Protein AF-A0A1M5JQB1-F1 (afdb_monomer_lite)

Structure (mmCIF, N/CA/C/O backbone):
data_AF-A0A1M5JQB1-F1
#
_entry.id   AF-A0A1M5JQB1-F1
#
loop_
_atom_site.group_PDB
_atom_site.id
_atom_site.type_symbol
_atom_site.label_atom_id
_atom_site.label_alt_id
_atom_site.label_comp_id
_atom_site.label_asym_id
_atom_site.label_entity_id
_atom_site.label_seq_id
_atom_site.pdbx_PDB_ins_code
_atom_site.Cartn_x
_atom_site.Cartn_y
_atom_site.Cartn_z
_atom_site.occupancy
_atom_site.B_iso_or_equiv
_atom_site.auth_seq_id
_atom_site.auth_comp_id
_atom_site.auth_asym_id
_atom_site.auth_atom_id
_atom_site.pdbx_PDB_model_num
ATOM 1 N N . MET A 1 1 ? 22.264 -26.682 65.271 1.00 30.42 1 MET A N 1
ATOM 2 C CA . MET A 1 1 ? 21.636 -25.393 64.880 1.00 30.42 1 MET A CA 1
ATOM 3 C C . MET A 1 1 ? 20.773 -25.622 63.628 1.00 30.42 1 MET A C 1
ATOM 5 O O . MET A 1 1 ? 20.873 -26.708 63.079 1.00 30.42 1 MET A O 1
ATOM 9 N N . ARG A 1 2 ? 19.899 -24.662 63.265 1.00 31.22 2 ARG A N 1
ATOM 10 C CA . ARG A 1 2 ? 19.064 -24.506 62.029 1.00 31.22 2 ARG A CA 1
ATOM 11 C C . ARG A 1 2 ? 19.389 -25.454 60.845 1.00 31.22 2 ARG A C 1
ATOM 13 O O . ARG A 1 2 ? 20.553 -25.508 60.474 1.00 31.22 2 ARG A O 1
ATOM 20 N N . LYS A 1 3 ? 18.481 -26.198 60.181 1.00 28.50 3 LYS A N 1
ATOM 21 C CA . LYS A 1 3 ? 17.008 -26.448 60.258 1.00 28.50 3 LYS A CA 1
ATOM 22 C C . LYS A 1 3 ? 16.012 -25.412 59.657 1.00 28.50 3 LYS A C 1
ATOM 24 O O . LYS A 1 3 ? 15.950 -24.299 60.175 1.00 28.50 3 LYS A O 1
ATOM 29 N N . THR A 1 4 ? 15.097 -25.898 58.781 1.00 29.89 4 THR A N 1
ATOM 30 C CA . THR A 1 4 ? 13.775 -25.325 58.321 1.00 29.89 4 THR A CA 1
ATOM 31 C C . THR A 1 4 ? 13.835 -24.090 57.378 1.00 29.89 4 THR A C 1
ATOM 33 O O . THR A 1 4 ? 14.847 -23.406 57.425 1.00 29.89 4 THR A O 1
ATOM 36 N N . VAL A 1 5 ? 12.879 -23.728 56.483 1.00 26.28 5 VAL A N 1
ATOM 37 C CA . VAL A 1 5 ? 11.442 -24.055 56.147 1.00 26.28 5 VAL A CA 1
ATOM 38 C C . VAL A 1 5 ? 11.257 -23.962 54.581 1.00 26.28 5 VAL A C 1
ATOM 40 O O . VAL A 1 5 ? 12.116 -23.307 54.004 1.00 26.28 5 VAL A O 1
ATOM 43 N N . PHE A 1 6 ? 10.303 -24.463 53.747 1.00 25.41 6 PHE A N 1
ATOM 44 C CA . PHE A 1 6 ? 9.099 -25.365 53.693 1.00 25.41 6 PHE A CA 1
ATOM 45 C C . PHE A 1 6 ? 7.786 -24.682 53.146 1.00 25.41 6 PHE A C 1
ATOM 47 O O . PHE A 1 6 ? 7.420 -23.628 53.651 1.00 25.41 6 PHE A O 1
ATOM 54 N N . PHE A 1 7 ? 7.042 -25.339 52.219 1.00 23.39 7 PHE A N 1
ATOM 55 C CA . PHE A 1 7 ? 5.690 -25.025 51.637 1.00 23.39 7 PHE A CA 1
ATOM 56 C C . PHE A 1 7 ? 5.557 -23.828 50.644 1.00 23.39 7 PHE A C 1
ATOM 58 O O . PHE A 1 7 ? 6.420 -22.961 50.651 1.00 23.39 7 PHE A O 1
ATOM 65 N N . CYS A 1 8 ? 4.473 -23.647 49.846 1.00 22.16 8 CYS A N 1
ATOM 66 C CA . CYS A 1 8 ? 3.660 -24.540 48.961 1.00 22.16 8 CYS A CA 1
ATOM 67 C C . CYS A 1 8 ? 2.533 -23.738 48.223 1.00 22.16 8 CYS A C 1
ATOM 69 O O . CYS A 1 8 ? 2.241 -22.630 48.650 1.00 22.16 8 CYS A O 1
ATOM 71 N N . PHE A 1 9 ? 1.853 -24.349 47.230 1.00 22.64 9 PHE A N 1
ATOM 72 C CA . PHE A 1 9 ? 0.527 -24.011 46.629 1.00 22.64 9 PHE A CA 1
ATOM 73 C C . PHE A 1 9 ? 0.206 -22.580 46.123 1.00 22.64 9 PHE A C 1
ATOM 75 O O . PHE A 1 9 ? 0.186 -21.635 46.900 1.00 22.64 9 PHE A O 1
ATOM 82 N N . PHE A 1 10 ? -0.300 -22.478 44.880 1.00 22.69 10 PHE A N 1
ATOM 83 C CA . PHE A 1 10 ? -1.718 -22.134 44.602 1.00 22.69 10 PHE A CA 1
ATOM 84 C C . PHE A 1 10 ? -2.073 -22.310 43.106 1.00 22.69 10 PHE A C 1
ATOM 86 O O . PHE A 1 10 ? -1.568 -21.576 42.262 1.00 22.69 10 PHE A O 1
ATOM 93 N N . TRP A 1 11 ? -2.967 -23.252 42.772 1.00 21.44 11 TRP A N 1
ATOM 94 C CA . TRP A 1 11 ? -3.577 -23.364 41.432 1.00 21.44 11 TRP A CA 1
ATOM 95 C C . TRP A 1 11 ? -4.914 -24.122 41.513 1.00 21.44 11 TRP A C 1
ATOM 97 O O . TRP A 1 11 ? -4.910 -25.349 41.504 1.00 21.44 11 TRP A O 1
ATOM 107 N N . LEU A 1 12 ? -6.032 -23.396 41.693 1.00 21.94 12 LEU A N 1
ATOM 108 C CA . LEU A 1 12 ? -7.425 -23.808 41.401 1.00 21.94 12 LEU A CA 1
ATOM 109 C C . LEU A 1 12 ? -8.450 -22.820 41.996 1.00 21.94 12 LEU A C 1
ATOM 111 O O . LEU A 1 12 ? -8.454 -22.624 43.209 1.00 21.94 12 LEU A O 1
ATOM 115 N N . LEU A 1 13 ? -9.348 -22.289 41.147 1.00 22.62 13 LEU A N 1
ATOM 116 C CA . LEU A 1 13 ? -10.825 -22.227 41.296 1.00 22.62 13 LEU A CA 1
ATOM 117 C C . LEU A 1 13 ? -11.449 -20.970 40.662 1.00 22.62 13 LEU A C 1
ATOM 119 O O . LEU A 1 13 ? -11.337 -19.880 41.215 1.00 22.62 13 LEU A O 1
ATOM 123 N N . ALA A 1 14 ? -12.225 -21.161 39.586 1.00 23.66 14 ALA A N 1
ATOM 124 C CA . ALA A 1 14 ? -13.277 -20.227 39.153 1.00 23.66 14 ALA A CA 1
ATOM 125 C C . ALA A 1 14 ? -14.339 -20.875 38.226 1.00 23.66 14 ALA A C 1
ATOM 127 O O . ALA A 1 14 ? -14.854 -20.218 37.326 1.00 23.66 14 ALA A O 1
ATOM 128 N N . PHE A 1 15 ? -14.699 -22.151 38.426 1.00 23.77 15 PHE A N 1
ATOM 129 C CA . PHE A 1 15 ? -15.808 -22.786 37.695 1.00 23.77 15 PHE A CA 1
ATOM 130 C C . PHE A 1 15 ? -16.668 -23.656 38.620 1.00 23.77 15 PHE A C 1
ATOM 132 O O . PHE A 1 15 ? -16.137 -24.381 39.455 1.00 23.77 15 PHE A O 1
ATOM 139 N N . GLY A 1 16 ? -17.991 -23.600 38.428 1.00 24.33 16 GLY A N 1
ATOM 140 C CA . GLY A 1 16 ? -18.955 -24.570 38.961 1.00 24.33 16 GLY A CA 1
ATOM 141 C C . GLY A 1 16 ? -19.280 -24.493 40.461 1.00 24.33 16 GLY A C 1
ATOM 142 O O . GLY A 1 16 ? -18.630 -25.127 41.284 1.00 24.33 16 GLY A O 1
ATOM 143 N N . LEU A 1 17 ? -20.405 -23.854 40.804 1.00 23.33 17 LEU A N 1
ATOM 144 C CA . LEU A 1 17 ? -21.163 -24.191 42.016 1.00 23.33 17 LEU A CA 1
ATOM 145 C C . LEU A 1 17 ? -22.669 -24.227 41.722 1.00 23.33 17 LEU A C 1
ATOM 147 O O . LEU A 1 17 ? -23.353 -23.209 41.773 1.00 23.33 17 LEU A O 1
ATOM 151 N N . TRP A 1 18 ? -23.180 -25.429 41.459 1.00 22.17 18 TRP A N 1
ATOM 152 C CA . TRP A 1 18 ? -24.581 -25.807 41.661 1.00 22.17 18 TRP A CA 1
ATOM 153 C C . TRP A 1 18 ? -24.589 -27.248 42.183 1.00 22.17 18 TRP A C 1
ATOM 155 O O . TRP A 1 18 ? -23.826 -28.085 41.704 1.00 22.17 18 TRP A O 1
ATOM 165 N N . THR A 1 19 ? -25.390 -27.533 43.206 1.00 24.86 19 THR A N 1
ATOM 166 C CA . THR A 1 19 ? -25.367 -28.807 43.941 1.00 24.86 19 THR A CA 1
ATOM 167 C C . THR A 1 19 ? -26.695 -29.549 43.820 1.00 24.86 19 THR A C 1
ATOM 169 O O . THR A 1 19 ? -27.750 -28.923 43.864 1.00 24.86 19 THR A O 1
ATOM 172 N N . SER A 1 20 ? -26.662 -30.889 43.748 1.00 22.59 20 SER A N 1
ATOM 173 C CA . SER A 1 20 ? -27.125 -31.773 44.844 1.00 22.59 20 SER A CA 1
ATOM 174 C C . SER A 1 20 ? -27.151 -33.274 44.453 1.00 22.59 20 SER A C 1
ATOM 176 O O . SER A 1 20 ? -27.041 -33.625 43.284 1.00 22.59 20 SER A O 1
ATOM 178 N N . CYS A 1 21 ? -27.383 -34.136 45.456 1.00 22.06 21 CYS A N 1
ATOM 179 C CA . CYS A 1 21 ? -27.899 -35.519 45.381 1.00 22.06 21 CYS A CA 1
ATOM 180 C C . CYS A 1 21 ? -26.979 -36.702 44.963 1.00 22.06 21 CYS A C 1
ATOM 182 O O . CYS A 1 21 ? -27.192 -37.353 43.948 1.00 22.06 21 CYS A O 1
ATOM 184 N N . SER A 1 22 ? -26.090 -37.086 45.890 1.00 25.31 22 SER A N 1
ATOM 185 C CA . SER A 1 22 ? -26.039 -38.429 46.533 1.00 25.31 22 SER A CA 1
ATOM 186 C C . SER A 1 22 ? -25.969 -39.745 45.712 1.00 25.31 22 SER A C 1
ATOM 188 O O . SER A 1 22 ? -26.996 -40.197 45.213 1.00 25.31 22 SER A O 1
ATOM 190 N N . ASN A 1 23 ? -24.850 -40.503 45.816 1.00 24.08 23 ASN A N 1
ATOM 191 C CA . ASN A 1 23 ? -24.767 -41.771 46.607 1.00 24.08 23 ASN A CA 1
ATOM 192 C C . ASN A 1 23 ? -23.437 -42.594 46.485 1.00 24.08 23 ASN A C 1
ATOM 194 O O . ASN A 1 23 ? -23.240 -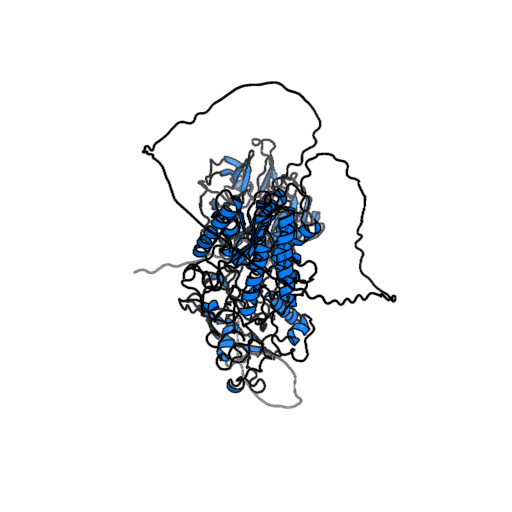43.303 45.512 1.00 24.08 23 ASN A O 1
ATOM 198 N N . VAL A 1 24 ? -22.614 -42.593 47.554 1.00 25.11 24 VAL A N 1
ATOM 199 C CA . VAL A 1 24 ? -22.099 -43.768 48.336 1.00 25.11 24 VAL A CA 1
ATOM 200 C C . VAL A 1 24 ? -21.345 -44.975 47.667 1.00 25.11 24 VAL A C 1
ATOM 202 O O . VAL A 1 24 ? -21.945 -45.703 46.887 1.00 25.11 24 VAL A O 1
ATOM 205 N N . LYS A 1 25 ? -20.142 -45.315 48.222 1.00 25.33 25 LYS A N 1
ATOM 206 C CA . LYS A 1 25 ? -19.237 -46.525 48.070 1.00 25.33 25 LYS A CA 1
ATOM 207 C C . LYS A 1 25 ? -18.328 -46.574 46.806 1.00 25.33 25 LYS A C 1
ATOM 209 O O . LYS A 1 25 ? -18.826 -46.251 45.742 1.00 25.33 25 LYS A O 1
ATOM 214 N N . SER A 1 26 ? -16.993 -46.818 46.801 1.00 25.25 26 SER A N 1
ATOM 215 C CA . SER A 1 26 ? -15.995 -47.697 47.514 1.00 25.25 26 SER A CA 1
ATOM 216 C C . SER A 1 26 ? -15.807 -49.100 46.876 1.00 25.25 26 SER A C 1
ATOM 218 O O . SER A 1 26 ? -16.833 -49.713 46.599 1.00 25.25 26 SER A O 1
ATOM 220 N N . SER A 1 27 ? -14.619 -49.725 46.695 1.00 26.83 27 SER A N 1
ATOM 221 C CA . SER A 1 27 ? -13.179 -49.399 46.953 1.00 26.83 27 SER A CA 1
ATOM 222 C C . SER A 1 27 ? -12.235 -50.555 46.476 1.00 26.83 27 SER A C 1
ATOM 224 O O . SER A 1 27 ? -12.691 -51.688 46.561 1.00 26.83 27 SER A O 1
ATOM 226 N N . GLU A 1 28 ? -10.952 -50.281 46.118 1.00 31.27 28 GLU A N 1
ATOM 227 C CA . GLU A 1 28 ? -9.738 -51.191 46.173 1.00 31.27 28 GLU A CA 1
ATOM 228 C C . GLU A 1 28 ? -9.734 -52.522 45.324 1.00 31.27 28 GLU A C 1
ATOM 230 O O . GLU A 1 28 ? -10.802 -52.970 44.925 1.00 31.27 28 GLU A O 1
ATOM 235 N N . SER A 1 29 ? -8.642 -53.249 44.957 1.00 27.45 29 SER A N 1
ATOM 236 C CA . SER A 1 29 ? -7.153 -53.065 44.888 1.00 27.45 29 SER A CA 1
ATOM 237 C C . SER A 1 29 ? -6.414 -54.253 44.159 1.00 27.45 29 SER A C 1
ATOM 239 O O . SER A 1 29 ? -6.860 -55.386 44.299 1.00 27.45 29 SER A O 1
ATOM 241 N N . ASP A 1 30 ? -5.275 -53.984 43.485 1.00 29.02 30 ASP A N 1
ATOM 242 C CA . ASP A 1 30 ? -3.975 -54.728 43.309 1.00 29.02 30 ASP A CA 1
ATOM 243 C C . ASP A 1 30 ? -3.774 -56.186 42.709 1.00 29.02 30 ASP A C 1
ATOM 245 O O . ASP A 1 30 ? -4.236 -57.173 43.273 1.00 29.02 30 ASP A O 1
ATOM 249 N N . ASN A 1 31 ? -2.924 -56.277 41.646 1.00 28.58 31 ASN A N 1
ATOM 250 C CA . ASN A 1 31 ? -1.671 -57.091 41.391 1.00 28.58 31 ASN A CA 1
ATOM 251 C C . ASN A 1 31 ? -1.504 -58.653 41.134 1.00 28.58 31 ASN A C 1
ATOM 253 O O . ASN A 1 31 ? -1.964 -59.469 41.922 1.00 28.58 31 ASN A O 1
ATOM 257 N N . ASP A 1 32 ? -0.645 -58.995 40.120 1.00 31.11 32 ASP A N 1
ATOM 258 C CA . ASP A 1 32 ? 0.480 -60.018 40.009 1.00 31.11 32 ASP A CA 1
ATOM 259 C C . ASP A 1 32 ? 0.258 -61.592 39.987 1.00 31.11 32 ASP A C 1
ATOM 261 O O . ASP A 1 32 ? -0.680 -62.050 40.630 1.00 31.11 32 ASP A O 1
ATOM 265 N N . ILE A 1 33 ? 1.064 -62.540 39.389 1.00 33.34 33 ILE A N 1
ATOM 266 C CA . ILE A 1 33 ? 2.071 -62.667 38.252 1.00 33.34 33 ILE A CA 1
ATOM 267 C C . ILE A 1 33 ? 2.513 -64.184 37.969 1.00 33.34 33 ILE A C 1
ATOM 269 O O . ILE A 1 33 ? 2.007 -65.053 38.677 1.00 33.34 33 ILE A O 1
ATOM 273 N N . ASP A 1 34 ? 3.433 -64.491 36.999 1.00 31.59 34 ASP A N 1
ATOM 274 C CA . ASP A 1 34 ? 4.296 -65.729 36.728 1.00 31.59 34 ASP A CA 1
ATOM 275 C C . ASP A 1 34 ? 3.954 -66.840 35.641 1.00 31.59 34 ASP A C 1
ATOM 277 O O . ASP A 1 34 ? 2.800 -67.004 35.251 1.00 31.59 34 ASP A O 1
ATOM 281 N N . ASP A 1 35 ? 4.989 -67.595 35.154 1.00 34.00 35 ASP A N 1
ATOM 282 C CA . ASP A 1 35 ? 5.126 -68.432 33.895 1.00 34.00 35 ASP A CA 1
ATOM 283 C C . ASP A 1 35 ? 5.641 -69.921 34.053 1.00 34.00 35 ASP A C 1
ATOM 285 O O . ASP A 1 35 ? 6.295 -70.203 35.054 1.00 34.00 35 ASP A O 1
ATOM 289 N N . GLU A 1 36 ? 5.446 -70.840 33.053 1.00 33.19 36 GLU A N 1
ATOM 290 C CA . GLU A 1 36 ? 6.426 -71.855 32.476 1.00 33.19 36 GLU A CA 1
ATOM 291 C C . GLU A 1 36 ? 5.853 -72.892 31.414 1.00 33.19 36 GLU A C 1
ATOM 293 O O . GLU A 1 36 ? 4.723 -72.740 30.957 1.00 33.19 36 GLU A O 1
ATOM 298 N N . GLN A 1 37 ? 6.643 -73.893 30.929 1.00 28.14 37 GLN A N 1
ATOM 299 C CA . GLN A 1 37 ? 6.576 -74.576 29.587 1.00 28.14 37 GLN A CA 1
ATOM 300 C C . GLN A 1 37 ? 6.205 -76.101 29.513 1.00 28.14 37 GLN A C 1
ATOM 302 O O . GLN A 1 37 ? 6.533 -76.832 30.440 1.00 28.14 37 GLN A O 1
ATOM 307 N N . GLU A 1 38 ? 5.706 -76.616 28.353 1.00 32.72 38 GLU A N 1
ATOM 308 C CA . GLU A 1 38 ? 6.144 -77.886 27.659 1.00 32.72 38 GLU A CA 1
ATOM 309 C C . GLU A 1 38 ? 5.533 -78.086 26.218 1.00 32.72 38 GLU A C 1
ATOM 311 O O . GLU A 1 38 ? 4.952 -77.143 25.686 1.00 32.72 38 GLU A O 1
ATOM 316 N N . PHE A 1 39 ? 5.735 -79.231 25.510 1.00 24.23 39 PHE A N 1
ATOM 317 C CA . PHE A 1 39 ? 5.837 -79.287 24.014 1.00 24.23 39 PHE A CA 1
ATOM 318 C C . PHE A 1 39 ? 5.097 -80.432 23.221 1.00 24.23 39 PHE A C 1
ATOM 320 O O . PHE A 1 39 ? 5.069 -81.582 23.650 1.00 24.23 39 PHE A O 1
ATOM 327 N N . SER A 1 40 ? 4.688 -80.138 21.962 1.00 24.03 40 SER A N 1
ATOM 328 C CA . SER A 1 40 ? 4.440 -81.007 20.752 1.00 24.03 40 SER A CA 1
ATOM 329 C C . SER A 1 40 ? 3.127 -81.810 20.449 1.00 24.03 40 SER A C 1
ATOM 331 O O . SER A 1 40 ? 2.945 -82.910 20.953 1.00 24.03 40 SER A O 1
ATOM 333 N N . SER A 1 41 ? 2.347 -81.288 19.465 1.00 22.89 41 SER A N 1
ATOM 334 C CA . SER A 1 41 ? 1.693 -81.904 18.251 1.00 22.89 41 SER A CA 1
ATOM 335 C C . SER A 1 41 ? 0.728 -83.132 18.328 1.00 22.89 41 SER A C 1
ATOM 337 O O . SER A 1 41 ? 0.858 -83.936 19.249 1.00 22.89 41 SER A O 1
ATOM 339 N N . PRO A 1 42 ? -0.211 -83.364 17.351 1.00 33.25 42 PRO A N 1
ATOM 340 C CA . PRO A 1 42 ? -0.346 -82.754 16.000 1.00 33.25 42 PRO A CA 1
ATOM 341 C C . PRO A 1 42 ? -1.769 -82.360 15.479 1.00 33.25 42 PRO A C 1
ATOM 343 O O . PRO A 1 42 ? -2.782 -82.864 15.959 1.00 33.25 42 PRO A O 1
ATOM 346 N N . SER A 1 43 ? -1.782 -81.636 14.342 1.00 25.81 43 SER A N 1
ATOM 347 C CA . SER A 1 43 ? -2.827 -81.513 13.289 1.00 25.81 43 SER A CA 1
ATOM 348 C C . SER A 1 43 ? -4.158 -80.812 13.637 1.00 25.81 43 SER A C 1
ATOM 350 O O . SER A 1 43 ? -4.818 -81.182 14.603 1.00 25.81 43 SER A O 1
ATOM 352 N N . GLU A 1 44 ? -4.685 -79.885 12.827 1.00 26.22 44 GLU A N 1
ATOM 353 C CA . GLU A 1 44 ? -4.205 -79.342 11.536 1.00 26.22 44 GLU A CA 1
ATOM 354 C C . GLU A 1 44 ? -4.658 -77.871 11.391 1.00 26.22 44 GLU A C 1
ATOM 356 O O . GLU A 1 44 ? -5.841 -77.568 11.525 1.00 26.22 44 GLU A O 1
ATOM 361 N N . ASP A 1 45 ? -3.769 -76.939 11.041 1.00 31.73 45 ASP A N 1
ATOM 362 C CA . ASP A 1 45 ? -3.126 -76.062 12.039 1.00 31.73 45 ASP A CA 1
ATOM 363 C C . ASP A 1 45 ? -3.267 -74.590 11.553 1.00 31.73 45 ASP A C 1
ATOM 365 O O . ASP A 1 45 ? -2.901 -74.332 10.409 1.00 31.73 45 ASP A O 1
ATOM 369 N N . ILE A 1 46 ? -3.705 -73.533 12.256 1.00 34.25 46 ILE A N 1
ATOM 370 C CA . ILE A 1 46 ? -4.352 -73.235 13.553 1.00 34.25 46 ILE A CA 1
ATOM 371 C C . ILE A 1 46 ? -4.679 -71.706 13.506 1.00 34.25 46 ILE A C 1
ATOM 373 O O . ILE A 1 46 ? -3.941 -70.960 12.860 1.00 34.25 46 ILE A O 1
ATOM 377 N N . ASP A 1 47 ? -5.746 -71.236 14.166 1.00 29.56 47 ASP A N 1
ATOM 378 C CA . ASP A 1 47 ? -6.142 -69.807 14.280 1.00 29.56 47 ASP A CA 1
ATOM 379 C C . ASP A 1 47 ? -5.747 -69.177 15.654 1.00 29.56 47 ASP A C 1
ATOM 381 O O . ASP A 1 47 ? -5.221 -69.864 16.525 1.00 29.56 47 ASP A O 1
ATOM 385 N N . GLU A 1 48 ? -6.096 -67.892 15.853 1.00 32.44 48 GLU A N 1
ATOM 386 C CA . GLU A 1 48 ? -6.279 -67.153 17.137 1.00 32.44 48 GLU A CA 1
ATOM 387 C C . GLU A 1 48 ? -5.100 -66.388 17.816 1.00 32.44 48 GLU A C 1
ATOM 389 O O . GLU A 1 48 ? -4.263 -66.922 18.534 1.00 32.44 48 GLU A O 1
ATOM 394 N N . ASP A 1 49 ? -5.116 -65.061 17.619 1.00 32.66 49 ASP A N 1
ATOM 395 C CA . ASP A 1 49 ? -5.285 -63.971 18.617 1.00 32.66 49 ASP A CA 1
ATOM 396 C C . ASP A 1 49 ? -4.583 -63.910 20.022 1.00 32.66 49 ASP A C 1
ATOM 398 O O . ASP A 1 49 ? -4.849 -64.681 20.938 1.00 32.66 49 ASP A O 1
ATOM 402 N N . GLN A 1 50 ? -3.910 -62.759 20.238 1.00 34.97 50 GLN A N 1
ATOM 403 C CA . GLN A 1 50 ? -3.690 -61.957 21.480 1.00 34.97 50 GLN A CA 1
ATOM 404 C C . GLN A 1 50 ? -2.577 -62.204 22.548 1.00 34.97 50 GLN A C 1
ATOM 406 O O . GLN A 1 50 ? -2.614 -63.137 23.340 1.00 34.97 50 GLN A O 1
ATOM 411 N N . LYS A 1 51 ? -1.820 -61.095 22.750 1.00 30.64 51 LYS A N 1
ATOM 412 C CA . LYS A 1 51 ? -1.421 -60.383 24.009 1.00 30.64 51 LYS A CA 1
ATOM 413 C C . LYS A 1 51 ? -0.021 -60.527 24.655 1.00 30.64 51 LYS A C 1
ATOM 415 O O . LYS A 1 51 ? 0.519 -61.606 24.818 1.00 30.64 51 LYS A O 1
ATOM 420 N N . SER A 1 52 ? 0.476 -59.347 25.081 1.00 24.75 52 SER A N 1
ATOM 421 C CA . SER A 1 52 ? 1.527 -59.009 26.078 1.00 24.75 52 SER A CA 1
ATOM 422 C C . SER A 1 52 ? 2.771 -59.915 26.176 1.00 24.75 52 SER A C 1
ATOM 424 O O . SER A 1 52 ? 2.681 -61.000 26.726 1.00 24.75 52 SER A O 1
ATOM 426 N N . SER A 1 53 ? 3.963 -59.549 25.675 1.00 29.62 53 SER A N 1
ATOM 427 C CA . SER A 1 53 ? 4.865 -58.445 26.112 1.00 29.62 53 SER A CA 1
ATOM 428 C C . SER A 1 53 ? 5.369 -58.599 27.560 1.00 29.62 53 SER A C 1
ATOM 430 O O . SER A 1 53 ? 4.544 -58.752 28.451 1.00 29.62 53 SER A O 1
ATOM 432 N N . SER A 1 54 ? 6.655 -58.438 27.898 1.00 24.28 54 SER A N 1
ATOM 433 C CA . SER A 1 54 ? 7.741 -57.647 27.266 1.00 24.28 54 SER A CA 1
ATOM 434 C C . SER A 1 54 ? 9.137 -58.241 27.634 1.00 24.28 54 SER A C 1
ATOM 436 O O . SER A 1 54 ? 9.169 -59.297 28.250 1.00 24.28 54 SER A O 1
ATOM 438 N N . SER A 1 55 ? 10.330 -57.711 27.306 1.00 25.00 55 SER A N 1
ATOM 439 C CA . SER A 1 55 ? 10.754 -56.373 26.840 1.00 25.00 55 SER A CA 1
ATOM 440 C C . SER A 1 55 ? 12.104 -56.412 26.069 1.00 25.00 55 SER A C 1
ATOM 442 O O . SER A 1 55 ? 12.560 -57.480 25.680 1.00 25.00 55 SER A O 1
ATOM 444 N N . SER A 1 56 ? 12.727 -55.240 25.864 1.00 25.47 56 SER A N 1
ATOM 445 C CA . SER A 1 56 ? 14.102 -55.003 25.376 1.00 25.47 56 SER A CA 1
ATOM 446 C C . SER A 1 56 ? 14.545 -55.680 24.068 1.00 25.47 56 SER A C 1
ATOM 448 O O . SER A 1 56 ? 15.452 -56.505 24.080 1.00 25.47 56 SER A O 1
ATOM 450 N N . GLU A 1 57 ? 14.032 -55.202 22.932 1.00 24.73 57 GLU A N 1
ATOM 451 C CA . GLU A 1 57 ? 14.869 -54.966 21.741 1.00 24.73 57 GLU A CA 1
ATOM 452 C C . GLU A 1 57 ? 14.248 -53.876 20.842 1.00 24.73 57 GLU A C 1
ATOM 454 O O . GLU A 1 57 ? 13.209 -53.305 21.180 1.00 24.73 57 GLU A O 1
ATOM 459 N N . SER A 1 58 ? 14.942 -53.472 19.774 1.00 33.28 58 SER A N 1
ATOM 460 C CA . SER A 1 58 ? 14.683 -52.214 19.056 1.00 33.28 58 SER A CA 1
ATOM 461 C C . SER A 1 58 ? 13.348 -52.186 18.301 1.00 33.28 58 SER A C 1
ATOM 463 O O . SER A 1 58 ? 13.171 -52.922 17.331 1.00 33.28 58 SER A O 1
ATOM 465 N N . SER A 1 59 ? 12.457 -51.258 18.659 1.00 23.80 59 SER A N 1
ATOM 466 C CA . SER A 1 59 ? 11.277 -50.926 17.854 1.00 23.80 59 SER A CA 1
ATOM 467 C C . SER A 1 59 ? 11.683 -50.143 16.601 1.00 23.80 59 SER A C 1
ATOM 469 O O . SER A 1 59 ? 12.053 -48.970 16.693 1.00 23.80 59 SER A O 1
ATOM 471 N N . SER A 1 60 ? 11.610 -50.779 15.433 1.00 27.84 60 SER A N 1
ATOM 472 C CA . SER A 1 60 ? 11.807 -50.117 14.143 1.00 27.84 60 SER A CA 1
ATOM 473 C C . SER A 1 60 ? 10.720 -49.068 13.890 1.00 27.84 60 SER A C 1
ATOM 475 O O . SER A 1 60 ? 9.528 -49.319 14.068 1.00 27.84 60 SER A O 1
ATOM 477 N N . SER A 1 61 ? 11.129 -47.878 13.450 1.00 29.20 61 SER A N 1
ATOM 478 C CA . SER A 1 61 ? 10.208 -46.859 12.950 1.00 29.20 61 SER A CA 1
ATOM 479 C C . SER A 1 61 ? 9.583 -47.325 11.638 1.00 29.20 61 SER A C 1
ATOM 481 O O . SER A 1 61 ? 10.306 -47.659 10.699 1.00 29.20 61 SER A O 1
ATOM 483 N N . SER A 1 62 ? 8.254 -47.310 11.548 1.00 28.38 62 SER A N 1
ATOM 484 C CA . SER A 1 62 ? 7.541 -47.536 10.294 1.00 28.38 62 SER A CA 1
ATOM 485 C C . SER A 1 62 ? 7.799 -46.381 9.325 1.00 28.38 62 SER A C 1
ATOM 487 O O . SER A 1 62 ? 7.298 -45.269 9.503 1.00 28.38 62 SER A O 1
ATOM 489 N N . GLU A 1 63 ? 8.590 -46.636 8.286 1.00 30.02 63 GLU A N 1
ATOM 490 C CA . GLU A 1 63 ? 8.838 -45.653 7.233 1.00 30.02 63 GLU A CA 1
ATOM 491 C C . GLU A 1 63 ? 7.534 -45.346 6.478 1.00 30.02 63 GLU A C 1
ATOM 493 O O . GLU A 1 63 ? 6.817 -46.247 6.033 1.00 30.02 63 GLU A O 1
ATOM 498 N N . LYS A 1 64 ? 7.211 -44.055 6.328 1.00 31.41 64 LYS A N 1
ATOM 499 C CA . LYS A 1 64 ? 6.184 -43.616 5.373 1.00 31.41 64 LYS A CA 1
ATOM 500 C C . LYS A 1 64 ? 6.702 -43.899 3.952 1.00 31.41 64 LYS A C 1
ATOM 502 O O . LYS A 1 64 ? 7.892 -43.687 3.721 1.00 31.41 64 LYS A O 1
ATOM 507 N N . PRO A 1 65 ? 5.851 -44.314 2.995 1.00 32.69 65 PRO A N 1
ATOM 508 C CA . PRO A 1 65 ? 6.291 -44.555 1.621 1.00 32.69 65 PRO A CA 1
ATOM 509 C C . PRO A 1 65 ? 6.922 -43.288 1.022 1.00 32.69 65 PRO A C 1
ATOM 511 O O . PRO A 1 65 ? 6.318 -42.213 1.047 1.00 32.69 65 PRO A O 1
ATOM 514 N N . GLU A 1 66 ? 8.146 -43.414 0.507 1.00 44.88 66 GLU A N 1
ATOM 515 C CA . GLU A 1 66 ? 8.903 -42.299 -0.065 1.00 44.88 66 GLU A CA 1
ATOM 516 C C . GLU A 1 66 ? 8.412 -42.039 -1.502 1.00 44.88 66 GLU A C 1
ATOM 518 O O . GLU A 1 66 ? 8.764 -42.747 -2.443 1.00 44.88 66 GLU A O 1
ATOM 523 N N . TYR A 1 67 ? 7.523 -41.053 -1.658 1.00 52.50 67 TYR A N 1
ATOM 524 C CA . TYR A 1 67 ? 6.960 -40.661 -2.952 1.00 52.50 67 TYR A CA 1
ATOM 525 C C . TYR A 1 67 ? 8.012 -39.951 -3.818 1.00 52.50 67 TYR A C 1
ATOM 527 O O . TYR A 1 67 ? 8.484 -38.871 -3.462 1.00 52.50 67 TYR A O 1
ATOM 535 N N . SER A 1 68 ? 8.322 -40.499 -4.996 1.00 66.12 68 SER A N 1
ATOM 536 C CA . SER A 1 68 ? 9.072 -39.772 -6.026 1.00 66.12 68 SER A CA 1
ATOM 537 C C . SER A 1 68 ? 8.155 -38.773 -6.735 1.00 66.12 68 SER A C 1
ATOM 539 O O . SER A 1 68 ? 7.266 -39.170 -7.491 1.00 66.12 68 SER A O 1
ATOM 541 N N . ILE A 1 69 ? 8.374 -37.481 -6.495 1.00 83.88 69 ILE A N 1
ATOM 542 C CA . ILE A 1 69 ? 7.666 -36.389 -7.172 1.00 83.88 69 ILE A CA 1
ATOM 543 C C . ILE A 1 69 ? 8.414 -36.073 -8.469 1.00 83.88 69 ILE A C 1
ATOM 545 O O . ILE A 1 69 ? 9.587 -35.704 -8.453 1.00 83.88 69 ILE A O 1
ATOM 549 N N . GLU A 1 70 ? 7.736 -36.250 -9.600 1.00 85.06 70 GLU A N 1
ATOM 550 C CA . GLU A 1 70 ? 8.305 -36.037 -10.931 1.00 85.06 70 GLU A CA 1
ATOM 551 C C . GLU A 1 70 ? 8.858 -34.610 -11.082 1.00 85.06 70 GLU A C 1
ATOM 553 O O . GLU A 1 70 ? 8.161 -33.632 -10.821 1.00 85.06 70 GLU A O 1
ATOM 558 N N . GLY A 1 71 ? 10.130 -34.498 -11.478 1.00 88.25 71 GLY A N 1
ATOM 559 C CA . GLY A 1 71 ? 10.831 -33.219 -11.629 1.00 88.25 71 GLY A CA 1
ATOM 560 C C . GLY A 1 71 ? 11.394 -32.602 -10.339 1.00 88.25 71 GLY A C 1
ATOM 561 O O . GLY A 1 71 ? 12.047 -31.565 -10.433 1.00 88.25 71 GLY A O 1
ATOM 562 N N . PHE A 1 72 ? 11.205 -33.213 -9.161 1.00 93.56 72 PHE A N 1
ATOM 563 C CA . PHE A 1 72 ? 11.638 -32.656 -7.869 1.00 93.56 72 PHE A CA 1
ATOM 564 C C . PHE A 1 72 ? 12.585 -33.593 -7.090 1.00 93.56 72 PHE A C 1
ATOM 566 O O . PHE A 1 72 ? 12.449 -34.813 -7.129 1.00 93.56 72 PHE A O 1
ATOM 573 N N . VAL A 1 73 ? 13.522 -33.014 -6.330 1.00 93.06 73 VAL A N 1
ATOM 574 C CA . VAL A 1 73 ? 14.511 -33.722 -5.489 1.00 93.06 73 VAL A CA 1
ATOM 575 C C . VAL A 1 73 ? 14.257 -33.454 -4.012 1.00 93.06 73 VAL A C 1
ATOM 577 O O . VAL A 1 73 ? 14.074 -32.304 -3.610 1.00 93.06 73 VAL A O 1
ATOM 580 N N . LYS A 1 74 ? 14.315 -34.501 -3.183 1.00 94.25 74 LYS A N 1
ATOM 581 C CA . LYS A 1 74 ? 14.108 -34.411 -1.734 1.00 94.25 74 LYS A CA 1
ATOM 582 C C . LYS A 1 74 ? 15.362 -33.937 -0.989 1.00 94.25 74 LYS A C 1
ATOM 584 O O . LYS A 1 74 ? 16.414 -34.562 -1.055 1.00 94.25 74 LYS A O 1
ATOM 589 N N . GLN A 1 75 ? 15.229 -32.887 -0.186 1.00 93.62 75 GLN A N 1
ATOM 590 C CA . GLN A 1 75 ? 16.277 -32.339 0.675 1.00 93.62 75 GLN A CA 1
ATOM 591 C C . GLN A 1 75 ? 15.960 -32.645 2.146 1.00 93.62 75 GLN A C 1
ATOM 593 O O . GLN A 1 75 ? 15.192 -31.925 2.790 1.00 93.62 75 GLN A O 1
ATOM 598 N N . LYS A 1 76 ? 16.551 -33.718 2.689 1.00 91.75 76 LYS A N 1
ATOM 599 C CA . LYS A 1 76 ? 16.270 -34.191 4.060 1.00 91.75 76 LYS A CA 1
ATOM 600 C C . LYS A 1 76 ? 16.735 -33.193 5.141 1.00 91.75 76 LYS A C 1
ATOM 602 O O . LYS A 1 76 ? 17.651 -32.402 4.895 1.00 91.75 76 LYS A O 1
ATOM 607 N N . GLY A 1 77 ? 16.065 -33.163 6.292 1.00 86.00 77 GLY A N 1
ATOM 608 C CA . GLY A 1 77 ? 16.422 -32.361 7.475 1.00 86.00 77 GLY A CA 1
ATOM 609 C C . GLY A 1 77 ? 16.888 -33.203 8.678 1.00 86.00 77 GLY A C 1
ATOM 610 O O . GLY A 1 77 ? 16.840 -34.433 8.615 1.00 86.00 77 GLY A O 1
ATOM 611 N N . PRO A 1 78 ? 17.349 -32.569 9.775 1.00 88.19 78 PRO A N 1
ATOM 612 C CA . PRO A 1 78 ? 17.648 -31.141 9.909 1.00 88.19 78 PRO A CA 1
ATOM 613 C C . PRO A 1 78 ? 18.961 -30.760 9.201 1.00 88.19 78 PRO A C 1
ATOM 615 O O . PRO A 1 78 ? 19.855 -31.591 9.036 1.00 88.19 78 PRO A O 1
ATOM 618 N N . LYS A 1 79 ? 19.098 -29.498 8.782 1.00 93.38 79 LYS A N 1
ATOM 619 C CA . LYS A 1 79 ? 20.308 -28.970 8.121 1.00 93.38 79 LYS A CA 1
ATOM 620 C C . LYS A 1 79 ? 20.572 -27.509 8.512 1.00 93.38 79 LYS A C 1
ATOM 622 O O . LYS A 1 79 ? 19.650 -26.829 8.947 1.00 93.38 79 LYS A O 1
ATOM 627 N N . THR A 1 80 ? 21.796 -27.017 8.318 1.00 95.25 80 THR A N 1
ATOM 628 C CA . THR A 1 80 ? 22.166 -25.614 8.597 1.00 95.25 80 THR A CA 1
ATOM 629 C C . THR A 1 80 ? 22.733 -24.946 7.346 1.00 95.25 80 THR A C 1
ATOM 631 O O . THR A 1 80 ? 23.434 -25.595 6.564 1.00 95.25 80 THR A O 1
ATOM 634 N N . VAL A 1 81 ? 22.435 -23.662 7.148 1.00 96.31 81 VAL A N 1
ATOM 635 C CA . VAL A 1 81 ? 22.927 -22.848 6.034 1.00 96.31 81 VAL A CA 1
ATOM 636 C C . VAL A 1 81 ? 23.227 -21.409 6.468 1.00 96.31 81 VAL A C 1
ATOM 638 O O . VAL A 1 81 ? 22.344 -20.675 6.902 1.00 96.31 81 VAL A O 1
ATOM 641 N N . SER A 1 82 ? 24.474 -20.986 6.267 1.00 96.25 82 SER A N 1
ATOM 642 C CA . SER A 1 82 ? 24.902 -19.591 6.417 1.00 96.25 82 SER A CA 1
ATOM 643 C C . SER A 1 82 ? 24.351 -18.721 5.282 1.00 96.25 82 SER A C 1
ATOM 645 O O . SER A 1 82 ? 24.535 -19.069 4.110 1.00 96.25 82 SER A O 1
ATOM 647 N N . LEU A 1 83 ? 23.744 -17.585 5.607 1.00 95.69 83 LEU A N 1
ATOM 648 C CA . LEU A 1 83 ? 23.330 -16.540 4.672 1.00 95.69 83 LEU A CA 1
ATOM 649 C C . LEU A 1 83 ? 24.175 -15.280 4.888 1.00 95.69 83 LEU A C 1
ATOM 651 O O . LEU A 1 83 ? 24.438 -14.898 6.025 1.00 95.69 83 LEU A O 1
ATOM 655 N N . THR A 1 84 ? 24.569 -14.629 3.799 1.00 93.00 84 THR A N 1
ATOM 656 C CA . THR A 1 84 ? 25.378 -13.400 3.771 1.00 93.00 84 THR A CA 1
ATOM 657 C C . THR A 1 84 ? 24.854 -12.538 2.619 1.00 93.00 84 THR A C 1
ATOM 659 O O . THR A 1 84 ? 24.389 -13.087 1.618 1.00 93.00 84 THR A O 1
ATOM 662 N N . ASP A 1 85 ? 24.920 -11.211 2.730 1.00 88.06 85 ASP A N 1
ATOM 663 C CA . ASP A 1 85 ? 24.538 -10.289 1.652 1.00 88.06 85 ASP A CA 1
ATOM 664 C C . ASP A 1 85 ? 25.797 -9.749 0.952 1.00 88.06 85 ASP A C 1
ATOM 666 O O . ASP A 1 85 ? 26.673 -9.179 1.597 1.00 88.06 85 ASP A O 1
ATOM 670 N N . ALA A 1 86 ? 25.912 -9.930 -0.366 1.00 83.25 86 ALA A N 1
ATOM 671 C CA . ALA A 1 86 ? 27.047 -9.434 -1.151 1.00 83.25 86 ALA A CA 1
ATOM 672 C C . ALA A 1 86 ? 27.086 -7.897 -1.278 1.00 83.25 86 ALA A C 1
ATOM 674 O O . ALA A 1 86 ? 28.109 -7.353 -1.690 1.00 83.25 86 ALA A O 1
ATOM 675 N N . SER A 1 87 ? 25.991 -7.204 -0.940 1.00 78.38 87 SER A N 1
ATOM 676 C CA . SER A 1 87 ? 25.909 -5.737 -0.919 1.00 78.38 87 SER A CA 1
ATOM 677 C C . SER A 1 87 ? 26.227 -5.110 0.448 1.00 78.38 87 SER A C 1
ATOM 679 O O . SER A 1 87 ? 26.335 -3.889 0.545 1.00 78.38 87 SER A O 1
ATOM 681 N N . ASP A 1 88 ? 26.419 -5.921 1.495 1.00 76.75 88 ASP A N 1
ATOM 682 C CA . ASP A 1 88 ? 26.762 -5.462 2.845 1.00 76.75 88 ASP A CA 1
ATOM 683 C C . ASP A 1 88 ? 28.287 -5.381 3.050 1.00 76.75 88 ASP A C 1
ATOM 685 O O . ASP A 1 88 ? 28.968 -6.396 3.221 1.00 76.75 88 ASP A O 1
ATOM 689 N N . GLU A 1 89 ? 28.834 -4.160 3.113 1.00 74.75 89 GLU A N 1
ATOM 690 C CA . GLU A 1 89 ? 30.257 -3.929 3.414 1.00 74.75 89 GLU A CA 1
ATOM 691 C C . GLU A 1 89 ? 30.694 -4.528 4.766 1.00 74.75 89 GLU A C 1
ATOM 693 O O . GLU A 1 89 ? 31.864 -4.881 4.932 1.00 74.75 89 GLU A O 1
ATOM 698 N N . SER A 1 90 ? 29.778 -4.696 5.729 1.00 74.62 90 SER A N 1
ATOM 699 C CA . SER A 1 90 ? 30.090 -5.303 7.028 1.00 74.62 90 SER A CA 1
ATOM 700 C C . SER A 1 90 ? 30.204 -6.834 6.989 1.00 74.62 90 SER A C 1
ATOM 702 O O . SER A 1 90 ? 30.729 -7.421 7.937 1.00 74.62 90 SER A O 1
ATOM 704 N N . ASN A 1 91 ? 29.833 -7.466 5.864 1.00 78.50 91 ASN A N 1
ATOM 705 C CA . ASN A 1 91 ? 29.949 -8.905 5.599 1.00 78.50 91 ASN A CA 1
ATOM 706 C C . ASN A 1 91 ? 29.276 -9.783 6.678 1.00 78.50 91 ASN A C 1
ATOM 708 O O . ASN A 1 91 ? 29.751 -10.880 7.000 1.00 78.50 91 ASN A O 1
ATOM 712 N N . VAL A 1 92 ? 28.166 -9.310 7.253 1.00 90.38 92 VAL A N 1
ATOM 713 C CA . VAL A 1 92 ? 27.451 -10.035 8.306 1.00 90.38 92 VAL A CA 1
ATOM 714 C C . VAL A 1 92 ? 26.889 -11.346 7.765 1.00 90.38 92 VAL A C 1
ATOM 716 O O . VAL A 1 92 ? 26.263 -11.405 6.707 1.00 90.38 92 VAL A O 1
ATOM 719 N N . THR A 1 93 ? 27.112 -12.417 8.526 1.00 92.31 93 THR A N 1
ATOM 720 C CA . THR A 1 93 ? 26.642 -13.764 8.202 1.00 92.31 93 THR A CA 1
ATOM 721 C C . THR A 1 93 ? 25.680 -14.248 9.280 1.00 92.31 93 THR A C 1
ATOM 723 O O . THR A 1 93 ? 25.963 -14.128 10.468 1.00 92.31 93 THR A O 1
ATOM 726 N N . MET A 1 94 ? 24.543 -14.790 8.853 1.00 95.56 94 MET A N 1
ATOM 727 C CA . MET A 1 94 ? 23.468 -15.299 9.699 1.00 95.56 94 MET A CA 1
ATOM 728 C C . MET A 1 94 ? 23.302 -16.799 9.460 1.00 95.56 94 MET A C 1
ATOM 730 O O . MET A 1 94 ? 23.192 -17.232 8.315 1.00 95.56 94 MET A O 1
ATOM 734 N N . GLU A 1 95 ? 23.255 -17.608 10.514 1.00 97.44 95 GLU A N 1
ATOM 735 C CA . GLU A 1 95 ? 23.047 -19.054 10.381 1.00 97.44 95 GLU A CA 1
ATOM 736 C C . GLU A 1 95 ? 21.557 -19.401 10.432 1.00 97.44 95 GLU A C 1
ATOM 738 O O . GLU A 1 95 ? 20.845 -18.988 11.348 1.00 97.44 95 GLU A O 1
ATOM 743 N N . VAL A 1 96 ? 21.076 -20.198 9.476 1.00 97.38 96 VAL A N 1
ATOM 744 C CA . VAL A 1 96 ? 19.691 -20.689 9.450 1.00 97.38 96 VAL A CA 1
ATOM 745 C C . VAL A 1 96 ? 19.672 -22.206 9.579 1.00 97.38 96 VAL A C 1
ATOM 747 O O . VAL A 1 96 ? 20.226 -22.920 8.746 1.00 97.38 96 VAL A O 1
ATOM 750 N N . GLN A 1 97 ? 18.996 -22.710 10.607 1.00 97.44 97 GLN A N 1
ATOM 751 C CA . GLN A 1 97 ? 18.656 -24.123 10.750 1.00 97.44 97 GLN A CA 1
ATOM 752 C C . GLN A 1 97 ? 17.313 -24.385 10.063 1.00 97.44 97 GLN A C 1
ATOM 754 O O . GLN A 1 97 ? 16.339 -23.693 10.341 1.00 97.44 97 GLN A O 1
ATOM 759 N N . LEU A 1 98 ? 17.252 -25.376 9.177 1.00 96.81 98 LEU A N 1
ATOM 760 C CA . LEU A 1 98 ? 16.017 -25.866 8.561 1.00 96.81 98 LEU A CA 1
ATOM 761 C C . LEU A 1 98 ? 15.776 -27.281 9.093 1.00 96.81 98 LEU A C 1
ATOM 763 O O . LEU A 1 98 ? 16.486 -28.215 8.703 1.00 96.81 98 LEU A O 1
ATOM 767 N N . ASP A 1 99 ? 14.827 -27.439 10.015 1.00 95.81 99 ASP A N 1
ATOM 768 C CA . ASP A 1 99 ? 14.597 -28.709 10.723 1.00 95.81 99 ASP A CA 1
ATOM 769 C C . ASP A 1 99 ? 13.708 -29.714 9.959 1.00 95.81 99 ASP A C 1
ATOM 771 O O . ASP A 1 99 ? 13.636 -30.886 10.331 1.00 95.81 99 ASP A O 1
ATOM 775 N N . TYR A 1 100 ? 13.128 -29.284 8.836 1.00 95.81 100 TYR A N 1
ATOM 776 C CA . TYR A 1 100 ? 12.143 -30.007 8.029 1.00 95.81 100 TYR A CA 1
ATOM 777 C C . TYR A 1 100 ? 12.706 -30.628 6.731 1.00 95.81 100 TYR A C 1
ATOM 779 O O . TYR A 1 100 ? 13.769 -30.254 6.224 1.00 95.81 100 TYR A O 1
ATOM 787 N N . ASP A 1 101 ? 11.956 -31.575 6.157 1.00 95.81 101 ASP A N 1
ATOM 788 C CA . ASP A 1 101 ? 12.149 -32.108 4.799 1.00 95.81 101 ASP A CA 1
ATOM 789 C C . ASP A 1 101 ? 11.404 -31.225 3.779 1.00 95.81 101 ASP A C 1
ATOM 791 O O . ASP A 1 101 ? 10.233 -30.913 3.980 1.00 95.81 101 ASP A O 1
ATOM 795 N N . PHE A 1 102 ? 12.030 -30.900 2.644 1.00 96.06 102 PHE A N 1
ATOM 796 C CA . PHE A 1 102 ? 11.359 -30.253 1.502 1.00 96.06 102 PHE A CA 1
ATOM 797 C C . PHE A 1 102 ? 11.773 -30.902 0.176 1.00 96.06 102 PHE A C 1
ATOM 799 O O . PHE A 1 102 ? 12.796 -31.586 0.110 1.00 96.06 102 PHE A O 1
ATOM 806 N N . TYR A 1 103 ? 10.996 -30.692 -0.886 1.00 97.25 103 TYR A N 1
ATOM 807 C CA . TYR A 1 103 ? 11.346 -31.094 -2.252 1.00 97.25 103 TYR A CA 1
ATOM 808 C C . TYR A 1 103 ? 11.578 -29.848 -3.112 1.00 97.25 103 TYR A C 1
ATOM 810 O O . TYR A 1 103 ? 10.798 -28.912 -3.001 1.00 97.25 103 TYR A O 1
ATOM 818 N N . ILE A 1 104 ? 12.593 -29.824 -3.981 1.00 96.94 104 ILE A N 1
ATOM 819 C CA . ILE A 1 104 ? 12.897 -28.690 -4.880 1.00 96.94 104 ILE A CA 1
ATOM 820 C C . ILE A 1 104 ? 12.906 -29.113 -6.351 1.00 96.94 104 ILE A C 1
ATOM 822 O O . ILE A 1 104 ? 13.366 -30.210 -6.666 1.00 96.94 104 ILE A O 1
ATOM 826 N N . GLY A 1 105 ? 12.417 -28.254 -7.247 1.00 95.81 105 GLY A N 1
ATOM 827 C CA . GLY A 1 105 ? 12.452 -28.489 -8.691 1.00 95.81 105 GLY A CA 1
ATOM 828 C C . GLY A 1 105 ? 13.885 -28.616 -9.222 1.00 95.81 105 GLY A C 1
ATOM 829 O O . GLY A 1 105 ? 14.746 -27.784 -8.919 1.00 95.81 105 GLY A O 1
ATOM 830 N N . ARG A 1 106 ? 14.143 -29.654 -10.032 1.00 92.44 106 ARG A N 1
ATOM 831 C CA . ARG A 1 106 ? 15.457 -29.914 -10.662 1.00 92.44 106 ARG A CA 1
ATOM 832 C C . ARG A 1 106 ? 15.894 -28.788 -11.599 1.00 92.44 106 ARG A C 1
ATOM 834 O O . ARG A 1 106 ? 17.089 -28.602 -11.796 1.00 92.44 106 ARG A O 1
ATOM 841 N N . THR A 1 107 ? 14.943 -28.037 -12.136 1.00 93.94 107 THR A N 1
ATOM 842 C CA . THR A 1 107 ? 15.130 -26.932 -13.082 1.00 93.94 107 THR A CA 1
ATOM 843 C C . THR A 1 107 ? 14.360 -25.702 -12.613 1.00 93.94 107 THR A C 1
ATOM 845 O O . THR A 1 107 ? 13.494 -25.791 -11.738 1.00 93.94 107 THR A O 1
ATOM 848 N N . GLU A 1 108 ? 14.625 -24.571 -13.251 1.00 97.31 108 GLU A N 1
ATOM 849 C CA . GLU A 1 108 ? 13.651 -23.495 -13.413 1.00 97.31 108 GLU A CA 1
ATOM 850 C C . GLU A 1 108 ? 12.355 -24.048 -14.037 1.00 97.31 108 GLU A C 1
ATOM 852 O O . GLU A 1 108 ? 12.367 -25.070 -14.735 1.00 97.31 108 GLU A O 1
ATOM 857 N N . VAL A 1 109 ? 11.224 -23.381 -13.803 1.00 98.12 109 VAL A N 1
ATOM 858 C CA . VAL A 1 109 ? 9.966 -23.721 -14.479 1.00 98.12 109 VAL A CA 1
ATOM 859 C C . VAL A 1 109 ? 10.122 -23.430 -15.968 1.00 98.12 109 VAL A C 1
ATOM 861 O O . VAL A 1 109 ? 10.427 -22.301 -16.358 1.00 98.12 109 VAL A O 1
ATOM 864 N N . THR A 1 110 ? 9.929 -24.447 -16.807 1.00 97.62 110 THR A N 1
ATOM 865 C CA . THR A 1 110 ? 10.040 -24.287 -18.262 1.00 97.62 110 THR A CA 1
ATOM 866 C C . THR A 1 110 ? 8.796 -23.628 -18.844 1.00 97.62 110 THR A C 1
ATOM 868 O O . THR A 1 110 ? 7.720 -23.635 -18.238 1.00 97.62 110 THR A O 1
ATOM 871 N N . ARG A 1 111 ? 8.911 -23.084 -20.057 1.00 96.94 111 ARG A N 1
ATOM 872 C CA . ARG A 1 111 ? 7.759 -22.500 -20.757 1.00 96.94 111 ARG A CA 1
ATOM 873 C C . ARG A 1 111 ? 6.641 -23.523 -20.960 1.00 96.94 111 ARG A C 1
ATOM 875 O O . ARG A 1 111 ? 5.490 -23.208 -20.677 1.00 96.94 111 ARG A O 1
ATOM 882 N N . GLU A 1 112 ? 6.958 -24.753 -21.385 1.00 96.75 112 GLU A N 1
ATOM 883 C CA . GLU A 1 112 ? 5.934 -25.799 -21.578 1.00 96.75 112 GLU A CA 1
ATOM 884 C C . GLU A 1 112 ? 5.197 -26.127 -20.270 1.00 96.75 112 GLU A C 1
ATOM 886 O O . GLU A 1 112 ? 3.970 -26.227 -20.268 1.00 96.75 112 GLU A O 1
ATOM 891 N N . GLN A 1 113 ? 5.917 -26.208 -19.145 1.00 96.81 113 GLN A N 1
ATOM 892 C CA . GLN A 1 113 ? 5.311 -26.386 -17.823 1.00 96.81 113 GLN A CA 1
ATOM 893 C C . GLN A 1 113 ? 4.391 -25.212 -17.455 1.00 96.81 113 GLN A C 1
ATOM 895 O O . GLN A 1 113 ? 3.275 -25.437 -16.987 1.00 96.81 113 GLN A O 1
ATOM 900 N N . TYR A 1 114 ? 4.830 -23.973 -17.705 1.00 96.94 114 TYR A N 1
ATOM 901 C CA . TYR A 1 114 ? 4.053 -22.768 -17.412 1.00 96.94 114 TYR A CA 1
ATOM 902 C C . TYR A 1 114 ? 2.748 -22.710 -18.219 1.00 96.94 114 TYR A C 1
ATOM 904 O O . TYR A 1 114 ? 1.664 -22.621 -17.637 1.00 96.94 114 TYR A O 1
ATOM 912 N N . ALA A 1 115 ? 2.816 -22.841 -19.548 1.00 95.50 115 ALA A N 1
ATOM 913 C CA . ALA A 1 115 ? 1.632 -22.775 -20.406 1.00 95.50 115 ALA A CA 1
ATOM 914 C C . ALA A 1 115 ? 0.672 -23.962 -20.222 1.00 95.50 115 ALA A C 1
ATOM 916 O O . ALA A 1 115 ? -0.533 -23.797 -20.414 1.00 95.50 115 ALA A O 1
ATOM 917 N N . ALA A 1 116 ? 1.154 -25.129 -19.778 1.00 95.44 116 ALA A N 1
ATOM 918 C CA . ALA A 1 116 ? 0.294 -26.265 -19.439 1.00 95.44 116 ALA A CA 1
ATOM 919 C C . ALA A 1 116 ? -0.684 -25.983 -18.276 1.00 95.44 116 ALA A C 1
ATOM 921 O O . ALA A 1 116 ? -1.667 -26.711 -18.126 1.00 95.44 116 ALA A O 1
ATOM 922 N N . LEU A 1 117 ? -0.439 -24.939 -17.469 1.00 95.06 117 LEU A N 1
ATOM 923 C CA . LEU A 1 117 ? -1.330 -24.497 -16.386 1.00 95.06 117 LEU A CA 1
ATOM 924 C C . LEU A 1 117 ? -1.892 -23.079 -16.584 1.00 95.06 117 LEU A C 1
ATOM 926 O O . LEU A 1 117 ? -3.029 -22.829 -16.190 1.00 95.06 117 LEU A O 1
ATOM 930 N N . MET A 1 118 ? -1.125 -22.170 -17.193 1.00 93.12 118 MET A N 1
ATOM 931 C CA . MET A 1 118 ? -1.471 -20.745 -17.334 1.00 93.12 118 MET A CA 1
ATOM 932 C C . MET A 1 118 ? -1.935 -20.360 -18.750 1.00 93.12 118 MET A C 1
ATOM 934 O O . MET A 1 118 ? -2.455 -19.264 -18.949 1.00 93.12 118 MET A O 1
ATOM 938 N N . GLY A 1 119 ? -1.774 -21.254 -19.731 1.00 89.00 119 GLY A N 1
ATOM 939 C CA . GLY A 1 119 ? -2.013 -20.984 -21.150 1.00 89.00 119 GLY A CA 1
ATOM 940 C C . GLY A 1 119 ? -0.871 -20.229 -21.845 1.00 89.00 119 GLY A C 1
ATOM 941 O O . GLY A 1 119 ? 0.093 -19.792 -21.217 1.00 89.00 119 GLY A O 1
ATOM 942 N N . GLY A 1 120 ? -0.997 -20.088 -23.167 1.00 85.19 120 GLY A N 1
ATOM 943 C CA . GLY A 1 120 ? -0.026 -19.422 -24.044 1.00 85.19 120 GLY A CA 1
ATOM 944 C C . GLY A 1 120 ? 0.514 -20.342 -25.144 1.00 85.19 120 GLY A C 1
ATOM 945 O O . GLY A 1 120 ? 0.752 -21.526 -24.912 1.00 85.19 120 GLY A O 1
ATOM 946 N N . ASP A 1 121 ? 0.710 -19.795 -26.344 1.00 84.75 121 ASP A N 1
ATOM 947 C CA . ASP A 1 121 ? 1.341 -20.505 -27.462 1.00 84.75 121 ASP A CA 1
ATOM 948 C C . ASP A 1 121 ? 2.872 -20.436 -27.345 1.00 84.75 121 ASP A C 1
ATOM 950 O O . ASP A 1 121 ? 3.437 -19.363 -27.123 1.00 84.75 121 ASP A O 1
ATOM 954 N N . ILE A 1 122 ? 3.558 -21.570 -27.527 1.00 89.81 122 ILE A N 1
ATOM 955 C CA . ILE A 1 122 ? 5.024 -21.672 -27.434 1.00 89.81 122 ILE A CA 1
ATOM 956 C C . ILE A 1 122 ? 5.568 -22.363 -28.694 1.00 89.81 122 ILE A C 1
ATOM 958 O O . ILE A 1 122 ? 5.057 -23.424 -29.063 1.00 89.81 122 ILE A O 1
ATOM 962 N N . PRO A 1 123 ? 6.615 -21.826 -29.349 1.00 89.12 123 PRO A N 1
ATOM 963 C CA . PRO A 1 123 ? 7.324 -22.535 -30.412 1.00 89.12 123 PRO A CA 1
ATOM 964 C C . PRO A 1 123 ? 7.910 -23.864 -29.912 1.00 89.12 123 PRO A C 1
ATOM 966 O O . PRO A 1 123 ? 8.494 -23.922 -28.833 1.00 89.12 123 PRO A O 1
ATOM 969 N N . GLU A 1 124 ? 7.821 -24.934 -30.707 1.00 86.44 124 GLU A N 1
ATOM 970 C CA . GLU A 1 124 ? 8.292 -26.276 -30.305 1.00 86.44 124 GLU A CA 1
ATOM 971 C C . GLU A 1 124 ? 9.771 -26.276 -29.859 1.00 86.44 124 GLU A C 1
ATOM 973 O O . GLU A 1 124 ? 10.147 -26.998 -28.942 1.00 86.44 124 GLU A O 1
ATOM 978 N N . ASN A 1 125 ? 10.594 -25.404 -30.454 1.00 89.06 125 ASN A N 1
ATOM 979 C CA . ASN A 1 125 ? 12.011 -25.199 -30.132 1.00 89.06 125 ASN A CA 1
ATOM 980 C C . ASN A 1 125 ? 12.280 -24.271 -28.924 1.00 89.06 125 ASN A C 1
ATOM 982 O O . ASN A 1 125 ? 13.420 -23.863 -28.724 1.00 89.06 125 ASN A O 1
ATOM 986 N N . GLU A 1 126 ? 11.254 -23.869 -28.169 1.00 91.81 126 GLU A N 1
ATOM 987 C CA . GLU A 1 126 ? 11.370 -22.970 -27.004 1.00 91.81 126 GLU A CA 1
ATOM 988 C C . GLU A 1 126 ? 10.759 -23.561 -25.723 1.00 91.81 126 GLU A C 1
ATOM 990 O O . GLU A 1 126 ? 10.862 -22.965 -24.652 1.00 91.81 126 GLU A O 1
ATOM 995 N N . LYS A 1 127 ? 10.161 -24.755 -25.807 1.00 95.00 127 LYS A N 1
ATOM 996 C CA . LYS A 1 127 ? 9.481 -25.459 -24.706 1.00 95.00 127 LYS A CA 1
ATOM 997 C C . LYS A 1 127 ? 10.327 -25.642 -23.447 1.00 95.00 127 LYS A C 1
ATOM 999 O O . LYS A 1 127 ? 9.829 -25.420 -22.344 1.00 95.00 127 LYS A O 1
ATOM 1004 N N . ASN A 1 128 ? 11.590 -26.027 -23.635 1.00 94.31 128 ASN A N 1
ATOM 1005 C CA . ASN A 1 128 ? 12.557 -26.320 -22.575 1.00 94.31 128 ASN A CA 1
ATOM 1006 C C . ASN A 1 128 ? 13.310 -25.077 -22.075 1.00 94.31 128 ASN A C 1
ATOM 1008 O O . ASN A 1 128 ? 14.119 -25.188 -21.154 1.00 94.31 128 ASN A O 1
ATOM 1012 N N . LEU A 1 129 ? 13.094 -23.899 -22.673 1.00 96.00 129 LEU A N 1
ATOM 1013 C CA . LEU A 1 129 ? 13.634 -22.657 -22.121 1.00 96.00 129 LEU A CA 1
ATOM 1014 C C . LEU A 1 129 ? 12.962 -22.367 -20.768 1.00 96.00 129 LEU A C 1
ATOM 1016 O O . LEU A 1 129 ? 11.790 -22.722 -20.583 1.00 96.00 129 LEU A O 1
ATOM 1020 N N . PRO A 1 130 ? 13.647 -21.688 -19.833 1.00 97.56 130 PRO A N 1
ATOM 1021 C CA . PRO A 1 130 ? 13.002 -21.168 -18.637 1.00 97.56 130 PRO A CA 1
ATOM 1022 C C . PRO A 1 130 ? 11.880 -20.188 -19.007 1.00 97.56 130 PRO A C 1
ATOM 1024 O O . PRO A 1 130 ? 11.962 -19.436 -19.990 1.00 97.56 130 PRO A O 1
ATOM 1027 N N . GLN A 1 131 ? 10.828 -20.177 -18.193 1.00 97.44 131 GLN A N 1
ATOM 1028 C CA . GLN A 1 131 ? 9.826 -19.126 -18.230 1.00 97.44 131 GLN A CA 1
ATOM 1029 C C . GLN A 1 131 ? 10.427 -17.838 -17.655 1.00 97.44 131 GLN A C 1
ATOM 1031 O O . GLN A 1 131 ? 10.873 -17.799 -16.511 1.00 97.44 131 GLN A O 1
ATOM 1036 N N . VAL A 1 132 ? 10.411 -16.782 -18.467 1.00 94.94 132 VAL A N 1
ATOM 1037 C CA . VAL A 1 132 ? 10.904 -15.435 -18.134 1.00 94.94 132 VAL A CA 1
ATOM 1038 C C . VAL A 1 132 ? 9.827 -14.384 -18.410 1.00 94.94 132 VAL A C 1
ATOM 1040 O O . VAL A 1 132 ? 8.743 -14.727 -18.885 1.00 94.94 132 VAL A O 1
ATOM 1043 N N . ASN A 1 133 ? 10.101 -13.109 -18.114 1.00 90.25 133 ASN A N 1
ATOM 1044 C CA . ASN A 1 133 ? 9.122 -12.009 -18.116 1.00 90.25 133 ASN A CA 1
ATOM 1045 C C . ASN A 1 133 ? 7.945 -12.216 -17.142 1.00 90.25 133 ASN A C 1
ATOM 1047 O O . ASN A 1 133 ? 6.929 -11.532 -17.246 1.00 90.25 133 ASN A O 1
ATOM 1051 N N . VAL A 1 134 ? 8.122 -13.105 -16.162 1.00 93.12 134 VAL A N 1
ATOM 1052 C CA . VAL A 1 134 ? 7.191 -13.361 -15.058 1.00 93.12 134 VAL A CA 1
ATOM 1053 C C . VAL A 1 134 ? 7.620 -12.598 -13.810 1.00 93.12 134 VAL A C 1
ATOM 1055 O O . VAL A 1 134 ? 8.809 -12.527 -13.484 1.00 93.12 134 VAL A O 1
ATOM 1058 N N . ASN A 1 135 ? 6.652 -12.019 -13.110 1.00 92.06 135 ASN A N 1
ATOM 1059 C CA . ASN A 1 135 ? 6.877 -11.398 -11.812 1.00 92.06 135 ASN A CA 1
ATOM 1060 C C . ASN A 1 135 ? 6.567 -12.366 -10.653 1.00 92.06 135 ASN A C 1
ATOM 1062 O O . ASN A 1 135 ? 6.227 -13.534 -10.865 1.00 92.06 135 ASN A O 1
ATOM 1066 N N . PHE A 1 136 ? 6.700 -11.895 -9.412 1.00 94.75 136 PHE A N 1
ATOM 1067 C CA . PHE A 1 136 ? 6.447 -12.710 -8.223 1.00 94.75 136 PHE A CA 1
ATOM 1068 C C . PHE A 1 136 ? 4.983 -13.174 -8.154 1.00 94.75 136 PHE A C 1
ATOM 1070 O O . PHE A 1 136 ? 4.717 -14.315 -7.780 1.00 94.75 136 PHE A O 1
ATOM 1077 N N . TYR A 1 137 ? 4.026 -12.324 -8.543 1.00 94.88 137 TYR A N 1
ATOM 1078 C CA . TYR A 1 137 ? 2.606 -12.685 -8.567 1.00 94.88 137 TYR A CA 1
ATOM 1079 C C . TYR A 1 137 ? 2.295 -13.758 -9.619 1.00 94.88 137 TYR A C 1
ATOM 1081 O O . TYR A 1 137 ? 1.559 -14.697 -9.320 1.00 94.88 137 TYR A O 1
ATOM 1089 N N . ASP A 1 138 ? 2.888 -13.671 -10.813 1.00 96.31 138 ASP A N 1
ATOM 1090 C CA . ASP A 1 138 ? 2.769 -14.696 -11.859 1.00 96.31 138 ASP A CA 1
ATOM 1091 C C . ASP A 1 138 ? 3.286 -16.062 -11.357 1.00 96.31 138 ASP A C 1
ATOM 1093 O O . ASP A 1 138 ? 2.620 -17.092 -11.505 1.00 96.31 138 ASP A O 1
ATOM 1097 N N . ALA A 1 139 ? 4.445 -16.069 -10.685 1.00 98.06 139 ALA A N 1
ATOM 1098 C CA . ALA A 1 139 ? 5.040 -17.270 -10.097 1.00 98.06 139 ALA A CA 1
ATOM 1099 C C . ALA A 1 139 ? 4.200 -17.855 -8.940 1.00 98.06 139 ALA A C 1
ATOM 1101 O O . ALA A 1 139 ? 4.015 -19.072 -8.860 1.00 98.06 139 ALA A O 1
ATOM 1102 N N . VAL A 1 140 ? 3.634 -16.999 -8.080 1.00 97.75 140 VAL A N 1
ATOM 1103 C CA . VAL A 1 140 ? 2.682 -17.365 -7.012 1.00 97.75 140 VAL A CA 1
ATOM 1104 C C . VAL A 1 140 ? 1.408 -17.996 -7.579 1.00 97.75 140 VAL A C 1
ATOM 1106 O O . VAL A 1 140 ? 0.961 -19.040 -7.095 1.00 97.75 140 VAL A O 1
ATOM 1109 N N . LEU A 1 141 ? 0.826 -17.398 -8.623 1.00 97.94 141 LEU A N 1
ATOM 1110 C CA . LEU A 1 141 ? -0.369 -17.926 -9.283 1.00 97.94 141 LEU A CA 1
ATOM 1111 C C . LEU A 1 141 ? -0.094 -19.295 -9.912 1.00 97.94 141 LEU A C 1
ATOM 1113 O O . LEU A 1 141 ? -0.897 -20.213 -9.732 1.00 97.94 141 LEU A O 1
ATOM 1117 N N . TYR A 1 142 ? 1.060 -19.468 -10.560 1.00 98.31 142 TYR A N 1
ATOM 1118 C CA . TYR A 1 142 ? 1.489 -20.761 -11.090 1.00 98.31 142 TYR A CA 1
ATOM 1119 C C . TYR A 1 142 ? 1.713 -21.811 -9.986 1.00 98.31 142 TYR A C 1
ATOM 1121 O O . TYR A 1 142 ? 1.248 -22.943 -10.119 1.00 98.31 142 TYR A O 1
ATOM 1129 N N . ALA A 1 143 ? 2.351 -21.458 -8.863 1.00 98.44 143 ALA A N 1
ATOM 1130 C CA . ALA A 1 143 ? 2.534 -22.365 -7.722 1.00 98.44 143 ALA A CA 1
ATOM 1131 C C . ALA A 1 143 ? 1.188 -22.846 -7.140 1.00 98.44 143 ALA A C 1
ATOM 1133 O O . ALA A 1 143 ? 0.993 -24.034 -6.850 1.00 98.44 143 ALA A O 1
ATOM 1134 N N . ASN A 1 144 ? 0.215 -21.937 -7.052 1.00 98.06 144 ASN A N 1
ATOM 1135 C CA . ASN A 1 144 ? -1.152 -22.247 -6.650 1.00 98.06 144 ASN A CA 1
ATOM 1136 C C . ASN A 1 144 ? -1.899 -23.117 -7.675 1.00 98.06 144 ASN A C 1
ATOM 1138 O O . ASN A 1 144 ? -2.610 -24.049 -7.288 1.00 98.06 144 ASN A O 1
ATOM 1142 N N . ALA A 1 145 ? -1.743 -22.838 -8.972 1.00 97.94 145 ALA A N 1
ATOM 1143 C CA . ALA A 1 145 ? -2.321 -23.640 -10.048 1.00 97.94 145 ALA A CA 1
ATOM 1144 C C . ALA A 1 145 ? -1.744 -25.065 -10.054 1.00 97.94 145 ALA A C 1
ATOM 1146 O O . ALA A 1 145 ? -2.498 -26.035 -10.146 1.00 97.94 145 ALA A O 1
ATOM 1147 N N . LEU A 1 146 ? -0.428 -25.207 -9.858 1.00 97.62 146 LEU A N 1
ATOM 1148 C CA . LEU A 1 146 ? 0.242 -26.500 -9.754 1.00 97.62 146 LEU A CA 1
ATOM 1149 C C . LEU A 1 146 ? -0.258 -27.280 -8.533 1.00 97.62 146 LEU A C 1
ATOM 1151 O O . LEU A 1 146 ? -0.626 -28.444 -8.682 1.00 97.62 146 LEU A O 1
ATOM 1155 N N . SER A 1 147 ? -0.372 -26.640 -7.366 1.00 97.69 147 SER A N 1
ATOM 1156 C CA . SER A 1 147 ? -0.934 -27.257 -6.152 1.00 97.69 147 SER A CA 1
ATOM 1157 C C . SER A 1 147 ? -2.337 -27.815 -6.394 1.00 97.69 147 SER A C 1
ATOM 1159 O O . SER A 1 147 ? -2.562 -29.017 -6.224 1.00 97.69 147 SER A O 1
ATOM 1161 N N . LYS A 1 148 ? -3.240 -26.988 -6.936 1.00 97.38 148 LYS A N 1
ATOM 1162 C CA . LYS A 1 148 ? -4.602 -27.396 -7.315 1.00 97.38 148 LYS A CA 1
ATOM 1163 C C . LYS A 1 148 ? -4.605 -28.529 -8.351 1.00 97.38 148 LYS A C 1
ATOM 1165 O O . LYS A 1 148 ? -5.374 -29.476 -8.204 1.00 97.38 148 LYS A O 1
ATOM 1170 N N . SER A 1 149 ? -3.703 -28.507 -9.339 1.00 96.62 149 SER A N 1
ATOM 1171 C CA . SER A 1 149 ? -3.580 -29.570 -10.357 1.00 96.62 149 SER A CA 1
ATOM 1172 C C . SER A 1 149 ? -3.170 -30.936 -9.785 1.00 96.62 149 SER A C 1
ATOM 1174 O O . SER A 1 149 ? -3.455 -31.969 -10.389 1.00 96.62 149 SER A O 1
ATOM 1176 N N . LYS A 1 150 ? -2.504 -30.955 -8.621 1.00 95.44 150 LYS A N 1
ATOM 1177 C CA . LYS A 1 150 ? -2.079 -32.173 -7.912 1.00 95.44 150 LYS A CA 1
ATOM 1178 C C . LYS A 1 150 ? -3.004 -32.547 -6.743 1.00 95.44 150 LYS A C 1
ATOM 1180 O O . LYS A 1 150 ? -2.701 -33.497 -6.027 1.00 95.44 150 LYS A O 1
ATOM 1185 N N . GLY A 1 151 ? -4.121 -31.837 -6.553 1.00 96.19 151 GLY A N 1
ATOM 1186 C CA . GLY A 1 151 ? -5.054 -32.071 -5.444 1.00 96.19 151 GLY A CA 1
ATOM 1187 C C . GLY A 1 151 ? -4.521 -31.640 -4.072 1.00 96.19 151 GLY A C 1
ATOM 1188 O O . GLY A 1 151 ? -4.973 -32.169 -3.059 1.00 96.19 151 GLY A O 1
ATOM 1189 N N . LEU A 1 152 ? -3.555 -30.718 -4.044 1.00 96.50 152 LEU A N 1
ATOM 1190 C CA . LEU A 1 152 ? -3.023 -30.099 -2.830 1.00 96.50 152 LEU A CA 1
ATOM 1191 C C . LEU A 1 152 ? -3.705 -28.754 -2.560 1.00 96.50 152 LEU A C 1
ATOM 1193 O O . LEU A 1 152 ? -4.246 -28.121 -3.471 1.00 96.50 152 LEU A O 1
ATOM 1197 N N . ASP A 1 153 ? -3.631 -28.313 -1.307 1.00 95.19 153 ASP A N 1
ATOM 1198 C CA . ASP A 1 153 ? -4.066 -26.979 -0.900 1.00 95.19 153 ASP A CA 1
ATOM 1199 C C . ASP A 1 153 ? -3.036 -25.903 -1.307 1.00 95.19 153 ASP A C 1
ATOM 1201 O O . ASP A 1 153 ? -1.891 -26.206 -1.660 1.00 95.19 153 ASP A O 1
ATOM 1205 N N . THR A 1 154 ? -3.451 -24.639 -1.310 1.00 96.94 154 THR A N 1
ATOM 1206 C CA . THR A 1 154 ? -2.647 -23.503 -1.781 1.00 96.94 154 THR A CA 1
ATOM 1207 C C . THR A 1 154 ? -1.916 -22.795 -0.651 1.00 96.94 154 THR A C 1
ATOM 1209 O O . THR A 1 154 ? -2.550 -22.272 0.259 1.00 96.94 154 THR A O 1
ATOM 1212 N N . VAL A 1 155 ? -0.587 -22.693 -0.765 1.00 97.38 155 VAL A N 1
ATOM 1213 C CA . VAL A 1 155 ? 0.261 -21.935 0.174 1.00 97.38 155 VAL A CA 1
ATOM 1214 C C . VAL A 1 155 ? -0.059 -20.437 0.150 1.00 97.38 155 VAL A C 1
ATOM 1216 O O . VAL A 1 155 ? 0.061 -19.772 1.175 1.00 97.38 155 VAL A O 1
ATOM 1219 N N . TYR A 1 156 ? -0.474 -19.891 -0.997 1.00 96.44 156 TYR A N 1
ATOM 1220 C CA . TYR A 1 156 ? -0.791 -18.469 -1.120 1.00 96.44 156 TYR A CA 1
ATOM 1221 C C . TYR A 1 156 ? -2.301 -18.231 -1.206 1.00 96.44 156 TYR A C 1
ATOM 1223 O O . TYR A 1 156 ? -2.971 -18.802 -2.067 1.00 96.44 156 TYR A O 1
ATOM 1231 N N . THR A 1 157 ? -2.833 -17.316 -0.399 1.00 93.75 157 THR A N 1
ATOM 1232 C CA . THR A 1 157 ? -4.210 -16.805 -0.531 1.00 93.75 157 THR A CA 1
ATOM 1233 C C . THR A 1 157 ? -4.206 -15.318 -0.851 1.00 93.75 157 THR A C 1
ATOM 1235 O O . THR A 1 157 ? -3.304 -14.602 -0.436 1.00 93.75 157 THR A O 1
ATOM 1238 N N . TYR A 1 158 ? -5.222 -14.849 -1.569 1.00 91.06 158 TYR A N 1
ATOM 1239 C CA . TYR A 1 158 ? -5.428 -13.444 -1.924 1.00 91.06 158 TYR A CA 1
ATOM 1240 C C . TYR A 1 158 ? -6.935 -13.185 -2.076 1.00 91.06 158 TYR A C 1
ATOM 1242 O O . TYR A 1 158 ? -7.697 -14.108 -2.372 1.00 91.06 158 TYR A O 1
ATOM 1250 N N . THR A 1 159 ? -7.376 -11.947 -1.863 1.00 78.50 159 THR A N 1
ATOM 1251 C CA . THR A 1 159 ? -8.791 -11.544 -1.937 1.00 78.50 159 THR A CA 1
ATOM 1252 C C . THR A 1 159 ? -9.221 -11.153 -3.352 1.00 78.50 159 THR A C 1
ATOM 1254 O O . THR A 1 159 ? -10.384 -11.337 -3.711 1.00 78.50 159 THR A O 1
ATOM 1257 N N . ASN A 1 160 ? -8.293 -10.643 -4.166 1.00 76.62 160 ASN A N 1
ATOM 1258 C CA . ASN A 1 160 ? -8.535 -10.158 -5.527 1.00 76.62 160 ASN A CA 1
ATOM 1259 C C . ASN A 1 160 ? -7.236 -10.201 -6.361 1.00 76.62 160 ASN A C 1
ATOM 1261 O O . ASN A 1 160 ? -6.139 -10.269 -5.807 1.00 76.62 160 ASN A O 1
ATOM 1265 N N . SER A 1 161 ? -7.341 -10.161 -7.689 1.00 82.69 161 SER A N 1
ATOM 1266 C CA . SER A 1 161 ? -6.200 -10.289 -8.608 1.00 82.69 161 SER A CA 1
ATOM 1267 C C . SER A 1 161 ? -6.383 -9.421 -9.851 1.00 82.69 161 SER A C 1
ATOM 1269 O O . SER A 1 161 ? -7.353 -9.601 -10.586 1.00 82.69 161 SER A O 1
ATOM 1271 N N . ASN A 1 162 ? -5.436 -8.518 -10.105 1.00 74.31 162 ASN A N 1
ATOM 1272 C CA . ASN A 1 162 ? -5.468 -7.578 -11.226 1.00 74.31 162 ASN A CA 1
ATOM 1273 C C . ASN A 1 162 ? -4.412 -7.945 -12.276 1.00 74.31 162 ASN A C 1
ATOM 1275 O O . ASN A 1 162 ? -3.283 -8.281 -11.921 1.00 74.31 162 ASN A O 1
ATOM 1279 N N . PHE A 1 163 ? -4.748 -7.819 -13.562 1.00 75.06 163 PHE A N 1
ATOM 1280 C CA . PHE A 1 163 ? -3.897 -8.228 -14.686 1.00 75.06 163 PHE A CA 1
ATOM 1281 C C . PHE A 1 163 ? -3.742 -7.116 -15.731 1.00 75.06 163 PHE A C 1
ATOM 1283 O O . PHE A 1 163 ? -4.627 -6.275 -15.895 1.00 75.06 163 PHE A O 1
ATOM 1290 N N . THR A 1 164 ? -2.637 -7.129 -16.479 1.00 68.38 164 THR A N 1
ATOM 1291 C CA . THR A 1 164 ? -2.494 -6.334 -17.706 1.00 68.38 164 THR A CA 1
ATOM 1292 C C . THR A 1 164 ? -3.393 -6.882 -18.828 1.00 68.38 164 THR A C 1
ATOM 1294 O O . THR A 1 164 ? -3.745 -8.064 -18.815 1.00 68.38 164 THR A O 1
ATOM 1297 N N . PRO A 1 165 ? -3.665 -6.098 -19.893 1.00 56.56 165 PRO A N 1
ATOM 1298 C CA . PRO A 1 165 ? -4.251 -6.619 -21.135 1.00 56.56 165 PRO A CA 1
ATOM 1299 C C . PRO A 1 165 ? -3.440 -7.747 -21.805 1.00 56.56 165 PRO A C 1
ATOM 1301 O O . PRO A 1 165 ? -3.961 -8.434 -22.678 1.00 56.56 165 PRO A O 1
ATOM 1304 N N . THR A 1 166 ? -2.174 -7.942 -21.410 1.00 63.78 166 THR A N 1
ATOM 1305 C CA . THR A 1 166 ? -1.290 -9.021 -21.884 1.00 63.78 166 THR A CA 1
ATOM 1306 C C . THR A 1 166 ? -1.281 -10.256 -20.973 1.00 63.78 166 THR A C 1
ATOM 1308 O O . THR A 1 166 ? -0.545 -11.195 -21.257 1.00 63.78 166 THR A O 1
ATOM 1311 N N . GLY A 1 167 ? -2.068 -10.269 -19.890 1.00 72.25 167 GLY A N 1
ATOM 1312 C CA . GLY A 1 167 ? -2.231 -11.422 -18.996 1.00 72.25 167 GLY A CA 1
ATOM 1313 C C . GLY A 1 167 ? -1.235 -11.537 -17.834 1.00 72.25 167 GLY A C 1
ATOM 1314 O O . GLY A 1 167 ? -1.321 -12.503 -17.084 1.00 72.25 167 GLY A O 1
ATOM 1315 N N . SER A 1 168 ? -0.326 -10.575 -17.640 1.00 79.25 168 SER A N 1
ATOM 1316 C CA . SER A 1 168 ? 0.597 -10.556 -16.488 1.00 79.25 168 SER A CA 1
ATOM 1317 C C . SER A 1 168 ? -0.098 -9.988 -15.250 1.00 79.25 168 SER A C 1
ATOM 1319 O O . SER A 1 168 ? -0.769 -8.957 -15.341 1.00 79.25 168 SER A O 1
ATOM 1321 N N . CYS A 1 169 ? 0.059 -10.615 -14.086 1.00 82.94 169 CYS A N 1
ATOM 1322 C CA . CYS A 1 169 ? -0.579 -10.176 -12.847 1.00 82.94 169 CYS A CA 1
ATOM 1323 C C . CYS A 1 169 ? 0.123 -8.935 -12.275 1.00 82.94 169 CYS A C 1
ATOM 1325 O O . CYS A 1 169 ? 1.268 -9.009 -11.841 1.00 82.94 169 CYS A O 1
ATOM 1327 N N . VAL A 1 170 ? -0.548 -7.782 -12.228 1.00 74.94 170 VAL A N 1
ATOM 1328 C CA . VAL A 1 170 ? 0.042 -6.541 -11.686 1.00 74.94 170 VAL A CA 1
ATOM 1329 C C . VAL A 1 170 ? -0.048 -6.448 -10.164 1.00 74.94 170 VAL A C 1
ATOM 1331 O O . VAL A 1 170 ? 0.784 -5.773 -9.561 1.00 74.94 170 VAL A O 1
ATOM 1334 N N . PHE A 1 171 ? -1.044 -7.096 -9.546 1.00 76.00 171 PHE A N 1
ATOM 1335 C CA . PHE A 1 171 ? -1.255 -7.068 -8.097 1.00 76.00 171 PHE A CA 1
ATOM 1336 C C . PHE A 1 171 ? -2.172 -8.203 -7.611 1.00 76.00 171 PHE A C 1
ATOM 1338 O O . PHE A 1 171 ? -3.236 -8.425 -8.194 1.00 76.00 171 PHE A O 1
ATOM 1345 N N . LEU A 1 172 ? -1.792 -8.850 -6.502 1.00 81.75 172 LEU A N 1
ATOM 1346 C CA . LEU A 1 172 ? -2.657 -9.722 -5.699 1.00 81.75 172 LEU A CA 1
ATOM 1347 C C . LEU A 1 172 ? -3.033 -9.017 -4.389 1.00 81.75 172 LEU A C 1
ATOM 1349 O O . LEU A 1 172 ? -2.178 -8.763 -3.540 1.00 81.75 172 LEU A O 1
ATOM 1353 N N . GLU A 1 173 ? -4.318 -8.712 -4.234 1.00 75.50 173 GLU A N 1
ATOM 1354 C CA . GLU A 1 173 ? -4.867 -8.030 -3.062 1.00 75.50 173 GLU A CA 1
ATOM 1355 C C . GLU A 1 173 ? -4.900 -8.967 -1.851 1.00 75.50 173 GLU A C 1
ATOM 1357 O O . GLU A 1 173 ? -5.251 -10.138 -1.986 1.00 75.50 173 GLU A O 1
ATOM 1362 N N . GLY A 1 174 ? -4.516 -8.478 -0.667 1.00 76.69 174 GLY A N 1
ATOM 1363 C CA . GLY A 1 174 ? -4.508 -9.287 0.556 1.00 76.69 174 GLY A CA 1
ATOM 1364 C C . GLY A 1 174 ? -3.655 -10.560 0.460 1.00 76.69 174 GLY A C 1
ATOM 1365 O O . GLY A 1 174 ? -4.053 -11.592 0.994 1.00 76.69 174 GLY A O 1
ATOM 1366 N N . LEU A 1 175 ? -2.529 -10.520 -0.266 1.00 87.50 175 LEU A N 1
ATOM 1367 C CA . LEU A 1 175 ? -1.665 -11.685 -0.472 1.00 87.50 175 LEU A CA 1
ATOM 1368 C C . LEU A 1 175 ? -1.018 -12.165 0.840 1.00 87.50 175 LEU A C 1
ATOM 1370 O O . LEU A 1 175 ? -0.188 -11.477 1.438 1.00 87.50 175 LEU A O 1
ATOM 1374 N N . VAL A 1 176 ? -1.344 -13.395 1.233 1.00 88.62 176 VAL A N 1
ATOM 1375 C CA . VAL A 1 176 ? -0.819 -14.085 2.416 1.00 88.62 176 VAL A CA 1
ATOM 1376 C C . VAL A 1 176 ? -0.155 -15.401 2.017 1.00 88.62 176 VAL A C 1
ATOM 1378 O O . VAL A 1 176 ? -0.724 -16.183 1.260 1.00 88.62 176 VAL A O 1
ATOM 1381 N N . THR A 1 177 ? 1.039 -15.642 2.562 1.00 92.00 177 THR A N 1
ATOM 1382 C CA . THR A 1 177 ? 1.774 -16.917 2.506 1.00 92.00 177 THR A CA 1
ATOM 1383 C C . THR A 1 177 ? 1.556 -17.694 3.806 1.00 92.00 177 THR A C 1
ATOM 1385 O O . THR A 1 177 ? 1.978 -17.214 4.865 1.00 92.00 177 THR A O 1
ATOM 1388 N N . HIS A 1 178 ? 0.944 -18.874 3.702 1.00 92.31 178 HIS A N 1
ATOM 1389 C CA . HIS A 1 178 ? 0.663 -19.843 4.770 1.00 92.31 178 HIS A CA 1
ATOM 1390 C C . HIS A 1 178 ? 1.688 -20.978 4.698 1.00 92.31 178 HIS A C 1
ATOM 1392 O O . HIS A 1 178 ? 1.483 -22.001 4.042 1.00 92.31 178 HIS A O 1
ATOM 1398 N N . TYR A 1 179 ? 2.867 -20.757 5.279 1.00 93.44 179 TYR A N 1
ATOM 1399 C CA . TYR A 1 179 ? 4.021 -21.647 5.107 1.00 93.44 179 TYR A CA 1
ATOM 1400 C C . TYR A 1 179 ? 3.819 -23.053 5.696 1.00 93.44 179 TYR A C 1
ATOM 1402 O O . TYR A 1 179 ? 4.471 -23.995 5.255 1.00 93.44 179 TYR A O 1
ATOM 1410 N N . GLU A 1 180 ? 2.913 -23.209 6.655 1.00 92.00 180 GLU A N 1
ATOM 1411 C CA . GLU A 1 180 ? 2.500 -24.474 7.264 1.00 92.00 180 GLU A CA 1
ATOM 1412 C C . GLU A 1 180 ? 1.627 -25.353 6.341 1.00 92.00 180 GLU A C 1
ATOM 1414 O O . GLU A 1 180 ? 1.426 -26.539 6.615 1.00 92.00 180 GLU A O 1
ATOM 1419 N N . VAL A 1 181 ? 1.140 -24.814 5.216 1.00 94.88 181 VAL A N 1
ATOM 1420 C CA . VAL A 1 181 ? 0.377 -25.572 4.213 1.00 94.88 181 VAL A CA 1
ATOM 1421 C C . VAL A 1 181 ? 1.312 -26.443 3.368 1.00 94.88 181 VAL A C 1
ATOM 1423 O O . VAL A 1 181 ? 2.288 -25.979 2.778 1.00 94.88 181 VAL A O 1
ATOM 1426 N N . PHE A 1 182 ? 0.986 -27.733 3.239 1.00 96.31 182 PHE A N 1
ATOM 1427 C CA . PHE A 1 182 ? 1.716 -28.653 2.361 1.00 96.31 182 PHE A CA 1
ATOM 1428 C C . PHE A 1 182 ? 1.278 -28.484 0.893 1.00 96.31 182 PHE A C 1
ATOM 1430 O O . PHE A 1 182 ? 0.494 -29.272 0.362 1.00 96.31 182 PHE A O 1
ATOM 1437 N N . GLY A 1 183 ? 1.797 -27.445 0.238 1.00 97.19 183 GLY A N 1
ATOM 1438 C CA . GLY A 1 183 ? 1.584 -27.155 -1.184 1.00 97.19 183 GLY A CA 1
ATOM 1439 C C . GLY A 1 183 ? 2.873 -26.755 -1.908 1.00 97.19 183 GLY A C 1
ATOM 1440 O O . GLY A 1 183 ? 3.957 -26.727 -1.316 1.00 97.19 183 GLY A O 1
ATOM 1441 N N . TYR A 1 184 ? 2.762 -26.467 -3.207 1.00 98.38 184 TYR A N 1
ATOM 1442 C CA . TYR A 1 184 ? 3.867 -25.898 -3.980 1.00 98.38 184 TYR A CA 1
ATOM 1443 C C . TYR A 1 184 ? 3.969 -24.393 -3.726 1.00 98.38 184 TYR A C 1
ATOM 1445 O O . TYR A 1 184 ? 2.959 -23.689 -3.691 1.00 98.38 184 TYR A O 1
ATOM 1453 N N . ARG A 1 185 ? 5.202 -23.905 -3.592 1.00 98.31 185 ARG A N 1
ATOM 1454 C CA . ARG A 1 185 ? 5.536 -22.503 -3.315 1.00 98.31 185 ARG A CA 1
ATOM 1455 C C . ARG A 1 185 ? 6.904 -22.140 -3.885 1.00 98.31 185 ARG A C 1
ATOM 1457 O O . ARG A 1 185 ? 7.650 -23.024 -4.312 1.00 98.31 185 ARG A O 1
ATOM 1464 N N . LEU A 1 186 ? 7.251 -20.859 -3.879 1.00 98.50 186 LEU A N 1
ATOM 1465 C CA . LEU A 1 186 ? 8.630 -20.435 -4.103 1.00 98.50 186 LEU A CA 1
ATOM 1466 C C . LEU A 1 186 ? 9.533 -20.956 -2.959 1.00 98.50 186 LEU A C 1
ATOM 1468 O O . LEU A 1 186 ? 9.080 -21.073 -1.812 1.00 98.50 186 LEU A O 1
ATOM 1472 N N . PRO A 1 187 ? 10.802 -21.307 -3.239 1.00 98.25 187 PRO A N 1
ATOM 1473 C CA . PRO A 1 187 ? 11.774 -21.599 -2.189 1.00 98.25 187 PRO A CA 1
ATOM 1474 C C . PRO A 1 187 ? 12.002 -20.353 -1.336 1.00 98.25 187 PRO A C 1
ATOM 1476 O O . PRO A 1 187 ? 12.068 -19.251 -1.868 1.00 98.25 187 PRO A O 1
ATOM 1479 N N . THR A 1 188 ? 12.204 -20.513 -0.033 1.00 97.88 188 THR A N 1
ATOM 1480 C CA . THR A 1 188 ? 12.808 -19.452 0.789 1.00 97.88 188 THR A CA 1
ATOM 1481 C C . THR A 1 188 ? 14.268 -19.236 0.379 1.00 97.88 188 THR A C 1
ATOM 1483 O O . THR A 1 188 ? 14.918 -20.150 -0.139 1.00 97.88 188 THR A O 1
ATOM 1486 N N . GLU A 1 189 ? 14.841 -18.063 0.673 1.00 97.44 189 GLU A N 1
ATOM 1487 C CA . GLU A 1 189 ? 16.278 -17.826 0.450 1.00 97.44 189 GLU A CA 1
ATOM 1488 C C . GLU A 1 189 ? 17.162 -18.896 1.132 1.00 97.44 189 GLU A C 1
ATOM 1490 O O . GLU A 1 189 ? 18.165 -19.327 0.560 1.00 97.44 189 GLU A O 1
ATOM 1495 N N . ALA A 1 190 ? 16.776 -19.378 2.318 1.00 97.31 190 ALA A N 1
ATOM 1496 C CA . ALA A 1 190 ? 17.517 -20.409 3.043 1.00 97.31 190 ALA A CA 1
ATOM 1497 C C . ALA A 1 190 ? 17.482 -21.778 2.337 1.00 97.31 190 ALA A C 1
ATOM 1499 O O . ALA A 1 190 ? 18.530 -22.402 2.158 1.00 97.31 190 ALA A O 1
ATOM 1500 N N . GLU A 1 191 ? 16.307 -22.237 1.892 1.00 98.12 191 GLU A N 1
ATOM 1501 C CA . GLU A 1 191 ? 16.177 -23.471 1.101 1.00 98.12 191 GLU A CA 1
ATOM 1502 C C . GLU A 1 191 ? 16.959 -23.372 -0.214 1.00 98.12 191 GLU A C 1
ATOM 1504 O O . GLU A 1 191 ? 17.683 -24.304 -0.577 1.00 98.12 191 GLU A O 1
ATOM 1509 N N . TRP A 1 192 ? 16.856 -22.224 -0.892 1.00 98.19 192 TRP A N 1
ATOM 1510 C CA . TRP A 1 192 ? 17.527 -21.964 -2.161 1.00 98.19 192 TRP A CA 1
ATOM 1511 C C . TRP A 1 192 ? 19.052 -22.015 -2.012 1.00 98.19 192 TRP A C 1
ATOM 1513 O O . TRP A 1 192 ? 19.716 -22.793 -2.699 1.00 98.19 192 TRP A O 1
ATOM 1523 N N . VAL A 1 193 ? 19.624 -21.261 -1.062 1.00 97.56 193 VAL A N 1
ATOM 1524 C CA . VAL A 1 193 ? 21.081 -21.213 -0.836 1.00 97.56 193 VAL A CA 1
ATOM 1525 C C . VAL A 1 193 ? 21.618 -22.560 -0.338 1.00 97.56 193 VAL A C 1
ATOM 1527 O O . VAL A 1 193 ? 22.728 -22.947 -0.710 1.00 97.56 193 VAL A O 1
ATOM 1530 N N . TYR A 1 194 ? 20.844 -23.316 0.450 1.00 96.31 194 TYR A N 1
ATOM 1531 C CA . TYR A 1 194 ? 21.232 -24.662 0.887 1.00 96.31 194 TYR A CA 1
ATOM 1532 C C . TYR A 1 194 ? 21.397 -25.641 -0.288 1.00 96.31 194 TYR A C 1
ATOM 1534 O O . TYR A 1 194 ? 22.308 -26.474 -0.276 1.00 96.31 194 TYR A O 1
ATOM 1542 N N . VAL A 1 195 ? 20.538 -25.544 -1.308 1.00 95.19 195 VAL A N 1
ATOM 1543 C CA . VAL A 1 195 ? 20.640 -26.364 -2.525 1.00 95.19 195 VAL A CA 1
ATOM 1544 C C . VAL A 1 195 ? 21.733 -25.829 -3.446 1.00 95.19 195 VAL A C 1
ATOM 1546 O O . VAL A 1 195 ? 22.581 -26.604 -3.886 1.00 95.19 195 VAL A O 1
ATOM 1549 N N . ALA A 1 196 ? 21.776 -24.514 -3.672 1.00 94.62 196 ALA A N 1
ATOM 1550 C CA . ALA A 1 196 ? 22.753 -23.873 -4.546 1.00 94.62 196 ALA A CA 1
ATOM 1551 C C . ALA A 1 196 ? 24.197 -24.199 -4.138 1.00 94.62 196 ALA A C 1
ATOM 1553 O O . ALA A 1 196 ? 24.987 -24.590 -4.989 1.00 94.62 196 ALA A O 1
ATOM 1554 N N . LYS A 1 197 ? 24.527 -24.179 -2.835 1.00 93.44 197 LYS A N 1
ATOM 1555 C CA . LYS A 1 197 ? 25.866 -24.535 -2.313 1.00 93.44 197 LYS A CA 1
ATOM 1556 C C . LYS A 1 197 ? 26.372 -25.935 -2.712 1.00 93.44 197 LYS A C 1
ATOM 1558 O O . LYS A 1 197 ? 27.564 -26.190 -2.569 1.00 93.44 197 LYS A O 1
ATOM 1563 N N . LYS A 1 198 ? 25.508 -26.838 -3.194 1.00 89.62 198 LYS A N 1
ATOM 1564 C CA . LYS A 1 198 ? 25.879 -28.184 -3.678 1.00 89.62 198 LYS A CA 1
ATOM 1565 C C . LYS A 1 198 ? 26.230 -28.226 -5.170 1.00 89.62 198 LYS A C 1
ATOM 1567 O O . LYS A 1 198 ? 26.899 -29.161 -5.596 1.00 89.62 198 LYS A O 1
ATOM 1572 N N . PHE A 1 199 ? 25.768 -27.239 -5.939 1.00 87.25 199 PHE A N 1
ATOM 1573 C CA . PHE A 1 199 ? 25.824 -27.197 -7.406 1.00 87.25 199 PHE A CA 1
ATOM 1574 C C . PHE A 1 199 ? 26.365 -25.855 -7.940 1.00 87.25 199 PHE A C 1
ATOM 1576 O O . PHE A 1 199 ? 26.185 -25.543 -9.113 1.00 87.25 199 PHE A O 1
ATOM 1583 N N . TRP A 1 200 ? 26.989 -25.046 -7.077 1.00 90.88 200 TRP A N 1
ATOM 1584 C CA . TRP A 1 200 ? 27.465 -23.706 -7.414 1.00 90.88 200 TRP A CA 1
ATOM 1585 C C . TRP A 1 200 ? 28.796 -23.756 -8.169 1.00 90.88 200 TRP A C 1
ATOM 1587 O O . TRP A 1 200 ? 29.852 -23.976 -7.572 1.00 90.88 200 TRP A O 1
ATOM 1597 N N . ASP A 1 201 ? 28.740 -23.508 -9.473 1.00 87.00 201 ASP A N 1
ATOM 1598 C CA . ASP A 1 201 ? 29.898 -23.389 -10.356 1.00 87.00 201 ASP A CA 1
ATOM 1599 C C . ASP A 1 201 ? 29.667 -22.223 -11.317 1.00 87.00 201 ASP A C 1
ATOM 1601 O O . ASP A 1 201 ? 28.724 -22.228 -12.107 1.00 87.00 201 ASP A O 1
ATOM 1605 N N . VAL A 1 202 ? 30.515 -21.200 -11.212 1.00 88.12 202 VAL A N 1
ATOM 1606 C CA . VAL A 1 202 ? 30.423 -19.985 -12.029 1.00 88.12 202 VAL A CA 1
ATOM 1607 C C . VAL A 1 202 ? 31.227 -20.120 -13.325 1.00 88.12 202 VAL A C 1
ATOM 1609 O O . VAL A 1 202 ? 30.818 -19.567 -14.343 1.00 88.12 202 VAL A O 1
ATOM 1612 N N . GLU A 1 203 ? 32.323 -20.885 -13.324 1.00 83.94 203 GLU A N 1
ATOM 1613 C CA . GLU A 1 203 ? 33.197 -21.071 -14.493 1.00 83.94 203 GLU A CA 1
ATOM 1614 C C . GLU A 1 203 ? 32.480 -21.877 -15.590 1.00 83.94 203 GLU A C 1
ATOM 1616 O O . GLU A 1 203 ? 32.588 -21.550 -16.770 1.00 83.94 203 GLU A O 1
ATOM 1621 N N . ASN A 1 204 ? 31.664 -22.860 -15.191 1.00 80.81 204 ASN A N 1
ATOM 1622 C CA . ASN A 1 204 ? 30.832 -23.683 -16.078 1.00 80.81 204 ASN A CA 1
ATOM 1623 C C . ASN A 1 204 ? 29.345 -23.244 -16.120 1.00 80.81 204 ASN A C 1
ATOM 1625 O O . ASN A 1 204 ? 28.476 -24.018 -16.522 1.00 80.81 204 ASN A O 1
ATOM 1629 N N . SER A 1 205 ? 29.030 -22.014 -15.692 1.00 87.31 205 SER A N 1
ATOM 1630 C CA . SER A 1 205 ? 27.664 -21.456 -15.738 1.00 87.31 205 SER A CA 1
ATOM 1631 C C . SER A 1 205 ? 27.285 -20.906 -17.121 1.00 87.31 205 SER A C 1
ATOM 1633 O O . SER A 1 205 ? 28.148 -20.638 -17.955 1.00 87.31 205 SER A O 1
ATOM 1635 N N . TRP A 1 206 ? 25.990 -20.665 -17.362 1.00 90.88 206 TRP A N 1
ATOM 1636 C CA . TRP A 1 206 ? 25.527 -19.907 -18.533 1.00 90.88 206 TRP A CA 1
ATOM 1637 C C . TRP A 1 206 ? 25.470 -18.407 -18.202 1.00 90.88 206 TRP A C 1
ATOM 1639 O O . TRP A 1 206 ? 24.605 -17.965 -17.445 1.00 90.88 206 TRP A O 1
ATOM 1649 N N . ASN A 1 207 ? 26.414 -17.630 -18.729 1.00 88.69 207 ASN A N 1
ATOM 1650 C CA . ASN A 1 207 ? 26.729 -16.257 -18.307 1.00 88.69 207 ASN A CA 1
ATOM 1651 C C . ASN A 1 207 ? 27.113 -15.372 -19.514 1.00 88.69 207 ASN A C 1
ATOM 1653 O O . ASN A 1 207 ? 27.020 -15.813 -20.663 1.00 88.69 207 ASN A O 1
ATOM 1657 N N . ALA A 1 208 ? 27.518 -14.117 -19.294 1.00 89.44 208 ALA A N 1
ATOM 1658 C CA . ALA A 1 208 ? 27.783 -13.171 -20.384 1.00 89.44 208 ALA A CA 1
ATOM 1659 C C . ALA A 1 208 ? 28.885 -13.630 -21.362 1.00 89.44 208 ALA A C 1
ATOM 1661 O O . ALA A 1 208 ? 28.808 -13.316 -22.552 1.00 89.44 208 ALA A O 1
ATOM 1662 N N . ASP A 1 209 ? 29.867 -14.409 -20.897 1.00 87.25 209 ASP A N 1
ATOM 1663 C CA . ASP A 1 209 ? 31.029 -14.819 -21.693 1.00 87.25 209 ASP A CA 1
ATOM 1664 C C . ASP A 1 209 ? 30.691 -15.927 -22.711 1.00 87.25 209 ASP A C 1
ATOM 1666 O O . ASP A 1 209 ? 31.425 -16.113 -23.685 1.00 87.25 209 ASP A O 1
ATOM 1670 N N . ASN A 1 210 ? 29.585 -16.662 -22.515 1.00 86.25 210 ASN A N 1
ATOM 1671 C CA . ASN A 1 210 ? 29.187 -17.788 -23.372 1.00 86.25 210 ASN A CA 1
ATOM 1672 C C . ASN A 1 210 ? 27.752 -17.721 -23.935 1.00 86.25 210 ASN A C 1
ATOM 1674 O O . ASN A 1 210 ? 27.490 -18.333 -24.971 1.00 86.25 210 ASN A O 1
ATOM 1678 N N . SER A 1 211 ? 26.843 -16.954 -23.327 1.00 85.75 211 SER A N 1
ATOM 1679 C CA . SER A 1 211 ? 25.412 -16.973 -23.673 1.00 85.75 211 SER A CA 1
ATOM 1680 C C . SER A 1 211 ? 24.972 -16.024 -24.788 1.00 85.75 211 SER A C 1
ATOM 1682 O O . SER A 1 211 ? 23.871 -16.163 -25.320 1.00 85.75 211 SER A O 1
ATOM 1684 N N . SER A 1 212 ? 25.782 -15.008 -25.108 1.00 86.00 212 SER A N 1
ATOM 1685 C CA . SER A 1 212 ? 25.343 -13.839 -25.895 1.00 86.00 212 SER A CA 1
ATOM 1686 C C . SER A 1 212 ? 24.104 -13.117 -25.316 1.00 86.00 212 SER A C 1
ATOM 1688 O O . SER A 1 212 ? 23.330 -12.527 -26.068 1.00 86.00 212 SER A O 1
ATOM 1690 N N . SER A 1 213 ? 23.918 -13.141 -23.987 1.00 83.38 213 SER A N 1
ATOM 1691 C CA . SER A 1 213 ? 22.810 -12.508 -23.241 1.00 83.38 213 SER A CA 1
ATOM 1692 C C . SER A 1 213 ? 21.411 -13.112 -23.470 1.00 83.38 213 SER A C 1
ATOM 1694 O O . SER A 1 213 ? 20.400 -12.435 -23.237 1.00 83.38 213 SER A O 1
ATOM 1696 N N . ILE A 1 214 ? 21.346 -14.381 -23.900 1.00 86.81 214 ILE A N 1
ATOM 1697 C CA . ILE A 1 214 ? 20.116 -15.134 -24.209 1.00 86.81 214 ILE A CA 1
ATOM 1698 C C . ILE A 1 214 ? 20.017 -16.378 -23.294 1.00 86.81 214 ILE A C 1
ATOM 1700 O O . ILE A 1 214 ? 21.004 -17.104 -23.179 1.00 86.81 214 ILE A O 1
ATOM 1704 N N . PRO A 1 215 ? 18.870 -16.670 -22.641 1.00 91.50 215 PRO A N 1
ATOM 1705 C CA . PRO A 1 215 ? 18.664 -17.916 -21.884 1.00 91.50 215 PRO A CA 1
ATOM 1706 C C . PRO A 1 215 ? 18.743 -19.188 -22.749 1.00 91.50 215 PRO A C 1
ATOM 1708 O O . PRO A 1 215 ? 18.418 -19.150 -23.934 1.00 91.50 215 PRO A O 1
ATOM 1711 N N . HIS A 1 216 ? 19.119 -20.325 -22.158 1.00 91.44 216 HIS A N 1
ATOM 1712 C CA . HIS A 1 216 ? 19.208 -21.626 -22.849 1.00 91.44 216 HIS A CA 1
ATOM 1713 C C . HIS A 1 216 ? 18.238 -22.673 -22.268 1.00 91.44 216 HIS A C 1
ATOM 1715 O O . HIS A 1 216 ? 17.576 -22.423 -21.260 1.00 91.44 216 HIS A O 1
ATOM 1721 N N . GLU A 1 217 ? 18.124 -23.841 -22.914 1.00 92.88 217 GLU A N 1
ATOM 1722 C CA . GLU A 1 217 ? 17.261 -24.935 -22.440 1.00 92.88 217 GLU A CA 1
ATOM 1723 C C . GLU A 1 217 ? 17.754 -25.478 -21.090 1.00 92.88 217 GLU A C 1
ATOM 1725 O O . GLU A 1 217 ? 18.945 -25.760 -20.926 1.00 92.88 217 GLU A O 1
ATOM 1730 N N . VAL A 1 218 ? 16.856 -25.659 -20.123 1.00 90.44 218 VAL A N 1
ATOM 1731 C CA . VAL A 1 218 ? 17.227 -26.098 -18.768 1.00 90.44 218 VAL A CA 1
ATOM 1732 C C . VAL A 1 218 ? 18.040 -27.406 -18.789 1.00 90.44 218 VAL A C 1
ATOM 1734 O O . VAL A 1 218 ? 17.769 -28.313 -19.573 1.00 90.44 218 VAL A O 1
ATOM 1737 N N . CYS A 1 219 ? 19.074 -27.505 -17.947 1.00 85.00 219 CYS A N 1
ATOM 1738 C CA . CYS A 1 219 ? 20.036 -28.619 -17.927 1.00 85.00 219 CYS A CA 1
ATOM 1739 C C . CYS A 1 219 ? 20.862 -28.851 -19.219 1.00 85.00 219 CYS A C 1
ATOM 1741 O O . CYS A 1 219 ? 21.409 -29.940 -19.386 1.00 85.00 219 CYS A O 1
ATOM 1743 N N . THR A 1 220 ? 21.015 -27.869 -20.119 1.00 82.19 220 THR A N 1
ATOM 1744 C CA . THR A 1 220 ? 21.855 -28.023 -21.338 1.00 82.19 220 THR A CA 1
ATOM 1745 C C . THR A 1 220 ? 23.157 -27.201 -21.353 1.00 82.19 220 THR A C 1
ATOM 1747 O O . THR A 1 220 ? 23.816 -27.121 -22.390 1.00 82.19 220 THR A O 1
ATOM 1750 N N . ALA A 1 221 ? 23.554 -26.577 -20.235 1.00 70.00 221 ALA A N 1
ATOM 1751 C CA . ALA A 1 221 ? 24.688 -25.644 -20.226 1.00 70.00 221 ALA A CA 1
ATOM 1752 C C . ALA A 1 221 ? 26.036 -26.355 -20.498 1.00 70.00 221 ALA A C 1
ATOM 1754 O O . ALA A 1 221 ? 26.268 -27.451 -19.967 1.00 70.00 221 ALA A O 1
ATOM 1755 N N . PRO A 1 222 ? 26.959 -25.746 -21.271 1.00 60.25 222 PRO A N 1
ATOM 1756 C CA . PRO A 1 222 ? 28.291 -26.303 -21.490 1.00 60.25 222 PRO A CA 1
ATOM 1757 C C . PRO A 1 222 ? 29.054 -26.452 -20.168 1.00 60.25 222 PRO A C 1
ATOM 1759 O O . PRO A 1 222 ? 29.365 -25.462 -19.517 1.00 60.25 222 PRO A O 1
ATOM 1762 N N . GLY A 1 223 ? 29.374 -27.694 -19.793 1.00 56.16 223 GLY A N 1
ATOM 1763 C CA . GLY A 1 223 ? 30.106 -28.012 -18.561 1.00 56.16 223 GLY A CA 1
ATOM 1764 C C . GLY A 1 223 ? 29.305 -28.768 -17.492 1.00 56.16 223 GLY A C 1
ATOM 1765 O O . GLY A 1 223 ? 29.901 -29.196 -16.507 1.00 56.16 223 GLY A O 1
ATOM 1766 N N . LEU A 1 224 ? 28.007 -29.043 -17.690 1.00 59.28 224 LEU A N 1
ATOM 1767 C CA . LEU A 1 224 ? 27.221 -29.884 -16.763 1.00 59.28 224 LEU A CA 1
ATOM 1768 C C . LEU A 1 224 ? 27.819 -31.291 -16.536 1.00 59.28 224 LEU A C 1
ATOM 1770 O O . LEU A 1 224 ? 27.748 -31.828 -15.427 1.00 59.28 224 LEU A O 1
ATOM 1774 N N . ASP A 1 225 ? 28.456 -31.870 -17.561 1.00 53.84 225 ASP A N 1
ATOM 1775 C CA . ASP A 1 225 ? 29.185 -33.144 -17.461 1.00 53.84 225 ASP A CA 1
ATOM 1776 C C . ASP A 1 225 ? 30.317 -33.097 -16.412 1.00 53.84 225 ASP A C 1
ATOM 1778 O O . ASP A 1 225 ? 30.580 -34.096 -15.740 1.00 53.84 225 ASP A O 1
ATOM 1782 N N . SER A 1 226 ? 30.960 -31.936 -16.226 1.00 53.31 226 SER A N 1
ATOM 1783 C CA . SER A 1 226 ? 32.047 -31.713 -15.257 1.00 53.31 226 SER A CA 1
ATOM 1784 C C . SER A 1 226 ? 31.571 -31.808 -13.803 1.00 53.31 226 SER A C 1
ATOM 1786 O O . SER A 1 226 ? 32.330 -32.205 -12.919 1.00 53.31 226 SER A O 1
ATOM 1788 N N . LEU A 1 227 ? 30.306 -31.458 -13.555 1.00 51.41 227 LEU A N 1
ATOM 1789 C CA . LEU A 1 227 ? 29.678 -31.393 -12.230 1.00 51.41 227 LEU A CA 1
ATOM 1790 C C . LEU A 1 227 ? 29.154 -32.750 -11.725 1.00 51.41 227 LEU A C 1
ATOM 1792 O O . LEU A 1 227 ? 28.599 -32.819 -10.631 1.00 51.41 227 LEU A O 1
ATOM 1796 N N . HIS A 1 228 ? 29.310 -33.834 -12.497 1.00 49.78 228 HIS A N 1
ATOM 1797 C CA . HIS A 1 228 ? 28.567 -35.093 -12.315 1.00 49.78 228 HIS A CA 1
ATOM 1798 C C . HIS A 1 228 ? 27.033 -34.904 -12.404 1.00 49.78 228 HIS A C 1
ATOM 1800 O O . HIS A 1 228 ? 26.266 -35.655 -11.794 1.00 49.78 228 HIS A O 1
ATOM 1806 N N . VAL A 1 229 ? 26.567 -33.908 -13.173 1.00 53.75 229 VAL A N 1
ATOM 1807 C CA . VAL A 1 229 ? 25.138 -33.589 -13.376 1.00 53.75 229 VAL A CA 1
ATOM 1808 C C . VAL A 1 229 ? 24.647 -34.144 -14.720 1.00 53.75 229 VAL A C 1
ATOM 1810 O O . VAL A 1 229 ? 23.969 -33.494 -15.510 1.00 53.75 229 VAL A O 1
ATOM 1813 N N . LYS A 1 230 ? 24.927 -35.427 -14.956 1.00 56.25 230 LYS A N 1
ATOM 1814 C CA . LYS A 1 230 ? 24.106 -36.219 -15.875 1.00 56.25 230 LYS A CA 1
ATOM 1815 C C . LYS A 1 230 ? 22.809 -36.578 -15.164 1.00 56.25 230 LYS A C 1
ATOM 1817 O O . LYS A 1 230 ? 22.820 -37.365 -14.217 1.00 56.25 230 LYS A O 1
ATOM 1822 N N . LEU A 1 231 ? 21.690 -36.046 -15.647 1.00 58.16 231 LEU A N 1
ATOM 1823 C CA . LEU A 1 231 ? 20.358 -36.262 -15.066 1.00 58.16 231 LEU A CA 1
ATOM 1824 C C . LEU A 1 231 ? 19.955 -37.740 -14.925 1.00 58.16 231 LEU A C 1
ATOM 1826 O O . LEU A 1 231 ? 19.140 -38.051 -14.053 1.00 58.16 231 LEU A O 1
ATOM 1830 N N . GLU A 1 232 ? 20.511 -38.608 -15.777 1.00 57.88 232 GLU A N 1
ATOM 1831 C CA . GLU A 1 232 ? 20.300 -40.063 -15.807 1.00 57.88 232 GLU A CA 1
ATOM 1832 C C . GLU A 1 232 ? 21.157 -40.831 -14.781 1.00 57.88 232 GLU A C 1
ATOM 1834 O O . GLU A 1 232 ? 20.744 -41.886 -14.307 1.00 57.88 232 GLU A O 1
ATOM 1839 N N . GLU A 1 233 ? 22.343 -40.316 -14.432 1.00 63.50 233 GLU A N 1
ATOM 1840 C CA . GLU A 1 233 ? 23.288 -40.967 -13.503 1.00 63.50 233 GLU A CA 1
ATOM 1841 C C . GLU A 1 233 ? 23.176 -40.404 -12.071 1.00 63.50 233 GLU A C 1
ATOM 1843 O O . GLU A 1 233 ? 23.560 -41.077 -11.115 1.00 63.50 233 GLU A O 1
ATOM 1848 N N . ASN A 1 234 ? 22.624 -39.195 -11.908 1.00 69.88 234 ASN A N 1
ATOM 1849 C CA . ASN A 1 234 ? 22.469 -38.512 -10.623 1.00 69.88 234 ASN A CA 1
ATOM 1850 C C . ASN A 1 234 ? 21.011 -38.033 -10.409 1.00 69.88 234 ASN A C 1
ATOM 1852 O O . ASN A 1 234 ? 20.639 -36.953 -10.888 1.00 69.88 234 ASN A O 1
ATOM 1856 N N . PRO A 1 235 ? 20.164 -38.803 -9.692 1.00 68.56 235 PRO A N 1
ATOM 1857 C CA . PRO A 1 235 ? 18.761 -38.445 -9.476 1.00 68.56 235 PRO A CA 1
ATOM 1858 C C . PRO A 1 235 ? 18.595 -37.200 -8.593 1.00 68.56 235 PRO A C 1
ATOM 1860 O O . PRO A 1 235 ? 17.650 -36.445 -8.804 1.00 68.56 235 PRO A O 1
ATOM 1863 N N . ASP A 1 236 ? 19.535 -36.943 -7.677 1.00 75.38 236 ASP A N 1
ATOM 1864 C CA . ASP A 1 236 ? 19.502 -35.807 -6.745 1.00 75.38 236 ASP A CA 1
ATOM 1865 C C . ASP A 1 236 ? 20.030 -34.493 -7.357 1.00 75.38 236 ASP A C 1
ATOM 1867 O O . ASP A 1 236 ? 20.049 -33.454 -6.691 1.00 75.38 236 ASP A O 1
ATOM 1871 N N . ALA A 1 237 ? 20.474 -34.516 -8.617 1.00 82.56 237 ALA A N 1
ATOM 1872 C CA . ALA A 1 237 ? 21.014 -33.342 -9.290 1.00 82.56 237 ALA A CA 1
ATOM 1873 C C . ALA A 1 237 ? 19.954 -32.262 -9.565 1.00 82.56 237 ALA A C 1
ATOM 1875 O O . ALA A 1 237 ? 18.858 -32.556 -10.056 1.00 82.56 237 ALA A O 1
ATOM 1876 N N . VAL A 1 238 ? 20.347 -31.009 -9.317 1.00 89.81 238 VAL A N 1
ATOM 1877 C CA . VAL A 1 238 ? 19.583 -29.789 -9.600 1.00 89.81 238 VAL A CA 1
ATOM 1878 C C . VAL A 1 238 ? 20.427 -28.897 -10.516 1.00 89.81 238 VAL A C 1
ATOM 1880 O O . VAL A 1 238 ? 21.566 -28.568 -10.194 1.00 89.81 238 VAL A O 1
ATOM 1883 N N . CYS A 1 239 ? 19.884 -28.539 -11.676 1.00 88.06 239 CYS A N 1
ATOM 1884 C CA . CYS A 1 239 ? 20.553 -27.749 -12.706 1.00 88.06 239 CYS A CA 1
ATOM 1885 C C . CYS A 1 239 ? 20.383 -26.249 -12.480 1.00 88.06 239 CYS A C 1
ATOM 1887 O O . CYS A 1 239 ? 19.434 -25.814 -11.823 1.00 88.06 239 CYS A O 1
ATOM 1889 N N . ASN A 1 240 ? 21.254 -25.469 -13.128 1.00 90.94 240 ASN A N 1
ATOM 1890 C CA . ASN A 1 240 ? 21.062 -24.035 -13.357 1.00 90.94 240 ASN A CA 1
ATOM 1891 C C . ASN A 1 240 ? 20.885 -23.183 -12.082 1.00 90.94 240 ASN A C 1
ATOM 1893 O O . ASN A 1 240 ? 20.408 -22.062 -12.150 1.00 90.94 240 ASN A O 1
ATOM 1897 N N . MET A 1 241 ? 21.372 -23.659 -10.928 1.00 93.19 241 MET A N 1
ATOM 1898 C CA . MET A 1 241 ? 21.466 -22.859 -9.693 1.00 93.19 241 MET A CA 1
ATOM 1899 C C . MET A 1 241 ? 22.453 -21.674 -9.808 1.00 93.19 241 MET A C 1
ATOM 1901 O O . MET A 1 241 ? 22.600 -20.905 -8.860 1.00 93.19 241 MET A O 1
ATOM 1905 N N . THR A 1 242 ? 23.162 -21.545 -10.934 1.00 92.06 242 THR A N 1
ATOM 1906 C CA . THR A 1 242 ? 24.151 -20.500 -11.224 1.00 92.06 242 THR A CA 1
ATOM 1907 C C . THR A 1 242 ? 24.029 -20.084 -12.692 1.00 92.06 242 THR A C 1
ATOM 1909 O O . THR A 1 242 ? 24.191 -20.915 -13.591 1.00 92.06 242 THR A O 1
ATOM 1912 N N . GLY A 1 243 ? 23.769 -18.800 -12.945 1.00 90.94 243 GLY A N 1
ATOM 1913 C CA . GLY A 1 243 ? 23.554 -18.274 -14.297 1.00 90.94 243 GLY A CA 1
ATOM 1914 C C . GLY A 1 243 ? 22.207 -18.684 -14.915 1.00 90.94 243 GLY A C 1
ATOM 1915 O O . GLY A 1 243 ? 21.246 -18.964 -14.215 1.00 90.94 243 GLY A O 1
ATOM 1916 N N . ASN A 1 244 ? 22.138 -18.692 -16.248 1.00 94.38 244 ASN A N 1
ATOM 1917 C CA . ASN A 1 244 ? 20.919 -18.792 -17.064 1.00 94.38 244 ASN A CA 1
ATOM 1918 C C . ASN A 1 244 ? 19.904 -17.672 -16.803 1.00 94.38 244 ASN A C 1
ATOM 1920 O O . ASN A 1 244 ? 19.937 -16.660 -17.505 1.00 94.38 244 ASN A O 1
ATOM 1924 N N . VAL A 1 245 ? 19.045 -17.815 -15.798 1.00 96.75 245 VAL A N 1
ATOM 1925 C CA . VAL A 1 245 ? 18.064 -16.801 -15.394 1.00 96.75 245 VAL A CA 1
ATOM 1926 C C . VAL A 1 245 ? 18.092 -16.635 -13.883 1.00 96.75 245 VAL A C 1
ATOM 1928 O O . VAL A 1 245 ? 18.265 -17.603 -13.148 1.00 96.75 245 VAL A O 1
ATOM 1931 N N . ALA A 1 246 ? 17.900 -15.405 -13.417 1.00 96.44 246 ALA A N 1
ATOM 1932 C CA . ALA A 1 246 ? 17.800 -15.155 -11.991 1.00 96.44 246 ALA A CA 1
ATOM 1933 C C . ALA A 1 246 ? 16.439 -15.637 -11.485 1.00 96.44 246 ALA A C 1
ATOM 1935 O O . ALA A 1 246 ? 15.433 -15.529 -12.186 1.00 96.44 246 ALA A O 1
ATOM 1936 N N . GLU A 1 247 ? 16.405 -16.167 -10.270 1.00 98.19 247 GLU A N 1
ATOM 1937 C CA . GLU A 1 247 ? 15.228 -16.851 -9.739 1.00 98.19 247 GLU A CA 1
ATOM 1938 C C . GLU A 1 247 ? 14.571 -16.070 -8.609 1.00 98.19 247 GLU A C 1
ATOM 1940 O O . GLU A 1 247 ? 15.244 -15.685 -7.650 1.00 98.19 247 GLU A O 1
ATOM 1945 N N . TRP A 1 248 ? 13.249 -15.911 -8.687 1.00 97.88 248 TRP A N 1
ATOM 1946 C CA . TRP A 1 248 ? 12.428 -15.503 -7.550 1.00 97.88 248 TRP A CA 1
ATOM 1947 C C . TRP A 1 248 ? 12.550 -16.482 -6.378 1.00 97.88 248 TRP A C 1
ATOM 1949 O O . TRP A 1 248 ? 12.454 -17.699 -6.558 1.00 97.88 248 TRP A O 1
ATOM 1959 N N . VAL A 1 249 ? 12.677 -15.937 -5.167 1.00 96.81 249 VAL A N 1
ATOM 1960 C CA . VAL A 1 249 ? 12.558 -16.679 -3.902 1.00 96.81 249 VAL A CA 1
ATOM 1961 C C . VAL A 1 249 ? 11.569 -15.965 -2.974 1.00 96.81 249 VAL A C 1
ATOM 1963 O O . VAL A 1 249 ? 11.352 -14.761 -3.100 1.00 96.81 249 VAL A O 1
ATOM 1966 N N . ASP A 1 250 ? 10.934 -16.710 -2.071 1.00 94.50 250 ASP A N 1
ATOM 1967 C CA . ASP A 1 250 ? 9.899 -16.198 -1.168 1.00 94.50 250 ASP A CA 1
ATOM 1968 C C . ASP A 1 250 ? 10.476 -15.328 -0.036 1.00 94.50 250 ASP A C 1
ATOM 1970 O O . ASP A 1 250 ? 11.628 -15.488 0.386 1.00 94.50 250 ASP A O 1
ATOM 1974 N N . GLY A 1 251 ? 9.630 -14.439 0.483 1.00 89.31 251 GLY A N 1
ATOM 1975 C CA . GLY A 1 251 ? 9.946 -13.482 1.538 1.00 89.31 251 GLY A CA 1
ATOM 1976 C C . GLY A 1 251 ? 10.323 -12.078 1.045 1.00 89.31 251 GLY A C 1
ATOM 1977 O O . GLY A 1 251 ? 10.726 -11.850 -0.098 1.00 89.31 251 GLY A O 1
ATOM 1978 N N . TRP A 1 252 ? 10.187 -11.106 1.950 1.00 90.31 252 TRP A N 1
ATOM 1979 C CA . TRP A 1 252 ? 10.704 -9.750 1.757 1.00 90.31 252 TRP A CA 1
ATOM 1980 C C . TRP A 1 252 ? 12.193 -9.677 2.104 1.00 90.31 252 TRP A C 1
ATOM 1982 O O . TRP A 1 252 ? 12.679 -10.408 2.973 1.00 90.31 252 TRP A O 1
ATOM 1992 N N . LEU A 1 253 ? 12.908 -8.759 1.454 1.00 89.50 253 LEU A N 1
ATOM 1993 C CA . LEU A 1 253 ? 14.323 -8.514 1.703 1.00 89.50 253 LEU A CA 1
ATOM 1994 C C . LEU A 1 253 ? 14.543 -7.889 3.094 1.00 89.50 253 LEU A C 1
ATOM 1996 O O . LEU A 1 253 ? 13.883 -6.918 3.468 1.00 89.50 253 LEU A O 1
ATOM 2000 N N . ALA A 1 254 ? 15.488 -8.456 3.846 1.00 90.31 254 ALA A N 1
ATOM 2001 C CA . ALA A 1 254 ? 15.817 -8.080 5.222 1.00 90.31 254 ALA A CA 1
ATOM 2002 C C . ALA A 1 254 ? 17.330 -7.905 5.398 1.00 90.31 254 ALA A C 1
ATOM 2004 O O . ALA A 1 254 ? 18.106 -8.677 4.816 1.00 90.31 254 ALA A O 1
ATOM 2005 N N . ASP A 1 255 ? 17.736 -6.960 6.247 1.00 89.75 255 ASP A N 1
ATOM 2006 C CA . ASP A 1 255 ? 19.119 -6.850 6.714 1.00 89.75 255 ASP A CA 1
ATOM 2007 C C . ASP A 1 255 ? 19.472 -8.048 7.610 1.00 89.75 255 ASP A C 1
ATOM 2009 O O . ASP A 1 255 ? 18.745 -8.369 8.551 1.00 89.75 255 ASP A O 1
ATOM 2013 N N . PHE A 1 256 ? 20.625 -8.681 7.396 1.00 92.19 256 PHE A N 1
ATOM 2014 C CA . PHE A 1 256 ? 21.087 -9.750 8.286 1.00 92.19 256 PHE A CA 1
ATOM 2015 C C . PHE A 1 256 ? 21.706 -9.214 9.587 1.00 92.19 256 PHE A C 1
ATOM 2017 O O . PHE A 1 256 ? 22.031 -8.030 9.720 1.00 92.19 256 PHE A O 1
ATOM 2024 N N . LYS A 1 257 ? 21.833 -10.101 10.579 1.00 89.94 257 LYS A N 1
ATOM 2025 C CA . LYS A 1 257 ? 22.513 -9.888 11.866 1.00 89.94 257 LYS A CA 1
ATOM 2026 C C . LYS A 1 257 ? 23.305 -11.154 12.205 1.00 89.94 257 LYS A C 1
ATOM 2028 O O . LYS A 1 257 ? 22.913 -12.241 11.788 1.00 89.94 257 LYS A O 1
ATOM 2033 N N . ASP A 1 258 ? 24.394 -11.018 12.962 1.00 90.94 258 ASP A N 1
ATOM 2034 C CA . ASP A 1 258 ? 25.153 -12.162 13.488 1.00 90.94 258 ASP A CA 1
ATOM 2035 C C . ASP A 1 258 ? 24.302 -12.872 14.555 1.00 90.94 258 ASP A C 1
ATOM 2037 O O . ASP A 1 258 ? 24.175 -12.416 15.694 1.00 90.94 258 ASP A O 1
ATOM 2041 N N . THR A 1 259 ? 23.593 -13.915 14.126 1.00 91.56 259 THR A N 1
ATOM 2042 C CA . THR A 1 259 ? 22.643 -14.684 14.932 1.00 91.56 259 THR A CA 1
ATOM 2043 C C . THR A 1 259 ? 22.389 -16.057 14.302 1.00 91.56 259 THR A C 1
ATOM 2045 O O . THR A 1 259 ? 22.799 -16.337 13.173 1.00 91.56 259 THR A O 1
ATOM 2048 N N . THR A 1 260 ? 21.693 -16.930 15.030 1.00 93.81 260 THR A N 1
ATOM 2049 C CA . THR A 1 260 ? 21.201 -18.215 14.522 1.00 93.81 260 THR A CA 1
ATOM 2050 C C . THR A 1 260 ? 19.683 -18.266 14.626 1.00 93.81 260 THR A C 1
ATOM 2052 O O . THR A 1 260 ? 19.132 -18.111 15.714 1.00 93.81 260 THR A O 1
ATOM 2055 N N . LEU A 1 261 ? 19.017 -18.510 13.500 1.00 94.50 261 LEU A N 1
ATOM 2056 C CA . LEU A 1 261 ? 17.565 -18.641 13.393 1.00 94.50 261 LEU A CA 1
ATOM 2057 C C . LEU A 1 261 ? 17.185 -20.079 13.029 1.00 94.50 261 LEU A C 1
ATOM 2059 O O . LEU A 1 261 ? 17.967 -20.796 12.404 1.00 94.50 261 LEU A O 1
ATOM 2063 N N . THR A 1 262 ? 15.962 -20.481 13.360 1.00 94.31 262 THR A N 1
ATOM 2064 C CA . THR A 1 262 ? 15.346 -21.713 12.847 1.00 94.31 262 THR A CA 1
ATOM 2065 C C . THR A 1 262 ? 14.233 -21.326 11.883 1.00 94.31 262 THR A C 1
ATOM 2067 O O . THR A 1 262 ? 13.486 -20.396 12.170 1.00 94.31 262 THR A O 1
ATOM 2070 N N . ASN A 1 263 ? 14.134 -22.021 10.750 1.00 94.94 263 ASN A N 1
ATOM 2071 C CA . ASN A 1 263 ? 13.052 -21.908 9.769 1.00 94.94 263 ASN A CA 1
ATOM 2072 C C . ASN A 1 263 ? 12.785 -20.458 9.308 1.00 94.94 263 ASN A C 1
ATOM 2074 O O . ASN A 1 263 ? 11.645 -20.004 9.263 1.00 94.94 263 ASN A O 1
ATOM 2078 N N . TYR A 1 264 ? 13.853 -19.724 8.968 1.00 95.31 264 TYR A N 1
ATOM 2079 C CA . TYR A 1 264 ? 13.773 -18.341 8.481 1.00 95.31 264 TYR A CA 1
ATOM 2080 C C . TYR A 1 264 ? 13.128 -18.246 7.087 1.00 95.31 264 TYR A C 1
ATOM 2082 O O . TYR A 1 264 ? 13.543 -18.946 6.163 1.00 95.31 264 TYR A O 1
ATOM 2090 N N . VAL A 1 265 ? 12.155 -17.338 6.937 1.00 94.56 265 VAL A N 1
ATOM 2091 C CA . VAL A 1 265 ? 11.310 -17.192 5.731 1.00 94.56 265 VAL A CA 1
ATOM 2092 C C . VAL A 1 265 ? 11.257 -15.759 5.153 1.00 94.56 265 VAL A C 1
ATOM 2094 O O . VAL A 1 265 ? 10.286 -15.378 4.496 1.00 94.56 265 VAL A O 1
ATOM 2097 N N . GLY A 1 266 ? 12.282 -14.938 5.409 1.00 93.19 266 GLY A N 1
ATOM 2098 C CA . GLY A 1 266 ? 12.349 -13.537 4.959 1.00 93.19 266 GLY A CA 1
ATOM 2099 C C . GLY A 1 266 ? 11.866 -12.514 5.997 1.00 93.19 266 GLY A C 1
ATOM 2100 O O . GLY A 1 266 ? 11.564 -12.850 7.146 1.00 93.19 266 GLY A O 1
ATOM 2101 N N . ALA A 1 267 ? 11.777 -11.240 5.603 1.00 89.62 267 ALA A N 1
ATOM 2102 C CA . ALA A 1 267 ? 11.118 -10.227 6.426 1.00 89.62 267 ALA A CA 1
ATOM 2103 C C . ALA A 1 267 ? 9.586 -10.387 6.426 1.00 89.62 267 ALA A C 1
ATOM 2105 O O . ALA A 1 267 ? 8.957 -10.781 5.443 1.00 89.62 267 ALA A O 1
ATOM 2106 N N . SER A 1 268 ? 8.983 -10.033 7.559 1.00 82.94 268 SER A N 1
ATOM 2107 C CA . SER A 1 268 ? 7.534 -10.019 7.815 1.00 82.94 268 SER A CA 1
ATOM 2108 C C . SER A 1 268 ? 6.791 -8.886 7.095 1.00 82.94 268 SER A C 1
ATOM 2110 O O . SER A 1 268 ? 5.567 -8.909 7.013 1.00 82.94 268 SER A O 1
ATOM 2112 N N . SER A 1 269 ? 7.517 -7.895 6.574 1.00 77.56 269 SER A N 1
ATOM 2113 C CA . SER A 1 269 ? 6.988 -6.745 5.832 1.00 77.56 269 SER A CA 1
ATOM 2114 C C . SER A 1 269 ? 8.046 -6.202 4.859 1.00 77.56 269 SER A C 1
ATOM 2116 O O . SER A 1 269 ? 9.236 -6.436 5.085 1.00 77.56 269 SER A O 1
ATOM 2118 N N . PRO A 1 270 ? 7.650 -5.485 3.792 1.00 76.69 270 PRO A N 1
ATOM 2119 C CA . PRO A 1 270 ? 8.580 -4.819 2.885 1.00 76.69 270 PRO A CA 1
ATOM 2120 C C . PRO A 1 270 ? 9.476 -3.793 3.592 1.00 76.69 270 PRO A C 1
ATOM 2122 O O . PRO A 1 270 ? 9.062 -3.109 4.534 1.00 76.69 270 PRO A O 1
ATOM 2125 N N . ASN A 1 271 ? 10.690 -3.626 3.066 1.00 74.50 271 ASN A N 1
ATOM 2126 C CA . ASN A 1 271 ? 11.541 -2.476 3.366 1.00 74.50 271 ASN A CA 1
ATOM 2127 C C . ASN A 1 271 ? 11.016 -1.192 2.675 1.00 74.50 271 ASN A C 1
ATOM 2129 O O . ASN A 1 271 ? 10.007 -1.211 1.966 1.00 74.50 271 ASN A O 1
ATOM 2133 N N . SER A 1 272 ? 11.701 -0.057 2.855 1.00 67.56 272 SER A N 1
ATOM 2134 C CA . SER A 1 272 ? 11.302 1.239 2.270 1.00 67.56 272 SER A CA 1
ATOM 2135 C C . SER A 1 272 ? 11.264 1.266 0.735 1.00 67.56 272 SER A C 1
ATOM 2137 O O . SER A 1 272 ? 10.597 2.125 0.162 1.00 67.56 272 SER A O 1
ATOM 2139 N N . LEU A 1 273 ? 11.945 0.329 0.070 1.00 67.69 273 LEU A N 1
ATOM 2140 C CA . LEU A 1 273 ? 11.987 0.186 -1.386 1.00 67.69 273 LEU A CA 1
ATOM 2141 C C . LEU A 1 273 ? 11.036 -0.908 -1.913 1.00 67.69 273 LEU A C 1
ATOM 2143 O O . LEU A 1 273 ? 10.940 -1.088 -3.124 1.00 67.69 273 LEU A O 1
ATOM 2147 N N . LYS A 1 274 ? 10.308 -1.601 -1.020 1.00 74.06 274 LYS A N 1
ATOM 2148 C CA . LYS A 1 274 ? 9.441 -2.758 -1.316 1.00 74.06 274 LYS A CA 1
ATOM 2149 C C . LYS A 1 274 ? 10.175 -3.884 -2.062 1.00 74.06 274 LYS A C 1
ATOM 2151 O O . LYS A 1 274 ? 9.633 -4.455 -3.002 1.00 74.06 274 LYS A O 1
ATOM 2156 N N . GLU A 1 275 ? 11.405 -4.188 -1.650 1.00 79.88 275 GLU A N 1
ATOM 2157 C CA . GLU A 1 275 ? 12.251 -5.176 -2.331 1.00 79.88 275 GLU A CA 1
ATOM 2158 C C . GLU A 1 275 ? 11.945 -6.630 -1.941 1.00 79.88 275 GLU A C 1
ATOM 2160 O O . GLU A 1 275 ? 11.964 -7.008 -0.765 1.00 79.88 275 GLU A O 1
ATOM 2165 N N . ASN A 1 276 ? 11.748 -7.461 -2.960 1.00 89.00 276 ASN A N 1
ATOM 2166 C CA . ASN A 1 276 ? 11.817 -8.916 -2.897 1.00 89.00 276 ASN A CA 1
ATOM 2167 C C . ASN A 1 276 ? 13.226 -9.408 -3.262 1.00 89.00 276 ASN A C 1
ATOM 2169 O O . ASN A 1 276 ? 14.088 -8.634 -3.679 1.00 89.00 276 ASN A O 1
ATOM 2173 N N . ILE A 1 277 ? 13.457 -10.708 -3.091 1.00 93.81 277 ILE A N 1
ATOM 2174 C CA . ILE A 1 277 ? 14.766 -11.338 -3.270 1.00 93.81 277 ILE A CA 1
ATOM 2175 C C . ILE A 1 277 ? 14.801 -12.090 -4.610 1.00 93.81 277 ILE A C 1
ATOM 2177 O O . ILE A 1 277 ? 13.877 -12.843 -4.929 1.00 93.81 277 ILE A O 1
ATOM 2181 N N . ILE A 1 278 ? 15.901 -11.941 -5.355 1.00 95.12 278 ILE A N 1
ATOM 2182 C CA . ILE A 1 278 ? 16.270 -12.849 -6.456 1.00 95.12 278 ILE A CA 1
ATOM 2183 C C . ILE A 1 278 ? 17.629 -13.499 -6.194 1.00 95.12 278 ILE A C 1
ATOM 2185 O O . ILE A 1 278 ? 18.487 -12.908 -5.534 1.00 95.12 278 ILE A O 1
ATOM 2189 N N . LYS A 1 279 ? 17.839 -14.706 -6.727 1.00 96.81 279 LYS A N 1
ATOM 2190 C CA . LYS A 1 279 ? 19.075 -15.497 -6.578 1.00 96.81 279 LYS A CA 1
ATOM 2191 C C . LYS A 1 279 ? 19.589 -16.012 -7.939 1.00 96.81 279 LYS A C 1
ATOM 2193 O O . LYS A 1 279 ? 19.008 -15.715 -8.978 1.00 96.81 279 LYS A O 1
ATOM 2198 N N . GLY A 1 280 ? 20.702 -16.753 -7.949 1.00 94.19 280 GLY A N 1
ATOM 2199 C CA . GLY A 1 280 ? 21.257 -17.441 -9.134 1.00 94.19 280 GLY A CA 1
ATOM 2200 C C . GLY A 1 280 ? 22.203 -16.621 -10.020 1.00 94.19 280 GLY A C 1
ATOM 2201 O O . GLY A 1 280 ? 23.202 -17.152 -10.508 1.00 94.19 280 GLY A O 1
ATOM 2202 N N . GLY A 1 281 ? 21.932 -15.325 -10.196 1.00 91.44 281 GLY A N 1
ATOM 2203 C CA . GLY A 1 281 ? 22.517 -14.557 -11.304 1.00 91.44 281 GLY A CA 1
ATOM 2204 C C . GLY A 1 281 ? 21.850 -14.931 -12.634 1.00 91.44 281 GLY A C 1
ATOM 2205 O O . GLY A 1 281 ? 20.879 -15.673 -12.643 1.00 91.44 281 GLY A O 1
ATOM 2206 N N . ASN A 1 282 ? 22.314 -14.401 -13.767 1.00 92.81 282 ASN A N 1
ATOM 2207 C CA . ASN A 1 282 ? 21.675 -14.658 -15.064 1.00 92.81 282 ASN A CA 1
ATOM 2208 C C . ASN A 1 282 ? 22.663 -14.558 -16.237 1.00 92.81 282 ASN A C 1
ATOM 2210 O O . ASN A 1 282 ? 23.798 -14.115 -16.069 1.00 92.81 282 ASN A O 1
ATOM 2214 N N . CYS A 1 283 ? 22.205 -14.930 -17.434 1.00 90.31 283 CYS A N 1
ATOM 2215 C CA . CYS A 1 283 ? 22.986 -14.967 -18.670 1.00 90.31 283 CYS A CA 1
ATOM 2216 C C . CYS A 1 283 ? 23.644 -13.631 -19.076 1.00 90.31 283 CYS A C 1
ATOM 2218 O O . CYS A 1 283 ? 24.564 -13.643 -19.885 1.00 90.31 283 CYS A O 1
ATOM 2220 N N . ARG A 1 284 ? 23.220 -12.485 -18.530 1.00 89.94 284 ARG A N 1
ATOM 2221 C CA . ARG A 1 284 ? 23.754 -11.150 -18.866 1.00 89.94 284 ARG A CA 1
ATOM 2222 C C . ARG A 1 284 ? 24.857 -10.661 -17.930 1.00 89.94 284 ARG A C 1
ATOM 2224 O O . ARG A 1 284 ? 25.481 -9.645 -18.221 1.00 89.94 284 ARG A O 1
ATOM 2231 N N . LEU A 1 285 ? 25.082 -11.350 -16.813 1.00 85.69 285 LEU A N 1
ATOM 2232 C CA . LEU A 1 285 ? 26.114 -11.006 -15.835 1.00 85.69 285 LEU A CA 1
ATOM 2233 C C . LEU A 1 285 ? 27.455 -11.639 -16.217 1.00 85.69 285 LEU A C 1
ATOM 2235 O O . LEU A 1 285 ? 27.484 -12.769 -16.715 1.00 85.69 285 LEU A O 1
ATOM 2239 N N . SER A 1 286 ? 28.569 -10.942 -15.968 1.00 89.38 286 SER A N 1
ATOM 2240 C CA . SER A 1 286 ? 29.887 -11.566 -16.120 1.00 89.38 286 SER A CA 1
ATOM 2241 C C . SER A 1 286 ? 30.119 -12.583 -14.995 1.00 89.38 286 SER A C 1
ATOM 2243 O O . SER A 1 286 ? 29.525 -12.450 -13.919 1.00 89.38 286 SER A O 1
ATOM 2245 N N . PRO A 1 287 ? 31.025 -13.561 -15.170 1.00 86.81 287 PRO A N 1
ATOM 2246 C CA . PRO A 1 287 ? 31.418 -14.476 -14.098 1.00 86.81 287 PRO A CA 1
ATOM 2247 C C . PRO A 1 287 ? 31.827 -13.789 -12.781 1.00 86.81 287 PRO A C 1
ATOM 2249 O O . PRO A 1 287 ? 31.679 -14.377 -11.716 1.00 86.81 287 PRO A O 1
ATOM 2252 N N . ASN A 1 288 ? 32.312 -12.542 -12.815 1.00 86.81 288 ASN A N 1
ATOM 2253 C CA . ASN A 1 288 ? 32.711 -11.818 -11.600 1.00 86.81 288 ASN A CA 1
ATOM 2254 C C . ASN A 1 288 ? 31.519 -11.241 -10.814 1.00 86.81 288 ASN A C 1
ATOM 2256 O O . ASN A 1 288 ? 31.655 -10.974 -9.621 1.00 86.81 288 ASN A O 1
ATOM 2260 N N . ASP A 1 289 ? 30.366 -11.061 -11.465 1.00 85.62 289 ASP A N 1
ATOM 2261 C CA . ASP A 1 289 ? 29.160 -10.458 -10.879 1.00 85.62 289 ASP A CA 1
ATOM 2262 C C . ASP A 1 289 ? 28.174 -11.525 -10.351 1.00 85.62 289 ASP A C 1
ATOM 2264 O O . ASP A 1 289 ? 27.241 -11.221 -9.603 1.00 85.62 289 ASP A O 1
ATOM 2268 N N . ILE A 1 290 ? 28.376 -12.796 -10.721 1.00 89.44 290 ILE A N 1
ATOM 2269 C CA . ILE A 1 290 ? 27.544 -13.932 -10.303 1.00 89.44 290 ILE A CA 1
ATOM 2270 C C . ILE A 1 290 ? 28.037 -14.461 -8.947 1.00 89.44 290 ILE A C 1
ATOM 2272 O O . ILE A 1 290 ? 29.011 -15.208 -8.854 1.00 89.44 290 ILE A O 1
ATOM 2276 N N . ASN A 1 291 ? 27.333 -14.094 -7.873 1.00 92.06 291 ASN A N 1
ATOM 2277 C CA . ASN A 1 291 ? 27.660 -14.476 -6.498 1.00 92.06 291 ASN A CA 1
ATOM 2278 C C . ASN A 1 291 ? 26.433 -15.073 -5.779 1.00 92.06 291 ASN A C 1
ATOM 2280 O O . ASN A 1 291 ? 25.333 -14.529 -5.841 1.00 92.06 291 ASN A O 1
ATOM 2284 N N . ILE A 1 292 ? 26.624 -16.180 -5.054 1.00 94.88 292 ILE A N 1
ATOM 2285 C CA . ILE A 1 292 ? 25.572 -16.882 -4.293 1.00 94.88 292 ILE A CA 1
ATOM 2286 C C . ILE A 1 292 ? 24.968 -16.017 -3.168 1.00 94.88 292 ILE A C 1
ATOM 2288 O O . ILE A 1 292 ? 23.816 -16.204 -2.763 1.00 94.88 292 ILE A O 1
ATOM 2292 N N . ASN A 1 293 ? 25.738 -15.031 -2.702 1.00 93.25 293 ASN A N 1
ATOM 2293 C CA . ASN A 1 293 ? 25.347 -14.044 -1.700 1.00 93.25 293 ASN A CA 1
ATOM 2294 C C . ASN A 1 293 ? 24.670 -12.801 -2.314 1.00 93.25 293 ASN A C 1
ATOM 2296 O O . ASN A 1 293 ? 24.257 -11.916 -1.572 1.00 93.25 293 ASN A O 1
ATOM 2300 N N . THR A 1 294 ? 24.519 -12.709 -3.642 1.00 91.44 294 THR A N 1
ATOM 2301 C CA . THR A 1 294 ? 23.687 -11.671 -4.278 1.00 91.44 294 THR A CA 1
ATOM 2302 C C . THR A 1 294 ? 22.206 -11.943 -3.996 1.00 91.44 294 THR A C 1
ATOM 2304 O O . THR A 1 294 ? 21.779 -13.099 -3.918 1.00 91.44 294 THR A O 1
ATOM 2307 N N . ARG A 1 295 ? 21.433 -10.874 -3.765 1.00 91.38 295 ARG A N 1
ATOM 2308 C CA . ARG A 1 295 ? 20.026 -10.910 -3.299 1.00 91.38 295 ARG A CA 1
ATOM 2309 C C . ARG A 1 295 ? 19.109 -9.931 -4.045 1.00 91.38 295 ARG A C 1
ATOM 2311 O O . ARG A 1 295 ? 17.915 -9.871 -3.772 1.00 91.38 295 ARG A O 1
ATOM 2318 N N . ARG A 1 296 ? 19.698 -9.132 -4.938 1.00 84.94 296 ARG A N 1
ATOM 2319 C CA . ARG A 1 296 ? 19.158 -7.924 -5.578 1.00 84.94 296 ARG A CA 1
ATOM 2320 C C . ARG A 1 296 ? 19.584 -7.901 -7.050 1.00 84.94 296 ARG A C 1
ATOM 2322 O O . ARG A 1 296 ? 20.492 -8.637 -7.433 1.00 84.94 296 ARG A O 1
ATOM 2329 N N . ASP A 1 297 ? 18.987 -7.007 -7.827 1.00 79.19 297 ASP A N 1
ATOM 2330 C CA . ASP A 1 297 ? 19.474 -6.578 -9.144 1.00 79.19 297 ASP A CA 1
ATOM 2331 C C . ASP A 1 297 ? 20.040 -5.141 -9.053 1.00 79.19 297 ASP A C 1
ATOM 2333 O O . ASP A 1 297 ? 20.043 -4.529 -7.983 1.00 79.19 297 ASP A O 1
ATOM 2337 N N . VAL A 1 298 ? 20.509 -4.584 -10.174 1.00 69.31 298 VAL A N 1
ATOM 2338 C CA . VAL A 1 298 ? 20.967 -3.188 -10.325 1.00 69.31 298 VAL A CA 1
ATOM 2339 C C . VAL A 1 298 ? 19.901 -2.166 -9.893 1.00 69.31 298 VAL A C 1
ATOM 2341 O O . VAL A 1 298 ? 20.241 -1.062 -9.459 1.00 69.31 298 VAL A O 1
ATOM 2344 N N . TYR A 1 299 ? 18.616 -2.527 -9.976 1.00 63.34 299 TYR A N 1
ATOM 2345 C CA . TYR A 1 299 ? 17.493 -1.723 -9.494 1.00 63.34 299 TYR A CA 1
ATOM 2346 C C . TYR A 1 299 ? 16.647 -2.489 -8.457 1.00 63.34 299 TYR A C 1
ATOM 2348 O O . TYR A 1 299 ? 16.551 -3.714 -8.538 1.00 63.34 299 TYR A O 1
ATOM 2356 N N . PRO A 1 300 ? 15.983 -1.789 -7.511 1.00 67.94 300 PRO A N 1
ATOM 2357 C CA . PRO A 1 300 ? 15.059 -2.407 -6.559 1.00 67.94 300 PRO A CA 1
ATOM 2358 C C . PRO A 1 300 ? 13.947 -3.200 -7.255 1.00 67.94 300 PRO A C 1
ATOM 2360 O O . PRO A 1 300 ? 13.278 -2.687 -8.159 1.00 67.94 300 PRO A O 1
ATOM 2363 N N . ILE A 1 301 ? 13.729 -4.439 -6.813 1.00 74.25 301 ILE A N 1
ATOM 2364 C CA . ILE A 1 301 ? 12.789 -5.370 -7.445 1.00 74.25 301 ILE A CA 1
ATOM 2365 C C . ILE A 1 301 ? 11.540 -5.525 -6.573 1.00 74.25 301 ILE A C 1
ATOM 2367 O O . ILE A 1 301 ? 11.587 -6.161 -5.523 1.00 74.25 301 ILE A O 1
ATOM 2371 N N . ALA A 1 302 ? 10.418 -4.963 -7.020 1.00 78.75 302 ALA A N 1
ATOM 2372 C CA . ALA A 1 302 ? 9.112 -5.166 -6.398 1.00 78.75 302 ALA A CA 1
ATOM 2373 C C . ALA A 1 302 ? 8.402 -6.407 -6.971 1.00 78.75 302 ALA A C 1
ATOM 2375 O O . ALA A 1 302 ? 8.704 -6.840 -8.083 1.00 78.75 302 ALA A O 1
ATOM 2376 N N . MET A 1 303 ? 7.404 -6.929 -6.248 1.00 84.06 303 MET A N 1
ATOM 2377 C CA . MET A 1 303 ? 6.630 -8.135 -6.605 1.00 84.06 303 MET A CA 1
ATOM 2378 C C . MET A 1 303 ? 6.064 -8.164 -8.036 1.00 84.06 303 MET A C 1
ATOM 2380 O O . MET A 1 303 ? 5.830 -9.245 -8.567 1.00 84.06 303 MET A O 1
ATOM 2384 N N . ASN A 1 304 ? 5.820 -7.009 -8.663 1.00 79.62 304 ASN A N 1
ATOM 2385 C CA . ASN A 1 304 ? 5.276 -6.909 -10.020 1.00 79.62 304 ASN A CA 1
ATOM 2386 C C . ASN A 1 304 ? 6.323 -6.608 -11.111 1.00 79.62 304 ASN A C 1
ATOM 2388 O O . ASN A 1 304 ? 5.969 -6.603 -12.293 1.00 79.62 304 ASN A O 1
ATOM 2392 N N . SER A 1 305 ? 7.582 -6.335 -10.751 1.00 80.75 305 SER A N 1
ATOM 2393 C CA . SER A 1 305 ? 8.672 -6.212 -11.724 1.00 80.75 305 SER A CA 1
ATOM 2394 C C . SER A 1 305 ? 8.846 -7.534 -12.464 1.00 80.75 305 SER A C 1
ATOM 2396 O O . SER A 1 305 ? 8.801 -8.587 -11.846 1.00 80.75 305 SER A O 1
ATOM 2398 N N . SER A 1 306 ? 9.102 -7.506 -13.768 1.00 84.94 306 SER A N 1
ATOM 2399 C CA . SER A 1 306 ? 9.547 -8.690 -14.505 1.00 84.94 306 SER A CA 1
ATOM 2400 C C . SER A 1 306 ? 10.619 -8.321 -15.521 1.00 84.94 306 SER A C 1
ATOM 2402 O O . SER A 1 306 ? 10.759 -7.154 -15.900 1.00 84.94 306 SER A O 1
ATOM 2404 N N . ALA A 1 307 ? 11.404 -9.316 -15.931 1.00 84.56 307 ALA A N 1
ATOM 2405 C CA . ALA A 1 307 ? 12.447 -9.159 -16.933 1.00 84.56 307 ALA A CA 1
ATOM 2406 C C . ALA A 1 307 ? 12.657 -10.454 -17.725 1.00 84.56 307 ALA A C 1
ATOM 2408 O O . ALA A 1 307 ? 12.369 -11.554 -17.253 1.00 84.56 307 ALA A O 1
ATOM 2409 N N . ASP A 1 308 ? 13.232 -10.330 -18.915 1.00 88.12 308 ASP A N 1
ATOM 2410 C CA . ASP A 1 308 ? 13.506 -11.420 -19.858 1.00 88.12 308 ASP A CA 1
ATOM 2411 C C . ASP A 1 308 ? 14.700 -12.313 -19.459 1.00 88.12 308 ASP A C 1
ATOM 2413 O O . ASP A 1 308 ? 15.044 -13.257 -20.169 1.00 88.12 308 ASP A O 1
ATOM 2417 N N . TYR A 1 309 ? 15.289 -12.046 -18.292 1.00 90.56 309 TYR A N 1
ATOM 2418 C CA . TYR A 1 309 ? 16.326 -12.837 -17.624 1.00 90.56 309 TYR A CA 1
ATOM 2419 C C . TYR A 1 309 ? 15.951 -13.221 -16.178 1.00 90.56 309 TYR A C 1
ATOM 2421 O O . TYR A 1 309 ? 16.805 -13.726 -15.450 1.00 90.56 309 TYR A O 1
ATOM 2429 N N . VAL A 1 310 ? 14.702 -12.980 -15.752 1.00 94.88 310 VAL A N 1
ATOM 2430 C CA . VAL A 1 310 ? 14.176 -13.378 -14.435 1.00 94.88 310 VAL A CA 1
ATOM 2431 C C . VAL A 1 310 ? 13.070 -14.414 -14.626 1.00 94.88 310 VAL A C 1
ATOM 2433 O O . VAL A 1 310 ? 12.091 -14.165 -15.330 1.00 94.88 310 VAL A O 1
ATOM 2436 N N . GLY A 1 311 ? 13.251 -15.568 -13.991 1.00 97.81 311 GLY A N 1
ATOM 2437 C CA . GLY A 1 311 ? 12.309 -16.679 -13.912 1.00 97.81 311 GLY A CA 1
ATOM 2438 C C . GLY A 1 311 ? 12.175 -17.167 -12.469 1.00 97.81 311 GLY A C 1
ATOM 2439 O O . GLY A 1 311 ? 12.337 -16.398 -11.522 1.00 97.81 311 GLY A O 1
ATOM 2440 N N . PHE A 1 312 ? 11.860 -18.447 -12.274 1.00 98.38 312 PHE A N 1
ATOM 2441 C CA . PHE A 1 312 ? 11.726 -19.042 -10.941 1.00 98.38 312 PHE A CA 1
ATOM 2442 C C . PHE A 1 312 ? 11.806 -20.572 -10.978 1.00 98.38 312 PHE A C 1
ATOM 2444 O O . PHE A 1 312 ? 11.582 -21.191 -12.020 1.00 98.38 312 PHE A O 1
ATOM 2451 N N . ARG A 1 313 ? 12.038 -21.187 -9.814 1.00 98.12 313 ARG A N 1
ATOM 2452 C CA . ARG A 1 313 ? 11.725 -22.601 -9.549 1.00 98.12 313 ARG A CA 1
ATOM 2453 C C . ARG A 1 313 ? 10.813 -22.723 -8.332 1.00 98.12 313 ARG A C 1
ATOM 2455 O O . ARG A 1 313 ? 10.608 -21.755 -7.605 1.00 98.12 313 ARG A O 1
ATOM 2462 N N . LEU A 1 314 ? 10.265 -23.913 -8.107 1.00 98.38 314 LEU A N 1
ATOM 2463 C CA . LEU A 1 314 ? 9.375 -24.189 -6.977 1.00 98.38 314 LEU A CA 1
ATOM 2464 C C . LEU A 1 314 ? 9.979 -25.190 -5.992 1.00 98.38 314 LEU A C 1
ATOM 2466 O O . LEU A 1 314 ? 10.828 -26.014 -6.344 1.00 98.38 314 LEU A O 1
ATOM 2470 N N . VAL A 1 315 ? 9.455 -25.160 -4.771 1.00 98.19 315 VAL A N 1
ATOM 2471 C CA . VAL A 1 315 ? 9.538 -26.244 -3.790 1.00 98.19 315 VAL A CA 1
ATOM 2472 C C . VAL A 1 315 ? 8.144 -26.780 -3.466 1.00 98.19 315 VAL A C 1
ATOM 2474 O O . VAL A 1 315 ? 7.136 -26.123 -3.719 1.00 98.19 315 VAL A O 1
ATOM 2477 N N . LEU A 1 316 ? 8.096 -27.977 -2.890 1.00 97.94 316 LEU A N 1
ATOM 2478 C CA . LEU A 1 316 ? 6.917 -28.570 -2.265 1.00 97.94 316 LEU A CA 1
ATOM 2479 C C . LEU A 1 316 ? 7.282 -28.967 -0.832 1.00 97.94 316 LEU A C 1
ATOM 2481 O O . LEU A 1 316 ? 8.205 -29.759 -0.618 1.00 97.94 316 LEU A O 1
ATOM 2485 N N . GLY A 1 317 ? 6.553 -28.425 0.142 1.00 95.38 317 GLY A N 1
ATOM 2486 C CA . GLY A 1 317 ? 6.724 -28.754 1.555 1.00 95.38 317 GLY A CA 1
ATOM 2487 C C . GLY A 1 317 ? 6.290 -27.632 2.493 1.00 95.38 317 GLY A C 1
ATOM 2488 O O . GLY A 1 317 ? 6.572 -26.459 2.241 1.00 95.38 317 GLY A O 1
ATOM 2489 N N . ALA A 1 318 ? 5.646 -28.022 3.590 1.00 96.31 318 ALA A N 1
ATOM 2490 C CA . ALA A 1 318 ? 5.325 -27.133 4.700 1.00 96.31 318 ALA A CA 1
ATOM 2491 C C . ALA A 1 318 ? 6.583 -26.779 5.515 1.00 96.31 318 ALA A C 1
ATOM 2493 O O . ALA A 1 318 ? 7.528 -27.567 5.588 1.00 96.31 318 ALA A O 1
ATOM 2494 N N . ILE A 1 319 ? 6.558 -25.615 6.159 1.00 95.44 319 ILE A N 1
ATOM 2495 C CA . ILE A 1 319 ? 7.523 -25.166 7.161 1.00 95.44 319 ILE A CA 1
ATOM 2496 C C . ILE A 1 319 ? 6.764 -25.043 8.483 1.00 95.44 319 ILE A C 1
ATOM 2498 O O . ILE A 1 319 ? 5.931 -24.153 8.637 1.00 95.44 319 ILE A O 1
ATOM 2502 N N . ASP A 1 320 ? 7.053 -25.914 9.448 1.00 89.94 320 ASP A N 1
ATOM 2503 C CA . ASP A 1 320 ? 6.520 -25.765 10.804 1.00 89.94 320 ASP A CA 1
ATOM 2504 C C . ASP A 1 320 ? 7.227 -24.599 11.514 1.00 89.94 320 ASP A C 1
ATOM 2506 O O . ASP A 1 320 ? 8.455 -24.508 11.496 1.00 89.94 320 ASP A O 1
ATOM 2510 N N . LYS A 1 321 ? 6.463 -23.735 12.196 1.00 88.56 321 LYS A N 1
ATOM 2511 C CA . LYS A 1 321 ? 6.983 -22.590 12.982 1.00 88.56 321 LYS A CA 1
ATOM 2512 C C . LYS A 1 321 ? 7.975 -21.715 12.183 1.00 88.56 321 LYS A C 1
ATOM 2514 O O . LYS A 1 321 ? 9.124 -21.559 12.607 1.00 88.56 321 LYS A O 1
ATOM 2519 N N . PRO A 1 322 ? 7.556 -21.159 11.032 1.00 91.69 322 PRO A N 1
ATOM 2520 C CA . PRO A 1 322 ? 8.360 -20.193 10.293 1.00 91.69 322 PRO A CA 1
ATOM 2521 C C . PRO A 1 322 ? 8.725 -18.993 11.179 1.00 91.69 322 PRO A C 1
ATOM 2523 O O . PRO A 1 322 ? 7.955 -18.587 12.051 1.00 91.69 322 PRO A O 1
ATOM 2526 N N . LEU A 1 323 ? 9.901 -18.415 10.942 1.00 91.94 323 LEU A N 1
ATOM 2527 C CA . LEU A 1 323 ? 10.409 -17.259 11.674 1.00 91.94 323 LEU A CA 1
ATOM 2528 C C . LEU A 1 323 ? 10.734 -16.126 10.702 1.00 91.94 323 LEU A C 1
ATOM 2530 O O . LEU A 1 323 ? 11.414 -16.324 9.691 1.00 91.94 323 LEU A O 1
ATOM 2534 N N . TRP A 1 324 ? 10.285 -14.920 11.033 1.00 90.81 324 TRP A N 1
ATOM 2535 C CA . TRP A 1 324 ? 10.531 -13.730 10.231 1.00 90.81 324 TRP A CA 1
ATOM 2536 C C . TRP A 1 324 ? 11.569 -12.819 10.878 1.00 90.81 324 TRP A C 1
ATOM 2538 O O . TRP A 1 324 ? 11.804 -12.840 12.088 1.00 90.81 324 TRP A O 1
ATOM 2548 N N . LEU A 1 325 ? 12.146 -11.952 10.057 1.00 90.56 325 LEU A N 1
ATOM 2549 C CA . LEU A 1 325 ? 12.762 -10.721 10.539 1.00 90.56 325 LEU A CA 1
ATOM 2550 C C . LEU A 1 325 ? 11.785 -9.546 10.365 1.00 90.56 325 LEU A C 1
ATOM 2552 O O . LEU A 1 325 ? 10.758 -9.651 9.685 1.00 90.56 325 LEU A O 1
ATOM 2556 N N . ASP A 1 326 ? 12.080 -8.407 10.972 1.00 82.94 326 ASP A N 1
ATOM 2557 C CA . ASP A 1 326 ? 11.659 -7.115 10.434 1.00 82.94 326 ASP A CA 1
ATOM 2558 C C . ASP A 1 326 ? 12.660 -6.655 9.344 1.00 82.94 326 ASP A C 1
ATOM 2560 O O . ASP A 1 326 ? 13.710 -7.282 9.170 1.00 82.94 326 ASP A O 1
ATOM 2564 N N . PRO A 1 327 ? 12.384 -5.579 8.583 1.00 81.38 327 PRO A N 1
ATOM 2565 C CA . PRO A 1 327 ? 13.317 -5.102 7.558 1.00 81.38 327 PRO A CA 1
ATOM 2566 C C . PRO A 1 327 ? 14.722 -4.752 8.080 1.00 81.38 327 PRO A C 1
ATOM 2568 O O . PRO A 1 327 ? 15.679 -4.837 7.318 1.00 81.38 327 PRO A O 1
ATOM 2571 N N . SER A 1 328 ? 14.855 -4.389 9.364 1.00 80.69 328 SER A N 1
ATOM 2572 C CA . SER A 1 328 ? 16.131 -4.025 9.999 1.00 80.69 328 SER A CA 1
ATOM 2573 C C . SER A 1 328 ? 16.932 -5.225 10.515 1.00 80.69 328 SER A C 1
ATOM 2575 O O . SER A 1 328 ? 18.068 -5.060 10.969 1.00 80.69 328 SER A O 1
ATOM 2577 N N . GLY A 1 329 ? 16.371 -6.436 10.453 1.00 84.75 329 GLY A N 1
ATOM 2578 C CA . GLY A 1 329 ? 16.995 -7.662 10.941 1.00 84.75 329 GLY A CA 1
ATOM 2579 C C . GLY A 1 329 ? 16.712 -7.995 12.407 1.00 84.75 329 GLY A C 1
ATOM 2580 O O . GLY A 1 329 ? 17.406 -8.837 12.978 1.00 84.75 329 GLY A O 1
ATOM 2581 N N . ALA A 1 330 ? 15.722 -7.360 13.040 1.00 84.94 330 ALA A N 1
ATOM 2582 C CA . ALA A 1 330 ? 15.230 -7.790 14.347 1.00 84.94 330 ALA A CA 1
ATOM 2583 C C . ALA A 1 330 ? 14.341 -9.037 14.197 1.00 84.94 330 ALA A C 1
ATOM 2585 O O . ALA A 1 330 ? 13.571 -9.142 13.245 1.00 84.94 330 ALA A O 1
ATOM 2586 N N . VAL A 1 331 ? 14.425 -9.989 15.131 1.00 85.00 331 VAL A N 1
ATOM 2587 C CA . VAL A 1 331 ? 13.602 -11.213 15.093 1.00 85.00 331 VAL A CA 1
ATOM 2588 C C . VAL A 1 331 ? 12.136 -10.878 15.351 1.00 85.00 331 VAL A C 1
ATOM 2590 O O . VAL A 1 331 ? 11.805 -10.356 16.414 1.00 85.00 331 VAL A O 1
ATOM 2593 N N . ASN A 1 332 ? 11.263 -11.241 14.410 1.00 77.69 332 ASN A N 1
ATOM 2594 C CA . ASN A 1 332 ? 9.817 -11.159 14.566 1.00 77.69 332 ASN A CA 1
ATOM 2595 C C . ASN A 1 332 ? 9.194 -12.567 14.569 1.00 77.69 332 ASN A C 1
ATOM 2597 O O . ASN A 1 332 ? 9.198 -13.279 13.564 1.00 77.69 332 ASN A O 1
ATOM 2601 N N . THR A 1 333 ? 8.627 -12.957 15.710 1.00 68.56 333 THR A N 1
ATOM 2602 C CA . THR A 1 333 ? 7.966 -14.256 15.901 1.00 68.56 333 THR A CA 1
ATOM 2603 C C . THR A 1 333 ? 6.472 -14.249 15.565 1.00 68.56 333 THR A C 1
ATOM 2605 O O . THR A 1 333 ? 5.847 -15.295 15.681 1.00 68.56 333 THR A O 1
ATOM 2608 N N . VAL A 1 334 ? 5.884 -13.104 15.186 1.00 74.19 334 VAL A N 1
ATOM 2609 C CA . VAL A 1 334 ? 4.450 -12.975 14.868 1.00 74.19 334 VAL A CA 1
ATOM 2610 C C . VAL A 1 334 ? 4.269 -12.188 13.568 1.00 74.19 334 VAL A C 1
ATOM 2612 O O . VAL A 1 334 ? 4.478 -10.972 13.512 1.00 74.19 334 VAL A O 1
ATOM 2615 N N . LYS A 1 335 ? 3.851 -12.870 12.499 1.00 82.31 335 LYS A N 1
ATOM 2616 C CA . LYS A 1 335 ? 3.514 -12.216 11.231 1.00 82.31 335 LYS A CA 1
ATOM 2617 C C . LYS A 1 335 ? 2.075 -11.707 11.272 1.00 82.31 335 LYS A C 1
ATOM 2619 O O . LYS A 1 335 ? 1.134 -12.490 11.307 1.00 82.31 335 LYS A O 1
ATOM 2624 N N . ILE A 1 336 ? 1.918 -10.390 11.204 1.00 87.69 336 ILE A N 1
ATOM 2625 C CA . ILE A 1 336 ? 0.614 -9.743 11.060 1.00 87.69 336 ILE A CA 1
ATOM 2626 C C . ILE A 1 336 ? 0.323 -9.598 9.562 1.00 87.69 336 ILE A C 1
ATOM 2628 O O . ILE A 1 336 ? 0.931 -8.773 8.879 1.00 87.69 336 ILE A O 1
ATOM 2632 N N . ASN A 1 337 ? -0.588 -10.423 9.053 1.00 88.31 337 ASN A N 1
ATOM 2633 C CA . ASN A 1 337 ? -1.062 -10.393 7.675 1.00 88.31 337 ASN A CA 1
ATOM 2634 C C . ASN A 1 337 ? -2.085 -9.267 7.500 1.00 88.31 337 ASN A C 1
ATOM 2636 O O . ASN A 1 337 ? -3.053 -9.180 8.253 1.00 88.31 337 ASN A O 1
ATOM 2640 N N . ILE A 1 338 ? -1.899 -8.421 6.489 1.00 89.56 338 ILE A N 1
ATOM 2641 C CA . ILE A 1 338 ? -2.808 -7.311 6.183 1.00 89.56 338 ILE A CA 1
ATOM 2642 C C . ILE A 1 338 ? -3.594 -7.690 4.930 1.00 89.56 338 ILE A C 1
ATOM 2644 O O . ILE A 1 338 ? -3.011 -7.932 3.875 1.00 89.56 338 ILE A O 1
ATOM 2648 N N . VAL A 1 339 ? -4.912 -7.810 5.087 1.00 89.62 339 VAL A N 1
ATOM 2649 C CA . VAL A 1 339 ? -5.812 -8.466 4.125 1.00 89.62 339 VAL A CA 1
ATOM 2650 C C . VAL A 1 339 ? -6.623 -7.440 3.327 1.00 89.62 339 VAL A C 1
ATOM 2652 O O . VAL A 1 339 ? -6.858 -7.632 2.134 1.00 89.62 339 VAL A O 1
ATOM 2655 N N . ALA A 1 340 ? -7.003 -6.327 3.959 1.00 87.94 340 ALA A N 1
ATOM 2656 C CA . ALA A 1 340 ? -7.738 -5.239 3.318 1.00 87.94 340 ALA A CA 1
ATOM 2657 C C . ALA A 1 340 ? -6.826 -4.183 2.672 1.00 87.94 340 ALA A C 1
ATOM 2659 O O . ALA A 1 340 ? -5.746 -3.862 3.168 1.00 87.94 340 ALA A O 1
ATOM 2660 N N . THR A 1 341 ? -7.330 -3.559 1.611 1.00 81.94 341 THR A N 1
ATOM 2661 C CA . THR A 1 341 ? -6.825 -2.296 1.049 1.00 81.94 341 THR A CA 1
ATOM 2662 C C . THR A 1 341 ? -7.608 -1.090 1.571 1.00 81.94 341 THR A C 1
ATOM 2664 O O . THR A 1 341 ? -8.720 -1.239 2.091 1.00 81.94 341 THR A O 1
ATOM 2667 N N . ILE A 1 342 ? -7.070 0.123 1.391 1.00 83.00 342 ILE A N 1
ATOM 2668 C CA . ILE A 1 342 ? -7.812 1.358 1.684 1.00 83.00 342 ILE A CA 1
ATOM 2669 C C . ILE A 1 342 ? -9.083 1.436 0.824 1.00 83.00 342 ILE A C 1
ATOM 2671 O O . ILE A 1 342 ? -10.158 1.715 1.347 1.00 83.00 342 ILE A O 1
ATOM 2675 N N . GLU A 1 343 ? -8.998 1.073 -0.454 1.00 76.38 343 GLU A N 1
ATOM 2676 C CA . GLU A 1 343 ? -10.112 1.019 -1.399 1.00 76.38 343 GLU A CA 1
ATOM 2677 C C . GLU A 1 343 ? -11.227 0.076 -0.903 1.00 76.38 343 GLU A C 1
ATOM 2679 O O . GLU A 1 343 ? -12.401 0.462 -0.872 1.00 76.38 343 GLU A O 1
ATOM 2684 N N . SER A 1 344 ? -10.876 -1.123 -0.418 1.00 82.44 344 SER A N 1
ATOM 2685 C CA . SER A 1 344 ? -11.846 -2.088 0.126 1.00 82.44 344 SER A CA 1
ATOM 2686 C C . SER A 1 344 ? -12.575 -1.577 1.381 1.00 82.44 344 SER A C 1
ATOM 2688 O O . SER A 1 344 ? -13.782 -1.807 1.532 1.00 82.44 344 SER A O 1
ATOM 2690 N N . ILE A 1 345 ? -11.879 -0.840 2.256 1.00 89.12 345 ILE A N 1
ATOM 2691 C CA . ILE A 1 345 ? -12.429 -0.243 3.482 1.00 89.12 345 ILE A CA 1
ATOM 2692 C C . ILE A 1 345 ? -13.340 0.934 3.129 1.00 89.12 345 ILE A C 1
ATOM 2694 O O . ILE A 1 345 ? -14.498 0.973 3.548 1.00 89.12 345 ILE A O 1
ATOM 2698 N N . LEU A 1 346 ? -12.846 1.879 2.326 1.00 86.75 346 LEU A N 1
ATOM 2699 C CA . LEU A 1 346 ? -13.573 3.097 1.971 1.00 86.75 346 LEU A CA 1
ATOM 2700 C C . LEU A 1 346 ? -14.814 2.805 1.125 1.00 86.75 346 LEU A C 1
ATOM 2702 O O . LEU A 1 346 ? -15.863 3.402 1.373 1.00 86.75 346 LEU A O 1
ATOM 2706 N N . GLY A 1 347 ? -14.736 1.850 0.192 1.00 80.94 347 GLY A N 1
ATOM 2707 C CA . GLY A 1 347 ? -15.891 1.382 -0.576 1.00 80.94 347 GLY A CA 1
ATOM 2708 C C . GLY A 1 347 ? -16.955 0.719 0.306 1.00 80.94 347 GLY A C 1
ATOM 2709 O O . GLY A 1 347 ? -18.145 0.952 0.117 1.00 80.94 347 GLY A O 1
ATOM 2710 N N . THR A 1 348 ? -16.541 -0.039 1.327 1.00 87.00 348 THR A N 1
ATOM 2711 C CA . THR A 1 348 ? -17.458 -0.679 2.295 1.00 87.00 348 THR A CA 1
ATOM 2712 C C . THR A 1 348 ? -18.079 0.323 3.279 1.00 87.00 348 THR A C 1
ATOM 2714 O O . THR A 1 348 ? -19.174 0.095 3.778 1.00 87.00 348 THR A O 1
ATOM 2717 N N . LEU A 1 349 ? -17.423 1.461 3.532 1.00 87.50 349 LEU A N 1
ATOM 2718 C CA . LEU A 1 349 ? -17.900 2.533 4.421 1.00 87.50 349 LEU A CA 1
ATOM 2719 C C . LEU A 1 349 ? -18.558 3.720 3.693 1.00 87.50 349 LEU A C 1
ATOM 2721 O O . LEU A 1 349 ? -18.845 4.745 4.334 1.00 87.50 349 LEU A O 1
ATOM 2725 N N . ASN A 1 350 ? -18.725 3.619 2.367 1.00 81.56 350 ASN A N 1
ATOM 2726 C CA . ASN A 1 350 ? -19.119 4.706 1.462 1.00 81.56 350 ASN A CA 1
ATOM 2727 C C . ASN A 1 350 ? -18.394 6.030 1.812 1.00 81.56 350 ASN A C 1
ATOM 2729 O O . ASN A 1 350 ? -19.005 7.060 2.103 1.00 81.56 350 ASN A O 1
ATOM 2733 N N . ALA A 1 351 ? -17.065 5.957 1.930 1.00 75.50 351 ALA A N 1
ATOM 2734 C CA . ALA A 1 351 ? -16.208 6.965 2.556 1.00 75.50 351 ALA A CA 1
ATOM 2735 C C . ALA A 1 351 ? -15.126 7.462 1.583 1.00 75.50 351 ALA A C 1
ATOM 2737 O O . ALA A 1 351 ? -13.945 7.182 1.750 1.00 75.50 351 ALA A O 1
ATOM 2738 N N . ARG A 1 352 ? -15.524 8.183 0.534 1.00 67.81 352 ARG A N 1
ATOM 2739 C CA . ARG A 1 352 ? -14.603 8.597 -0.539 1.00 67.81 352 ARG A CA 1
ATOM 2740 C C . ARG A 1 352 ? -13.499 9.532 -0.023 1.00 67.81 352 ARG A C 1
ATOM 2742 O O . ARG A 1 352 ? -13.793 10.464 0.721 1.00 67.81 352 ARG A O 1
ATOM 2749 N N . ARG A 1 353 ? -12.247 9.277 -0.435 1.00 66.56 353 ARG A N 1
ATOM 2750 C CA . ARG A 1 353 ? -11.022 10.047 -0.102 1.00 66.56 353 ARG A CA 1
ATOM 2751 C C . ARG A 1 353 ? -10.746 10.276 1.400 1.00 66.56 353 ARG A C 1
ATOM 2753 O O . ARG A 1 353 ? -9.953 11.143 1.752 1.00 66.56 353 ARG A O 1
ATOM 2760 N N . ALA A 1 354 ? -11.363 9.503 2.294 1.00 78.38 354 ALA A N 1
ATOM 2761 C CA . ALA A 1 354 ? -11.116 9.597 3.732 1.00 78.38 354 ALA A CA 1
ATOM 2762 C C . ALA A 1 354 ? -9.855 8.816 4.143 1.00 78.38 354 ALA A C 1
ATOM 2764 O O . ALA A 1 354 ? -9.608 7.715 3.655 1.00 78.38 354 ALA A O 1
ATOM 2765 N N . LYS A 1 355 ? -9.077 9.338 5.097 1.00 86.94 355 LYS A N 1
ATOM 2766 C CA . LYS A 1 355 ? -7.986 8.573 5.733 1.00 86.94 355 LYS A CA 1
ATOM 2767 C C . LYS A 1 355 ? -8.564 7.454 6.605 1.00 86.94 355 LYS A C 1
ATOM 2769 O O . LYS A 1 355 ? -9.630 7.633 7.194 1.00 86.94 355 LYS A O 1
ATOM 2774 N N . ALA A 1 356 ? -7.856 6.333 6.747 1.00 91.50 356 ALA A N 1
ATOM 2775 C CA . ALA A 1 356 ? -8.275 5.235 7.622 1.00 91.50 356 ALA A CA 1
ATOM 2776 C C . ALA A 1 356 ? -7.090 4.607 8.366 1.00 91.50 356 ALA A C 1
ATOM 2778 O O . ALA A 1 356 ? -6.027 4.370 7.787 1.00 91.50 356 ALA A O 1
ATOM 2779 N N . LYS A 1 357 ? -7.293 4.311 9.653 1.00 95.00 357 LYS A N 1
ATOM 2780 C CA . LYS A 1 357 ? -6.310 3.671 10.533 1.00 95.00 357 LYS A CA 1
ATOM 2781 C C . LYS A 1 357 ? -6.992 2.611 11.389 1.00 95.00 357 LYS A C 1
ATOM 2783 O O . LYS A 1 357 ? -8.000 2.899 12.028 1.00 95.00 357 LYS A O 1
ATOM 2788 N N . LEU A 1 358 ? -6.424 1.412 11.438 1.00 97.19 358 LEU A N 1
ATOM 2789 C CA . LEU A 1 358 ? -6.825 0.385 12.401 1.00 97.19 358 LEU A CA 1
ATOM 2790 C C . LEU A 1 358 ? -5.801 0.347 13.530 1.00 97.19 358 LEU A C 1
ATOM 2792 O O . LEU A 1 358 ? -4.599 0.322 13.275 1.00 97.19 358 LEU A O 1
ATOM 2796 N N . VAL A 1 359 ? -6.292 0.311 14.760 1.00 97.62 359 VAL A N 1
ATOM 2797 C CA . VAL A 1 359 ? -5.515 0.102 15.982 1.00 97.62 359 VAL A CA 1
ATOM 2798 C C . VAL A 1 359 ? -6.058 -1.145 16.666 1.00 97.62 359 VAL A C 1
ATOM 2800 O O . VAL A 1 359 ? -7.264 -1.358 16.672 1.00 97.62 359 VAL A O 1
ATOM 2803 N N . PHE A 1 360 ? -5.194 -1.982 17.221 1.00 97.62 360 PHE A N 1
ATOM 2804 C CA . PHE A 1 360 ? -5.572 -3.179 17.974 1.00 97.62 360 PHE A CA 1
ATOM 2805 C C . PHE A 1 360 ? -4.459 -3.546 18.956 1.00 97.62 360 PHE A C 1
ATOM 2807 O O . PHE A 1 360 ? -3.430 -2.878 19.018 1.00 97.62 360 PHE A O 1
ATOM 2814 N N . ARG A 1 361 ? -4.657 -4.612 19.725 1.00 96.00 361 ARG A N 1
ATOM 2815 C CA . ARG A 1 361 ? -3.660 -5.207 20.613 1.00 96.00 361 ARG A CA 1
ATOM 2816 C C . ARG A 1 361 ? -3.212 -6.560 20.067 1.00 96.00 361 ARG A C 1
ATOM 2818 O O . ARG A 1 361 ? -4.048 -7.436 19.859 1.00 96.00 361 ARG A O 1
ATOM 2825 N N . ASN A 1 362 ? -1.909 -6.743 19.886 1.00 93.25 362 ASN A N 1
ATOM 2826 C CA . ASN A 1 362 ? -1.306 -8.060 19.698 1.00 93.25 362 ASN A CA 1
ATOM 2827 C C . ASN A 1 362 ? -1.160 -8.696 21.090 1.00 93.25 362 ASN A C 1
ATOM 2829 O O . ASN A 1 362 ? -0.327 -8.247 21.875 1.00 93.25 362 ASN A O 1
ATOM 2833 N N . ASP A 1 363 ? -1.977 -9.691 21.457 1.00 92.88 363 ASP A N 1
ATOM 2834 C CA . ASP A 1 363 ? -1.887 -10.263 22.817 1.00 92.88 363 ASP A CA 1
ATOM 2835 C C . ASP A 1 363 ? -0.610 -11.098 23.018 1.00 92.88 363 ASP A C 1
ATOM 2837 O O . ASP A 1 363 ? -0.110 -11.185 24.138 1.00 92.88 363 ASP A O 1
ATOM 2841 N N . VAL A 1 364 ? -0.014 -11.619 21.937 1.00 89.06 364 VAL A N 1
ATOM 2842 C CA . VAL A 1 364 ? 1.223 -12.420 21.996 1.00 89.06 364 VAL A CA 1
ATOM 2843 C C . VAL A 1 364 ? 2.416 -11.589 22.486 1.00 89.06 364 VAL A C 1
ATOM 2845 O O . VAL A 1 364 ? 3.212 -12.068 23.294 1.00 89.06 364 VAL A O 1
ATOM 2848 N N . SER A 1 365 ? 2.536 -10.333 22.037 1.00 87.38 365 SER A N 1
ATOM 2849 C CA . SER A 1 365 ? 3.516 -9.363 22.562 1.00 87.38 365 SER A CA 1
ATOM 2850 C C . SER A 1 365 ? 2.970 -8.543 23.740 1.00 87.38 365 SER A C 1
ATOM 2852 O O . SER A 1 365 ? 3.729 -7.961 24.517 1.00 87.38 365 SER A O 1
ATOM 2854 N N . GLY A 1 366 ? 1.645 -8.494 23.877 1.00 90.44 366 GLY A N 1
ATOM 2855 C CA . GLY A 1 366 ? 0.899 -7.724 24.863 1.00 90.44 366 GLY A CA 1
ATOM 2856 C C . GLY A 1 366 ? 0.775 -6.225 24.560 1.00 90.44 366 GLY A C 1
ATOM 2857 O O . GLY A 1 366 ? 0.224 -5.510 25.402 1.00 90.44 366 GLY A O 1
ATOM 2858 N N . LYS A 1 367 ? 1.282 -5.766 23.410 1.00 92.56 367 LYS A N 1
ATOM 2859 C CA . LYS A 1 367 ? 1.382 -4.363 22.967 1.00 92.56 367 LYS A CA 1
ATOM 2860 C C . LYS A 1 367 ? 0.222 -3.939 22.068 1.00 92.56 367 LYS A C 1
ATOM 2862 O O . LYS A 1 367 ? -0.498 -4.791 21.542 1.00 92.56 367 LYS A O 1
ATOM 2867 N N . LEU A 1 368 ? 0.072 -2.637 21.825 1.00 95.75 368 LEU A N 1
ATOM 2868 C CA . LEU A 1 368 ? -0.775 -2.149 20.739 1.00 95.75 368 LEU A CA 1
ATOM 2869 C C . LEU A 1 368 ? -0.010 -2.143 19.414 1.00 95.75 368 LEU A C 1
ATOM 2871 O O . LEU A 1 368 ? 1.219 -2.056 19.334 1.00 95.75 368 LEU A O 1
ATOM 2875 N N . THR A 1 369 ? -0.780 -2.248 18.345 1.00 94.69 369 THR A N 1
ATOM 2876 C CA . THR A 1 369 ? -0.320 -2.260 16.965 1.00 94.69 369 THR A CA 1
ATOM 2877 C C . THR A 1 369 ? -1.246 -1.377 16.143 1.00 94.69 369 THR A C 1
ATOM 2879 O O . THR A 1 369 ? -2.461 -1.387 16.355 1.00 94.69 369 THR A O 1
ATOM 2882 N N . PHE A 1 370 ? -0.698 -0.627 15.188 1.00 94.75 370 PHE A N 1
ATOM 2883 C CA . PHE A 1 370 ? -1.502 0.152 14.251 1.00 94.75 370 PHE A CA 1
ATOM 2884 C C . PHE A 1 370 ? -1.111 -0.067 12.789 1.00 94.75 370 PHE A C 1
ATOM 2886 O O . PHE A 1 370 ? 0.030 -0.393 12.459 1.00 94.75 370 PHE A O 1
ATOM 2893 N N . ILE A 1 371 ? -2.090 0.127 11.909 1.00 93.25 371 ILE A N 1
ATOM 2894 C CA . ILE A 1 371 ? -1.964 0.078 10.451 1.00 93.25 371 ILE A CA 1
ATOM 2895 C C . ILE A 1 371 ? -2.577 1.363 9.896 1.00 93.25 371 ILE A C 1
ATOM 2897 O O . ILE A 1 371 ? -3.745 1.659 10.150 1.00 93.25 371 ILE A O 1
ATOM 2901 N N . ASP A 1 372 ? -1.792 2.123 9.134 1.00 89.94 372 ASP A N 1
ATOM 2902 C CA . ASP A 1 372 ? -2.239 3.333 8.437 1.00 89.94 372 ASP A CA 1
ATOM 2903 C C . ASP A 1 372 ? -2.573 2.970 6.981 1.00 89.94 372 ASP A C 1
ATOM 2905 O O . ASP A 1 372 ? -1.691 2.913 6.119 1.00 89.94 372 ASP A O 1
ATOM 2909 N N . TYR A 1 373 ? -3.847 2.669 6.705 1.00 85.38 373 TYR A N 1
ATOM 2910 C CA . TYR A 1 373 ? -4.293 2.257 5.367 1.00 85.38 373 TYR A CA 1
ATOM 2911 C C . TYR A 1 373 ? -4.106 3.377 4.339 1.00 85.38 373 TYR A C 1
ATOM 2913 O O . TYR A 1 373 ? -3.772 3.104 3.191 1.00 85.38 373 TYR A O 1
ATOM 2921 N N . THR A 1 374 ? -4.160 4.635 4.788 1.00 79.00 374 THR A N 1
ATOM 2922 C CA . THR A 1 374 ? -3.769 5.837 4.030 1.00 79.00 374 THR A CA 1
ATOM 2923 C C . THR A 1 374 ? -2.350 5.780 3.440 1.00 79.00 374 THR A C 1
ATOM 2925 O O . THR A 1 374 ? -2.007 6.583 2.580 1.00 79.00 374 THR A O 1
ATOM 2928 N N . LYS A 1 375 ? -1.481 4.887 3.934 1.00 63.75 375 LYS A N 1
ATOM 2929 C CA . LYS A 1 375 ? -0.072 4.759 3.527 1.00 63.75 375 LYS A CA 1
ATOM 2930 C C . LYS A 1 375 ? 0.229 3.365 2.975 1.00 63.75 375 LYS A C 1
ATOM 2932 O O . LYS A 1 375 ? 1.204 2.732 3.373 1.00 63.75 375 LYS A O 1
ATOM 2937 N N . ASN A 1 376 ? -0.617 2.871 2.068 1.00 54.78 376 ASN A N 1
ATOM 2938 C CA . ASN A 1 376 ? -0.530 1.528 1.472 1.00 54.78 376 ASN A CA 1
ATOM 2939 C C . ASN A 1 376 ? -0.716 0.345 2.439 1.00 54.78 376 ASN A C 1
ATOM 2941 O O . ASN A 1 376 ? -0.497 -0.791 2.026 1.00 54.78 376 ASN A O 1
ATOM 2945 N N . ALA A 1 377 ? -1.026 0.586 3.719 1.00 64.56 377 ALA A N 1
ATOM 2946 C CA . ALA A 1 377 ? -1.118 -0.454 4.747 1.00 64.56 377 ALA A CA 1
ATOM 2947 C C . ALA A 1 377 ? 0.082 -1.433 4.778 1.00 64.56 377 ALA A C 1
ATOM 2949 O O . ALA A 1 377 ? -0.063 -2.573 5.198 1.00 64.56 377 ALA A O 1
ATOM 2950 N N . SER A 1 378 ? 1.277 -1.043 4.312 1.00 64.56 378 SER A N 1
ATOM 2951 C CA . SER A 1 378 ? 2.310 -2.026 3.936 1.00 64.56 378 SER A CA 1
ATOM 2952 C C . SER A 1 378 ? 3.066 -2.653 5.109 1.00 64.56 378 SER A C 1
ATOM 2954 O O . SER A 1 378 ? 3.970 -3.456 4.891 1.00 64.56 378 SER A O 1
ATOM 2956 N N . ARG A 1 379 ? 2.747 -2.266 6.348 1.00 76.81 379 ARG A N 1
ATOM 2957 C CA . ARG A 1 379 ? 3.305 -2.829 7.580 1.00 76.81 379 ARG A CA 1
ATOM 2958 C C . ARG A 1 379 ? 2.382 -2.528 8.760 1.00 76.81 379 ARG A C 1
ATOM 2960 O O . ARG A 1 379 ? 1.885 -1.409 8.880 1.00 76.81 379 ARG A O 1
ATOM 2967 N N . ALA A 1 380 ? 2.225 -3.498 9.657 1.00 87.44 380 ALA A N 1
ATOM 2968 C CA . ALA A 1 380 ? 1.666 -3.280 10.986 1.00 87.44 380 ALA A CA 1
ATOM 2969 C C . ALA A 1 380 ? 2.782 -2.816 11.932 1.00 87.44 380 ALA A C 1
ATOM 2971 O O . ALA A 1 380 ? 3.852 -3.423 11.976 1.00 87.44 380 ALA A O 1
ATOM 2972 N N . ILE A 1 381 ? 2.561 -1.718 12.649 1.00 87.50 381 ILE A N 1
ATOM 2973 C CA . ILE A 1 381 ? 3.564 -1.082 13.506 1.00 87.50 381 ILE A CA 1
ATOM 2974 C C . ILE A 1 381 ? 3.180 -1.334 14.960 1.00 87.50 381 ILE A C 1
ATOM 2976 O O . ILE A 1 381 ? 2.189 -0.781 15.437 1.00 87.50 381 ILE A O 1
ATOM 2980 N N . GLU A 1 382 ? 3.950 -2.169 15.660 1.00 89.75 382 GLU A N 1
ATOM 2981 C CA . GLU A 1 382 ? 3.874 -2.239 17.120 1.00 89.75 382 GLU A CA 1
ATOM 2982 C C . GLU A 1 382 ? 4.409 -0.953 17.752 1.00 89.75 382 GLU A C 1
ATOM 2984 O O . GLU A 1 382 ? 5.360 -0.345 17.256 1.00 89.75 382 GLU A O 1
ATOM 2989 N N . ILE A 1 383 ? 3.815 -0.575 18.878 1.00 90.44 383 ILE A N 1
ATOM 2990 C CA . ILE A 1 383 ? 4.306 0.505 19.728 1.00 90.44 383 ILE A CA 1
ATOM 2991 C C . ILE A 1 383 ? 5.382 -0.052 20.683 1.00 90.44 383 ILE A C 1
ATOM 2993 O O . ILE A 1 383 ? 5.380 -1.231 21.047 1.00 90.44 383 ILE A O 1
ATOM 2997 N N . GLU A 1 384 ? 6.382 0.757 21.039 1.00 83.25 384 GLU A N 1
ATOM 2998 C CA . GLU A 1 384 ? 7.507 0.296 21.868 1.00 83.25 384 GLU A CA 1
ATOM 2999 C C . GLU A 1 384 ? 7.200 0.282 23.376 1.00 83.25 384 GLU A C 1
ATOM 3001 O O . GLU A 1 384 ? 7.456 -0.727 24.037 1.00 83.25 384 GLU A O 1
ATOM 3006 N N . ASP A 1 385 ? 6.632 1.366 23.917 1.00 79.12 385 ASP A N 1
ATOM 3007 C CA . ASP A 1 385 ? 6.451 1.605 25.362 1.00 79.12 385 ASP A CA 1
ATOM 3008 C C . ASP A 1 385 ? 4.998 1.385 25.842 1.00 79.12 385 ASP A C 1
ATOM 3010 O O . ASP A 1 385 ? 4.436 2.209 26.561 1.00 79.12 385 ASP A O 1
ATOM 3014 N N . ASP A 1 386 ? 4.323 0.308 25.434 1.00 82.44 386 ASP A N 1
ATOM 3015 C CA . ASP A 1 386 ? 2.911 0.079 25.806 1.00 82.44 386 ASP A CA 1
ATOM 3016 C C . ASP A 1 386 ? 2.540 -1.368 26.182 1.00 82.44 386 ASP A C 1
ATOM 3018 O O . ASP A 1 386 ? 1.361 -1.684 26.339 1.00 82.44 386 ASP A O 1
ATOM 3022 N N . ALA A 1 387 ? 3.527 -2.243 26.390 1.00 78.00 387 ALA A N 1
ATOM 3023 C CA . ALA A 1 387 ? 3.291 -3.635 26.772 1.00 78.00 387 ALA A CA 1
ATOM 3024 C C . ALA A 1 387 ? 2.386 -3.744 28.021 1.00 78.00 387 ALA A C 1
ATOM 3026 O O . ALA A 1 387 ? 2.737 -3.286 29.113 1.00 78.00 387 ALA A O 1
ATOM 3027 N N . GLY A 1 388 ? 1.213 -4.366 27.860 1.00 85.69 388 GLY A N 1
ATOM 3028 C CA . GLY A 1 388 ? 0.160 -4.426 28.882 1.00 85.69 388 GLY A CA 1
ATOM 3029 C C . GLY A 1 388 ? -0.929 -3.349 28.760 1.00 85.69 388 GLY A C 1
ATOM 3030 O O . GLY A 1 388 ? -1.708 -3.173 29.699 1.00 85.69 388 GLY A O 1
ATOM 3031 N N . ALA A 1 389 ? -1.003 -2.632 27.638 1.00 94.75 389 ALA A N 1
ATOM 3032 C CA . ALA A 1 389 ? -2.115 -1.753 27.294 1.00 94.75 389 ALA A CA 1
ATOM 3033 C C . ALA A 1 389 ? -3.368 -2.539 26.861 1.00 94.75 389 ALA A C 1
ATOM 3035 O O . ALA A 1 389 ? -3.279 -3.586 26.229 1.00 94.75 389 ALA A O 1
ATOM 3036 N N . PHE A 1 390 ? -4.546 -2.010 27.189 1.00 96.56 390 PHE A N 1
ATOM 3037 C CA . PHE A 1 390 ? -5.880 -2.556 26.932 1.00 96.56 390 PHE A CA 1
ATOM 3038 C C . PHE A 1 390 ? -6.848 -1.426 26.573 1.00 96.56 390 PHE A C 1
ATOM 3040 O O . PHE A 1 390 ? -6.738 -0.320 27.116 1.00 96.56 390 PHE A O 1
ATOM 3047 N N . HIS A 1 391 ? -7.847 -1.744 25.743 1.00 96.06 391 HIS A N 1
ATOM 3048 C CA . HIS A 1 391 ? -8.880 -0.807 25.277 1.00 96.06 391 HIS A CA 1
ATOM 3049 C C . HIS A 1 391 ? -8.277 0.475 24.684 1.00 96.06 391 HIS A C 1
ATOM 3051 O O . HIS A 1 391 ? -8.333 1.528 25.328 1.00 96.06 391 HIS A O 1
ATOM 3057 N N . PRO A 1 392 ? -7.642 0.384 23.501 1.00 97.25 392 PRO A N 1
ATOM 3058 C CA . PRO A 1 392 ? -7.273 1.570 22.752 1.00 97.25 392 PRO A CA 1
ATOM 3059 C C . PRO A 1 392 ? -8.527 2.337 22.308 1.00 97.25 392 PRO A C 1
ATOM 3061 O O . PRO A 1 392 ? -9.577 1.740 22.088 1.00 97.25 392 PRO A O 1
ATOM 3064 N N . ASP A 1 393 ? -8.392 3.643 22.107 1.00 96.69 393 ASP A N 1
ATOM 3065 C CA . ASP A 1 393 ? -9.285 4.447 21.270 1.00 96.69 393 ASP A CA 1
ATOM 3066 C C . ASP A 1 393 ? -8.478 5.555 20.572 1.00 96.69 393 ASP A C 1
ATOM 3068 O O . ASP A 1 393 ? -7.407 5.948 21.042 1.00 96.69 393 ASP A O 1
ATOM 3072 N N . VAL A 1 394 ? -8.969 6.050 19.437 1.00 95.19 394 VAL A N 1
ATOM 3073 C CA . VAL A 1 394 ? -8.250 6.965 18.538 1.00 95.19 394 VAL A CA 1
ATOM 3074 C C . VAL A 1 394 ? -8.918 8.336 18.533 1.00 95.19 394 VAL A C 1
ATOM 3076 O O . VAL A 1 394 ? -10.143 8.451 18.471 1.00 95.19 394 VAL A O 1
ATOM 3079 N N . SER A 1 395 ? -8.116 9.400 18.589 1.00 92.38 395 SER A N 1
ATOM 3080 C CA . SER A 1 395 ? -8.631 10.770 18.630 1.00 92.38 395 SER A CA 1
ATOM 3081 C C . SER A 1 395 ? -9.415 11.144 17.364 1.00 92.38 395 SER A C 1
ATOM 3083 O O . SER A 1 395 ? -9.182 10.573 16.297 1.00 92.38 395 SER A O 1
ATOM 3085 N N . PRO A 1 396 ? -10.331 12.134 17.422 1.00 87.62 396 PRO A N 1
ATOM 3086 C CA . PRO A 1 396 ? -11.171 12.488 16.274 1.00 87.62 396 PRO A CA 1
ATOM 3087 C C . PRO A 1 396 ? -10.385 12.894 15.016 1.00 87.62 396 PRO A C 1
ATOM 3089 O O . PRO A 1 396 ? -10.864 12.671 13.908 1.00 87.62 396 PRO A O 1
ATOM 3092 N N . ASP A 1 397 ? -9.177 13.435 15.188 1.00 85.56 397 ASP A N 1
ATOM 3093 C CA . ASP A 1 397 ? -8.232 13.832 14.136 1.00 85.56 397 ASP A CA 1
ATOM 3094 C C . ASP A 1 397 ? -7.246 12.720 13.713 1.00 85.56 397 ASP A C 1
ATOM 3096 O O . ASP A 1 397 ? -6.402 12.944 12.848 1.00 85.56 397 ASP A O 1
ATOM 3100 N N . GLY A 1 398 ? -7.319 11.532 14.322 1.00 90.25 398 GLY A N 1
ATOM 3101 C CA . GLY A 1 398 ? -6.485 10.377 13.982 1.00 90.25 398 GLY A CA 1
ATOM 3102 C C . GLY A 1 398 ? -5.015 10.483 14.403 1.00 90.25 398 GLY A C 1
ATOM 3103 O O . GLY A 1 398 ? -4.203 9.675 13.942 1.00 90.25 398 GLY A O 1
ATOM 3104 N N . ASN A 1 399 ? -4.640 11.470 15.228 1.00 91.25 399 ASN A N 1
ATOM 3105 C CA . ASN A 1 399 ? -3.241 11.767 15.571 1.00 91.25 399 ASN A CA 1
ATOM 3106 C C . ASN A 1 399 ? -2.802 11.306 16.968 1.00 91.25 399 ASN A C 1
ATOM 3108 O O . ASN A 1 399 ? -1.599 11.267 17.232 1.00 91.25 399 ASN A O 1
ATOM 3112 N N . TYR A 1 400 ? -3.740 10.968 17.850 1.00 93.56 400 TYR A N 1
ATOM 3113 C CA . TYR A 1 400 ? -3.477 10.473 19.198 1.00 93.56 400 TYR A CA 1
ATOM 3114 C C . TYR A 1 400 ? -4.198 9.149 19.445 1.00 93.56 400 TYR A C 1
ATOM 3116 O O . TYR A 1 400 ? -5.240 8.856 18.857 1.00 93.56 400 TYR A O 1
ATOM 3124 N N . ILE A 1 401 ? -3.645 8.379 20.372 1.00 96.31 401 ILE A N 1
ATOM 3125 C CA . ILE A 1 401 ? -4.207 7.143 20.901 1.00 96.31 401 ILE A CA 1
ATOM 3126 C C . ILE A 1 401 ? -4.349 7.269 22.419 1.00 96.31 401 ILE A C 1
ATOM 3128 O O . ILE A 1 401 ? -3.447 7.766 23.095 1.00 96.31 401 ILE A O 1
ATOM 3132 N N . ALA A 1 402 ? -5.486 6.830 22.951 1.00 97.25 402 ALA A N 1
ATOM 3133 C CA . ALA A 1 402 ? -5.735 6.659 24.377 1.00 97.25 402 ALA A CA 1
ATOM 3134 C C . ALA A 1 402 ? -5.772 5.166 24.704 1.00 97.25 402 ALA A C 1
ATOM 3136 O O . ALA A 1 402 ? -6.301 4.398 23.911 1.00 97.25 402 ALA A O 1
ATOM 3137 N N . PHE A 1 403 ? -5.263 4.744 25.861 1.00 97.81 403 PHE A N 1
ATOM 3138 C CA . PHE A 1 403 ? -5.374 3.352 26.321 1.00 97.81 403 PHE A CA 1
ATOM 3139 C C . PHE A 1 403 ? -5.329 3.238 27.849 1.00 97.81 403 PHE A C 1
ATOM 3141 O O . PHE A 1 403 ? -5.020 4.204 28.553 1.00 97.81 403 PHE A O 1
ATOM 3148 N N . SER A 1 404 ? -5.642 2.050 28.378 1.00 97.31 404 SER A N 1
ATOM 3149 C CA . SER A 1 404 ? -5.636 1.750 29.818 1.00 97.31 404 SER A CA 1
ATOM 3150 C C . SER A 1 404 ? -4.822 0.509 30.188 1.00 97.31 404 SER A C 1
ATOM 3152 O O . SER A 1 404 ? -4.569 -0.343 29.351 1.00 97.31 404 SER A O 1
ATOM 3154 N N . THR A 1 405 ? -4.423 0.364 31.453 1.00 95.69 405 THR A N 1
ATOM 3155 C CA . THR A 1 405 ? -3.611 -0.777 31.938 1.00 95.69 405 THR A CA 1
ATOM 3156 C C . THR A 1 405 ? -4.431 -1.968 32.469 1.00 95.69 405 THR A C 1
ATOM 3158 O O . THR A 1 405 ? -3.923 -2.794 33.230 1.00 95.69 405 THR A O 1
ATOM 3161 N N . LYS A 1 406 ? -5.722 -2.061 32.113 1.00 93.31 406 LYS A N 1
ATOM 3162 C CA . LYS A 1 406 ? -6.687 -3.035 32.659 1.00 93.31 406 LYS A CA 1
ATOM 3163 C C . LYS A 1 406 ? -7.744 -3.448 31.636 1.00 93.31 406 LYS A C 1
ATOM 3165 O O . LYS A 1 406 ? -8.370 -2.598 31.014 1.00 93.31 406 LYS A O 1
ATOM 3170 N N . ILE A 1 407 ? -8.021 -4.750 31.565 1.00 91.38 407 ILE A N 1
ATOM 3171 C CA . ILE A 1 407 ? -9.130 -5.323 30.788 1.00 91.38 407 ILE A CA 1
ATOM 3172 C C . ILE A 1 407 ? -10.499 -5.176 31.492 1.00 91.38 407 ILE A C 1
ATOM 3174 O O . ILE A 1 407 ? -10.568 -4.962 32.705 1.00 91.38 407 ILE A O 1
ATOM 3178 N N . GLU A 1 408 ? -11.594 -5.308 30.731 1.00 91.00 408 GLU A N 1
ATOM 3179 C CA . GLU A 1 408 ? -12.971 -5.293 31.252 1.00 91.00 408 GLU A CA 1
ATOM 3180 C C . GLU A 1 408 ? -13.236 -6.502 32.176 1.00 91.00 408 GLU A C 1
ATOM 3182 O O . GLU A 1 408 ? -12.620 -7.561 32.065 1.00 91.00 408 GLU A O 1
ATOM 3187 N N . GLY A 1 409 ? -14.158 -6.347 33.125 1.00 88.00 409 GLY A N 1
ATOM 3188 C CA . GLY A 1 409 ? -14.601 -7.374 34.063 1.00 88.00 409 GLY A CA 1
ATOM 3189 C C . GLY A 1 409 ? -13.751 -7.488 35.332 1.00 88.00 409 GLY A C 1
ATOM 3190 O O . GLY A 1 409 ? -14.280 -7.895 36.372 1.00 88.00 409 GLY A O 1
ATOM 3191 N N . ILE A 1 410 ? -12.472 -7.094 35.300 1.00 88.12 410 ILE A N 1
ATOM 3192 C CA . ILE A 1 410 ? -11.529 -7.296 36.412 1.00 88.12 410 ILE A CA 1
ATOM 3193 C C . ILE A 1 410 ? -11.359 -6.014 37.240 1.00 88.12 410 ILE A C 1
ATOM 3195 O O . ILE A 1 410 ? -10.596 -5.119 36.878 1.00 88.12 410 ILE A O 1
ATOM 3199 N N . SER A 1 411 ? -11.993 -5.962 38.414 1.00 90.50 411 SER A N 1
ATOM 3200 C CA . SER A 1 411 ? -11.940 -4.798 39.316 1.00 90.50 411 SER A CA 1
ATOM 3201 C C . SER A 1 411 ? -10.546 -4.526 39.908 1.00 90.50 411 SER A C 1
ATOM 3203 O O . SER A 1 411 ? -9.686 -5.414 39.959 1.00 90.50 411 SER A O 1
ATOM 3205 N N . GLY A 1 412 ? -10.302 -3.291 40.344 1.00 90.94 412 GLY A N 1
ATOM 3206 C CA . GLY A 1 412 ? -9.040 -2.798 40.894 1.00 90.94 412 GLY A CA 1
ATOM 3207 C C . GLY A 1 412 ? -8.401 -1.710 40.028 1.00 90.94 412 GLY A C 1
ATOM 3208 O O . GLY A 1 412 ? -8.748 -1.548 38.859 1.00 90.94 412 GLY A O 1
ATOM 3209 N N . LYS A 1 413 ? -7.431 -0.996 40.618 1.00 95.25 413 LYS A N 1
ATOM 3210 C CA . LYS A 1 413 ? -6.783 0.190 40.036 1.00 95.25 413 LYS A CA 1
ATOM 3211 C C . LYS A 1 413 ? -6.354 -0.022 38.577 1.00 95.25 413 LYS A C 1
ATOM 3213 O O . LYS A 1 413 ? -5.706 -1.017 38.257 1.00 95.25 413 LYS A O 1
ATOM 3218 N N . SER A 1 414 ? -6.666 0.966 37.747 1.00 97.12 414 SER A N 1
ATOM 3219 C CA . SER A 1 414 ? -6.242 1.100 36.355 1.00 97.12 414 SER A CA 1
ATOM 3220 C C . SER A 1 414 ? -5.618 2.476 36.135 1.00 97.12 414 SER A C 1
ATOM 3222 O O . SER A 1 414 ? -5.908 3.418 36.872 1.00 97.12 414 SER A O 1
ATOM 3224 N N . GLU A 1 415 ? -4.780 2.614 35.115 1.00 97.69 415 GLU A N 1
ATOM 3225 C CA . GLU A 1 415 ? -4.170 3.884 34.723 1.00 97.69 415 GLU A CA 1
ATOM 3226 C C . GLU A 1 415 ? -4.427 4.140 33.231 1.00 97.69 415 GLU A C 1
ATOM 3228 O O . GLU A 1 415 ? -4.368 3.201 32.441 1.00 97.69 415 GLU A O 1
ATOM 3233 N N . VAL A 1 416 ? -4.730 5.390 32.856 1.00 97.88 416 VAL A N 1
ATOM 3234 C CA . VAL A 1 416 ? -4.972 5.814 31.463 1.00 97.88 416 VAL A CA 1
ATOM 3235 C C . VAL A 1 416 ? -3.839 6.705 30.971 1.00 97.88 416 VAL A C 1
ATOM 3237 O O . VAL A 1 416 ? -3.380 7.601 31.689 1.00 97.88 416 VAL A O 1
ATOM 3240 N N . TYR A 1 417 ? -3.437 6.468 29.727 1.00 97.44 417 TYR A N 1
ATOM 3241 C CA . TYR A 1 417 ? -2.430 7.223 28.993 1.00 97.44 417 TYR A CA 1
ATOM 3242 C C . TYR A 1 417 ? -3.020 7.748 27.684 1.00 97.44 417 TYR A C 1
ATOM 3244 O O . TYR A 1 417 ? -3.914 7.121 27.114 1.00 97.44 417 TYR A O 1
ATOM 3252 N N . VAL A 1 418 ? -2.496 8.879 27.212 1.00 97.00 418 VAL A N 1
ATOM 3253 C CA . VAL A 1 418 ? -2.666 9.375 25.842 1.00 97.00 418 VAL A CA 1
ATOM 3254 C C . VAL A 1 418 ? -1.287 9.703 25.273 1.00 97.00 418 VAL A C 1
ATOM 3256 O O . VAL A 1 418 ? -0.439 10.233 25.990 1.00 97.00 418 VAL A O 1
ATOM 3259 N N . CYS A 1 419 ? -1.054 9.378 24.005 1.00 95.31 419 CYS A N 1
ATOM 3260 C CA . CYS A 1 419 ? 0.165 9.721 23.270 1.00 95.31 419 CYS A CA 1
ATOM 3261 C C . CYS A 1 419 ? -0.127 9.904 21.777 1.00 95.31 419 CYS A C 1
ATOM 3263 O O . CYS A 1 419 ? -1.245 9.646 21.323 1.00 95.31 419 CYS A O 1
ATOM 3265 N N . ARG A 1 420 ? 0.863 10.359 21.005 1.00 94.31 420 ARG A N 1
ATOM 3266 C CA . ARG A 1 420 ? 0.797 10.386 19.541 1.00 94.31 420 ARG A CA 1
ATOM 3267 C C . ARG A 1 420 ? 0.667 8.971 18.979 1.00 94.31 420 ARG A C 1
ATOM 3269 O O . ARG A 1 420 ? 1.265 8.030 19.496 1.00 94.31 420 ARG A O 1
ATOM 3276 N N . LEU A 1 421 ? -0.085 8.831 17.888 1.00 93.38 421 LEU A N 1
ATOM 3277 C CA . LEU A 1 421 ? -0.213 7.570 17.152 1.00 93.38 421 LEU A CA 1
ATOM 3278 C C . LEU A 1 421 ? 1.001 7.364 16.222 1.00 93.38 421 LEU A C 1
ATOM 3280 O O . LEU A 1 421 ? 0.912 7.517 15.002 1.00 93.38 421 LEU A O 1
ATOM 3284 N N . ASP A 1 422 ? 2.142 7.053 16.840 1.00 89.94 422 ASP A N 1
ATOM 3285 C CA . ASP A 1 422 ? 3.419 6.685 16.220 1.00 89.94 422 ASP A CA 1
ATOM 3286 C C . ASP A 1 422 ? 4.066 5.488 16.953 1.00 89.94 422 ASP A C 1
ATOM 3288 O O . ASP A 1 422 ? 3.578 5.053 17.995 1.00 89.94 422 ASP A O 1
ATOM 3292 N N . SER A 1 423 ? 5.153 4.923 16.412 1.00 88.44 423 SER A N 1
ATOM 3293 C CA . SER A 1 423 ? 5.813 3.731 16.983 1.00 88.44 423 SER A CA 1
ATOM 3294 C C . SER A 1 423 ? 6.436 3.960 18.365 1.00 88.44 423 SER A C 1
ATOM 3296 O O . SER A 1 423 ? 6.589 3.015 19.137 1.00 88.44 423 SER A O 1
ATOM 3298 N N . ALA A 1 424 ? 6.790 5.203 18.694 1.00 90.06 424 ALA A N 1
ATOM 3299 C CA . ALA A 1 424 ? 7.392 5.559 19.973 1.00 90.06 424 ALA A CA 1
ATOM 3300 C C . ALA A 1 424 ? 6.341 5.893 21.046 1.00 90.06 424 ALA A C 1
ATOM 3302 O O . ALA A 1 424 ? 6.709 6.041 22.211 1.00 90.06 424 ALA A O 1
ATOM 3303 N N . CYS A 1 425 ? 5.059 6.035 20.672 1.00 92.00 425 CYS A N 1
ATOM 3304 C CA . CYS A 1 425 ? 4.023 6.632 21.517 1.00 92.00 425 CYS A CA 1
ATOM 3305 C C . CYS A 1 425 ? 4.511 7.993 22.045 1.00 92.00 425 CYS A C 1
ATOM 3307 O O . CYS A 1 425 ? 4.555 8.244 23.249 1.00 92.00 425 CYS A O 1
ATOM 3309 N N . SER A 1 426 ? 4.967 8.870 21.141 1.00 92.75 426 SER A N 1
ATOM 3310 C CA . SER A 1 426 ? 5.572 10.149 21.534 1.00 92.75 426 SER A CA 1
ATOM 3311 C C . SER A 1 426 ? 4.580 11.080 22.257 1.00 92.75 426 SER A C 1
ATOM 3313 O O . SER A 1 426 ? 3.366 10.886 22.218 1.00 92.75 426 SER A O 1
ATOM 3315 N N . GLU A 1 427 ? 5.090 12.069 23.002 1.00 92.56 427 GLU A N 1
ATOM 3316 C CA . GLU A 1 427 ? 4.276 12.974 23.844 1.00 92.56 427 GLU A CA 1
ATOM 3317 C C . GLU A 1 427 ? 3.397 12.242 24.899 1.00 92.56 427 GLU A C 1
ATOM 3319 O O . GLU A 1 427 ? 2.376 12.764 25.339 1.00 92.56 427 GLU A O 1
ATOM 3324 N N . LYS A 1 428 ? 3.788 11.030 25.335 1.00 94.50 428 LYS A N 1
ATOM 3325 C CA . LYS A 1 428 ? 3.030 10.191 26.283 1.00 94.50 428 LYS A CA 1
ATOM 3326 C C . LYS A 1 428 ? 2.758 10.865 27.629 1.00 94.50 428 LYS A C 1
ATOM 3328 O O . LYS A 1 428 ? 3.657 11.054 28.451 1.00 94.50 428 LYS A O 1
ATOM 3333 N N . ILE A 1 429 ? 1.481 11.126 27.898 1.00 94.88 429 ILE A N 1
ATOM 3334 C CA . ILE A 1 429 ? 0.984 11.776 29.111 1.00 94.88 429 ILE A CA 1
ATOM 3335 C C . ILE A 1 429 ? -0.015 10.858 29.824 1.00 94.88 429 ILE A C 1
ATOM 3337 O O . ILE A 1 429 ? -0.900 10.247 29.227 1.00 94.88 429 ILE A O 1
ATOM 3341 N N . LYS A 1 430 ? 0.135 10.761 31.146 1.00 96.81 430 LYS A N 1
ATOM 3342 C CA . LYS A 1 430 ? -0.730 9.981 32.037 1.00 96.81 430 LYS A CA 1
ATOM 3343 C C . LYS A 1 430 ? -1.823 10.864 32.630 1.00 96.81 430 LYS A C 1
ATOM 3345 O O . LYS A 1 430 ? -1.527 11.945 33.135 1.00 96.81 430 LYS A O 1
ATOM 3350 N N . LEU A 1 431 ? -3.060 10.373 32.657 1.00 97.69 431 LEU A N 1
ATOM 3351 C CA . LEU A 1 431 ? -4.175 11.060 33.308 1.00 97.69 431 LEU A CA 1
ATOM 3352 C C . LEU A 1 431 ? -3.942 11.132 34.839 1.00 97.69 431 LEU A C 1
ATOM 3354 O O . LEU A 1 431 ? -3.832 10.080 35.477 1.00 97.69 431 LEU A O 1
ATOM 3358 N N . PRO A 1 432 ? -3.865 12.327 35.465 1.00 96.44 432 PRO A N 1
ATOM 3359 C CA . PRO A 1 432 ? -3.439 12.475 36.861 1.00 96.44 432 PRO A CA 1
ATOM 3360 C C . PRO A 1 432 ? -4.587 12.245 37.864 1.00 96.44 432 PRO A C 1
ATOM 3362 O O . PRO A 1 432 ? -4.961 13.133 38.628 1.00 96.44 432 PRO A O 1
ATOM 3365 N N . VAL A 1 433 ? -5.151 11.034 37.869 1.00 97.19 433 VAL A N 1
ATOM 3366 C CA . VAL A 1 433 ? -6.238 10.604 38.771 1.00 97.19 433 VAL A CA 1
ATOM 3367 C C . VAL A 1 433 ? -5.888 9.305 39.504 1.00 97.19 433 VAL A C 1
ATOM 3369 O O . VAL A 1 433 ? -4.929 8.620 39.153 1.00 97.19 433 VAL A O 1
ATOM 3372 N N . GLU A 1 434 ? -6.649 8.957 40.548 1.00 95.81 434 GLU A N 1
ATOM 3373 C CA . GLU A 1 434 ? -6.380 7.758 41.359 1.00 95.81 434 GLU A CA 1
ATOM 3374 C C . GLU A 1 434 ? -6.558 6.453 40.569 1.00 95.81 434 GLU A C 1
ATOM 3376 O O . GLU A 1 434 ? -5.735 5.550 40.701 1.00 95.81 434 GLU A O 1
ATOM 3381 N N . SER A 1 435 ? -7.603 6.350 39.745 1.00 97.62 435 SER A N 1
ATOM 3382 C CA . SER A 1 435 ? -7.843 5.203 38.867 1.00 97.62 435 SER A CA 1
ATOM 3383 C C . SER A 1 435 ? -8.675 5.620 37.653 1.00 97.62 435 SER A C 1
ATOM 3385 O O . SER A 1 435 ? -9.628 6.391 37.789 1.00 97.62 435 SER A O 1
ATOM 3387 N N . ALA A 1 436 ? -8.310 5.112 36.476 1.00 98.00 436 ALA A N 1
ATOM 3388 C CA . ALA A 1 436 ? -9.019 5.323 35.216 1.00 98.00 436 ALA A CA 1
ATOM 3389 C C . ALA A 1 436 ? -8.826 4.122 34.282 1.00 98.00 436 ALA A C 1
ATOM 3391 O O . ALA A 1 436 ? -7.700 3.655 34.119 1.00 98.00 436 ALA A O 1
ATOM 3392 N N . ALA A 1 437 ? -9.900 3.639 33.661 1.00 97.56 437 ALA A N 1
ATOM 3393 C CA . ALA A 1 437 ? -9.908 2.523 32.714 1.00 97.56 437 ALA A CA 1
ATOM 3394 C C . ALA A 1 437 ? -10.811 2.812 31.507 1.00 97.56 437 ALA A C 1
ATOM 3396 O O . ALA A 1 437 ? -11.700 3.664 31.601 1.00 97.56 437 ALA A O 1
ATOM 3397 N N . ILE A 1 438 ? -10.607 2.046 30.428 1.00 96.81 438 ILE A N 1
ATOM 3398 C CA . ILE A 1 438 ? -11.442 2.005 29.213 1.00 96.81 438 ILE A CA 1
ATOM 3399 C C . ILE A 1 438 ? -11.750 3.423 28.686 1.00 96.81 438 ILE A C 1
ATOM 3401 O O . ILE A 1 438 ? -12.890 3.893 28.787 1.00 96.81 438 ILE A O 1
ATOM 3405 N N . PRO A 1 439 ? -10.718 4.154 28.223 1.00 97.19 439 PRO A N 1
ATOM 3406 C CA . PRO A 1 439 ? -10.879 5.511 27.731 1.00 97.19 439 PRO A CA 1
ATOM 3407 C C . PRO A 1 439 ? -11.636 5.522 26.399 1.00 97.19 439 PRO A C 1
ATOM 3409 O O . PRO A 1 439 ? -11.481 4.613 25.590 1.00 97.19 439 PRO A O 1
ATOM 3412 N N . ARG A 1 440 ? -12.423 6.573 26.157 1.00 94.69 440 ARG A N 1
ATOM 3413 C CA . ARG A 1 440 ? -13.044 6.850 24.855 1.00 94.69 440 ARG A CA 1
ATOM 3414 C C . ARG A 1 440 ? -12.977 8.331 24.517 1.00 94.69 440 ARG A C 1
ATOM 3416 O O . ARG A 1 440 ? -13.315 9.168 25.358 1.00 94.69 440 ARG A O 1
ATOM 3423 N N . PHE A 1 441 ? -12.582 8.673 23.301 1.00 92.19 441 PHE A N 1
ATOM 3424 C CA . PHE A 1 441 ? -12.601 10.043 22.807 1.00 92.19 441 PHE A CA 1
ATOM 3425 C C . PHE A 1 441 ? -14.026 10.506 22.491 1.00 92.19 441 PHE A C 1
ATOM 3427 O O . PHE A 1 441 ? -14.888 9.754 22.037 1.00 92.19 441 PHE A O 1
ATOM 3434 N N . ARG A 1 442 ? -14.280 11.794 22.717 1.00 86.44 442 ARG A N 1
ATOM 3435 C CA . ARG A 1 442 ? -15.534 12.467 22.381 1.00 86.44 442 ARG A CA 1
ATOM 3436 C C . ARG A 1 442 ? -15.255 13.885 21.899 1.00 86.44 442 ARG A C 1
ATOM 3438 O O . ARG A 1 442 ? -14.444 14.595 22.485 1.00 86.44 442 ARG A O 1
ATOM 3445 N N . VAL A 1 443 ? -15.991 14.307 20.873 1.00 80.88 443 VAL A N 1
ATOM 3446 C CA . VAL A 1 443 ? -16.145 15.725 20.524 1.00 80.88 443 VAL A CA 1
ATOM 3447 C C . VAL A 1 443 ? -17.319 16.287 21.329 1.00 80.88 443 VAL A C 1
ATOM 3449 O O . VAL A 1 443 ? -18.383 15.668 21.400 1.00 80.88 443 VAL A O 1
ATOM 3452 N N . LEU A 1 444 ? -17.111 17.435 21.962 1.00 71.56 444 LEU A N 1
ATOM 3453 C CA . LEU A 1 444 ? -18.122 18.243 22.639 1.00 71.56 444 LEU A CA 1
ATOM 3454 C C . LEU A 1 444 ? -18.489 19.425 21.740 1.00 71.56 444 LEU A C 1
ATOM 3456 O O . LEU A 1 444 ? -17.630 19.926 21.022 1.00 71.56 444 LEU A O 1
ATOM 3460 N N . GLU A 1 445 ? -19.720 19.928 21.801 1.00 58.47 445 GLU A N 1
ATOM 3461 C CA . GLU A 1 445 ? -20.018 21.232 21.195 1.00 58.47 445 GLU A CA 1
ATOM 3462 C C . GLU A 1 445 ? -19.280 22.342 21.975 1.00 58.47 445 GLU A C 1
ATOM 3464 O O . GLU A 1 445 ? -19.287 22.306 23.210 1.00 58.47 445 GLU A O 1
ATOM 3469 N N . PRO A 1 446 ? -18.623 23.314 21.306 1.00 56.16 446 PRO A N 1
ATOM 3470 C CA . PRO A 1 446 ? -18.710 23.656 19.878 1.00 56.16 446 PRO A CA 1
ATOM 3471 C C . PRO A 1 446 ? -17.643 23.003 18.967 1.00 56.16 446 PRO A C 1
ATOM 3473 O O . PRO A 1 446 ? -17.529 23.379 17.804 1.00 56.16 446 PRO A O 1
ATOM 3476 N N . GLY A 1 447 ? -16.845 22.064 19.478 1.00 64.31 447 GLY A N 1
ATOM 3477 C CA . GLY A 1 447 ? -15.783 21.364 18.739 1.00 64.31 447 GLY A CA 1
ATOM 3478 C C . GLY A 1 447 ? -14.667 20.776 19.617 1.00 64.31 447 GLY A C 1
ATOM 3479 O O . GLY A 1 447 ? -13.795 20.077 19.103 1.00 64.31 447 GLY A O 1
ATOM 3480 N N . ASP A 1 448 ? -14.673 21.047 20.926 1.00 72.69 448 ASP A N 1
ATOM 3481 C CA . ASP A 1 448 ? -13.609 20.646 21.851 1.00 72.69 448 ASP A CA 1
ATOM 3482 C C . ASP A 1 448 ? -13.488 19.119 21.984 1.00 72.69 448 ASP A C 1
ATOM 3484 O O . ASP A 1 448 ? -14.482 18.402 22.115 1.00 72.69 448 ASP A O 1
ATOM 3488 N N . THR A 1 449 ? -12.255 18.608 22.015 1.00 86.12 449 THR A N 1
ATOM 3489 C CA . THR A 1 449 ? -11.993 17.185 22.277 1.00 86.12 449 THR A CA 1
ATOM 3490 C C . THR A 1 449 ? -11.929 16.906 23.780 1.00 86.12 449 THR A C 1
ATOM 3492 O O . THR A 1 449 ? -11.432 17.702 24.580 1.00 86.12 449 THR A O 1
ATOM 3495 N N . ALA A 1 450 ? -12.452 15.752 24.180 1.00 90.06 450 ALA A N 1
ATOM 3496 C CA . ALA A 1 450 ? -12.452 15.268 25.550 1.00 90.06 450 ALA A CA 1
ATOM 3497 C C . ALA A 1 450 ? -12.313 13.740 25.594 1.00 90.06 450 ALA A C 1
ATOM 3499 O O . ALA A 1 450 ? -12.603 13.048 24.619 1.00 90.06 450 ALA A O 1
ATOM 3500 N N . LEU A 1 451 ? -11.904 13.216 26.748 1.00 94.88 451 LEU A N 1
ATOM 3501 C CA . LEU A 1 451 ? -11.775 11.788 27.016 1.00 94.88 451 LEU A CA 1
ATOM 3502 C C . LEU A 1 451 ? -12.758 11.376 28.120 1.00 94.88 451 LEU A C 1
ATOM 3504 O O . LEU A 1 451 ? -12.717 11.910 29.230 1.00 94.88 451 LEU A O 1
ATOM 3508 N N . VAL A 1 452 ? -13.651 10.438 27.817 1.00 96.44 452 VAL A N 1
ATOM 3509 C CA . VAL A 1 452 ? -14.517 9.747 28.782 1.00 96.44 452 VAL A CA 1
ATOM 3510 C C . VAL A 1 452 ? -13.752 8.550 29.344 1.00 96.44 452 VAL A C 1
ATOM 3512 O O . VAL A 1 452 ? -13.041 7.881 28.603 1.00 96.44 452 VAL A O 1
ATOM 3515 N N . TYR A 1 453 ? -13.879 8.267 30.639 1.00 98.12 453 TYR A N 1
ATOM 3516 C CA . TYR A 1 453 ? -13.257 7.097 31.273 1.00 98.12 453 TYR A CA 1
ATOM 3517 C C . TYR A 1 453 ? -14.066 6.620 32.486 1.00 98.12 453 TYR A C 1
ATOM 3519 O O . TYR A 1 453 ? -14.874 7.367 33.047 1.00 98.12 453 TYR A O 1
ATOM 3527 N N . VAL A 1 454 ? -13.832 5.381 32.928 1.00 98.06 454 VAL A N 1
ATOM 3528 C CA . VAL A 1 454 ? -14.449 4.824 34.145 1.00 98.06 454 VAL A CA 1
ATOM 3529 C C . VAL A 1 454 ? -13.430 4.658 35.271 1.00 98.06 454 VAL A C 1
ATOM 3531 O O . VAL A 1 454 ? -12.254 4.414 35.023 1.00 98.06 454 VAL A O 1
ATOM 3534 N N . SER A 1 455 ? -13.863 4.787 36.527 1.00 97.44 455 SER A N 1
ATOM 3535 C CA . SER A 1 455 ? -12.967 4.686 37.692 1.00 97.44 455 SER A CA 1
ATOM 3536 C C . SER A 1 455 ? -12.455 3.264 37.962 1.00 97.44 455 SER A C 1
ATOM 3538 O O . SER A 1 455 ? -11.418 3.092 38.600 1.00 97.44 455 SER A O 1
ATOM 3540 N N . ASP A 1 456 ? -13.192 2.247 37.517 1.00 96.25 456 ASP A N 1
ATOM 3541 C CA . ASP A 1 456 ? -12.900 0.826 37.721 1.00 96.25 456 ASP A CA 1
ATOM 3542 C C . ASP A 1 456 ? -13.522 0.008 36.575 1.00 96.25 456 ASP A C 1
ATOM 3544 O O . ASP A 1 456 ? -14.615 0.335 36.105 1.00 96.25 456 ASP A O 1
ATOM 3548 N N . ALA A 1 457 ? -12.827 -1.040 36.124 1.00 92.31 457 ALA A N 1
ATOM 3549 C CA . ALA A 1 457 ? -13.245 -1.898 35.009 1.00 92.31 457 ALA A CA 1
ATOM 3550 C C . ALA A 1 457 ? -14.024 -3.158 35.454 1.00 92.31 457 ALA A C 1
ATOM 3552 O O . ALA A 1 457 ? -14.272 -4.049 34.646 1.00 92.31 457 ALA A O 1
ATOM 3553 N N . GLY A 1 458 ? -14.369 -3.275 36.739 1.00 92.00 458 GLY A N 1
ATOM 3554 C CA . GLY A 1 458 ? -14.967 -4.463 37.342 1.00 92.00 458 GLY A CA 1
ATOM 3555 C C . GLY A 1 458 ? -16.348 -4.853 36.814 1.00 92.00 458 GLY A C 1
ATOM 3556 O O . GLY A 1 458 ? -17.118 -4.030 36.321 1.00 92.00 458 GLY A O 1
ATOM 3557 N N . SER A 1 459 ? -16.677 -6.142 36.958 1.00 90.56 459 SER A N 1
ATOM 3558 C CA . SER A 1 459 ? -17.929 -6.707 36.450 1.00 90.56 459 SER A CA 1
ATOM 3559 C C . SER A 1 459 ? -19.175 -5.984 36.967 1.00 90.56 459 SER A C 1
ATOM 3561 O O . SER A 1 459 ? -19.432 -5.910 38.169 1.00 90.56 459 SER A O 1
ATOM 3563 N N . ASN A 1 460 ? -20.019 -5.546 36.033 1.00 93.38 460 ASN A N 1
ATOM 3564 C CA . ASN A 1 460 ? -21.241 -4.798 36.318 1.00 93.38 460 ASN A CA 1
ATOM 3565 C C . ASN A 1 460 ? -22.401 -5.649 36.895 1.00 93.38 460 ASN A C 1
ATOM 3567 O O . ASN A 1 460 ? -23.524 -5.158 37.020 1.00 93.38 460 ASN A O 1
ATOM 3571 N N . LYS A 1 461 ? -22.166 -6.917 37.268 1.00 92.44 461 LYS A N 1
ATOM 3572 C CA . LYS A 1 461 ? -23.218 -7.847 37.717 1.00 92.44 461 LYS A CA 1
ATOM 3573 C C . LYS A 1 461 ? -23.878 -7.440 39.039 1.00 92.44 461 LYS A C 1
ATOM 3575 O O . LYS A 1 461 ? -25.104 -7.443 39.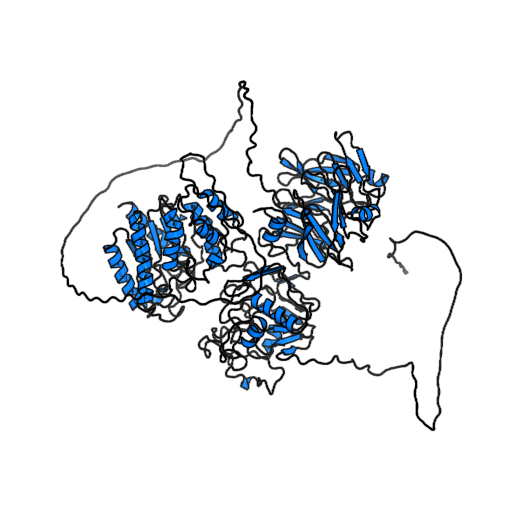116 1.00 92.44 461 LYS A O 1
ATOM 3580 N N . ASP A 1 462 ? -23.101 -7.087 40.065 1.00 92.56 462 ASP A N 1
ATOM 3581 C CA . ASP A 1 462 ? -23.663 -6.645 41.349 1.00 92.56 462 ASP A CA 1
ATOM 3582 C C . ASP A 1 462 ? -23.991 -5.148 41.334 1.00 92.56 462 ASP A C 1
ATOM 3584 O O . ASP A 1 462 ? -23.135 -4.308 41.059 1.00 92.56 462 ASP A O 1
ATOM 3588 N N . SER A 1 463 ? -25.242 -4.807 41.650 1.00 89.50 463 SER A N 1
ATOM 3589 C CA . SER A 1 463 ? -25.730 -3.427 41.571 1.00 89.50 463 SER A CA 1
ATOM 3590 C C . SER A 1 463 ? -25.198 -2.512 42.678 1.00 89.50 463 SER A C 1
ATOM 3592 O O . SER A 1 463 ? -25.204 -1.302 42.477 1.00 89.50 463 SER A O 1
ATOM 3594 N N . LEU A 1 464 ? -24.752 -3.037 43.828 1.00 89.50 464 LEU A N 1
ATOM 3595 C CA . LEU A 1 464 ? -24.207 -2.214 44.916 1.00 89.50 464 LEU A CA 1
ATOM 3596 C C . LEU A 1 464 ? -22.729 -1.900 44.675 1.00 89.50 464 LEU A C 1
ATOM 3598 O O . LEU A 1 464 ? -22.331 -0.741 44.772 1.00 89.50 464 LEU A O 1
ATOM 3602 N N . THR A 1 465 ? -21.935 -2.909 44.308 1.00 90.56 465 THR A N 1
ATOM 3603 C CA . THR A 1 465 ? -20.531 -2.749 43.917 1.00 90.56 465 THR A CA 1
ATOM 3604 C C . THR A 1 465 ? -20.409 -1.842 42.696 1.00 90.56 465 THR A C 1
ATOM 3606 O O . THR A 1 465 ? -19.684 -0.851 42.755 1.00 90.56 465 THR A O 1
ATOM 3609 N N . TRP A 1 466 ? -21.175 -2.102 41.628 1.00 92.81 466 TRP A N 1
ATOM 3610 C CA . TRP A 1 466 ? -21.116 -1.284 40.414 1.00 92.81 466 TRP A CA 1
ATOM 3611 C C . TRP A 1 466 ? -21.568 0.164 40.654 1.00 92.81 466 TRP A C 1
ATOM 3613 O O . TRP A 1 466 ? -20.933 1.083 40.148 1.00 92.81 466 TRP A O 1
ATOM 3623 N N . ALA A 1 467 ? -22.582 0.413 41.494 1.00 89.62 467 ALA A N 1
ATOM 3624 C CA . ALA A 1 467 ? -22.993 1.778 41.852 1.00 89.62 467 ALA A CA 1
ATOM 3625 C C . ALA A 1 467 ? -21.968 2.543 42.723 1.00 89.62 467 ALA A C 1
ATOM 3627 O O . ALA A 1 467 ? -22.119 3.753 42.917 1.00 89.62 467 ALA A O 1
ATOM 3628 N N . GLY A 1 468 ? -20.942 1.858 43.244 1.00 92.62 468 GLY A N 1
ATOM 3629 C CA . GLY A 1 468 ? -19.762 2.468 43.862 1.00 92.62 468 GLY A CA 1
ATOM 3630 C C . GLY A 1 468 ? -18.707 2.940 42.853 1.00 92.62 468 GLY A C 1
ATOM 3631 O O . GLY A 1 468 ? -17.863 3.762 43.206 1.00 92.62 468 GLY A O 1
ATOM 3632 N N . TYR A 1 469 ? -18.759 2.462 41.606 1.00 95.56 469 TYR A N 1
ATOM 3633 C CA . TYR A 1 469 ? -17.934 2.961 40.506 1.00 95.56 469 TYR A CA 1
ATOM 3634 C C . TYR A 1 469 ? -18.517 4.254 39.916 1.00 95.56 469 TYR A C 1
ATOM 3636 O O . TYR A 1 469 ? -19.594 4.723 40.296 1.00 95.56 469 TYR A O 1
ATOM 3644 N N . SER A 1 470 ? -17.798 4.858 38.973 1.00 96.94 470 SER A N 1
ATOM 3645 C CA . SER A 1 470 ? -18.170 6.142 38.377 1.00 96.94 470 SER A CA 1
ATOM 3646 C C . SER A 1 470 ? -17.617 6.315 36.966 1.00 96.94 470 SER A C 1
ATOM 3648 O O . SER A 1 470 ? -16.596 5.724 36.611 1.00 96.94 470 SER A O 1
ATOM 3650 N N . THR A 1 471 ? -18.288 7.156 36.183 1.00 97.75 471 THR A N 1
ATOM 3651 C CA . THR A 1 471 ? -17.888 7.561 34.831 1.00 97.75 471 THR A CA 1
ATOM 3652 C C . THR A 1 471 ? -17.606 9.051 34.823 1.00 97.75 471 THR A C 1
ATOM 3654 O O . THR A 1 471 ? -18.382 9.842 35.364 1.00 97.75 471 THR A O 1
ATOM 3657 N N . TRP A 1 472 ? -16.497 9.430 34.205 1.00 97.81 472 TRP A N 1
ATOM 3658 C CA . TRP A 1 472 ? -15.937 10.774 34.209 1.00 97.81 472 TRP A CA 1
ATOM 3659 C C . TRP A 1 472 ? -15.646 11.225 32.782 1.00 97.81 472 TRP A C 1
ATOM 3661 O O . TRP A 1 472 ? -15.558 10.409 31.867 1.00 97.81 472 TRP A O 1
ATOM 3671 N N . ILE A 1 473 ? -15.470 12.530 32.604 1.00 95.19 473 ILE A N 1
ATOM 3672 C CA . ILE A 1 473 ? -14.940 13.112 31.372 1.00 95.19 473 ILE A CA 1
ATOM 3673 C C . ILE A 1 473 ? -13.933 14.207 31.703 1.00 95.19 473 ILE A C 1
ATOM 3675 O O . ILE A 1 473 ? -14.113 14.963 32.659 1.00 95.19 473 ILE A O 1
ATOM 3679 N N . VAL A 1 474 ? -12.878 14.299 30.905 1.00 94.69 474 VAL A N 1
ATOM 3680 C CA . VAL A 1 474 ? -11.815 15.297 31.028 1.00 94.69 474 VAL A CA 1
ATOM 3681 C C . VAL A 1 474 ? -11.580 15.957 29.663 1.00 94.69 474 VAL A C 1
ATOM 3683 O O . VAL A 1 474 ? -11.493 15.237 28.670 1.00 94.69 474 VAL A O 1
ATOM 3686 N N . PRO A 1 475 ? -11.511 17.297 29.554 1.00 91.56 475 PRO A N 1
ATOM 3687 C CA . PRO A 1 475 ? -11.101 17.951 28.310 1.00 91.56 475 PRO A CA 1
ATOM 3688 C C . PRO A 1 475 ? -9.679 17.532 27.917 1.00 91.56 475 PRO A C 1
ATOM 3690 O O . PRO A 1 475 ? -8.834 17.363 28.797 1.00 91.56 475 PRO A O 1
ATOM 3693 N N . PHE A 1 476 ? -9.406 17.395 26.622 1.00 87.38 476 PHE A N 1
ATOM 3694 C CA . PHE A 1 476 ? -8.073 17.095 26.102 1.00 87.38 476 PHE A CA 1
ATOM 3695 C C . PHE A 1 476 ? -7.773 17.995 24.900 1.00 87.38 476 PHE A C 1
ATOM 3697 O O . PHE A 1 476 ? -8.411 17.876 23.854 1.00 87.38 476 PHE A O 1
ATOM 3704 N N . ALA A 1 477 ? -6.829 18.922 25.064 1.00 83.38 477 ALA A N 1
ATOM 3705 C CA . ALA A 1 477 ? -6.503 19.933 24.062 1.00 83.38 477 ALA A CA 1
ATOM 3706 C C . ALA A 1 477 ? -5.030 20.346 24.170 1.00 83.38 477 ALA A C 1
ATOM 3708 O O . ALA A 1 477 ? -4.481 20.429 25.265 1.00 83.38 477 ALA A O 1
ATOM 3709 N N . GLY A 1 478 ? -4.375 20.600 23.031 1.00 79.62 478 GLY A N 1
ATOM 3710 C CA . GLY A 1 478 ? -2.955 20.983 23.000 1.00 79.62 478 GLY A CA 1
ATOM 3711 C C . GLY A 1 478 ? -1.991 19.927 23.562 1.00 79.62 478 GLY A C 1
ATOM 3712 O O . GLY A 1 478 ? -0.883 20.280 23.945 1.00 79.62 478 GLY A O 1
ATOM 3713 N N . GLY A 1 479 ? -2.421 18.662 23.646 1.00 82.25 479 GLY A N 1
ATOM 3714 C CA . GLY A 1 479 ? -1.688 17.568 24.295 1.00 82.25 479 GLY A CA 1
ATOM 3715 C C . GLY A 1 479 ? -1.948 17.427 25.803 1.00 82.25 479 GLY A C 1
ATOM 3716 O O . GLY A 1 479 ? -1.559 16.421 26.388 1.00 82.25 479 GLY A O 1
ATOM 3717 N N . GLU A 1 480 ? -2.631 18.378 26.450 1.00 89.12 480 GLU A N 1
ATOM 3718 C CA . GLU A 1 480 ? -2.818 18.391 27.907 1.00 89.12 480 GLU A CA 1
ATOM 3719 C C . GLU A 1 480 ? -4.234 17.982 28.352 1.00 89.12 480 GLU A C 1
ATOM 3721 O O . GLU A 1 480 ? -5.238 18.233 27.678 1.00 89.12 480 GLU A O 1
ATOM 3726 N N . PHE A 1 481 ? -4.317 17.376 29.543 1.00 93.62 481 PHE A N 1
ATOM 3727 C CA . PHE A 1 481 ? -5.578 17.087 30.231 1.00 93.62 481 PHE A CA 1
ATOM 3728 C C . PHE A 1 481 ? -6.065 18.296 31.040 1.00 93.62 481 PHE A C 1
ATOM 3730 O O . PHE A 1 481 ? -5.349 18.814 31.897 1.00 93.62 481 PHE A O 1
ATOM 3737 N N . GLY A 1 482 ? -7.323 18.687 30.832 1.00 92.19 482 GLY A N 1
ATOM 3738 C CA . GLY A 1 482 ? -8.022 19.656 31.675 1.00 92.19 482 GLY A CA 1
ATOM 3739 C C . GLY A 1 482 ? -8.491 19.072 33.016 1.00 92.19 482 GLY A C 1
ATOM 3740 O O . GLY A 1 482 ? -8.091 17.989 33.441 1.00 92.19 482 GLY A O 1
ATOM 3741 N N . THR A 1 483 ? -9.399 19.777 33.694 1.00 95.06 483 THR A N 1
ATOM 3742 C CA . THR A 1 483 ? -10.007 19.304 34.950 1.00 95.06 483 THR A CA 1
ATOM 3743 C C . THR A 1 483 ? -11.047 18.204 34.684 1.00 95.06 483 THR A C 1
ATOM 3745 O O . THR A 1 483 ? -12.023 18.474 33.977 1.00 95.06 483 THR A O 1
ATOM 3748 N N . PRO A 1 484 ? -10.926 16.995 35.269 1.00 96.38 484 PRO A N 1
ATOM 3749 C CA . PRO A 1 484 ? -11.957 15.967 35.152 1.00 96.38 484 PRO A CA 1
ATOM 3750 C C . PRO A 1 484 ? -13.253 16.355 35.876 1.00 96.38 484 PRO A C 1
ATOM 3752 O O . PRO A 1 484 ? -13.225 16.864 36.999 1.00 96.38 484 PRO A O 1
ATOM 3755 N N . ARG A 1 485 ? -14.402 16.048 35.266 1.00 94.12 485 ARG A N 1
ATOM 3756 C CA . ARG A 1 485 ? -15.737 16.176 35.870 1.00 94.12 485 ARG A CA 1
ATOM 3757 C C . ARG A 1 485 ? -16.454 14.828 35.899 1.00 94.12 485 ARG A C 1
ATOM 3759 O O . ARG A 1 485 ? -16.353 14.040 34.959 1.00 94.12 485 ARG A O 1
ATOM 3766 N N . LEU A 1 486 ? -17.198 14.578 36.974 1.00 94.75 486 LEU A N 1
ATOM 3767 C CA . LEU A 1 486 ? -18.074 13.414 37.083 1.00 94.75 486 LEU A CA 1
ATOM 3768 C C . LEU A 1 486 ? -19.208 13.540 36.052 1.00 94.75 486 LEU A C 1
ATOM 3770 O O . LEU A 1 486 ? -19.791 14.615 35.910 1.00 94.75 486 LEU A O 1
ATOM 3774 N N . LEU A 1 487 ? -19.520 12.447 35.355 1.00 91.94 487 LEU A N 1
ATOM 3775 C CA . LEU A 1 487 ? -20.711 12.323 34.512 1.00 91.94 487 LEU A CA 1
ATOM 3776 C C . LEU A 1 487 ? -21.792 11.502 35.215 1.00 91.94 487 LEU A C 1
ATOM 3778 O O . LEU A 1 487 ? -22.903 11.981 35.410 1.00 91.94 487 LEU A O 1
ATOM 3782 N N . LEU A 1 488 ? -21.468 10.262 35.591 1.00 95.06 488 LEU A N 1
ATOM 3783 C CA . LEU A 1 488 ? -22.442 9.264 36.044 1.00 95.06 488 LEU A CA 1
ATOM 3784 C C . LEU A 1 488 ? -21.889 8.440 37.211 1.00 95.06 488 LEU A C 1
ATOM 3786 O O . LEU A 1 488 ? -20.676 8.267 37.354 1.00 95.06 488 LEU A O 1
ATOM 3790 N N . LYS A 1 489 ? -22.790 7.876 38.021 1.00 94.25 489 LYS A N 1
ATOM 3791 C CA . LYS A 1 489 ? -22.457 6.760 38.920 1.00 94.25 489 LYS A CA 1
ATOM 3792 C C . LYS A 1 489 ? -22.582 5.447 38.157 1.00 94.25 489 LYS A C 1
ATOM 3794 O O . LYS A 1 489 ? -23.423 5.340 37.273 1.00 94.25 489 LYS A O 1
ATOM 3799 N N . GLY A 1 490 ? -21.771 4.459 38.515 1.00 94.69 490 GLY A N 1
ATOM 3800 C CA . GLY A 1 490 ? -21.546 3.285 37.677 1.00 94.69 490 GLY A CA 1
ATOM 3801 C C . GLY A 1 490 ? -20.482 3.526 36.607 1.00 94.69 490 GLY A C 1
ATOM 3802 O O . GLY A 1 490 ? -20.223 4.664 36.206 1.00 94.69 490 GLY A O 1
ATOM 3803 N N . SER A 1 491 ? -19.843 2.445 36.164 1.00 94.94 491 SER A N 1
ATOM 3804 C CA . SER A 1 491 ? -18.923 2.431 35.026 1.00 94.94 491 SER A CA 1
ATOM 3805 C C . SER A 1 491 ? -19.707 2.250 33.719 1.00 94.94 491 SER A C 1
ATOM 3807 O O . SER A 1 491 ? -20.286 1.193 33.487 1.00 94.94 491 SER A O 1
ATOM 3809 N N . PHE A 1 492 ? -19.734 3.289 32.880 1.00 96.31 492 PHE A N 1
ATOM 3810 C CA . PHE A 1 492 ? -20.381 3.348 31.563 1.00 96.31 492 PHE A CA 1
ATOM 3811 C C . PHE A 1 492 ? -19.343 3.318 30.437 1.00 96.31 492 PHE A C 1
ATOM 3813 O O . PHE A 1 492 ? -19.170 4.256 29.662 1.00 96.31 492 PHE A O 1
ATOM 3820 N N . ASN A 1 493 ? -18.606 2.211 30.389 1.00 93.94 493 ASN A N 1
ATOM 3821 C CA . ASN A 1 493 ? -17.486 1.993 29.477 1.00 93.94 493 ASN A CA 1
ATOM 3822 C C . ASN A 1 493 ? -17.900 1.614 28.041 1.00 93.94 493 ASN A C 1
ATOM 3824 O O . ASN A 1 493 ? -17.037 1.545 27.169 1.00 93.94 493 ASN A O 1
ATOM 3828 N N . GLY A 1 494 ? -19.189 1.374 27.779 1.00 93.69 494 GLY A N 1
ATOM 3829 C CA . GLY A 1 494 ? -19.710 1.097 26.434 1.00 93.69 494 GLY A CA 1
ATOM 3830 C C . GLY A 1 494 ? -20.038 2.353 25.619 1.00 93.69 494 GLY A C 1
ATOM 3831 O O . GLY A 1 494 ? -20.421 2.252 24.460 1.00 93.69 494 GLY A O 1
ATOM 3832 N N . GLY A 1 495 ? -19.891 3.544 26.210 1.00 93.50 495 GLY A N 1
ATOM 3833 C CA . GLY A 1 495 ? -20.068 4.831 25.536 1.00 93.50 495 GLY A CA 1
ATOM 3834 C C . GLY A 1 495 ? -21.125 5.728 26.183 1.00 93.50 495 GLY A C 1
ATOM 3835 O O . GLY A 1 495 ? -21.996 5.273 26.928 1.00 93.50 495 GLY A O 1
ATOM 3836 N N . VAL A 1 496 ? -21.013 7.032 25.901 1.00 93.06 496 VAL A N 1
ATOM 3837 C CA . VAL A 1 496 ? -21.828 8.106 26.493 1.00 93.06 496 VAL A CA 1
ATOM 3838 C C . VAL A 1 496 ? -22.097 9.202 25.454 1.00 93.06 496 VAL A C 1
ATOM 3840 O O . VAL A 1 496 ? -21.159 9.869 25.009 1.00 93.06 496 VAL A O 1
ATOM 3843 N N . THR A 1 497 ? -23.365 9.443 25.118 1.00 88.62 497 THR A N 1
ATOM 3844 C CA . THR A 1 497 ? -23.823 10.530 24.227 1.00 88.62 497 THR A CA 1
ATOM 3845 C C . THR A 1 497 ? -24.439 11.688 25.036 1.00 88.62 497 THR A C 1
ATOM 3847 O O . THR A 1 497 ? -24.004 11.973 26.153 1.00 88.62 497 THR A O 1
ATOM 3850 N N . GLU A 1 498 ? -25.377 12.441 24.463 1.00 81.56 498 GLU A N 1
ATOM 3851 C CA . GLU A 1 498 ? -26.014 13.622 25.070 1.00 81.56 498 GLU A CA 1
ATOM 3852 C C . GLU A 1 498 ? -27.005 13.260 26.189 1.00 81.56 498 GLU A C 1
ATOM 3854 O O . GLU A 1 498 ? -27.083 13.981 27.181 1.00 81.56 498 GLU A O 1
ATOM 3859 N N . GLY A 1 499 ? -27.723 12.138 26.034 1.00 88.94 499 GLY A N 1
ATOM 3860 C CA . GLY A 1 499 ? -28.823 11.703 26.912 1.00 88.94 499 GLY A CA 1
ATOM 3861 C C . GLY A 1 499 ? -28.889 10.192 27.177 1.00 88.94 499 GLY A C 1
ATOM 3862 O O . GLY A 1 499 ? -29.859 9.722 27.771 1.00 88.94 499 GLY A O 1
ATOM 3863 N N . LEU A 1 500 ? -27.890 9.423 26.722 1.00 94.62 500 LEU A N 1
ATOM 3864 C CA . LEU A 1 500 ? -27.790 7.968 26.882 1.00 94.62 500 LEU A CA 1
ATOM 3865 C C . LEU A 1 500 ? -26.345 7.554 27.213 1.00 94.62 500 LEU A C 1
ATOM 3867 O O . LEU A 1 500 ? -25.382 8.100 26.673 1.00 94.62 500 LEU A O 1
ATOM 3871 N N . ALA A 1 501 ? -26.196 6.555 28.079 1.00 96.69 501 ALA A N 1
ATOM 3872 C CA . ALA A 1 501 ? -24.941 5.859 28.344 1.00 96.69 501 ALA A CA 1
ATOM 3873 C C . ALA A 1 501 ? -25.179 4.360 28.553 1.00 96.69 501 ALA A C 1
ATOM 3875 O O . ALA A 1 501 ? -26.214 3.976 29.104 1.00 96.69 501 ALA A O 1
ATOM 3876 N N . VAL A 1 502 ? -24.217 3.521 28.152 1.00 97.31 502 VAL A N 1
ATOM 3877 C CA . VAL A 1 502 ? -24.337 2.047 28.181 1.00 97.31 502 VAL A CA 1
ATOM 3878 C C . VAL A 1 502 ? -23.066 1.343 28.692 1.00 97.31 502 VAL A C 1
ATOM 3880 O O . VAL A 1 502 ? -21.970 1.906 28.684 1.00 97.31 502 VAL A O 1
ATOM 3883 N N . THR A 1 503 ? -23.200 0.108 29.184 1.00 96.12 503 THR A N 1
ATOM 3884 C CA . THR A 1 503 ? -22.076 -0.747 29.625 1.00 96.12 503 THR A CA 1
ATOM 3885 C C . THR A 1 503 ? -22.412 -2.228 29.470 1.00 96.12 503 THR A C 1
ATOM 3887 O O . THR A 1 503 ? -23.559 -2.639 29.671 1.00 96.12 503 THR A O 1
ATOM 3890 N N . GLY A 1 504 ? -21.387 -3.016 29.141 1.00 89.25 504 GLY A N 1
ATOM 3891 C CA . GLY A 1 504 ? -21.388 -4.473 29.151 1.00 89.25 504 GLY A CA 1
ATOM 3892 C C . GLY A 1 504 ? -20.511 -5.038 30.264 1.00 89.25 504 GLY A C 1
ATOM 3893 O O . GLY A 1 504 ? -19.882 -4.305 31.020 1.00 89.25 504 GLY A O 1
ATOM 3894 N N . SER A 1 505 ? -20.564 -6.363 30.406 1.00 84.50 505 SER A N 1
ATOM 3895 C CA . SER A 1 505 ? -19.606 -7.239 31.109 1.00 84.50 505 SER A CA 1
ATOM 3896 C C . SER A 1 505 ? -20.368 -8.485 31.544 1.00 84.50 505 SER A C 1
ATOM 3898 O O . SER A 1 505 ? -19.924 -9.613 31.316 1.00 84.50 505 SER A O 1
ATOM 3900 N N . LYS A 1 506 ? -21.550 -8.279 32.147 1.00 89.69 506 LYS A N 1
ATOM 3901 C CA . LYS A 1 506 ? -22.553 -9.322 32.404 1.00 89.69 506 LYS A CA 1
ATOM 3902 C C . LYS A 1 506 ? -24.000 -8.860 32.213 1.00 89.69 506 LYS A C 1
ATOM 3904 O O . LYS A 1 506 ? -24.829 -9.703 31.899 1.00 89.69 506 LYS A O 1
ATOM 3909 N N . LEU A 1 507 ? -24.319 -7.580 32.398 1.00 95.44 507 LEU A N 1
ATOM 3910 C CA . LEU A 1 507 ? -25.654 -7.012 32.171 1.00 95.44 507 LEU A CA 1
ATOM 3911 C C . LEU A 1 507 ? -25.553 -5.801 31.241 1.00 95.44 507 LEU A C 1
ATOM 3913 O O . LEU A 1 507 ? -24.641 -4.994 31.411 1.00 95.44 507 LEU A O 1
ATOM 3917 N N . LEU A 1 508 ? -26.514 -5.629 30.329 1.00 97.12 508 LEU A N 1
ATOM 3918 C CA . LEU A 1 508 ? -26.655 -4.398 29.546 1.00 97.12 508 LEU A CA 1
ATOM 3919 C C . LEU A 1 508 ? -27.310 -3.315 30.416 1.00 97.12 508 LEU A C 1
ATOM 3921 O O . LEU A 1 508 ? -28.535 -3.168 30.429 1.00 97.12 508 LEU A O 1
ATOM 3925 N N . ARG A 1 509 ? -26.506 -2.590 31.203 1.00 96.94 509 ARG A N 1
ATOM 3926 C CA . ARG A 1 509 ? -27.009 -1.465 32.011 1.00 96.94 509 ARG A CA 1
ATOM 3927 C C . ARG A 1 509 ? -27.018 -0.192 31.185 1.00 96.94 509 ARG A C 1
ATOM 3929 O O . ARG A 1 509 ? -26.085 0.058 30.422 1.00 96.94 509 ARG A O 1
ATOM 3936 N N . VAL A 1 510 ? -28.031 0.638 31.413 1.00 97.06 510 VAL A N 1
ATOM 3937 C CA . VAL A 1 510 ? -28.164 1.944 30.765 1.00 97.06 510 VAL A CA 1
ATOM 3938 C C . VAL A 1 510 ? -28.407 3.060 31.775 1.00 97.06 510 VAL A C 1
ATOM 3940 O O . VAL A 1 510 ? -28.974 2.843 32.849 1.00 97.06 510 VAL A O 1
ATOM 3943 N N . ALA A 1 511 ? -27.997 4.267 31.405 1.00 96.56 511 ALA A N 1
ATOM 3944 C CA . ALA A 1 511 ? -28.427 5.512 32.023 1.00 96.56 511 ALA A CA 1
ATOM 3945 C C . ALA A 1 511 ? -29.031 6.417 30.945 1.00 96.56 511 ALA A C 1
ATOM 3947 O O . ALA A 1 511 ? -28.474 6.529 29.856 1.00 96.56 511 ALA A O 1
ATOM 3948 N N . THR A 1 512 ? -30.157 7.058 31.250 1.00 95.19 512 THR A N 1
ATOM 3949 C CA . THR A 1 512 ? -30.888 7.957 30.342 1.00 95.19 512 THR A CA 1
ATOM 3950 C C . THR A 1 512 ? -31.288 9.238 31.061 1.00 95.19 512 THR A C 1
ATOM 3952 O O . THR A 1 512 ? -31.720 9.166 32.217 1.00 95.19 512 THR A O 1
ATOM 3955 N N . TRP A 1 513 ? -31.181 10.390 30.398 1.00 93.25 513 TRP A N 1
ATOM 3956 C CA . TRP A 1 513 ? -31.544 11.689 30.971 1.00 93.25 513 TRP A CA 1
ATOM 3957 C C . TRP A 1 513 ? -31.912 12.728 29.898 1.00 93.25 513 TRP A C 1
ATOM 3959 O O . TRP A 1 513 ? -31.210 12.870 28.902 1.00 93.25 513 TRP A O 1
ATOM 3969 N N . ASP A 1 514 ? -32.967 13.508 30.154 1.00 87.31 514 ASP A N 1
ATOM 3970 C CA . ASP A 1 514 ? -33.241 14.785 29.459 1.00 87.31 514 ASP A CA 1
ATOM 3971 C C . ASP A 1 514 ? -32.577 15.978 30.184 1.00 87.31 514 ASP A C 1
ATOM 3973 O O . ASP A 1 514 ? -32.473 17.085 29.663 1.00 87.31 514 ASP A O 1
ATOM 3977 N N . ASP A 1 515 ? -32.165 15.751 31.433 1.00 83.56 515 ASP A N 1
ATOM 3978 C CA . ASP A 1 515 ? -31.629 16.722 32.382 1.00 83.56 515 ASP A CA 1
ATOM 3979 C C . ASP A 1 515 ? -30.514 16.017 33.178 1.00 83.56 515 ASP A C 1
ATOM 3981 O O . ASP A 1 515 ? -30.817 15.037 33.871 1.00 83.56 515 ASP A O 1
ATOM 3985 N N . PRO A 1 516 ? -29.244 16.461 33.096 1.00 75.44 516 PRO A N 1
ATOM 3986 C CA . PRO A 1 516 ? -28.117 15.803 33.762 1.00 75.44 516 PRO A CA 1
ATOM 3987 C C . PRO A 1 516 ? -28.267 15.623 35.282 1.00 75.44 516 PRO A C 1
ATOM 3989 O O . PRO A 1 516 ? -27.696 14.684 35.835 1.00 75.44 516 PRO A O 1
ATOM 3992 N N . ASP A 1 517 ? -29.072 16.448 35.964 1.00 82.50 517 ASP A N 1
ATOM 3993 C CA . ASP A 1 517 ? -29.350 16.293 37.401 1.00 82.50 517 ASP A CA 1
ATOM 3994 C C . ASP A 1 517 ? -30.398 15.191 37.699 1.00 82.50 517 ASP A C 1
ATOM 3996 O O . ASP A 1 517 ? -30.672 14.882 38.863 1.00 82.50 517 ASP A O 1
ATOM 4000 N N . LYS A 1 518 ? -31.016 14.587 36.669 1.00 90.38 518 LYS A N 1
ATOM 4001 C CA . LYS A 1 518 ? -32.145 13.638 36.772 1.00 90.38 518 LYS A CA 1
ATOM 4002 C C . LYS A 1 518 ? -31.925 12.336 35.991 1.00 90.38 518 LYS A C 1
ATOM 4004 O O . LYS A 1 518 ? -32.811 11.859 35.283 1.00 90.38 518 LYS A O 1
ATOM 4009 N N . VAL A 1 519 ? -30.759 11.720 36.162 1.00 94.06 519 VAL A N 1
ATOM 4010 C CA . VAL A 1 519 ? -30.428 10.429 35.533 1.00 94.06 519 VAL A CA 1
ATOM 4011 C C . VAL A 1 519 ? -31.343 9.291 36.005 1.00 94.06 519 VAL A C 1
ATOM 4013 O O . VAL A 1 519 ? -31.383 8.955 37.192 1.00 94.06 519 VAL A O 1
ATOM 4016 N N . LYS A 1 520 ? -32.012 8.631 35.053 1.00 94.81 520 LYS A N 1
ATOM 4017 C CA . LYS A 1 520 ? -32.684 7.338 35.241 1.00 94.81 520 LYS A CA 1
ATOM 4018 C C . LYS A 1 520 ? -31.716 6.207 34.880 1.00 94.81 520 LYS A C 1
ATOM 4020 O O . LYS A 1 520 ? -31.178 6.196 33.779 1.00 94.81 520 LYS A O 1
ATOM 4025 N N . TYR A 1 521 ? -31.551 5.235 35.774 1.00 94.44 521 TYR A N 1
ATOM 4026 C CA . TYR A 1 521 ? -30.782 4.008 35.533 1.00 94.44 521 TYR A CA 1
ATOM 4027 C C . TYR A 1 521 ? -31.727 2.834 35.245 1.00 94.44 521 TYR A C 1
ATOM 4029 O O . TYR A 1 521 ? -32.788 2.742 35.866 1.00 94.44 521 TYR A O 1
ATOM 4037 N N . ASP A 1 522 ? -31.351 1.942 34.327 1.00 95.06 522 ASP A N 1
ATOM 4038 C CA . ASP A 1 522 ? -32.156 0.777 33.930 1.00 95.06 522 ASP A CA 1
ATOM 4039 C C . ASP A 1 522 ? -31.277 -0.408 33.470 1.00 95.06 522 ASP A C 1
ATOM 4041 O O . ASP A 1 522 ? -30.051 -0.283 33.363 1.00 95.06 522 ASP A O 1
ATOM 4045 N N . VAL A 1 523 ? -31.892 -1.563 33.195 1.00 96.31 523 VAL A N 1
ATOM 4046 C CA . VAL A 1 523 ? -31.227 -2.742 32.606 1.00 96.31 523 VAL A CA 1
ATOM 4047 C C . VAL A 1 523 ? -32.045 -3.251 31.419 1.00 96.31 523 VAL A C 1
ATOM 4049 O O . VAL A 1 523 ? -33.214 -3.606 31.558 1.00 96.31 523 VAL A O 1
ATOM 4052 N N . TRP A 1 524 ? -31.428 -3.280 30.240 1.00 96.88 524 TRP A N 1
ATOM 4053 C CA . TRP A 1 524 ? -32.049 -3.747 28.998 1.00 96.88 524 TRP A CA 1
ATOM 4054 C C . TRP A 1 524 ? -31.831 -5.258 28.784 1.00 96.88 524 TRP A C 1
ATOM 4056 O O . TRP A 1 524 ? -31.371 -5.980 29.671 1.00 96.88 524 TRP A O 1
ATOM 4066 N N . TYR A 1 525 ? -32.231 -5.759 27.611 1.00 97.25 525 TYR A N 1
ATOM 4067 C CA . TYR A 1 525 ? -32.063 -7.156 27.182 1.00 97.25 525 TYR A CA 1
ATOM 4068 C C . TYR A 1 525 ? -32.589 -8.201 28.187 1.00 97.25 525 TYR A C 1
ATOM 4070 O O . TYR A 1 525 ? -31.984 -9.243 28.416 1.00 97.25 525 TYR A O 1
ATOM 4078 N N . ASN A 1 526 ? -33.727 -7.908 28.827 1.00 95.69 526 ASN A N 1
ATOM 4079 C CA . ASN A 1 526 ? -34.401 -8.781 29.799 1.00 95.69 526 ASN A CA 1
ATOM 4080 C C . ASN A 1 526 ? -33.541 -9.229 31.006 1.00 95.69 526 ASN A C 1
ATOM 4082 O O . ASN A 1 526 ? -33.966 -10.107 31.756 1.00 95.69 526 ASN A O 1
ATOM 4086 N N . ASN A 1 527 ? -32.393 -8.584 31.265 1.00 94.62 527 ASN A N 1
ATOM 4087 C CA . ASN A 1 527 ? -31.347 -9.030 32.203 1.00 94.62 527 ASN A CA 1
ATOM 4088 C C . ASN A 1 527 ? -30.638 -10.346 31.796 1.00 94.62 527 ASN A C 1
ATOM 4090 O O . ASN A 1 527 ? -30.000 -10.981 32.639 1.00 94.62 527 ASN A O 1
ATOM 4094 N N . GLU A 1 528 ? -30.733 -10.770 30.531 1.00 96.25 528 GLU A N 1
ATOM 4095 C CA . GLU A 1 528 ? -29.874 -11.826 29.978 1.00 96.25 528 GLU A CA 1
ATOM 4096 C C . GLU A 1 528 ? -28.437 -11.302 29.762 1.00 96.25 528 GLU A C 1
ATOM 4098 O O . GLU A 1 528 ? -28.179 -10.096 29.825 1.00 96.25 528 GLU A O 1
ATOM 4103 N N . GLN A 1 529 ? -27.470 -12.209 29.581 1.00 95.25 529 GLN A N 1
ATOM 4104 C CA . GLN A 1 529 ? -26.053 -11.837 29.598 1.00 95.25 529 GLN A CA 1
ATOM 4105 C C . GLN A 1 529 ? -25.629 -11.103 28.319 1.00 95.25 529 GLN A C 1
ATOM 4107 O O . GLN A 1 529 ? -25.751 -11.658 27.230 1.00 95.25 529 GLN A O 1
ATOM 4112 N N . ALA A 1 530 ? -25.060 -9.905 28.488 1.00 95.25 530 ALA A N 1
ATOM 4113 C CA . ALA A 1 530 ? -24.516 -9.076 27.413 1.00 95.25 530 ALA A CA 1
ATOM 4114 C C . ALA A 1 530 ? -23.070 -8.628 27.705 1.00 95.25 530 ALA A C 1
ATOM 4116 O O . ALA A 1 530 ? -22.740 -8.205 28.825 1.00 95.25 530 ALA A O 1
ATOM 4117 N N . CYS A 1 531 ? -22.223 -8.708 26.681 1.00 93.62 531 CYS A N 1
ATOM 4118 C CA . CYS A 1 531 ? -20.803 -8.347 26.681 1.00 93.62 531 CYS A CA 1
ATOM 4119 C C . CYS A 1 531 ? -20.480 -7.461 25.459 1.00 93.62 531 CYS A C 1
ATOM 4121 O O . CYS A 1 531 ? -21.328 -7.297 24.581 1.00 93.62 531 CYS A O 1
ATOM 4123 N N . ASN A 1 532 ? -19.283 -6.856 25.433 1.00 94.00 532 ASN A N 1
ATOM 4124 C CA . ASN A 1 532 ? -18.755 -6.108 24.277 1.00 94.00 532 ASN A CA 1
ATOM 4125 C C . ASN A 1 532 ? -19.726 -5.022 23.761 1.00 94.00 532 ASN A C 1
ATOM 4127 O O . ASN A 1 532 ? -20.014 -4.909 22.571 1.00 94.00 532 ASN A O 1
ATOM 4131 N N . VAL A 1 533 ? -20.302 -4.272 24.704 1.00 96.81 533 VAL A N 1
ATOM 4132 C CA . VAL A 1 533 ? -21.353 -3.282 24.443 1.00 96.81 533 VAL A CA 1
ATOM 4133 C C . VAL A 1 533 ? -20.726 -1.988 23.930 1.00 96.81 533 VAL A C 1
ATOM 4135 O O . VAL A 1 533 ? -19.923 -1.391 24.645 1.00 96.81 533 VAL A O 1
ATOM 4138 N N . SER A 1 534 ? -21.160 -1.512 22.761 1.00 96.62 534 SER A N 1
ATOM 4139 C CA . SER A 1 534 ? -20.672 -0.271 22.143 1.00 96.62 534 SER A CA 1
ATOM 4140 C C . SER A 1 534 ? -21.820 0.620 21.644 1.00 96.62 534 SER A C 1
ATOM 4142 O O . SER A 1 534 ? -22.800 0.142 21.061 1.00 96.62 534 SER A O 1
ATOM 4144 N N . LEU A 1 535 ? -21.711 1.931 21.879 1.00 96.25 535 LEU A N 1
ATOM 4145 C CA . LEU A 1 535 ? -22.709 2.956 21.551 1.00 96.25 535 LEU A CA 1
ATOM 4146 C C . LEU A 1 535 ? -22.323 3.744 20.292 1.00 96.25 535 LEU A C 1
ATOM 4148 O O . LEU A 1 535 ? -21.237 4.316 20.216 1.00 96.25 535 LEU A O 1
ATOM 4152 N N . ALA A 1 536 ? -23.237 3.820 19.327 1.00 93.50 536 ALA A N 1
ATOM 4153 C CA . ALA A 1 536 ? -22.988 4.434 18.030 1.00 93.50 536 ALA A CA 1
ATOM 4154 C C . ALA A 1 536 ? -22.740 5.950 18.134 1.00 93.50 536 ALA A C 1
ATOM 4156 O O . ALA A 1 536 ? -23.521 6.696 18.732 1.00 93.50 536 ALA A O 1
ATOM 4157 N N . THR A 1 537 ? -21.666 6.413 17.489 1.00 84.81 537 THR A N 1
ATOM 4158 C CA . THR A 1 537 ? -21.243 7.827 17.438 1.00 84.81 537 THR A CA 1
ATOM 4159 C C . THR A 1 537 ? -21.715 8.558 16.171 1.00 84.81 537 THR A C 1
ATOM 4161 O O . THR A 1 537 ? -21.264 9.664 15.879 1.00 84.81 537 THR A O 1
ATOM 4164 N N . ASP A 1 538 ? -22.650 7.952 15.436 1.00 84.75 538 ASP A N 1
ATOM 4165 C CA . ASP A 1 538 ? -23.322 8.458 14.227 1.00 84.75 538 ASP A CA 1
ATOM 4166 C C . ASP A 1 538 ? -24.563 9.334 14.524 1.00 84.75 538 ASP A C 1
ATOM 4168 O O . ASP A 1 538 ? -25.255 9.773 13.610 1.00 84.75 538 ASP A O 1
ATOM 4172 N N . GLY A 1 539 ? -24.882 9.558 15.805 1.00 85.69 539 GLY A N 1
ATOM 4173 C CA . GLY A 1 539 ? -26.084 10.271 16.261 1.00 85.69 539 GLY A CA 1
ATOM 4174 C C . GLY A 1 539 ? -27.343 9.399 16.392 1.00 85.69 539 GLY A C 1
ATOM 4175 O O . GLY A 1 539 ? -28.321 9.829 17.006 1.00 85.69 539 GLY A O 1
ATOM 4176 N N . SER A 1 540 ? -27.327 8.151 15.911 1.00 90.75 540 SER A N 1
ATOM 4177 C CA . SER A 1 540 ? -28.478 7.235 15.979 1.00 90.75 540 SER A CA 1
ATOM 4178 C C . SER A 1 540 ? -28.791 6.734 17.394 1.00 90.75 540 SER A C 1
ATOM 4180 O O . SER A 1 540 ? -29.892 6.241 17.643 1.00 90.75 540 SER A O 1
ATOM 4182 N N . ASN A 1 541 ? -27.829 6.845 18.322 1.00 92.44 541 ASN A N 1
ATOM 4183 C CA . ASN A 1 541 ? -27.904 6.303 19.685 1.00 92.44 541 ASN A CA 1
ATOM 4184 C C . ASN A 1 541 ? -28.219 4.787 19.725 1.00 92.44 541 ASN A C 1
ATOM 4186 O O . ASN A 1 541 ? -28.784 4.282 20.698 1.00 92.44 541 ASN A O 1
ATOM 4190 N N . ARG A 1 542 ? -27.859 4.050 18.663 1.00 96.75 542 ARG A N 1
ATOM 4191 C CA . ARG A 1 542 ? -27.932 2.584 18.618 1.00 96.75 542 ARG A CA 1
ATOM 4192 C C . ARG A 1 542 ? -26.831 1.962 19.469 1.00 96.75 542 ARG A C 1
ATOM 4194 O O . ARG A 1 542 ? -25.721 2.476 19.531 1.00 96.75 542 ARG A O 1
ATOM 4201 N N . THR A 1 543 ? -27.130 0.838 20.105 1.00 97.94 543 THR A N 1
ATOM 4202 C CA . THR A 1 543 ? -26.178 0.079 20.928 1.00 97.94 543 THR A CA 1
ATOM 4203 C C . THR A 1 543 ? -25.976 -1.297 20.311 1.00 97.94 543 THR A C 1
ATOM 4205 O O . THR A 1 543 ? -26.962 -2.019 20.169 1.00 97.94 543 THR A O 1
ATOM 4208 N N . LEU A 1 544 ? -24.740 -1.660 19.959 1.00 97.94 544 LEU A N 1
ATOM 4209 C CA . LEU A 1 544 ? -24.388 -3.035 19.592 1.00 97.94 544 LEU A CA 1
ATOM 4210 C C . LEU A 1 544 ? -23.864 -3.789 20.816 1.00 97.94 544 LEU A C 1
ATOM 4212 O O . LEU A 1 544 ? -23.363 -3.160 21.752 1.00 97.94 544 LEU A O 1
ATOM 4216 N N . PHE A 1 545 ? -24.012 -5.111 20.829 1.00 98.38 545 PHE A N 1
ATOM 4217 C CA . PHE A 1 545 ? -23.484 -5.992 21.872 1.00 98.38 545 PHE A CA 1
ATOM 4218 C C . PHE A 1 545 ? -23.446 -7.457 21.416 1.00 98.38 545 PHE A C 1
ATOM 4220 O O . PHE A 1 545 ? -24.085 -7.829 20.428 1.00 98.38 545 PHE A O 1
ATOM 4227 N N . LEU A 1 546 ? -22.735 -8.286 22.184 1.00 98.06 546 LEU A N 1
ATOM 4228 C CA . LEU A 1 546 ? -22.675 -9.740 22.028 1.00 98.06 546 LEU A CA 1
ATOM 4229 C C . LEU A 1 546 ? -23.413 -10.452 23.164 1.00 98.06 546 LEU A C 1
ATOM 4231 O O . LEU A 1 546 ? -23.441 -9.979 24.306 1.00 98.06 546 LEU A O 1
ATOM 4235 N N . ASP A 1 547 ? -24.003 -11.607 22.850 1.00 97.44 547 ASP A N 1
ATOM 4236 C CA . ASP A 1 547 ? -24.796 -12.400 23.785 1.00 97.44 547 ASP A CA 1
ATOM 4237 C C . ASP A 1 547 ? -24.497 -13.911 23.724 1.00 97.44 547 ASP A C 1
ATOM 4239 O O . ASP A 1 547 ? -23.780 -14.414 22.860 1.00 97.44 547 ASP A O 1
ATOM 4243 N N . PHE A 1 548 ? -25.026 -14.652 24.697 1.00 96.38 548 PHE A N 1
ATOM 4244 C CA . PHE A 1 548 ? -24.644 -16.041 24.981 1.00 96.38 548 PHE A CA 1
ATOM 4245 C C . PHE A 1 548 ? -25.653 -17.044 24.395 1.00 96.38 548 PHE A C 1
ATOM 4247 O O . PHE A 1 548 ? -26.038 -18.005 25.064 1.00 96.38 548 PHE A O 1
ATOM 4254 N N . GLY A 1 549 ? -26.134 -16.777 23.175 1.00 95.81 549 GLY A N 1
ATOM 4255 C CA . GLY A 1 549 ? -27.182 -17.564 22.519 1.00 95.81 549 GLY A CA 1
ATOM 4256 C C . GLY A 1 549 ? -28.508 -17.514 23.284 1.00 95.81 549 GLY A C 1
ATOM 4257 O O . GLY A 1 549 ? -29.122 -18.556 23.527 1.00 95.81 549 GLY A O 1
ATOM 4258 N N . SER A 1 550 ? -28.917 -16.330 23.755 1.00 96.81 550 SER A N 1
ATOM 4259 C CA . SER A 1 550 ? -29.993 -16.190 24.742 1.00 96.81 550 SER A CA 1
ATOM 4260 C C . SER A 1 550 ? -31.396 -16.431 24.178 1.00 96.81 550 SER A C 1
ATOM 4262 O O . SER A 1 550 ? -31.630 -16.483 22.967 1.00 96.81 550 SER A O 1
ATOM 4264 N N . SER A 1 551 ? -32.379 -16.534 25.081 1.00 97.38 551 SER A N 1
ATOM 4265 C CA . SER A 1 551 ? -33.776 -16.733 24.688 1.00 97.38 551 SER A CA 1
ATOM 4266 C C . SER A 1 551 ? -34.391 -15.504 24.008 1.00 97.38 551 SER A C 1
ATOM 4268 O O . SER A 1 551 ? -35.273 -15.659 23.161 1.00 97.38 551 SER A O 1
ATOM 4270 N N . THR A 1 552 ? -33.922 -14.292 24.328 1.00 97.81 552 THR A N 1
ATOM 4271 C CA . THR A 1 552 ? -34.332 -13.055 23.646 1.00 97.81 552 THR A CA 1
ATOM 4272 C C . THR A 1 552 ? -33.724 -12.973 22.248 1.00 97.81 552 THR A C 1
ATOM 4274 O O . THR A 1 552 ? -34.460 -12.743 21.287 1.00 97.81 552 THR A O 1
ATOM 4277 N N . GLY A 1 553 ? -32.415 -13.201 22.124 1.00 97.75 553 GLY A N 1
ATOM 4278 C CA . GLY A 1 553 ? -31.687 -13.101 20.861 1.00 97.75 553 GLY A CA 1
ATOM 4279 C C . GLY A 1 553 ? -32.117 -14.155 19.842 1.00 97.75 553 GLY A C 1
ATOM 4280 O O . GLY A 1 553 ? -32.567 -13.804 18.751 1.00 97.75 553 GLY A O 1
ATOM 4281 N N . GLN A 1 554 ? -32.135 -15.440 20.218 1.00 98.12 554 GLN A N 1
ATOM 4282 C CA . GLN A 1 554 ? -32.608 -16.524 19.336 1.00 98.12 554 GLN A CA 1
ATOM 4283 C C . GLN A 1 554 ? -34.065 -16.323 18.879 1.00 98.12 554 GLN A C 1
ATOM 4285 O O . GLN A 1 554 ? -34.428 -16.668 17.754 1.00 98.12 554 GLN A O 1
ATOM 4290 N N . LYS A 1 555 ? -34.915 -15.721 19.723 1.00 98.12 555 LYS A N 1
ATOM 4291 C CA . LYS A 1 555 ? -36.297 -15.373 19.361 1.00 98.12 555 LYS A CA 1
ATOM 4292 C C . LYS A 1 555 ? -36.380 -14.196 18.382 1.00 98.12 555 LYS A C 1
ATOM 4294 O O . LYS A 1 555 ? -37.313 -14.165 17.584 1.00 98.12 555 LYS A O 1
ATOM 4299 N N . PHE A 1 556 ? -35.459 -13.237 18.458 1.00 98.31 556 PHE A N 1
ATOM 4300 C CA . PHE A 1 556 ? -35.403 -12.089 17.551 1.00 98.31 556 PHE A CA 1
ATOM 4301 C C . PHE A 1 556 ? -34.858 -12.478 16.171 1.00 98.31 556 PHE A C 1
ATOM 4303 O O . PHE A 1 556 ? -35.499 -12.183 15.168 1.00 98.31 556 PHE A O 1
ATOM 4310 N N . VAL A 1 557 ? -33.735 -13.203 16.127 1.00 97.75 557 VAL A N 1
ATOM 4311 C CA . VAL A 1 557 ? -33.129 -13.699 14.874 1.00 97.75 557 VAL A CA 1
ATOM 4312 C C . VAL A 1 557 ? -33.984 -14.811 14.237 1.00 97.75 557 VAL A C 1
ATOM 4314 O O . VAL A 1 557 ? -33.946 -15.023 13.030 1.00 97.75 557 VAL A O 1
ATOM 4317 N N . GLY A 1 558 ? -34.793 -15.519 15.034 1.00 97.94 558 GLY A N 1
ATOM 4318 C CA . GLY A 1 558 ? -35.710 -16.566 14.567 1.00 97.94 558 GLY A CA 1
ATOM 4319 C C . GLY A 1 558 ? -35.072 -17.951 14.409 1.00 97.94 558 GLY A C 1
ATOM 4320 O O . GLY A 1 558 ? -35.764 -18.903 14.046 1.00 97.94 558 GLY A O 1
ATOM 4321 N N . GLN A 1 559 ? -33.782 -18.087 14.726 1.00 96.31 559 GLN A N 1
ATOM 4322 C CA . GLN A 1 559 ? -33.028 -19.341 14.693 1.00 96.31 559 GLN A CA 1
ATOM 4323 C C . GLN A 1 559 ? -32.169 -19.512 15.952 1.00 96.31 559 GLN A C 1
ATOM 4325 O O . GLN A 1 559 ? -31.936 -18.565 16.703 1.00 96.31 559 GLN A O 1
ATOM 4330 N N . LYS A 1 560 ? -31.679 -20.735 16.178 1.00 97.50 560 LYS A N 1
ATOM 4331 C CA . LYS A 1 560 ? -30.682 -20.999 17.222 1.00 97.50 560 LYS A CA 1
ATOM 4332 C C . LYS A 1 560 ? -29.284 -20.625 16.742 1.00 97.50 560 LYS A C 1
ATOM 4334 O O . LYS A 1 560 ? -28.962 -20.856 15.583 1.00 97.50 560 LYS A O 1
ATOM 4339 N N . TYR A 1 561 ? -28.482 -20.127 17.671 1.00 97.31 561 TYR A N 1
ATOM 4340 C CA . TYR A 1 561 ? -27.065 -19.815 17.517 1.00 97.31 561 TYR A CA 1
ATOM 4341 C C . TYR A 1 561 ? -26.389 -19.891 18.903 1.00 97.31 561 TYR A C 1
ATOM 4343 O O . TYR A 1 561 ? -27.079 -19.850 19.930 1.00 97.31 561 TYR A O 1
ATOM 4351 N N . GLY A 1 562 ? -25.073 -20.078 18.933 1.00 96.25 562 GLY A N 1
ATOM 4352 C CA . GLY A 1 562 ? -24.243 -20.242 20.129 1.00 96.25 562 GLY A CA 1
ATOM 4353 C C . GLY A 1 562 ? -23.800 -18.935 20.798 1.00 96.25 562 GLY A C 1
ATOM 4354 O O . GLY A 1 562 ? -24.462 -17.904 20.715 1.00 96.25 562 GLY A O 1
ATOM 4355 N N . THR A 1 563 ? -22.674 -18.978 21.511 1.00 96.19 563 THR A N 1
ATOM 4356 C CA . THR A 1 563 ? -22.107 -17.798 22.185 1.00 96.19 563 THR A CA 1
ATOM 4357 C C . THR A 1 563 ? -21.432 -16.880 21.171 1.00 96.19 563 THR A C 1
ATOM 4359 O O . THR A 1 563 ? -20.585 -17.333 20.405 1.00 96.19 563 THR A O 1
ATOM 4362 N N . HIS A 1 564 ? -21.784 -15.592 21.191 1.00 97.25 564 HIS A N 1
ATOM 4363 C CA . HIS A 1 564 ? -21.217 -14.537 20.343 1.00 97.25 564 HIS A CA 1
ATOM 4364 C C . HIS A 1 564 ? -21.318 -14.780 18.813 1.00 97.25 564 HIS A C 1
ATOM 4366 O O . HIS A 1 564 ? -20.721 -14.049 18.026 1.00 97.25 564 HIS A O 1
ATOM 4372 N N . GLU A 1 565 ? -22.115 -15.752 18.353 1.00 97.56 565 GLU A N 1
ATOM 4373 C CA . GLU A 1 565 ? -22.375 -16.001 16.919 1.00 97.56 565 GLU A CA 1
ATOM 4374 C C . GLU A 1 565 ? -23.269 -14.918 16.265 1.00 97.56 565 GLU A C 1
ATOM 4376 O O . GLU A 1 565 ? -23.590 -15.011 15.078 1.00 97.56 565 GLU A O 1
ATOM 4381 N N . GLN A 1 566 ? -23.704 -13.902 17.022 1.00 97.75 566 GLN A N 1
ATOM 4382 C CA . GLN A 1 566 ? -24.461 -12.744 16.537 1.00 97.75 566 GLN A CA 1
ATOM 4383 C C . GLN A 1 566 ? -23.963 -11.448 17.191 1.00 97.75 566 GLN A C 1
ATOM 4385 O O . GLN A 1 566 ? -23.881 -11.370 18.418 1.00 97.75 566 GLN A O 1
ATOM 4390 N N . ILE A 1 567 ? -23.752 -10.406 16.385 1.00 98.50 567 ILE A N 1
ATOM 4391 C CA . ILE A 1 567 ? -23.850 -9.012 16.839 1.00 98.50 567 ILE A CA 1
ATOM 4392 C C . ILE A 1 567 ? -25.335 -8.666 16.896 1.00 98.50 567 ILE A C 1
ATOM 4394 O O . ILE A 1 567 ? -26.030 -8.789 15.888 1.00 98.50 567 ILE A O 1
ATOM 4398 N N . LEU A 1 568 ? -25.823 -8.208 18.047 1.00 98.56 568 LEU A N 1
ATOM 4399 C CA . LEU A 1 568 ? -27.193 -7.720 18.221 1.00 98.56 568 LEU A CA 1
ATOM 4400 C C . LEU A 1 568 ? -27.198 -6.200 18.374 1.00 98.56 568 LEU A C 1
ATOM 4402 O O . LEU A 1 568 ? -26.326 -5.643 19.040 1.00 98.56 568 LEU A O 1
ATOM 4406 N N . VAL A 1 569 ? -28.199 -5.522 17.801 1.00 98.50 569 VAL A N 1
ATOM 4407 C CA . VAL A 1 569 ? -28.335 -4.059 17.896 1.00 98.50 569 VAL A CA 1
ATOM 4408 C C . VAL A 1 569 ? -29.671 -3.659 18.507 1.00 98.50 569 VAL A C 1
ATOM 4410 O O . VAL A 1 569 ? -30.740 -4.073 18.051 1.00 98.50 569 VAL A O 1
ATOM 4413 N N . MET A 1 570 ? -29.612 -2.775 19.502 1.00 97.81 570 MET A N 1
ATOM 4414 C CA . MET A 1 570 ? -30.759 -2.056 20.050 1.00 97.81 570 MET A CA 1
ATOM 4415 C C . MET A 1 570 ? -30.829 -0.613 19.557 1.00 97.81 570 MET A C 1
ATOM 4417 O O . MET A 1 570 ? -29.809 0.049 19.370 1.00 97.81 570 MET A O 1
ATOM 4421 N N . ASN A 1 571 ? -32.050 -0.099 19.417 1.00 96.56 571 ASN A N 1
ATOM 4422 C CA . ASN A 1 571 ? -32.290 1.339 19.321 1.00 96.56 571 ASN A CA 1
ATOM 4423 C C . ASN A 1 571 ? -32.220 2.018 20.703 1.00 96.56 571 ASN A C 1
ATOM 4425 O O . ASN A 1 571 ? -32.222 1.355 21.740 1.00 96.56 571 ASN A O 1
ATOM 4429 N N . SER A 1 572 ? -32.236 3.351 20.717 1.00 94.19 572 SER A N 1
ATOM 4430 C CA . SER A 1 572 ? -32.198 4.187 21.930 1.00 94.19 572 SER A CA 1
ATOM 4431 C C . SER A 1 572 ? -33.341 3.953 22.934 1.00 94.19 572 SER A C 1
ATOM 4433 O O . SER A 1 572 ? -33.277 4.447 24.057 1.00 94.19 572 SER A O 1
ATOM 4435 N N . ASN A 1 573 ? -34.370 3.183 22.563 1.00 93.56 573 ASN A N 1
ATOM 4436 C CA . ASN A 1 573 ? -35.484 2.793 23.428 1.00 93.56 573 ASN A CA 1
ATOM 4437 C C . ASN A 1 573 ? -35.338 1.362 23.994 1.00 93.56 573 ASN A C 1
ATOM 4439 O O . ASN A 1 573 ? -36.292 0.842 24.572 1.00 93.56 573 ASN A O 1
ATOM 4443 N N . GLY A 1 574 ? -34.194 0.696 23.795 1.00 94.75 574 GLY A N 1
ATOM 4444 C CA . GLY A 1 574 ? -33.921 -0.655 24.304 1.00 94.75 574 GLY A CA 1
ATOM 4445 C C . GLY A 1 574 ? -34.620 -1.791 23.554 1.00 94.75 574 GLY A C 1
ATOM 4446 O O . GLY A 1 574 ? -34.725 -2.902 24.074 1.00 94.75 574 GLY A O 1
ATOM 4447 N N . ASN A 1 575 ? -35.113 -1.535 22.338 1.00 97.31 575 ASN A N 1
ATOM 4448 C CA . ASN A 1 575 ? -35.715 -2.563 21.488 1.00 97.31 575 ASN A CA 1
ATOM 4449 C C . ASN A 1 575 ? -34.670 -3.076 20.500 1.00 97.31 575 ASN A C 1
ATOM 4451 O O . ASN A 1 575 ? -33.987 -2.263 19.875 1.00 97.31 575 ASN A O 1
ATOM 4455 N N . LEU A 1 576 ? -34.583 -4.398 20.328 1.00 98.38 576 LEU A N 1
ATOM 4456 C CA . LEU A 1 576 ? -33.806 -4.995 19.241 1.00 98.38 576 LEU A CA 1
ATOM 4457 C C . LEU A 1 576 ? -34.352 -4.516 17.893 1.00 98.38 576 LEU A C 1
ATOM 4459 O O . LEU A 1 576 ? -35.566 -4.506 17.679 1.00 98.38 576 LEU A O 1
ATOM 4463 N N . VAL A 1 577 ? -33.445 -4.116 17.008 1.00 97.94 577 VAL A N 1
ATOM 4464 C CA . VAL A 1 577 ? -33.756 -3.626 15.657 1.00 97.94 577 VAL A CA 1
ATOM 4465 C C . VAL A 1 577 ? -32.950 -4.318 14.569 1.00 97.94 577 VAL A C 1
ATOM 4467 O O . VAL A 1 577 ? -33.365 -4.270 13.417 1.00 97.94 577 VAL A O 1
ATOM 4470 N N . ASP A 1 578 ? -31.832 -4.962 14.912 1.00 97.69 578 ASP A N 1
ATOM 4471 C CA . ASP A 1 578 ? -30.927 -5.547 13.927 1.00 97.69 578 ASP A CA 1
ATOM 4472 C C . ASP A 1 578 ? -30.077 -6.685 14.515 1.00 97.69 578 ASP A C 1
ATOM 4474 O O . ASP A 1 578 ? -29.882 -6.756 15.734 1.00 97.69 578 ASP A O 1
ATOM 4478 N N . ALA A 1 579 ? -29.571 -7.559 13.645 1.00 97.69 579 ALA A N 1
ATOM 4479 C CA . ALA A 1 579 ? -28.635 -8.630 13.975 1.00 97.69 579 ALA A CA 1
ATOM 4480 C C . ALA A 1 579 ? -27.692 -8.930 12.795 1.00 97.69 579 ALA A C 1
ATOM 4482 O O . ALA A 1 579 ? -28.085 -8.809 11.632 1.00 97.69 579 ALA A O 1
ATOM 4483 N N . VAL A 1 580 ? -26.458 -9.349 13.087 1.00 98.19 580 VAL A N 1
ATOM 4484 C CA . VAL A 1 580 ? -25.482 -9.807 12.082 1.00 98.19 580 VAL A CA 1
ATOM 4485 C C . VAL A 1 580 ? -24.829 -11.099 12.554 1.00 98.19 580 VAL A C 1
ATOM 4487 O O . VAL A 1 580 ? -24.297 -11.151 13.660 1.00 98.19 580 VAL A O 1
ATOM 4490 N N . ALA A 1 581 ? -24.871 -12.134 11.716 1.00 98.00 581 ALA A N 1
ATOM 4491 C CA . ALA A 1 581 ? -24.304 -13.442 12.020 1.00 98.00 581 ALA A CA 1
ATOM 4492 C C . ALA A 1 581 ? -22.788 -13.483 11.794 1.00 98.00 581 ALA A C 1
ATOM 4494 O O . ALA A 1 581 ? -22.299 -12.952 10.796 1.00 98.00 581 ALA A O 1
ATOM 4495 N N . ALA A 1 582 ? -22.068 -14.167 12.684 1.00 97.25 582 ALA A N 1
ATOM 4496 C CA . ALA A 1 582 ? -20.648 -14.443 12.499 1.00 97.25 582 ALA A CA 1
ATOM 4497 C C . ALA A 1 582 ? -20.403 -15.358 11.275 1.00 97.25 582 ALA A C 1
ATOM 4499 O O . ALA A 1 582 ? -21.270 -16.174 10.933 1.00 97.25 582 ALA A O 1
ATOM 4500 N N . PRO A 1 583 ? -19.232 -15.265 10.613 1.00 96.50 583 PRO A N 1
ATOM 4501 C CA . PRO A 1 583 ? -18.828 -16.221 9.585 1.00 96.50 583 PRO A CA 1
ATOM 4502 C C . PRO A 1 583 ? -18.826 -17.664 10.109 1.00 96.50 583 PRO A C 1
ATOM 4504 O O . PRO A 1 583 ? -18.534 -17.920 11.277 1.00 96.50 583 PRO A O 1
ATOM 4507 N N . ALA A 1 584 ? -19.142 -18.626 9.241 1.00 94.19 584 ALA A N 1
ATOM 4508 C CA . ALA A 1 584 ? -19.296 -20.022 9.642 1.00 94.19 584 ALA A CA 1
ATOM 4509 C C . ALA A 1 584 ? -18.012 -20.586 10.282 1.00 94.19 584 ALA A C 1
ATOM 4511 O O . ALA A 1 584 ? -16.952 -20.587 9.663 1.00 94.19 584 ALA A O 1
ATOM 4512 N N . GLY A 1 585 ? -18.132 -21.098 11.512 1.00 93.44 585 GLY A N 1
ATOM 4513 C CA . GLY A 1 585 ? -17.009 -21.631 12.292 1.00 93.44 585 GLY A CA 1
ATOM 4514 C C . GLY A 1 585 ? -16.324 -20.624 13.224 1.00 93.44 585 GLY A C 1
ATOM 4515 O O . GLY A 1 585 ? -15.419 -21.036 13.946 1.00 93.44 585 GLY A O 1
ATOM 4516 N N . TYR A 1 586 ? -16.769 -19.363 13.243 1.00 96.75 586 TYR A N 1
ATOM 4517 C CA . TYR A 1 586 ? -16.259 -18.301 14.113 1.00 96.75 586 TYR A CA 1
ATOM 4518 C C . TYR A 1 586 ? -17.344 -17.737 15.040 1.00 96.75 586 TYR A C 1
ATOM 4520 O O . TYR A 1 586 ? -18.539 -17.809 14.750 1.00 96.75 586 TYR A O 1
ATOM 4528 N N . SER A 1 587 ? -16.895 -17.089 16.112 1.00 97.25 587 SER A N 1
ATOM 4529 C CA . SER A 1 587 ? -17.691 -16.207 16.970 1.00 97.25 587 SER A CA 1
ATOM 4530 C C . SER A 1 587 ? -17.057 -14.815 17.011 1.00 97.25 587 SER A C 1
ATOM 4532 O O . SER A 1 587 ? -15.851 -14.676 16.815 1.00 97.25 587 SER A O 1
ATOM 4534 N N . TYR A 1 588 ? -17.840 -13.772 17.279 1.00 98.12 588 TYR A N 1
ATOM 4535 C CA . TYR A 1 588 ? -17.292 -12.427 17.463 1.00 98.12 588 TYR A CA 1
ATOM 4536 C C . TYR A 1 588 ? -16.665 -12.243 18.857 1.00 98.12 588 TYR A C 1
ATOM 4538 O O . TYR A 1 588 ? -17.117 -12.825 19.841 1.00 98.12 588 TYR A O 1
ATOM 4546 N N . ASP A 1 589 ? -15.683 -11.354 18.970 1.00 96.56 589 ASP A N 1
ATOM 4547 C CA . ASP A 1 589 ? -15.347 -10.679 20.229 1.00 96.56 589 ASP A CA 1
ATOM 4548 C C . ASP A 1 589 ? -14.878 -9.239 19.942 1.00 96.56 589 ASP A C 1
ATOM 4550 O O . ASP A 1 589 ? -14.763 -8.821 18.788 1.00 96.56 589 ASP A O 1
ATOM 4554 N N . HIS A 1 590 ? -14.649 -8.457 20.996 1.00 96.12 590 HIS A N 1
ATOM 4555 C CA . HIS A 1 590 ? -14.136 -7.085 20.952 1.00 96.12 590 HIS A CA 1
ATOM 4556 C C . HIS A 1 590 ? -14.853 -6.144 19.958 1.00 96.12 590 HIS A C 1
ATOM 4558 O O . HIS A 1 590 ? -14.223 -5.326 19.295 1.00 96.12 590 HIS A O 1
ATOM 4564 N N . THR A 1 591 ? -16.178 -6.262 19.852 1.00 96.56 591 THR A N 1
ATOM 4565 C CA . THR A 1 591 ? -17.004 -5.486 18.916 1.00 96.56 591 THR A CA 1
ATOM 4566 C C . THR A 1 591 ? -17.139 -4.013 19.301 1.00 96.56 591 THR A C 1
ATOM 4568 O O . THR A 1 591 ? -17.597 -3.697 20.399 1.00 96.56 591 THR A O 1
ATOM 4571 N N . GLU A 1 592 ? -16.851 -3.118 18.359 1.00 96.62 592 GLU A N 1
ATOM 4572 C CA . GLU A 1 592 ? -16.957 -1.661 18.502 1.00 96.62 592 GLU A CA 1
ATOM 4573 C C . GLU A 1 592 ? -17.608 -1.018 17.265 1.00 96.62 592 GLU A C 1
ATOM 4575 O O . GLU A 1 592 ? -17.527 -1.555 16.160 1.00 96.62 592 GLU A O 1
ATOM 4580 N N . TRP A 1 593 ? -18.252 0.146 17.413 1.00 96.25 593 TRP A N 1
ATOM 4581 C CA . TRP A 1 593 ? -18.698 0.934 16.253 1.00 96.25 593 TRP A CA 1
ATOM 4582 C C . TRP A 1 593 ? -17.519 1.640 15.573 1.00 96.25 593 TRP A C 1
ATOM 4584 O O . TRP A 1 593 ? -16.670 2.235 16.234 1.00 96.25 593 TRP A O 1
ATOM 4594 N N . VAL A 1 594 ? -17.523 1.671 14.240 1.00 94.69 594 VAL A N 1
ATOM 4595 C CA . VAL A 1 594 ? -16.627 2.523 13.446 1.00 94.69 594 VAL A CA 1
ATOM 4596 C C . VAL A 1 594 ? -17.060 3.981 13.623 1.00 94.69 594 VAL A C 1
ATOM 4598 O O . VAL A 1 594 ? -18.222 4.329 13.392 1.00 94.69 594 VAL A O 1
ATOM 4601 N N . THR A 1 595 ? -16.137 4.848 14.042 1.00 84.06 595 THR A N 1
ATOM 4602 C CA . THR A 1 595 ? -16.455 6.213 14.494 1.00 84.06 595 THR A CA 1
ATOM 4603 C C . THR A 1 595 ? -17.219 7.031 13.446 1.00 84.06 595 THR A C 1
ATOM 4605 O O . THR A 1 595 ? -16.693 7.379 12.393 1.00 84.06 595 THR A O 1
ATOM 4608 N N . GLY A 1 596 ? -18.469 7.392 13.762 1.00 83.25 596 GLY A N 1
ATOM 4609 C CA . GLY A 1 596 ? -19.345 8.174 12.882 1.00 83.25 596 GLY A CA 1
ATOM 4610 C C . GLY A 1 596 ? -19.851 7.444 11.628 1.00 83.25 596 GLY A C 1
ATOM 4611 O O . GLY A 1 596 ? -20.255 8.114 10.677 1.00 83.25 596 GLY A O 1
ATOM 4612 N N . LYS A 1 597 ? -19.827 6.104 11.590 1.00 89.31 597 LYS A N 1
ATOM 4613 C CA . LYS A 1 597 ? -20.280 5.287 10.449 1.00 89.31 597 LYS A CA 1
ATOM 4614 C C . LYS A 1 597 ? -21.331 4.251 10.862 1.00 89.31 597 LYS A C 1
ATOM 4616 O O . LYS A 1 597 ? -21.367 3.800 12.003 1.00 89.31 597 LYS A O 1
ATOM 4621 N N . ASN A 1 598 ? -22.157 3.820 9.904 1.00 92.94 598 ASN A N 1
ATOM 4622 C CA . ASN A 1 598 ? -23.109 2.710 10.063 1.00 92.94 598 ASN A CA 1
ATOM 4623 C C . ASN A 1 598 ? -22.406 1.338 9.953 1.00 92.94 598 ASN A C 1
ATOM 4625 O O . ASN A 1 598 ? -22.815 0.473 9.185 1.00 92.94 598 ASN A O 1
ATOM 4629 N N . ALA A 1 599 ? -21.301 1.160 10.672 1.00 96.00 599 ALA A N 1
ATOM 4630 C CA . ALA A 1 599 ? -20.429 0.000 10.547 1.00 96.00 599 ALA A CA 1
ATOM 4631 C C . ALA A 1 599 ? -19.830 -0.384 11.901 1.00 96.00 599 ALA A C 1
ATOM 4633 O O . ALA A 1 599 ? -19.654 0.472 12.770 1.00 96.00 599 ALA A O 1
ATOM 4634 N N . ALA A 1 600 ? -19.485 -1.656 12.061 1.00 97.94 600 ALA A N 1
ATOM 4635 C CA . ALA A 1 600 ? -18.793 -2.179 13.232 1.00 97.94 600 ALA A CA 1
ATOM 4636 C C . ALA A 1 600 ? -17.409 -2.723 12.852 1.00 97.94 600 ALA A C 1
ATOM 4638 O O . ALA A 1 600 ? -17.184 -3.149 11.720 1.00 97.94 600 ALA A O 1
ATOM 4639 N N . VAL A 1 601 ? -16.488 -2.725 13.809 1.00 98.44 601 VAL A N 1
ATOM 4640 C CA . VAL A 1 601 ? -15.238 -3.487 13.762 1.00 98.44 601 VAL A CA 1
ATOM 4641 C C . VAL A 1 601 ? -15.302 -4.563 14.844 1.00 98.44 601 VAL A C 1
ATOM 4643 O O . VAL A 1 601 ? -15.872 -4.338 15.912 1.00 98.44 601 VAL A O 1
ATOM 4646 N N . ALA A 1 602 ? -14.774 -5.749 14.562 1.00 98.38 602 ALA A N 1
ATOM 4647 C CA . ALA A 1 602 ? -14.791 -6.866 15.499 1.00 98.38 602 ALA A CA 1
ATOM 4648 C C . ALA A 1 602 ? -13.580 -7.775 15.308 1.00 98.38 602 ALA A C 1
ATOM 4650 O O . ALA A 1 602 ? -13.001 -7.840 14.224 1.00 98.38 602 ALA A O 1
ATOM 4651 N N . THR A 1 603 ? -13.255 -8.534 16.344 1.00 98.25 603 THR A N 1
ATOM 4652 C CA . THR A 1 603 ? -12.382 -9.702 16.252 1.00 98.25 603 THR A CA 1
ATOM 4653 C C . THR A 1 603 ? -13.226 -10.944 15.938 1.00 98.25 603 THR A C 1
ATOM 4655 O O . THR A 1 603 ? -14.366 -11.051 16.393 1.00 98.25 603 THR A O 1
ATOM 4658 N N . LEU A 1 604 ? -12.669 -11.899 15.191 1.00 98.00 604 LEU A N 1
ATOM 4659 C CA . LEU A 1 604 ? -13.195 -13.260 15.070 1.00 98.00 604 LEU A CA 1
ATOM 4660 C C . LEU A 1 604 ? -12.362 -14.223 15.923 1.00 98.00 604 LEU A C 1
ATOM 4662 O O . LEU A 1 604 ? -11.147 -14.327 15.746 1.00 98.00 604 LEU A O 1
ATOM 4666 N N . SER A 1 605 ? -13.041 -14.933 16.821 1.00 94.88 605 SER A N 1
ATOM 4667 C CA . SER A 1 605 ? -12.508 -16.034 17.623 1.00 94.88 605 SER A CA 1
ATOM 4668 C C . SER A 1 605 ? -12.879 -17.369 16.966 1.00 94.88 605 SER A C 1
ATOM 4670 O O . SER A 1 605 ? -14.015 -17.540 16.512 1.00 94.88 605 SER A O 1
ATOM 4672 N N . ASP A 1 606 ? -11.922 -18.291 16.856 1.00 92.12 606 ASP A N 1
ATOM 4673 C CA . ASP A 1 606 ? -12.114 -19.608 16.235 1.00 92.12 606 ASP A CA 1
ATOM 4674 C C . ASP A 1 606 ? -12.676 -20.664 17.218 1.00 92.12 606 ASP A C 1
ATOM 4676 O O . ASP A 1 606 ? -12.982 -20.384 18.378 1.00 92.12 606 ASP A O 1
ATOM 4680 N N . GLN A 1 607 ? -12.790 -21.921 16.774 1.00 89.31 607 GLN A N 1
ATOM 4681 C CA . GLN A 1 607 ? -13.283 -23.032 17.608 1.00 89.31 607 GLN A CA 1
ATOM 4682 C C . GLN A 1 607 ? -12.358 -23.402 18.785 1.00 89.31 607 GLN A C 1
ATOM 4684 O O . GLN A 1 607 ? -12.788 -24.115 19.694 1.00 89.31 607 GLN A O 1
ATOM 4689 N N . ASN A 1 608 ? -11.109 -22.929 18.787 1.00 86.19 608 ASN A N 1
ATOM 4690 C CA . ASN A 1 608 ? -10.154 -23.078 19.886 1.00 86.19 608 ASN A CA 1
ATOM 4691 C C . ASN A 1 608 ? -10.217 -21.891 20.870 1.00 86.19 608 ASN A C 1
ATOM 4693 O O . ASN A 1 608 ? -9.639 -21.969 21.955 1.00 86.19 608 ASN A O 1
ATOM 4697 N N . GLY A 1 609 ? -10.930 -20.817 20.510 1.00 86.44 609 GLY A N 1
ATOM 4698 C CA . GLY A 1 609 ? -10.969 -19.543 21.227 1.00 86.44 609 GLY A CA 1
ATOM 4699 C C . GLY A 1 609 ? -9.863 -18.563 20.817 1.00 86.44 609 GLY A C 1
ATOM 4700 O O . GLY A 1 609 ? -9.641 -17.588 21.533 1.00 86.44 609 GLY A O 1
ATOM 4701 N N . SER A 1 610 ? -9.159 -18.823 19.709 1.00 90.12 610 SER A N 1
ATOM 4702 C CA . SER A 1 610 ? -8.050 -17.994 19.230 1.00 90.12 610 SER A CA 1
ATOM 4703 C C . SER A 1 610 ? -8.521 -16.849 18.339 1.00 90.12 610 SER A C 1
ATOM 4705 O O . SER A 1 610 ? -9.283 -17.043 17.389 1.00 90.12 610 SER A O 1
ATOM 4707 N N . HIS A 1 611 ? -8.014 -15.649 18.605 1.00 95.62 611 HIS A N 1
ATOM 4708 C CA . HIS A 1 611 ? -8.476 -14.398 18.000 1.00 95.62 611 HIS A CA 1
ATOM 4709 C C . HIS A 1 611 ? -7.767 -14.106 16.671 1.00 95.62 611 HIS A C 1
ATOM 4711 O O . HIS A 1 611 ? -7.017 -13.136 16.551 1.00 95.62 611 HIS A O 1
ATOM 4717 N N . LYS A 1 612 ? -7.970 -14.975 15.674 1.00 91.25 612 LYS A N 1
ATOM 4718 C CA . LYS A 1 612 ? -7.150 -14.996 14.451 1.00 91.25 612 LYS A CA 1
ATOM 4719 C C . LYS A 1 612 ? -7.367 -13.828 13.489 1.00 91.25 612 LYS A C 1
ATOM 4721 O O . LYS A 1 612 ? -6.446 -13.507 12.744 1.00 91.25 612 LYS A O 1
ATOM 4726 N N . LYS A 1 613 ? -8.543 -13.185 13.469 1.00 96.56 613 LYS A N 1
ATOM 4727 C CA . LYS A 1 613 ? -8.861 -12.133 12.476 1.00 96.56 613 LYS A CA 1
ATOM 4728 C C . LYS A 1 613 ? -9.509 -10.892 13.078 1.00 96.56 613 LYS A C 1
ATOM 4730 O O . LYS A 1 613 ? -10.268 -10.998 14.036 1.00 96.56 613 LYS A O 1
ATOM 4735 N N . ILE A 1 614 ? -9.290 -9.738 12.447 1.00 98.50 614 ILE A N 1
ATOM 4736 C CA . ILE A 1 614 ? -10.101 -8.522 12.627 1.00 98.50 614 ILE A CA 1
ATOM 4737 C C . ILE A 1 614 ? -10.919 -8.289 11.355 1.00 98.50 614 ILE A C 1
ATOM 4739 O O . ILE A 1 614 ? -10.388 -8.366 10.246 1.00 98.50 614 ILE A O 1
ATOM 4743 N N . VAL A 1 615 ? -12.199 -7.955 11.517 1.00 98.31 615 VAL A N 1
ATOM 4744 C CA . VAL A 1 615 ? -13.149 -7.689 10.432 1.00 98.31 615 VAL A CA 1
ATOM 4745 C C . VAL A 1 615 ? -13.827 -6.326 10.562 1.00 98.31 615 VAL A C 1
ATOM 4747 O O . VAL A 1 615 ? -14.123 -5.857 11.660 1.00 98.31 615 VAL A O 1
ATOM 4750 N N . LEU A 1 616 ? -14.128 -5.727 9.412 1.00 98.19 616 LEU A N 1
ATOM 4751 C CA . LEU A 1 616 ? -15.090 -4.644 9.228 1.00 98.19 616 LEU A CA 1
ATOM 4752 C C . LEU A 1 616 ? -16.444 -5.251 8.833 1.00 98.19 616 LEU A C 1
ATOM 4754 O O . LEU A 1 616 ? -16.505 -6.095 7.942 1.00 98.19 616 LEU A O 1
ATOM 4758 N N . ILE A 1 617 ? -17.524 -4.797 9.463 1.00 98.06 617 ILE A N 1
ATOM 4759 C CA . ILE A 1 617 ? -18.906 -5.162 9.150 1.00 98.06 617 ILE A CA 1
ATOM 4760 C C . ILE A 1 617 ? -19.659 -3.900 8.723 1.00 98.06 617 ILE A C 1
ATOM 4762 O O . ILE A 1 617 ? -19.830 -2.983 9.527 1.00 98.06 617 ILE A O 1
ATOM 4766 N N . ASP A 1 618 ? -20.159 -3.861 7.489 1.00 95.62 618 ASP A N 1
ATOM 4767 C CA . ASP A 1 618 ? -21.194 -2.895 7.111 1.00 95.62 618 ASP A CA 1
ATOM 4768 C C . ASP A 1 618 ? -22.539 -3.336 7.707 1.00 95.62 618 ASP A C 1
ATOM 4770 O O . ASP A 1 618 ? -23.048 -4.421 7.409 1.00 95.62 618 ASP A O 1
ATOM 4774 N N . MET A 1 619 ? -23.131 -2.491 8.554 1.00 94.56 619 MET A N 1
ATOM 4775 C CA . MET A 1 619 ? -24.392 -2.806 9.223 1.00 94.56 619 MET A CA 1
ATOM 4776 C C . MET A 1 619 ? -25.609 -2.593 8.311 1.00 94.56 619 MET A C 1
ATOM 4778 O O . MET A 1 619 ? -26.699 -3.023 8.681 1.00 94.56 619 MET A O 1
ATOM 4782 N N . GLU A 1 620 ? -25.458 -1.994 7.125 1.00 92.00 620 GLU A N 1
ATOM 4783 C CA . GLU A 1 620 ? -26.522 -1.900 6.119 1.00 92.00 620 GLU A CA 1
ATOM 4784 C C . GLU A 1 620 ? -26.567 -3.141 5.218 1.00 92.00 620 GLU A C 1
ATOM 4786 O O . GLU A 1 620 ? -27.538 -3.897 5.270 1.00 92.00 620 GLU A O 1
ATOM 4791 N N . THR A 1 621 ? -25.512 -3.412 4.439 1.00 94.12 621 THR A N 1
ATOM 4792 C CA . THR A 1 621 ? -25.495 -4.547 3.489 1.00 94.12 621 THR A CA 1
ATOM 4793 C C .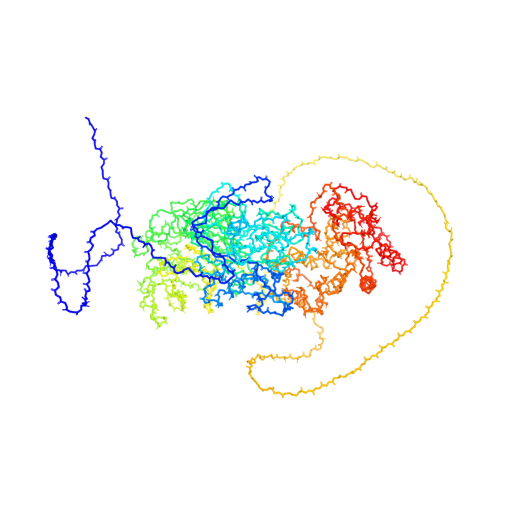 THR A 1 621 ? -25.176 -5.901 4.124 1.00 94.12 621 THR A C 1
ATOM 4795 O O . THR A 1 621 ? -25.328 -6.931 3.467 1.00 94.12 621 THR A O 1
ATOM 4798 N N . LYS A 1 622 ? -24.724 -5.921 5.386 1.00 95.12 622 LYS A N 1
ATOM 4799 C CA . LYS A 1 622 ? -24.181 -7.100 6.095 1.00 95.12 622 LYS A CA 1
ATOM 4800 C C . LYS A 1 622 ? -22.890 -7.657 5.489 1.00 95.12 622 LYS A C 1
ATOM 4802 O O . LYS A 1 622 ? -22.472 -8.759 5.842 1.00 95.12 622 LYS A O 1
ATOM 4807 N N . LYS A 1 623 ? -22.234 -6.905 4.597 1.00 94.50 623 LYS A N 1
ATOM 4808 C CA . LYS A 1 623 ? -20.921 -7.257 4.053 1.00 94.50 623 LYS A CA 1
ATOM 4809 C C . LYS A 1 623 ? -19.882 -7.270 5.177 1.00 94.50 623 LYS A C 1
ATOM 4811 O O . LYS A 1 623 ? -19.716 -6.280 5.888 1.00 94.50 623 LYS A O 1
ATOM 4816 N N . ILE A 1 624 ? -19.157 -8.379 5.284 1.00 96.12 624 ILE A N 1
ATOM 4817 C CA . ILE A 1 624 ? -17.992 -8.532 6.159 1.00 96.12 624 ILE A CA 1
ATOM 4818 C C . ILE A 1 624 ? -16.734 -8.448 5.284 1.00 96.12 624 ILE A C 1
ATOM 4820 O O . ILE A 1 624 ? -16.689 -9.043 4.207 1.00 96.12 624 ILE A O 1
ATOM 4824 N N . VAL A 1 625 ? -15.729 -7.696 5.729 1.00 94.12 625 VAL A N 1
ATOM 4825 C CA . VAL A 1 625 ? -14.413 -7.561 5.086 1.00 94.12 625 VAL A CA 1
ATOM 4826 C C . VAL A 1 625 ? -13.338 -7.887 6.113 1.00 94.12 625 VAL A C 1
ATOM 4828 O O . VAL A 1 625 ? -13.289 -7.270 7.175 1.00 94.12 625 VAL A O 1
ATOM 4831 N N . GLU A 1 626 ? -12.474 -8.850 5.804 1.00 95.56 626 GLU A N 1
ATOM 4832 C CA . GLU A 1 626 ? -11.308 -9.167 6.629 1.00 95.56 626 GLU A CA 1
ATOM 4833 C C . GLU A 1 626 ? -10.253 -8.067 6.484 1.00 95.56 626 GLU A C 1
ATOM 4835 O O . GLU A 1 626 ? -9.847 -7.730 5.375 1.00 95.56 626 GLU A O 1
ATOM 4840 N N . LEU A 1 627 ? -9.835 -7.480 7.609 1.00 95.19 627 LEU A N 1
ATOM 4841 C CA . LEU A 1 627 ? -8.842 -6.406 7.645 1.00 95.19 627 LEU A CA 1
ATOM 4842 C C . LEU A 1 627 ? -7.434 -6.960 7.869 1.00 95.19 627 LEU A C 1
ATOM 4844 O O . LEU A 1 627 ? -6.493 -6.589 7.168 1.00 95.19 627 LEU A O 1
ATOM 4848 N N . VAL A 1 628 ? -7.300 -7.833 8.871 1.00 94.88 628 VAL A N 1
ATOM 4849 C CA . VAL A 1 628 ? -6.025 -8.329 9.406 1.00 94.88 628 VAL A CA 1
ATOM 4850 C C . VAL A 1 628 ? -6.193 -9.769 9.876 1.00 94.88 628 VAL A C 1
ATOM 4852 O O . VAL A 1 628 ? -7.228 -10.106 10.452 1.00 94.88 628 VAL A O 1
ATOM 4855 N N . GLU A 1 629 ? -5.155 -10.581 9.698 1.00 92.94 629 GLU A N 1
ATOM 4856 C CA . GLU A 1 629 ? -5.028 -11.939 10.235 1.00 92.94 629 GLU A CA 1
ATOM 4857 C C . GLU A 1 629 ? -3.685 -12.090 10.979 1.00 92.94 629 GLU A C 1
ATOM 4859 O O . GLU A 1 629 ? -2.667 -11.545 10.554 1.00 92.94 629 GLU A O 1
ATOM 4864 N N . SER A 1 630 ? -3.678 -12.757 12.134 1.00 91.19 630 SER A N 1
ATOM 4865 C CA . SER A 1 630 ? -2.494 -12.981 12.985 1.00 91.19 630 SER A CA 1
ATOM 4866 C C . SER A 1 630 ? -2.821 -14.027 14.064 1.00 91.19 630 SER A C 1
ATOM 4868 O O . SER A 1 630 ? -3.859 -14.679 14.003 1.00 91.19 630 SER A O 1
ATOM 4870 N N . ASP A 1 631 ? -1.968 -14.188 15.078 1.00 88.19 631 ASP A N 1
ATOM 4871 C CA . ASP A 1 631 ? -2.159 -15.201 16.116 1.00 88.19 631 ASP A CA 1
ATOM 4872 C C . ASP A 1 631 ? -3.202 -14.857 17.191 1.00 88.19 631 ASP A C 1
ATOM 4874 O O . ASP A 1 631 ? -4.031 -15.714 17.494 1.00 88.19 631 ASP A O 1
ATOM 4878 N N . GLU A 1 632 ? -3.175 -13.647 17.761 1.00 93.31 632 GLU A N 1
ATOM 4879 C CA . GLU A 1 632 ? -4.146 -13.174 18.765 1.00 93.31 632 GLU A CA 1
ATOM 4880 C C . GLU A 1 632 ? -4.370 -11.653 18.643 1.00 93.31 632 GLU A C 1
ATOM 4882 O O . GLU A 1 632 ? -3.532 -10.847 19.058 1.00 93.31 632 GLU A O 1
ATOM 4887 N N . LEU A 1 633 ? -5.519 -11.255 18.088 1.00 96.69 633 LEU A N 1
ATOM 4888 C CA . LEU A 1 633 ? -5.876 -9.873 17.750 1.00 96.69 633 LEU A CA 1
ATOM 4889 C C . LEU A 1 633 ? -7.017 -9.332 18.629 1.00 96.69 633 LEU A C 1
ATOM 4891 O O . LEU A 1 633 ? -8.192 -9.591 18.376 1.00 96.69 633 LEU A O 1
ATOM 4895 N N . TRP A 1 634 ? -6.685 -8.552 19.657 1.00 97.06 634 TRP A N 1
ATOM 4896 C CA . TRP A 1 634 ? -7.630 -8.110 20.692 1.00 97.06 634 TRP A CA 1
ATOM 4897 C C . TRP A 1 634 ? -7.960 -6.608 20.585 1.00 97.06 634 TRP A C 1
ATOM 4899 O O . TRP A 1 634 ? -7.132 -5.815 20.148 1.00 97.06 634 TRP A O 1
ATOM 4909 N N . HIS A 1 635 ? -9.141 -6.192 21.058 1.00 96.56 635 HIS A N 1
ATOM 4910 C CA . HIS A 1 635 ? -9.580 -4.782 21.160 1.00 96.56 635 HIS A CA 1
ATOM 4911 C C . HIS A 1 635 ? -9.331 -3.898 19.903 1.00 96.56 635 HIS A C 1
ATOM 4913 O O . HIS A 1 635 ? -8.586 -2.917 19.997 1.00 96.56 635 HIS A O 1
ATOM 4919 N N . PRO A 1 636 ? -9.913 -4.212 18.728 1.00 97.88 636 PRO A N 1
ATOM 4920 C CA . PRO A 1 636 ? -9.735 -3.416 17.521 1.00 97.88 636 PRO A CA 1
ATOM 4921 C C . PRO A 1 636 ? -10.573 -2.126 17.529 1.00 97.88 636 PRO A C 1
ATOM 4923 O O . PRO A 1 636 ? -11.742 -2.122 17.904 1.00 97.88 636 PRO A O 1
ATOM 4926 N N . VAL A 1 637 ? -9.990 -1.039 17.022 1.00 97.25 637 VAL A N 1
ATOM 4927 C CA . VAL A 1 637 ? -10.640 0.249 16.749 1.00 97.25 637 VAL A CA 1
ATOM 4928 C C . VAL A 1 637 ? -10.265 0.704 15.344 1.00 97.25 637 VAL A C 1
ATOM 4930 O O . VAL A 1 637 ? -9.097 0.960 15.049 1.00 97.25 637 VAL A O 1
ATOM 4933 N N . LEU A 1 638 ? -11.266 0.821 14.470 1.00 96.69 638 LEU A N 1
ATOM 4934 C CA . LEU A 1 638 ? -11.113 1.365 13.123 1.00 96.69 638 LEU A CA 1
ATOM 4935 C C . LEU A 1 638 ? -11.511 2.846 13.129 1.00 96.69 638 LEU A C 1
ATOM 4937 O O . LEU A 1 638 ? -12.695 3.189 13.174 1.00 96.69 638 LEU A O 1
ATOM 4941 N N . TRP A 1 639 ? -10.513 3.724 13.067 1.00 95.00 639 TRP A N 1
ATOM 4942 C CA . TRP A 1 639 ? -10.705 5.153 12.846 1.00 95.00 639 TRP A CA 1
ATOM 4943 C C . TRP A 1 639 ? -10.769 5.445 11.348 1.00 95.00 639 TRP A C 1
ATOM 4945 O O . TRP A 1 639 ? -9.936 4.968 10.574 1.00 95.00 639 TRP A O 1
ATOM 4955 N N . VAL A 1 640 ? -11.735 6.270 10.947 1.00 91.50 640 VAL A N 1
ATOM 4956 C CA . VAL A 1 640 ? -11.860 6.796 9.586 1.00 91.50 640 VAL A CA 1
ATOM 4957 C C . VAL A 1 640 ? -12.162 8.283 9.666 1.00 91.50 640 VAL A C 1
ATOM 4959 O O . VAL A 1 640 ? -12.963 8.726 10.493 1.00 91.50 640 VAL A O 1
ATOM 4962 N N . GLU A 1 641 ? -11.509 9.056 8.807 1.00 88.31 641 GLU A N 1
ATOM 4963 C CA . GLU A 1 641 ? -11.662 10.501 8.754 1.00 88.31 641 GLU A CA 1
ATOM 4964 C C . GLU A 1 641 ? -13.110 10.891 8.436 1.00 88.31 641 GLU A C 1
ATOM 4966 O O . GLU A 1 641 ? -13.755 10.354 7.529 1.00 88.31 641 GLU A O 1
ATOM 4971 N N . ARG A 1 642 ? -13.641 11.848 9.202 1.00 74.06 642 ARG A N 1
ATOM 4972 C CA . ARG A 1 642 ? -14.989 12.367 8.977 1.00 74.06 642 ARG A CA 1
ATOM 4973 C C . ARG A 1 642 ? -14.988 13.214 7.712 1.00 74.06 642 ARG A C 1
ATOM 4975 O O . ARG A 1 642 ? -14.459 14.320 7.713 1.00 74.06 642 ARG A O 1
ATOM 4982 N N . SER A 1 643 ? -15.634 12.710 6.665 1.00 56.47 643 SER A N 1
ATOM 4983 C CA . SER A 1 643 ? -15.925 13.467 5.450 1.00 56.47 643 SER A CA 1
ATOM 4984 C C . SER A 1 643 ? -16.683 14.749 5.800 1.00 56.47 643 SER A C 1
ATOM 4986 O O . SER A 1 643 ? -17.859 14.690 6.174 1.00 56.47 643 SER A O 1
ATOM 4988 N N . THR A 1 644 ? -16.021 15.899 5.679 1.00 37.72 644 THR A N 1
ATOM 4989 C CA . THR A 1 644 ? -16.655 17.215 5.787 1.00 37.72 644 THR A CA 1
ATOM 4990 C C . THR A 1 644 ? -17.785 17.284 4.759 1.00 37.72 644 THR A C 1
ATOM 4992 O O . THR A 1 644 ? -17.514 17.075 3.574 1.00 37.72 644 THR A O 1
ATOM 4995 N N . PRO A 1 645 ? -19.044 17.553 5.147 1.00 30.86 645 PRO A N 1
ATOM 4996 C CA . PRO A 1 645 ? -20.102 17.710 4.163 1.00 30.86 645 PRO A CA 1
ATOM 4997 C C . PRO A 1 645 ? -19.774 18.892 3.249 1.00 30.86 645 PRO A C 1
ATOM 4999 O O . PRO A 1 645 ? -19.648 20.023 3.723 1.00 30.86 645 PRO A O 1
ATOM 5002 N N . LEU A 1 646 ? -19.671 18.643 1.939 1.00 27.78 646 LEU A N 1
ATOM 5003 C CA . LEU A 1 646 ? -19.830 19.714 0.958 1.00 27.78 646 LEU A CA 1
ATOM 5004 C C . LEU A 1 646 ? -21.180 20.379 1.239 1.00 27.78 646 LEU A C 1
ATOM 5006 O O . LEU A 1 646 ? -22.179 19.686 1.452 1.00 27.78 646 LEU A O 1
ATOM 5010 N N . VAL A 1 647 ? -21.195 21.711 1.313 1.00 24.94 647 VAL A N 1
ATOM 5011 C CA . VAL A 1 647 ? -22.368 22.461 1.775 1.00 24.94 647 VAL A CA 1
ATOM 5012 C C . VAL A 1 647 ? -23.483 22.341 0.741 1.00 24.94 647 VAL A C 1
ATOM 5014 O O . VAL A 1 647 ? -23.560 23.110 -0.213 1.00 24.94 647 VAL A O 1
ATOM 5017 N N . ALA A 1 648 ? -24.368 21.368 0.946 1.00 24.92 648 ALA A N 1
ATOM 5018 C CA . ALA A 1 648 ? -25.630 21.287 0.238 1.00 24.92 648 ALA A CA 1
ATOM 5019 C C . ALA A 1 648 ? -26.481 22.495 0.650 1.00 24.92 648 ALA A C 1
ATOM 5021 O O . ALA A 1 648 ? -26.992 22.542 1.773 1.00 24.92 648 ALA A O 1
ATOM 5022 N N . GLU A 1 649 ? -26.610 23.481 -0.241 1.00 25.62 649 GLU A N 1
ATOM 5023 C CA . GLU A 1 649 ? -27.450 24.654 -0.005 1.00 25.62 649 GLU A CA 1
ATOM 5024 C C . GLU A 1 649 ? -28.900 24.220 0.241 1.00 25.62 649 GLU A C 1
ATOM 5026 O O . GLU A 1 649 ? -29.637 23.845 -0.675 1.00 25.62 649 GLU A O 1
ATOM 5031 N N . GLN A 1 650 ? -29.331 24.271 1.503 1.00 26.25 650 GLN A N 1
ATOM 5032 C CA . GLN A 1 650 ? -30.729 24.043 1.838 1.00 26.25 650 GLN A CA 1
ATOM 5033 C C . GLN A 1 650 ? -31.560 25.211 1.314 1.00 26.25 650 GLN A C 1
ATOM 5035 O O . GLN A 1 650 ? -31.514 26.320 1.854 1.00 26.25 650 GLN A O 1
ATOM 5040 N N . SER A 1 651 ? -32.366 24.929 0.290 1.00 29.50 651 SER A N 1
ATOM 5041 C CA . SER A 1 651 ? -33.331 25.837 -0.329 1.00 29.50 651 SER A CA 1
ATOM 5042 C C . SER A 1 651 ? -34.480 26.195 0.629 1.00 29.50 651 SER A C 1
ATOM 5044 O O . SER A 1 651 ? -35.632 25.792 0.476 1.00 29.50 651 SER A O 1
ATOM 5046 N N . SER A 1 652 ? -34.154 26.990 1.648 1.00 26.72 652 SER A N 1
ATOM 5047 C CA . SER A 1 652 ? -35.075 27.491 2.664 1.00 26.72 652 SER A CA 1
ATOM 5048 C C . SER A 1 652 ? -35.703 28.816 2.216 1.00 26.72 652 SER A C 1
ATOM 5050 O O . SER A 1 652 ? -35.070 29.866 2.134 1.00 26.72 652 SER A O 1
ATOM 5052 N N . SER A 1 653 ? -36.989 28.762 1.871 1.00 24.47 653 SER A N 1
ATOM 5053 C CA . SER A 1 653 ? -37.739 29.919 1.384 1.00 24.47 653 SER A CA 1
ATOM 5054 C C . SER A 1 653 ? -38.235 30.820 2.521 1.00 24.47 653 SER A C 1
ATOM 5056 O O . SER A 1 653 ? -38.948 30.342 3.405 1.00 24.47 653 SER A O 1
ATOM 5058 N N . SER A 1 654 ? -38.029 32.136 2.381 1.00 24.55 654 SER A N 1
ATOM 5059 C CA . SER A 1 654 ? -38.544 33.214 3.254 1.00 24.55 654 SER A CA 1
ATOM 5060 C C . SER A 1 654 ? -37.938 33.266 4.676 1.00 24.55 654 SER A C 1
ATOM 5062 O O . SER A 1 654 ? -37.405 32.282 5.164 1.00 24.55 654 SER A O 1
ATOM 5064 N N . SER A 1 655 ? -37.949 34.397 5.391 1.00 25.38 655 SER A N 1
ATOM 5065 C CA . SER A 1 655 ? -38.575 35.702 5.114 1.00 25.38 655 SER A CA 1
ATOM 5066 C C . SER A 1 655 ? -37.681 36.869 5.548 1.00 25.38 655 SER A C 1
ATOM 5068 O O . SER A 1 655 ? -36.953 36.767 6.530 1.00 25.38 655 SER A O 1
ATOM 5070 N N . SER A 1 656 ? -37.775 38.008 4.860 1.00 27.23 656 SER A N 1
ATOM 5071 C CA . SER A 1 656 ? -36.988 39.207 5.166 1.00 27.23 656 SER A CA 1
ATOM 5072 C C . SER A 1 656 ? -37.449 39.928 6.438 1.00 27.23 656 SER A C 1
ATOM 5074 O O . SER A 1 656 ? -38.562 40.452 6.465 1.00 27.23 656 SER A O 1
ATOM 5076 N N . GLU A 1 657 ? -36.555 40.108 7.410 1.00 26.39 657 GLU A N 1
ATOM 5077 C CA . GLU A 1 657 ? -36.661 41.191 8.392 1.00 26.39 657 GLU A CA 1
ATOM 5078 C C . GLU A 1 657 ? -35.266 41.675 8.827 1.00 26.39 657 GLU A C 1
ATOM 5080 O O . GLU A 1 657 ? -34.313 40.903 8.886 1.00 26.39 657 GLU A O 1
ATOM 5085 N N . THR A 1 658 ? -35.121 42.978 9.093 1.00 24.12 658 THR A N 1
ATOM 5086 C CA . THR A 1 658 ? -33.880 43.583 9.617 1.00 24.12 658 THR A CA 1
ATOM 5087 C C . THR A 1 658 ? -34.217 44.507 10.780 1.00 24.12 658 THR A C 1
ATOM 5089 O O . THR A 1 658 ? -35.234 45.205 10.730 1.00 24.12 658 THR A O 1
ATOM 5092 N N . PRO A 1 659 ? -33.353 44.577 11.810 1.00 29.34 659 PRO A N 1
ATOM 5093 C CA . PRO A 1 659 ? -32.830 45.903 12.152 1.00 29.34 659 PRO A CA 1
ATOM 5094 C C . PRO A 1 659 ? -31.389 45.948 12.723 1.00 29.34 659 PRO A C 1
ATOM 5096 O O . PRO A 1 659 ? -31.086 45.371 13.756 1.00 29.34 659 PRO A O 1
ATOM 5099 N N . LYS A 1 660 ? -30.561 46.800 12.099 1.00 23.69 660 LYS A N 1
ATOM 5100 C CA . LYS A 1 660 ? -29.646 47.802 12.708 1.00 23.69 660 LYS A CA 1
ATOM 5101 C C . LYS A 1 660 ? -28.816 47.471 13.979 1.00 23.69 660 LYS A C 1
ATOM 5103 O O . LYS A 1 660 ? -29.354 47.559 15.072 1.00 23.69 660 LYS A O 1
ATOM 5108 N N . ALA A 1 661 ? -27.481 47.493 13.796 1.00 23.86 661 ALA A N 1
ATOM 5109 C CA . ALA A 1 661 ? -26.441 48.157 14.632 1.00 23.86 661 ALA A CA 1
ATOM 5110 C C . ALA A 1 661 ? -26.259 47.715 16.123 1.00 23.86 661 ALA A C 1
ATOM 5112 O O . ALA A 1 661 ? -27.203 47.309 16.775 1.00 23.86 661 ALA A O 1
ATOM 5113 N N . SER A 1 662 ? -25.080 47.796 16.766 1.00 22.72 662 SER A N 1
ATOM 5114 C CA . SER A 1 662 ? -23.966 48.750 16.595 1.00 22.72 662 SER A CA 1
ATOM 5115 C C . SER A 1 662 ? -22.619 48.322 17.239 1.00 22.72 662 SER A C 1
ATOM 5117 O O . SER A 1 662 ? -22.600 47.614 18.236 1.00 22.72 662 SER A O 1
ATOM 5119 N N . SER A 1 663 ? -21.518 48.926 16.758 1.00 24.47 663 SER A N 1
ATOM 5120 C CA . SER A 1 663 ? -20.335 49.412 17.523 1.00 24.47 663 SER A CA 1
ATOM 5121 C C . SER A 1 663 ? -19.428 48.484 18.383 1.00 24.47 663 SER A C 1
ATOM 5123 O O . SER A 1 663 ? -19.754 48.146 19.515 1.00 24.47 663 SER A O 1
ATOM 5125 N N . SER A 1 664 ? -18.170 48.367 17.920 1.00 23.75 664 SER A N 1
ATOM 5126 C CA . SER A 1 664 ? -16.887 48.606 18.645 1.00 23.75 664 SER A CA 1
ATOM 5127 C C . SER A 1 664 ? -16.406 47.744 19.837 1.00 23.75 664 SER A C 1
ATOM 5129 O O . SER A 1 664 ? -16.888 47.893 20.957 1.00 23.75 664 SER A O 1
ATOM 5131 N N . SER A 1 665 ? -15.270 47.054 19.657 1.00 23.45 665 SER A N 1
ATOM 5132 C CA . SER A 1 665 ? -13.972 47.218 20.384 1.00 23.45 665 SER A CA 1
ATOM 5133 C C . SER A 1 665 ? -12.971 46.164 19.846 1.00 23.45 665 SER A C 1
ATOM 5135 O O . SER A 1 665 ? -13.425 45.119 19.402 1.00 23.45 665 SER A O 1
ATOM 5137 N N . THR A 1 666 ? -11.648 46.318 19.675 1.00 23.39 666 THR A N 1
ATOM 5138 C CA . THR A 1 666 ? -10.532 47.119 20.248 1.00 23.39 666 THR A CA 1
ATOM 5139 C C . THR A 1 666 ? -9.640 46.319 21.215 1.00 23.39 666 THR A C 1
ATOM 5141 O O . THR A 1 666 ? -9.818 46.378 22.428 1.00 23.39 666 THR A O 1
ATOM 5144 N N . SER A 1 667 ? -8.602 45.676 20.666 1.00 25.22 667 SER A N 1
ATOM 5145 C CA . SER A 1 667 ? -7.374 45.221 21.349 1.00 25.22 667 SER A CA 1
ATOM 5146 C C . SER A 1 667 ? -6.221 45.255 20.322 1.00 25.22 667 SER A C 1
ATOM 5148 O O . SER A 1 667 ? -6.256 44.568 19.312 1.00 25.22 667 SER A O 1
ATOM 5150 N N . VAL A 1 668 ? -5.344 46.265 20.345 1.00 24.42 668 VAL A N 1
ATOM 5151 C CA . VAL A 1 668 ? -4.110 46.356 21.157 1.00 24.42 668 VAL A CA 1
ATOM 5152 C C . VAL A 1 668 ? -3.041 45.335 20.735 1.00 24.42 668 VAL A C 1
ATOM 5154 O O . VAL A 1 668 ? -3.049 44.188 21.165 1.00 24.42 668 VAL A O 1
ATOM 5157 N N . GLN A 1 669 ? -2.061 45.816 19.962 1.00 24.11 669 GLN A N 1
ATOM 5158 C CA . GLN A 1 669 ? -0.708 45.259 19.886 1.00 24.11 669 GLN A CA 1
ATOM 5159 C C . GLN A 1 669 ? 0.285 46.293 20.419 1.00 24.11 669 GLN A C 1
ATOM 5161 O O . GLN A 1 669 ? 0.181 47.479 20.103 1.00 24.11 669 GLN A O 1
ATOM 5166 N N . THR A 1 670 ? 1.286 45.835 21.168 1.00 24.17 670 THR A N 1
ATOM 5167 C CA . THR A 1 670 ? 2.429 46.648 21.599 1.00 24.17 670 THR A CA 1
ATOM 5168 C C . THR A 1 670 ? 3.700 45.800 21.622 1.00 24.17 670 THR A C 1
ATOM 5170 O O . THR A 1 670 ? 3.789 44.897 22.443 1.00 24.17 670 THR A O 1
ATOM 5173 N N . SER A 1 671 ? 4.661 46.165 20.757 1.00 26.14 671 SER A N 1
ATOM 5174 C CA . SER A 1 671 ? 6.096 46.407 21.056 1.00 26.14 671 SER A CA 1
ATOM 5175 C C . SER A 1 671 ? 6.945 45.331 21.766 1.00 26.14 671 SER A C 1
ATOM 5177 O O . SER A 1 671 ? 6.513 44.750 22.748 1.00 26.14 671 SER A O 1
ATOM 5179 N N . SER A 1 672 ? 8.239 45.157 21.472 1.00 26.78 672 SER A N 1
ATOM 5180 C CA . SER A 1 672 ? 9.142 45.731 20.448 1.00 26.78 672 SER A CA 1
ATOM 5181 C C . SER A 1 672 ? 10.478 44.958 20.472 1.00 26.78 672 SER A C 1
ATOM 5183 O O . SER A 1 672 ? 10.772 44.266 21.442 1.00 26.78 672 SER A O 1
ATOM 5185 N N . SER A 1 673 ? 11.310 45.030 19.424 1.00 26.22 673 SER A N 1
ATOM 5186 C CA . SER A 1 673 ? 12.610 45.762 19.387 1.00 26.22 673 SER A CA 1
ATOM 5187 C C . SER A 1 673 ? 13.701 44.806 18.848 1.00 26.22 673 SER A C 1
ATOM 5189 O O . SER A 1 673 ? 13.507 43.601 18.939 1.00 26.22 673 SER A O 1
ATOM 5191 N N . SER A 1 674 ? 14.848 45.193 18.271 1.00 25.70 674 SER A N 1
ATOM 5192 C CA . SER A 1 674 ? 15.360 46.456 17.687 1.00 25.70 674 SER A CA 1
ATOM 5193 C C . SER A 1 674 ? 16.669 46.145 16.926 1.00 25.70 674 SER A C 1
ATOM 5195 O O . SER A 1 674 ? 17.422 45.301 17.405 1.00 25.70 674 SER A O 1
ATOM 5197 N N . GLY A 1 675 ? 16.994 46.825 15.813 1.00 23.47 675 GLY A N 1
ATOM 5198 C CA . GLY A 1 675 ? 18.202 46.497 15.023 1.00 23.47 675 GLY A CA 1
ATOM 5199 C C . GLY A 1 675 ? 18.597 47.509 13.934 1.00 23.47 675 GLY A C 1
ATOM 5200 O O . GLY A 1 675 ? 18.421 47.245 12.751 1.00 23.47 675 GLY A O 1
ATOM 5201 N N . ASN A 1 676 ? 19.137 48.660 14.341 1.00 25.75 676 ASN A N 1
ATOM 5202 C CA . ASN A 1 676 ? 19.788 49.664 13.472 1.00 25.75 676 ASN A CA 1
ATOM 5203 C C . ASN A 1 676 ? 21.185 49.152 12.982 1.00 25.75 676 ASN A C 1
ATOM 5205 O O . ASN A 1 676 ? 21.694 48.209 13.579 1.00 25.75 676 ASN A O 1
ATOM 5209 N N . VAL A 1 677 ? 21.907 49.706 11.985 1.00 26.06 677 VAL A N 1
ATOM 5210 C CA . VAL A 1 677 ? 21.823 50.992 11.243 1.00 26.06 677 VAL A CA 1
ATOM 5211 C C . VAL A 1 677 ? 22.595 50.925 9.888 1.00 26.06 677 VAL A C 1
ATOM 5213 O O . VAL A 1 677 ? 23.375 50.000 9.714 1.00 26.06 677 VAL A O 1
ATOM 5216 N N . GLU A 1 678 ? 22.354 51.902 8.988 1.00 25.03 678 GLU A N 1
ATOM 5217 C CA . GLU A 1 678 ? 23.157 52.513 7.869 1.00 25.03 678 GLU A CA 1
ATOM 5218 C C . GLU A 1 678 ? 24.494 51.859 7.367 1.00 25.03 678 GLU A C 1
ATOM 5220 O O . GLU A 1 678 ? 25.219 51.234 8.125 1.00 25.03 678 GLU A O 1
ATOM 5225 N N . THR A 1 679 ? 24.952 52.005 6.104 1.00 23.84 679 THR A N 1
ATOM 5226 C CA . THR A 1 679 ? 25.170 53.269 5.342 1.00 23.84 679 THR A CA 1
ATOM 5227 C C . THR A 1 679 ? 25.144 53.174 3.796 1.00 23.84 679 THR A C 1
ATOM 5229 O O . THR A 1 679 ? 25.224 52.110 3.196 1.00 23.84 679 THR A O 1
ATOM 5232 N N . SER A 1 680 ? 25.083 54.368 3.189 1.00 24.55 680 SER A N 1
ATOM 5233 C CA . SER A 1 680 ? 25.260 54.796 1.782 1.00 24.55 680 SER A CA 1
ATOM 5234 C C . SER A 1 680 ? 26.641 54.444 1.144 1.00 24.55 680 SER A C 1
ATOM 5236 O O . SER A 1 680 ? 27.482 53.871 1.828 1.00 24.55 680 SER A O 1
ATOM 5238 N N . SER A 1 681 ? 26.981 54.732 -0.134 1.00 25.45 681 SER A N 1
ATOM 5239 C CA . SER A 1 681 ? 26.496 55.763 -1.088 1.00 25.45 681 SER A CA 1
ATOM 5240 C C . SER A 1 681 ? 26.733 55.471 -2.597 1.00 25.45 681 SER A C 1
ATOM 5242 O O . SER A 1 681 ? 27.456 54.553 -2.960 1.00 25.45 681 SER A O 1
ATOM 5244 N N . SER A 1 682 ? 26.163 56.336 -3.456 1.00 24.88 682 SER A N 1
ATOM 5245 C CA . SER A 1 682 ? 26.389 56.567 -4.912 1.00 24.88 682 SER A CA 1
ATOM 5246 C C . SER A 1 682 ? 27.876 56.613 -5.373 1.00 24.88 682 SER A C 1
ATOM 5248 O O . SER A 1 682 ? 28.734 56.802 -4.517 1.00 24.88 682 SER A O 1
ATOM 5250 N N . SER A 1 683 ? 28.274 56.537 -6.665 1.00 25.73 683 SER A N 1
ATOM 5251 C CA . SER A 1 683 ? 27.767 57.293 -7.846 1.00 25.73 683 SER A CA 1
ATOM 5252 C C . SER A 1 683 ? 28.415 56.937 -9.223 1.00 25.73 683 SER A C 1
ATOM 5254 O O . SER A 1 683 ? 29.555 56.500 -9.259 1.00 25.73 683 SER A O 1
ATOM 5256 N N . GLU A 1 684 ? 27.730 57.313 -10.322 1.00 25.38 684 GLU A N 1
ATOM 5257 C CA . GLU A 1 684 ? 28.234 57.815 -11.641 1.00 25.38 684 GLU A CA 1
ATOM 5258 C C . GLU A 1 684 ? 28.972 56.954 -12.723 1.00 25.38 684 GLU A C 1
ATOM 5260 O O . GLU A 1 684 ? 30.119 56.560 -12.574 1.00 25.38 684 GLU A O 1
ATOM 5265 N N . ILE A 1 685 ? 28.326 56.915 -13.912 1.00 24.22 685 ILE A N 1
ATOM 5266 C CA . ILE A 1 685 ? 28.814 57.258 -15.285 1.00 24.22 685 ILE A CA 1
ATOM 5267 C C . ILE A 1 685 ? 29.767 56.311 -16.078 1.00 24.22 685 ILE A C 1
ATOM 5269 O O . ILE A 1 685 ? 30.738 55.754 -15.586 1.00 24.22 685 ILE A O 1
ATOM 5273 N N . ALA A 1 686 ? 29.437 56.182 -17.378 1.00 23.09 686 ALA A N 1
ATOM 5274 C CA . ALA A 1 686 ? 30.053 55.388 -18.465 1.00 23.09 686 ALA A CA 1
ATOM 5275 C C . ALA A 1 686 ? 31.225 56.166 -19.172 1.00 23.09 686 ALA A C 1
ATOM 5277 O O . ALA A 1 686 ? 31.804 56.999 -18.475 1.00 23.09 686 ALA A O 1
ATOM 5278 N N . PRO A 1 687 ? 31.599 56.051 -20.488 1.00 39.81 687 PRO A N 1
ATOM 5279 C CA . PRO A 1 687 ? 31.061 55.287 -21.644 1.00 39.81 687 PRO A CA 1
ATOM 5280 C C . PRO A 1 687 ? 32.136 54.660 -22.602 1.00 39.81 687 PRO A C 1
ATOM 5282 O O . PRO A 1 687 ? 33.306 54.577 -22.249 1.00 39.81 687 PRO A O 1
ATOM 5285 N N . ILE A 1 688 ? 31.720 54.328 -23.847 1.00 25.95 688 ILE A N 1
ATOM 5286 C CA . ILE A 1 688 ? 32.497 54.063 -25.100 1.00 25.95 688 ILE A CA 1
ATOM 5287 C C . ILE A 1 688 ? 33.409 52.799 -25.146 1.00 25.95 688 ILE A C 1
ATOM 5289 O O . ILE A 1 688 ? 33.843 52.318 -24.112 1.00 25.95 688 ILE A O 1
ATOM 5293 N N . SER A 1 689 ? 33.715 52.165 -26.299 1.00 23.75 689 SER A N 1
ATOM 5294 C CA . SER A 1 689 ? 33.423 52.458 -27.729 1.00 23.75 689 SER A CA 1
ATOM 5295 C C . SER A 1 689 ? 33.519 51.226 -28.665 1.00 23.75 689 SER A C 1
ATOM 5297 O O . SER A 1 689 ? 34.370 50.382 -28.427 1.00 23.75 689 SER A O 1
ATOM 5299 N N . SER A 1 690 ? 32.778 51.263 -29.795 1.00 25.02 690 SER A N 1
ATOM 5300 C CA . SER A 1 690 ? 33.180 50.888 -31.191 1.00 25.02 690 SER A CA 1
ATOM 5301 C C . SER A 1 690 ? 33.793 49.503 -31.525 1.00 25.02 690 SER A C 1
ATOM 5303 O O . SER A 1 690 ? 34.653 49.027 -30.801 1.00 25.02 690 SER A O 1
ATOM 5305 N N . SER A 1 691 ? 33.584 48.885 -32.699 1.00 24.11 691 SER A N 1
ATOM 5306 C CA . SER A 1 691 ? 32.675 49.093 -33.855 1.00 24.11 691 SER A CA 1
ATOM 5307 C C . SER A 1 691 ? 32.946 48.003 -34.923 1.00 24.11 691 SER A C 1
ATOM 5309 O O . SER A 1 691 ? 33.984 47.355 -34.840 1.00 24.11 691 SER A O 1
ATOM 5311 N N . SER A 1 692 ? 32.122 47.953 -35.991 1.00 24.89 692 SER A N 1
ATOM 5312 C CA . SER A 1 692 ? 32.499 47.622 -37.400 1.00 24.89 692 SER A CA 1
ATOM 5313 C C . SER A 1 692 ? 33.023 46.201 -37.749 1.00 24.89 692 SER A C 1
ATOM 5315 O O . SER A 1 692 ? 33.777 45.621 -36.985 1.00 24.89 692 SER A O 1
ATOM 5317 N N . GLU A 1 693 ? 32.752 45.589 -38.916 1.00 26.20 693 GLU A N 1
ATOM 5318 C CA . GLU A 1 693 ? 31.904 45.92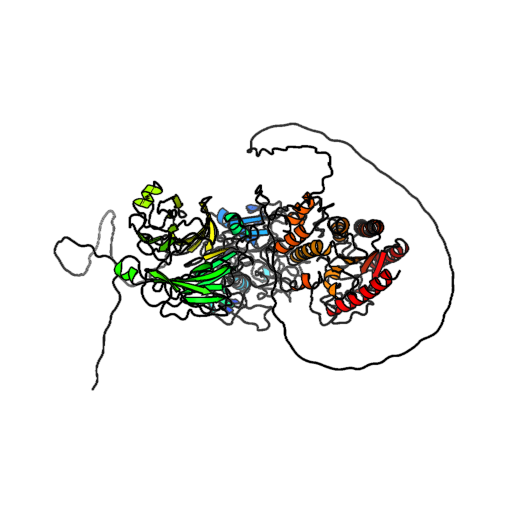9 -40.088 1.00 26.20 693 GLU A CA 1
ATOM 5319 C C . GLU A 1 693 ? 31.787 44.721 -41.070 1.00 26.20 693 GLU A C 1
ATOM 5321 O O . GLU A 1 693 ? 32.635 43.837 -41.032 1.00 26.20 693 GLU A O 1
ATOM 5326 N N . TYR A 1 694 ? 30.815 44.782 -42.002 1.00 22.27 694 TYR A N 1
ATOM 5327 C CA . TYR A 1 694 ? 30.720 44.103 -43.327 1.00 22.27 694 TYR A CA 1
ATOM 5328 C C . TYR A 1 694 ? 30.621 42.544 -43.428 1.00 22.27 694 TYR A C 1
ATOM 5330 O O . TYR A 1 694 ? 31.251 41.829 -42.663 1.00 22.27 694 TYR A O 1
ATOM 5338 N N . ILE A 1 695 ? 29.706 41.923 -44.216 1.00 23.95 695 ILE A N 1
ATOM 5339 C CA . ILE A 1 695 ? 29.408 41.926 -45.694 1.00 23.95 695 ILE A CA 1
ATOM 5340 C C . ILE A 1 695 ? 30.397 41.021 -46.485 1.00 23.95 695 ILE A C 1
ATOM 5342 O O . ILE A 1 695 ? 31.591 41.094 -46.229 1.00 23.95 695 ILE A O 1
ATOM 5346 N N . GLU A 1 696 ? 30.021 40.135 -47.434 1.00 23.83 696 GLU A N 1
ATOM 5347 C CA . GLU A 1 696 ? 28.734 39.857 -48.126 1.00 23.83 696 GLU A CA 1
ATOM 5348 C C . GLU A 1 696 ? 28.691 38.464 -48.822 1.00 23.83 696 GLU A C 1
ATOM 5350 O O . GLU A 1 696 ? 29.684 38.075 -49.433 1.00 23.83 696 GLU A O 1
ATOM 5355 N N . SER A 1 697 ? 27.492 37.862 -48.960 1.00 24.30 697 SER A N 1
ATOM 5356 C CA . SER A 1 697 ? 27.069 37.040 -50.136 1.00 24.30 697 SER A CA 1
ATOM 5357 C C . SER A 1 697 ? 27.803 35.686 -50.415 1.00 24.30 697 SER A C 1
ATOM 5359 O O . SER A 1 697 ? 28.767 35.363 -49.737 1.00 24.30 697 SER A O 1
ATOM 5361 N N . SER A 1 698 ? 27.434 34.808 -51.373 1.00 24.52 698 SER A N 1
ATOM 5362 C CA . SER A 1 698 ? 26.279 34.703 -52.303 1.00 24.52 698 SER A CA 1
ATOM 5363 C C . SER A 1 698 ? 26.108 33.276 -52.887 1.00 24.52 698 SER A C 1
ATOM 5365 O O . SER A 1 698 ? 27.070 32.716 -53.401 1.00 24.52 698 SER A O 1
ATOM 5367 N N . SER A 1 699 ? 24.853 32.808 -53.035 1.00 25.19 699 SER A N 1
ATOM 5368 C CA . SER A 1 699 ? 24.380 31.823 -54.055 1.00 25.19 699 SER A CA 1
ATOM 5369 C C . SER A 1 699 ? 24.969 30.381 -54.019 1.00 25.19 699 SER A C 1
ATOM 5371 O O . SER A 1 699 ? 25.954 30.126 -53.347 1.00 25.19 699 SER A O 1
ATOM 5373 N N . SER A 1 700 ? 24.415 29.348 -54.674 1.00 24.30 700 SER A N 1
ATOM 5374 C CA . SER A 1 700 ? 23.394 29.255 -55.740 1.00 24.30 700 SER A CA 1
ATOM 5375 C C . SER A 1 700 ? 22.572 27.940 -55.644 1.00 24.30 700 SER A C 1
ATOM 5377 O O . SER A 1 700 ? 22.717 27.181 -54.692 1.00 24.30 700 SER A O 1
ATOM 5379 N N . SER A 1 701 ? 21.660 27.702 -56.594 1.00 24.05 701 SER A N 1
ATOM 5380 C CA . SER A 1 701 ? 20.598 26.673 -56.585 1.00 24.05 701 SER A CA 1
ATOM 5381 C C . SER A 1 701 ? 20.833 25.486 -57.532 1.00 24.05 701 SER A C 1
ATOM 5383 O O . SER A 1 701 ? 21.453 25.703 -58.566 1.00 24.05 701 SER A O 1
ATOM 5385 N N . GLU A 1 702 ? 20.130 24.353 -57.345 1.00 25.19 702 GLU A N 1
ATOM 5386 C CA . GLU A 1 702 ? 19.364 23.723 -58.451 1.00 25.19 702 GLU A CA 1
ATOM 5387 C C . GLU A 1 702 ? 18.258 22.738 -57.987 1.00 25.19 702 GLU A C 1
ATOM 5389 O O . GLU A 1 702 ? 18.126 22.457 -56.799 1.00 25.19 702 GLU A O 1
ATOM 5394 N N . ASN A 1 703 ? 17.404 22.278 -58.919 1.00 24.36 703 ASN A N 1
ATOM 5395 C CA . ASN A 1 703 ? 16.188 21.476 -58.674 1.00 24.36 703 ASN A CA 1
ATOM 5396 C C . ASN A 1 703 ? 16.232 20.109 -59.382 1.00 24.36 703 ASN A C 1
ATOM 5398 O O . ASN A 1 703 ? 16.611 20.053 -60.549 1.00 24.36 703 ASN A O 1
ATOM 5402 N N . VAL A 1 704 ? 15.638 19.065 -58.782 1.00 23.98 704 VAL A N 1
ATOM 5403 C CA . VAL A 1 704 ? 15.096 17.897 -59.515 1.00 23.98 704 VAL A CA 1
ATOM 5404 C C . VAL A 1 704 ? 13.754 17.465 -58.902 1.00 23.98 704 VAL A C 1
ATOM 5406 O O . VAL A 1 704 ? 13.595 17.463 -57.686 1.00 23.98 704 VAL A O 1
ATOM 5409 N N . LYS A 1 705 ? 12.788 17.080 -59.750 1.00 24.36 705 LYS A N 1
ATOM 5410 C CA . LYS A 1 705 ? 11.541 16.390 -59.367 1.00 24.36 705 LYS A CA 1
ATOM 5411 C C . LYS A 1 705 ? 11.544 14.960 -59.907 1.00 24.36 705 LYS A C 1
ATOM 5413 O O . LYS A 1 705 ? 11.855 14.779 -61.081 1.00 24.36 705 LYS A O 1
ATOM 5418 N N . THR A 1 706 ? 11.000 14.015 -59.147 1.00 24.47 706 THR A N 1
ATOM 5419 C CA . THR A 1 706 ? 10.346 12.802 -59.677 1.00 24.47 706 THR A CA 1
ATOM 5420 C C . THR A 1 706 ? 9.160 12.415 -58.793 1.00 24.47 706 THR A C 1
ATOM 5422 O O . THR A 1 706 ? 9.052 12.848 -57.649 1.00 24.47 706 THR A O 1
ATOM 5425 N N . SER A 1 707 ? 8.229 11.648 -59.356 1.00 24.12 707 SER A N 1
ATOM 5426 C CA . SER A 1 707 ? 6.928 11.319 -58.764 1.00 24.12 707 SER A CA 1
ATOM 5427 C C . SER A 1 707 ? 6.592 9.844 -58.952 1.00 24.12 707 SER A C 1
ATOM 5429 O O . SER A 1 707 ? 6.823 9.313 -60.037 1.00 24.12 707 SER A O 1
ATOM 5431 N N . SER A 1 708 ? 5.914 9.233 -57.982 1.00 25.81 708 SER A N 1
ATOM 5432 C CA . SER A 1 708 ? 4.975 8.134 -58.246 1.00 25.81 708 SER A CA 1
ATOM 5433 C C . SER A 1 708 ? 3.924 8.057 -57.136 1.00 25.81 708 SER A C 1
ATOM 5435 O O . SER A 1 708 ? 4.122 8.608 -56.055 1.00 25.81 708 SER A O 1
ATOM 5437 N N . SER A 1 709 ? 2.786 7.439 -57.438 1.00 24.12 709 SER A N 1
ATOM 5438 C CA . SER A 1 709 ? 1.588 7.397 -56.597 1.00 24.12 709 SER A CA 1
ATOM 5439 C C . SER A 1 709 ? 0.848 6.084 -56.837 1.00 24.12 709 SER A C 1
ATOM 5441 O O . SER A 1 709 ? 0.685 5.707 -57.999 1.00 24.12 709 SER A O 1
ATOM 5443 N N . SER A 1 710 ? 0.343 5.453 -55.777 1.00 24.72 710 SER A N 1
ATOM 5444 C CA . SER A 1 710 ? -0.473 4.237 -55.860 1.00 24.72 710 SER A CA 1
ATOM 5445 C C . SER A 1 710 ? -1.584 4.271 -54.810 1.00 24.72 710 SER A C 1
ATOM 5447 O O . SER A 1 710 ? -1.318 4.073 -53.628 1.00 24.72 710 SER A O 1
ATOM 5449 N N . GLU A 1 711 ? -2.825 4.497 -55.237 1.00 23.50 711 GLU A N 1
ATOM 5450 C CA . GLU A 1 711 ? -4.013 4.170 -54.440 1.00 23.50 711 GLU A CA 1
ATOM 5451 C C . GLU A 1 711 ? -4.420 2.713 -54.698 1.00 23.50 711 GLU A C 1
ATOM 5453 O O . GLU A 1 711 ? -4.297 2.223 -55.825 1.00 23.50 711 GLU A O 1
ATOM 5458 N N . PHE A 1 712 ? -4.980 2.037 -53.693 1.00 20.77 712 PHE A N 1
ATOM 5459 C CA . PHE A 1 712 ? -5.841 0.875 -53.917 1.00 20.77 712 PHE A CA 1
ATOM 5460 C C . PHE A 1 712 ? -6.910 0.781 -52.823 1.00 20.77 712 PHE A C 1
ATOM 5462 O O . PHE A 1 712 ? -6.654 1.112 -51.668 1.00 20.77 712 PHE A O 1
ATOM 5469 N N . VAL A 1 713 ? -8.124 0.377 -53.201 1.00 20.84 713 VAL A N 1
ATOM 5470 C CA . VAL A 1 713 ? -9.340 0.416 -52.367 1.00 20.84 713 VAL A CA 1
ATOM 5471 C C . VAL A 1 713 ? -10.216 -0.800 -52.718 1.00 20.84 713 VAL A C 1
ATOM 5473 O O . VAL A 1 713 ? -10.068 -1.348 -53.809 1.00 20.84 713 VAL A O 1
ATOM 5476 N N . LEU A 1 714 ? -11.182 -1.137 -51.847 1.00 22.92 714 LEU A N 1
ATOM 5477 C CA . LEU A 1 714 ? -12.219 -2.184 -51.997 1.00 22.92 714 LEU A CA 1
ATOM 5478 C C . LEU A 1 714 ? -11.708 -3.622 -51.698 1.00 22.92 714 LEU A C 1
ATOM 5480 O O . LEU A 1 714 ? -10.558 -3.939 -51.970 1.00 22.92 714 LEU A O 1
ATOM 5484 N N . THR A 1 715 ? -12.490 -4.553 -51.123 1.00 21.64 715 THR A N 1
ATOM 5485 C CA . THR A 1 715 ? -13.913 -4.512 -50.698 1.00 21.64 715 THR A CA 1
ATOM 5486 C C . THR A 1 715 ? -14.194 -5.494 -49.546 1.00 21.64 715 THR A C 1
ATOM 5488 O O . THR A 1 715 ? -13.394 -6.385 -49.276 1.00 21.64 715 THR A O 1
ATOM 5491 N N . SER A 1 716 ? -15.363 -5.368 -48.913 1.00 25.09 716 SER A N 1
ATOM 5492 C CA . SER A 1 716 ? -15.927 -6.323 -47.947 1.00 25.09 716 SER A CA 1
ATOM 5493 C C . SER A 1 716 ? -16.511 -7.594 -48.595 1.00 25.09 716 SER A C 1
ATOM 5495 O O . SER A 1 716 ? -16.815 -7.621 -49.787 1.00 25.09 716 SER A O 1
ATOM 5497 N N . SER A 1 717 ? -16.731 -8.639 -47.786 1.00 24.22 717 SER A N 1
ATOM 5498 C CA . SER A 1 717 ? -17.665 -9.748 -48.061 1.00 24.22 717 SER A CA 1
ATOM 5499 C C . SER A 1 717 ? -18.170 -10.363 -46.740 1.00 24.22 717 SER A C 1
ATOM 5501 O O . SER A 1 717 ? -17.612 -10.061 -45.685 1.00 24.22 717 SER A O 1
ATOM 5503 N N . SER A 1 718 ? -19.256 -11.145 -46.773 1.00 22.83 718 SER A N 1
ATOM 5504 C CA . SER A 1 718 ? -20.055 -11.511 -45.586 1.00 22.83 718 SER A CA 1
ATOM 5505 C C . SER A 1 718 ? -20.719 -12.893 -45.685 1.00 22.83 718 SER A C 1
ATOM 5507 O O . SER A 1 718 ? -21.229 -13.240 -46.749 1.00 22.83 718 SER A O 1
ATOM 5509 N N . SER A 1 719 ? -20.801 -13.612 -44.560 1.00 25.23 719 SER A N 1
ATOM 5510 C CA . SER A 1 719 ? -21.622 -14.821 -44.324 1.00 25.23 719 SER A CA 1
ATOM 5511 C C . SER A 1 719 ? -21.734 -15.032 -42.800 1.00 25.23 719 SER A C 1
ATOM 5513 O O . SER A 1 719 ? -20.697 -15.108 -42.147 1.00 25.23 719 SER A O 1
ATOM 5515 N N . GLU A 1 720 ? -22.895 -14.876 -42.158 1.00 24.47 720 GLU A N 1
ATOM 5516 C CA . GLU A 1 720 ? -24.066 -15.787 -42.106 1.00 24.47 720 GLU A CA 1
ATOM 5517 C C . GLU A 1 720 ? -23.927 -16.961 -41.102 1.00 24.47 720 GLU A C 1
ATOM 5519 O O . GLU A 1 720 ? -23.461 -18.045 -41.436 1.00 24.47 720 GLU A O 1
ATOM 5524 N N . ASP A 1 721 ? -24.351 -16.665 -39.866 1.00 22.34 721 ASP A N 1
ATOM 5525 C CA . ASP A 1 721 ? -25.083 -17.445 -38.844 1.00 22.34 721 ASP A CA 1
ATOM 5526 C C . ASP A 1 721 ? -24.988 -18.979 -38.690 1.00 22.34 721 ASP A C 1
ATOM 5528 O O . ASP A 1 721 ? -25.272 -19.753 -39.600 1.00 22.34 721 ASP A O 1
ATOM 5532 N N . ILE A 1 722 ? -24.782 -19.376 -37.420 1.00 25.36 722 ILE A N 1
ATOM 5533 C CA . ILE A 1 722 ? -25.484 -20.376 -36.564 1.00 25.36 722 ILE A CA 1
ATOM 5534 C C . ILE A 1 722 ? -24.656 -20.382 -35.249 1.00 25.36 722 ILE A C 1
ATOM 5536 O O . ILE A 1 722 ? -23.452 -20.593 -35.305 1.00 25.36 722 ILE A O 1
ATOM 5540 N N . GLY A 1 723 ? -25.124 -20.066 -34.033 1.00 22.41 723 GLY A N 1
ATOM 5541 C CA . GLY A 1 723 ? -26.422 -20.293 -33.388 1.00 22.41 723 GLY A CA 1
ATOM 5542 C C . GLY A 1 723 ? -26.371 -21.605 -32.581 1.00 22.41 723 GLY A C 1
ATOM 5543 O O . GLY A 1 723 ? -26.156 -22.653 -33.172 1.00 22.41 723 GLY A O 1
ATOM 5544 N N . THR A 1 724 ? -26.546 -21.683 -31.258 1.00 23.73 724 THR A N 1
ATOM 5545 C CA . THR A 1 724 ? -26.633 -20.703 -30.143 1.00 23.73 724 THR A CA 1
ATOM 5546 C C . THR A 1 724 ? -25.816 -21.302 -28.959 1.00 23.73 724 THR A C 1
ATOM 5548 O O . THR A 1 724 ? -25.093 -22.267 -29.187 1.00 23.73 724 THR A O 1
ATOM 5551 N N . SER A 1 725 ? -25.793 -20.906 -27.677 1.00 24.27 725 SER A N 1
ATOM 5552 C CA . SER A 1 725 ? -26.494 -19.963 -26.765 1.00 24.27 725 SER A CA 1
ATOM 5553 C C . SER A 1 725 ? -25.715 -20.004 -25.423 1.00 24.27 725 SER A C 1
ATOM 5555 O O . SER A 1 725 ? -25.099 -21.030 -25.148 1.00 24.27 725 SER A O 1
ATOM 5557 N N . SER A 1 726 ? -25.737 -19.044 -24.491 1.00 24.59 726 SER A N 1
ATOM 5558 C CA . SER A 1 726 ? -26.311 -17.683 -24.413 1.00 24.59 726 SER A CA 1
ATOM 5559 C C . SER A 1 726 ? -25.834 -17.021 -23.102 1.00 24.59 726 SER A C 1
ATOM 5561 O O . SER A 1 726 ? -25.641 -17.733 -22.118 1.00 24.59 726 SER A O 1
ATOM 5563 N N . SER A 1 727 ? -25.729 -15.692 -23.046 1.00 23.48 727 SER A N 1
ATOM 5564 C CA . SER A 1 727 ? -25.396 -14.901 -21.843 1.00 23.48 727 SER A CA 1
ATOM 5565 C C . SER A 1 727 ? -26.533 -13.937 -21.459 1.00 23.48 727 SER A C 1
ATOM 5567 O O . SER A 1 727 ? -27.422 -13.671 -22.266 1.00 23.48 727 SER A O 1
ATOM 5569 N N . SER A 1 728 ? -26.545 -13.451 -20.213 1.00 25.33 728 SER A N 1
ATOM 5570 C CA . SER A 1 728 ? -27.591 -12.565 -19.676 1.00 25.33 728 SER A CA 1
ATOM 5571 C C . SER A 1 728 ? -27.377 -11.097 -20.054 1.00 25.33 728 SER A C 1
ATOM 5573 O O . SER A 1 728 ? -26.284 -10.566 -19.868 1.00 25.33 728 SER A O 1
ATOM 5575 N N . GLU A 1 729 ? -28.435 -10.436 -20.523 1.00 22.86 729 GLU A N 1
ATOM 5576 C CA . GLU A 1 729 ? -28.419 -9.033 -20.953 1.00 22.86 729 GLU A CA 1
ATOM 5577 C C . GLU A 1 729 ? -28.212 -8.053 -19.783 1.00 22.86 729 GLU A C 1
ATOM 5579 O O . GLU A 1 729 ? -28.917 -8.113 -18.775 1.00 22.86 729 GLU A O 1
ATOM 5584 N N . PHE A 1 730 ? -27.305 -7.088 -19.963 1.00 22.44 730 PHE A N 1
ATOM 5585 C CA . PHE A 1 730 ? -27.334 -5.802 -19.262 1.00 22.44 730 PHE A CA 1
ATOM 5586 C C . PHE A 1 730 ? -27.953 -4.774 -20.216 1.00 22.44 730 PHE A C 1
ATOM 5588 O O . PHE A 1 730 ? -27.449 -4.571 -21.319 1.00 22.44 730 PHE A O 1
ATOM 5595 N N . THR A 1 731 ? -29.061 -4.142 -19.827 1.00 21.48 731 THR A N 1
ATOM 5596 C CA . THR A 1 731 ? -29.773 -3.188 -20.691 1.00 21.48 731 THR A CA 1
ATOM 5597 C C . THR A 1 731 ? -29.251 -1.765 -20.505 1.00 21.48 731 THR A C 1
ATOM 5599 O O . THR A 1 731 ? -29.639 -1.084 -19.554 1.00 21.48 731 THR A O 1
ATOM 5602 N N . GLU A 1 732 ? -28.426 -1.281 -21.434 1.00 23.09 732 GLU A N 1
ATOM 5603 C CA . GLU A 1 732 ? -28.093 0.145 -21.522 1.00 23.09 732 GLU A CA 1
ATOM 5604 C C . GLU A 1 732 ? -29.299 0.958 -22.016 1.00 23.09 732 GLU A C 1
ATOM 5606 O O . GLU A 1 732 ? -29.757 0.806 -23.150 1.00 23.09 732 GLU A O 1
ATOM 5611 N N . THR A 1 733 ? -29.810 1.872 -21.188 1.00 22.11 733 THR A N 1
ATOM 5612 C CA . THR A 1 733 ? -30.823 2.850 -21.608 1.00 22.11 733 THR A CA 1
ATOM 5613 C C . THR A 1 733 ? -30.158 4.130 -22.104 1.00 22.11 733 THR A C 1
ATOM 5615 O O . THR A 1 733 ? -29.986 5.087 -21.349 1.00 22.11 733 THR A O 1
ATOM 5618 N N . SER A 1 734 ? -29.800 4.166 -23.387 1.00 24.45 734 SER A N 1
ATOM 5619 C CA . SER A 1 734 ? -29.301 5.376 -24.045 1.00 24.45 734 SER A CA 1
ATOM 5620 C C . SER A 1 734 ? -30.440 6.365 -24.338 1.00 24.45 734 SER A C 1
ATOM 5622 O O . SER A 1 734 ? -31.265 6.164 -25.228 1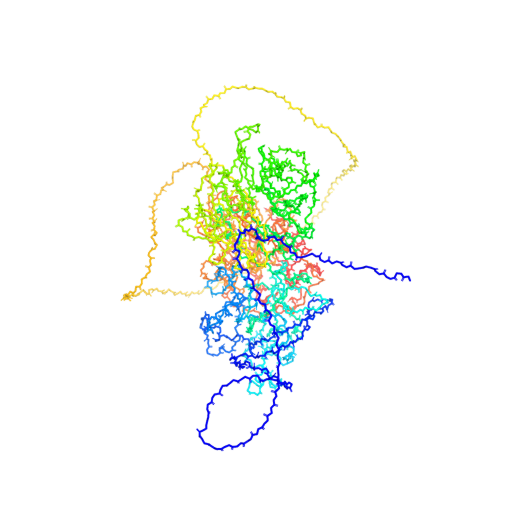.00 24.45 734 SER A O 1
ATOM 5624 N N . SER A 1 735 ? -30.490 7.468 -23.588 1.00 22.94 735 SER A N 1
ATOM 5625 C CA . SER A 1 735 ? -31.412 8.585 -23.834 1.00 22.94 735 SER A CA 1
ATOM 5626 C C . SER A 1 735 ? -30.682 9.761 -24.486 1.00 22.94 735 SER A C 1
ATOM 5628 O O . SER A 1 735 ? -30.183 10.657 -23.804 1.00 22.94 735 SER A O 1
ATOM 5630 N N . SER A 1 736 ? -30.621 9.769 -25.817 1.00 28.22 736 SER A N 1
ATOM 5631 C CA . SER A 1 736 ? -30.130 10.916 -26.581 1.00 28.22 736 SER A CA 1
ATOM 5632 C C . SER A 1 736 ? -31.167 12.044 -26.610 1.00 28.22 736 SER A C 1
ATOM 5634 O O . SER A 1 736 ? -32.285 11.883 -27.099 1.00 28.22 736 SER A O 1
ATOM 5636 N N . SER A 1 737 ? -30.778 13.218 -26.116 1.00 24.50 737 SER A N 1
ATOM 5637 C CA . SER A 1 737 ? -31.539 14.460 -26.260 1.00 24.50 737 SER A CA 1
ATOM 5638 C C . SER A 1 737 ? -30.614 15.583 -26.720 1.00 24.50 737 SER A C 1
ATOM 5640 O O . SER A 1 737 ? -29.828 16.106 -25.932 1.00 24.50 737 SER A O 1
ATOM 5642 N N . GLU A 1 738 ? -30.711 15.969 -27.992 1.00 30.86 738 GLU A N 1
ATOM 5643 C CA . GLU A 1 738 ? -30.066 17.185 -28.489 1.00 30.86 738 GLU A CA 1
ATOM 5644 C C . GLU A 1 738 ? -30.679 18.414 -27.799 1.00 30.86 738 GLU A C 1
ATOM 5646 O O . GLU A 1 738 ? -31.894 18.617 -27.843 1.00 30.86 738 GLU A O 1
ATOM 5651 N N . ILE A 1 739 ? -29.846 19.260 -27.187 1.00 27.05 739 ILE A N 1
ATOM 5652 C CA . ILE A 1 739 ? -30.256 20.567 -26.662 1.00 27.05 739 ILE A CA 1
ATOM 5653 C C . ILE A 1 739 ? -29.340 21.626 -27.276 1.00 27.05 739 ILE A C 1
ATOM 5655 O O . ILE A 1 739 ? -28.124 21.597 -27.101 1.00 27.05 739 ILE A O 1
ATOM 5659 N N . ALA A 1 740 ? -29.929 22.559 -28.025 1.00 25.98 740 ALA A N 1
ATOM 5660 C CA . ALA A 1 740 ? -29.200 23.675 -28.620 1.00 25.98 740 ALA A CA 1
ATOM 5661 C C . ALA A 1 740 ? -28.761 24.684 -27.535 1.00 25.98 740 ALA A C 1
ATOM 5663 O O . ALA A 1 740 ? -29.510 24.908 -26.580 1.00 25.98 740 ALA A O 1
ATOM 5664 N N . PRO A 1 741 ? -27.590 25.334 -27.672 1.00 29.98 741 PRO A N 1
ATOM 5665 C CA . PRO A 1 741 ? -27.024 26.160 -26.610 1.00 29.98 741 PRO A CA 1
ATOM 5666 C C . PRO A 1 741 ? -27.824 27.452 -26.386 1.00 29.98 741 PRO A C 1
ATOM 5668 O O . PRO A 1 741 ? -27.746 28.402 -27.166 1.00 29.98 741 PRO A O 1
ATOM 5671 N N . THR A 1 742 ? -28.556 27.515 -25.274 1.00 25.56 742 THR A N 1
ATOM 5672 C CA . THR A 1 742 ? -29.088 28.766 -24.718 1.00 25.56 742 THR A CA 1
ATOM 5673 C C . THR A 1 742 ? -28.093 29.351 -23.723 1.00 25.56 742 THR A C 1
ATOM 5675 O O . THR A 1 742 ? -27.784 28.724 -22.714 1.00 25.56 742 THR A O 1
ATOM 5678 N N . SER A 1 743 ? -27.612 30.567 -23.977 1.00 37.47 743 SER A N 1
ATOM 5679 C CA . SER A 1 743 ? -26.657 31.250 -23.101 1.00 37.47 743 SER A CA 1
ATOM 5680 C C . SER A 1 743 ? -27.293 31.670 -21.768 1.00 37.47 743 SER A C 1
ATOM 5682 O O . SER A 1 743 ? -28.067 32.631 -21.728 1.00 37.47 743 SER A O 1
ATOM 5684 N N . SER A 1 744 ? -26.914 31.010 -20.675 1.00 27.45 744 SER A N 1
ATOM 5685 C CA . SER A 1 744 ? -27.190 31.450 -19.302 1.00 27.45 744 SER A CA 1
ATOM 5686 C C . SER A 1 744 ? -25.929 31.323 -18.452 1.00 27.45 744 SER A C 1
ATOM 5688 O O . SER A 1 744 ? -25.438 30.219 -18.240 1.00 27.45 744 SER A O 1
ATOM 5690 N N . SER A 1 745 ? -25.415 32.450 -17.959 1.00 34.78 745 SER A N 1
ATOM 5691 C CA . SER A 1 745 ? -24.236 32.513 -17.093 1.00 34.78 745 SER A CA 1
ATOM 5692 C C . SER A 1 745 ? -24.585 32.107 -15.655 1.00 34.78 745 SER A C 1
ATOM 5694 O O . SER A 1 745 ? -24.829 32.966 -14.806 1.00 34.78 745 SER A O 1
ATOM 5696 N N . GLY A 1 746 ? -24.653 30.801 -15.408 1.00 30.47 746 GLY A N 1
ATOM 5697 C CA . GLY A 1 746 ? -24.472 30.218 -14.079 1.00 30.47 746 GLY A CA 1
ATOM 5698 C C . GLY A 1 746 ? -23.053 29.663 -13.964 1.00 30.47 746 GLY A C 1
ATOM 5699 O O . GLY A 1 746 ? -22.498 29.215 -14.966 1.00 30.47 746 GLY A O 1
ATOM 5700 N N . GLU A 1 747 ? -22.468 29.704 -12.769 1.00 40.97 747 GLU A N 1
ATOM 5701 C CA . GLU A 1 747 ? -21.176 29.066 -12.500 1.00 40.97 747 GLU A CA 1
ATOM 5702 C C . GLU A 1 747 ? -21.346 27.546 -12.617 1.00 40.97 747 GLU A C 1
ATOM 5704 O O . GLU A 1 747 ? -22.088 26.926 -11.854 1.00 40.97 747 GLU A O 1
ATOM 5709 N N . HIS A 1 748 ? -20.713 26.956 -13.630 1.00 43.12 748 HIS A N 1
ATOM 5710 C CA . HIS A 1 748 ? -20.812 25.533 -13.919 1.00 43.12 748 HIS A CA 1
ATOM 5711 C C . HIS A 1 748 ? -19.678 24.820 -13.178 1.00 43.12 748 HIS A C 1
ATOM 5713 O O . HIS A 1 748 ? -18.560 24.748 -13.674 1.00 43.12 748 HIS A O 1
ATOM 5719 N N . SER A 1 749 ? -19.934 24.341 -11.960 1.00 51.22 749 SER A N 1
ATOM 5720 C CA . SER A 1 749 ? -18.913 23.622 -11.196 1.00 51.22 749 SER A CA 1
ATOM 5721 C C . SER A 1 749 ? -18.585 22.277 -11.854 1.00 51.22 749 SER A C 1
ATOM 5723 O O . SER A 1 749 ? -19.475 21.492 -12.191 1.00 51.22 749 SER A O 1
ATOM 5725 N N . LEU A 1 750 ? -17.291 22.012 -12.047 1.00 66.88 750 LEU A N 1
ATOM 5726 C CA . LEU A 1 750 ? -16.804 20.781 -12.662 1.00 66.88 750 LEU A CA 1
ATOM 5727 C C . LEU A 1 750 ? -17.013 19.592 -11.709 1.00 66.88 750 LEU A C 1
ATOM 5729 O O . LEU A 1 750 ? -16.287 19.420 -10.728 1.00 66.88 750 LEU A O 1
ATOM 5733 N N . VAL A 1 751 ? -18.027 18.771 -11.990 1.00 70.31 751 VAL A N 1
ATOM 5734 C CA . VAL A 1 751 ? -18.331 17.561 -11.213 1.00 70.31 751 VAL A CA 1
ATOM 5735 C C . VAL A 1 751 ? -17.471 16.406 -11.718 1.00 70.31 751 VAL A C 1
ATOM 5737 O O . VAL A 1 751 ? -17.721 15.856 -12.788 1.00 70.31 751 VAL A O 1
ATOM 5740 N N . LEU A 1 752 ? -16.468 16.036 -10.926 1.00 74.25 752 LEU A N 1
ATOM 5741 C CA . LEU A 1 752 ? -15.556 14.931 -11.211 1.00 74.25 752 LEU A CA 1
ATOM 5742 C C . LEU A 1 752 ? -16.006 13.638 -10.521 1.00 74.25 752 LEU A C 1
ATOM 5744 O O . LEU A 1 752 ? -16.455 13.662 -9.375 1.00 74.25 752 LEU A O 1
ATOM 5748 N N . ASP A 1 753 ? -15.812 12.502 -11.191 1.00 68.56 753 ASP A N 1
ATOM 5749 C CA . ASP A 1 753 ? -15.852 11.184 -10.555 1.00 68.56 753 ASP A CA 1
ATOM 5750 C C . ASP A 1 753 ? -14.581 10.997 -9.706 1.00 68.56 753 ASP A C 1
ATOM 5752 O O . ASP A 1 753 ? -13.492 10.903 -10.276 1.00 68.56 753 ASP A O 1
ATOM 5756 N N . PRO A 1 754 ? -14.665 10.938 -8.365 1.00 60.16 754 PRO A N 1
ATOM 5757 C CA . PRO A 1 754 ? -13.485 10.837 -7.511 1.00 60.16 754 PRO A CA 1
ATOM 5758 C C . PRO A 1 754 ? -12.800 9.467 -7.576 1.00 60.16 754 PRO A C 1
ATOM 5760 O O . PRO A 1 754 ? -11.674 9.364 -7.089 1.00 60.16 754 PRO A O 1
ATOM 5763 N N . ASP A 1 755 ? -13.458 8.453 -8.152 1.00 55.84 755 ASP A N 1
ATOM 5764 C CA . ASP A 1 755 ? -12.934 7.090 -8.275 1.00 55.84 755 ASP A CA 1
ATOM 5765 C C . ASP A 1 755 ? -12.080 6.938 -9.562 1.00 55.84 755 ASP A C 1
ATOM 5767 O O . ASP A 1 755 ? -11.296 5.996 -9.688 1.00 55.84 755 ASP A O 1
ATOM 5771 N N . SER A 1 756 ? -12.175 7.913 -10.483 1.00 70.88 756 SER A N 1
ATOM 5772 C CA . SER A 1 756 ? -11.414 7.978 -11.740 1.00 70.88 756 SER A CA 1
ATOM 5773 C C . SER A 1 756 ? -10.532 9.230 -11.862 1.00 70.88 756 SER A C 1
ATOM 5775 O O . SER A 1 756 ? -9.349 9.132 -12.188 1.00 70.88 756 SER A O 1
ATOM 5777 N N . ALA A 1 757 ? -11.078 10.424 -11.615 1.00 80.69 757 ALA A N 1
ATOM 5778 C CA . ALA A 1 757 ? -10.404 11.699 -11.855 1.00 80.69 757 ALA A CA 1
ATOM 5779 C C . ALA A 1 757 ? -9.206 11.913 -10.916 1.00 80.69 757 ALA A C 1
ATOM 5781 O O . ALA A 1 757 ? -9.329 11.812 -9.694 1.00 80.69 757 ALA A O 1
ATOM 5782 N N . GLY A 1 758 ? -8.049 12.258 -11.490 1.00 78.81 758 GLY A N 1
ATOM 5783 C CA . GLY A 1 758 ? -6.800 12.459 -10.747 1.00 78.81 758 GLY A CA 1
ATOM 5784 C C . GLY A 1 758 ? -6.016 11.180 -10.419 1.00 78.81 758 GLY A C 1
ATOM 5785 O O . GLY A 1 758 ? -4.869 11.266 -9.977 1.00 78.81 758 GLY A O 1
ATOM 5786 N N . ILE A 1 759 ? -6.585 9.993 -10.664 1.00 79.62 759 ILE A N 1
ATOM 5787 C CA . ILE A 1 759 ? -5.963 8.698 -10.347 1.00 79.62 759 ILE A CA 1
ATOM 5788 C C . ILE A 1 759 ? -5.017 8.274 -11.483 1.00 79.62 759 ILE A C 1
ATOM 5790 O O . ILE A 1 759 ? -5.360 7.490 -12.370 1.00 79.62 759 ILE A O 1
ATOM 5794 N N . TYR A 1 760 ? -3.810 8.845 -11.472 1.00 80.50 760 TYR A N 1
ATOM 5795 C CA . TYR A 1 760 ? -2.785 8.649 -12.510 1.00 80.50 760 TYR A CA 1
ATOM 5796 C C . TYR A 1 760 ? -1.764 7.537 -12.215 1.00 80.50 760 TYR A C 1
ATOM 5798 O O . TYR A 1 760 ? -0.908 7.274 -13.059 1.00 80.50 760 TYR A O 1
ATOM 5806 N N . VAL A 1 761 ? -1.812 6.913 -11.031 1.00 72.81 761 VAL A N 1
ATOM 5807 C CA . VAL A 1 761 ? -0.880 5.852 -10.609 1.00 72.81 761 VAL A CA 1
ATOM 5808 C C . VAL A 1 761 ? -1.483 4.991 -9.489 1.00 72.81 761 VAL A C 1
ATOM 5810 O O . VAL A 1 761 ? -2.403 5.433 -8.802 1.00 72.81 761 VAL A O 1
ATOM 5813 N N . TYR A 1 762 ? -0.935 3.791 -9.276 1.00 60.81 762 TYR A N 1
ATOM 5814 C CA . TYR A 1 762 ? -1.301 2.867 -8.192 1.00 60.81 762 TYR A CA 1
ATOM 5815 C C . TYR A 1 762 ? -0.074 2.445 -7.354 1.00 60.81 762 TYR A C 1
ATOM 5817 O O . TYR A 1 762 ? 1.065 2.791 -7.651 1.00 60.81 762 TYR A O 1
ATOM 5825 N N . SER A 1 763 ? -0.300 1.685 -6.284 1.00 50.41 763 SER A N 1
ATOM 5826 C CA . SER A 1 763 ? 0.630 1.410 -5.171 1.00 50.41 763 SER A CA 1
ATOM 5827 C C . SER A 1 763 ? 1.911 0.672 -5.523 1.00 50.41 763 SER A C 1
ATOM 5829 O O . SER A 1 763 ? 2.904 0.757 -4.787 1.00 50.41 763 SER A O 1
ATOM 5831 N N . TYR A 1 764 ? 1.857 -0.096 -6.601 1.00 50.31 764 TYR A N 1
ATOM 5832 C CA . TYR A 1 764 ? 2.849 -1.103 -6.958 1.00 50.31 764 TYR A CA 1
ATOM 5833 C C . TYR A 1 764 ? 3.528 -0.776 -8.293 1.00 50.31 764 TYR A C 1
ATOM 5835 O O . TYR A 1 764 ? 4.247 -1.597 -8.836 1.00 50.31 764 TYR A O 1
ATOM 5843 N N . THR A 1 765 ? 3.315 0.411 -8.861 1.00 53.62 765 THR A N 1
ATOM 5844 C CA . THR A 1 765 ? 3.935 0.794 -10.139 1.00 53.62 765 THR A CA 1
ATOM 5845 C C . THR A 1 765 ? 5.448 1.000 -10.019 1.00 53.62 765 THR A C 1
ATOM 5847 O O . THR A 1 765 ? 5.977 1.199 -8.926 1.00 53.62 765 THR A O 1
ATOM 5850 N N . GLN A 1 766 ? 6.167 1.010 -11.141 1.00 58.59 766 GLN A N 1
ATOM 5851 C CA . GLN A 1 766 ? 7.613 1.230 -11.137 1.00 58.59 766 GLN A CA 1
ATOM 5852 C C . GLN A 1 766 ? 7.950 2.696 -10.808 1.00 58.59 766 GLN A C 1
ATOM 5854 O O . GLN A 1 766 ? 7.137 3.601 -10.994 1.00 58.59 766 GLN A O 1
ATOM 5859 N N . PHE A 1 767 ? 9.185 2.965 -10.369 1.00 64.62 767 PHE A N 1
ATOM 5860 C CA . PHE A 1 767 ? 9.656 4.320 -10.027 1.00 64.62 767 PHE A CA 1
ATOM 5861 C C . PHE A 1 767 ? 9.379 5.367 -11.127 1.00 64.62 767 PHE A C 1
ATOM 5863 O O . PHE A 1 767 ? 8.958 6.487 -10.839 1.00 64.62 767 PHE A O 1
ATOM 5870 N N . LYS A 1 768 ? 9.550 4.979 -12.398 1.00 66.19 768 LYS A N 1
ATOM 5871 C CA . LYS A 1 768 ? 9.276 5.822 -13.575 1.00 66.19 768 LYS A CA 1
ATOM 5872 C C . LYS A 1 768 ? 7.805 6.254 -13.689 1.00 66.19 768 LYS A C 1
ATOM 5874 O O . LYS A 1 768 ? 7.525 7.334 -14.201 1.00 66.19 768 LYS A O 1
ATOM 5879 N N . ASP A 1 769 ? 6.891 5.424 -13.193 1.00 70.31 769 ASP A N 1
ATOM 5880 C CA . ASP A 1 769 ? 5.447 5.620 -13.270 1.00 70.31 769 ASP A CA 1
ATOM 5881 C C . ASP A 1 769 ? 4.990 6.581 -12.157 1.00 70.31 769 ASP A C 1
ATOM 5883 O O . ASP A 1 769 ? 4.211 7.493 -12.414 1.00 70.31 769 ASP A O 1
ATOM 5887 N N . PHE A 1 770 ? 5.561 6.486 -10.946 1.00 74.00 770 PHE A N 1
ATOM 5888 C CA . PHE A 1 770 ? 5.312 7.459 -9.868 1.00 74.00 770 PHE A CA 1
ATOM 5889 C C . PHE A 1 770 ? 5.595 8.904 -10.303 1.00 74.00 770 PHE A C 1
ATOM 5891 O O . PHE A 1 770 ? 4.828 9.810 -9.971 1.00 74.00 770 PHE A O 1
ATOM 5898 N N . ILE A 1 771 ? 6.648 9.124 -11.101 1.00 81.19 771 ILE A N 1
ATOM 5899 C CA . ILE A 1 771 ? 6.996 10.450 -11.632 1.00 81.19 771 ILE A CA 1
ATOM 5900 C C . ILE A 1 771 ? 5.837 11.044 -12.452 1.00 81.19 771 ILE A C 1
ATOM 5902 O O . ILE A 1 771 ? 5.579 12.244 -12.325 1.00 81.19 771 ILE A O 1
ATOM 5906 N N . ILE A 1 772 ? 5.094 10.245 -13.238 1.00 83.38 772 ILE A N 1
ATOM 5907 C CA . ILE A 1 772 ? 4.006 10.779 -14.076 1.00 83.38 772 ILE A CA 1
ATOM 5908 C C . ILE A 1 772 ? 2.880 11.378 -13.232 1.00 83.38 772 ILE A C 1
ATOM 5910 O O . ILE A 1 772 ? 2.372 12.439 -13.582 1.00 83.38 772 ILE A O 1
ATOM 5914 N N . ARG A 1 773 ? 2.551 10.783 -12.077 1.00 84.44 773 ARG A N 1
ATOM 5915 C CA . ARG A 1 773 ? 1.512 11.306 -11.176 1.00 84.44 773 ARG A CA 1
ATOM 5916 C C . ARG A 1 773 ? 1.877 12.678 -10.611 1.00 84.44 773 ARG A C 1
ATOM 5918 O O . ARG A 1 773 ? 1.036 13.574 -10.609 1.00 84.44 773 ARG A O 1
ATOM 5925 N N . TYR A 1 774 ? 3.132 12.881 -10.206 1.00 86.44 774 TYR A N 1
ATOM 5926 C CA . TYR A 1 774 ? 3.600 14.209 -9.791 1.00 86.44 774 TYR A CA 1
ATOM 5927 C C . TYR A 1 774 ? 3.621 15.206 -10.953 1.00 86.44 774 TYR A C 1
ATOM 5929 O O . TYR A 1 774 ? 3.308 16.378 -10.752 1.00 86.44 774 TYR A O 1
ATOM 5937 N N . LYS A 1 775 ? 3.936 14.761 -12.179 1.00 91.31 775 LYS A N 1
ATOM 5938 C CA . LYS A 1 775 ? 3.863 15.646 -13.349 1.00 91.31 775 LYS A CA 1
ATOM 5939 C C . LYS A 1 775 ? 2.423 16.005 -13.707 1.00 91.31 775 LYS A C 1
ATOM 5941 O O . LYS A 1 775 ? 2.213 17.143 -14.095 1.00 91.31 775 LYS A O 1
ATOM 5946 N N . MET A 1 776 ? 1.441 15.124 -13.509 1.00 92.25 776 MET A N 1
ATOM 5947 C CA . MET A 1 776 ? 0.027 15.465 -13.711 1.00 92.25 776 MET A CA 1
ATOM 5948 C C . MET A 1 776 ? -0.511 16.436 -12.648 1.00 92.25 776 MET A C 1
ATOM 5950 O O . MET A 1 776 ? -1.217 17.370 -13.014 1.00 92.25 776 MET A O 1
ATOM 5954 N N . GLU A 1 777 ? -0.131 16.308 -11.368 1.00 92.00 777 GLU A N 1
ATOM 5955 C CA . GLU A 1 777 ? -0.456 17.337 -10.358 1.00 92.00 777 GLU A CA 1
ATOM 5956 C C . GLU A 1 777 ? 0.105 18.707 -10.770 1.00 92.00 777 GLU A C 1
ATOM 5958 O O . GLU A 1 777 ? -0.634 19.689 -10.835 1.00 92.00 777 GLU A O 1
ATOM 5963 N N . LEU A 1 778 ? 1.396 18.759 -11.117 1.00 95.50 778 LEU A N 1
ATOM 5964 C CA . LEU A 1 778 ? 2.054 19.978 -11.593 1.00 95.50 778 LEU A CA 1
ATOM 5965 C C . LEU A 1 778 ? 1.450 20.504 -12.903 1.00 95.50 778 LEU A C 1
ATOM 5967 O O . LEU A 1 778 ? 1.450 21.713 -13.123 1.00 95.50 778 LEU A O 1
ATOM 5971 N N . LEU A 1 779 ? 0.930 19.628 -13.768 1.00 96.94 779 LEU A N 1
ATOM 5972 C CA . LEU A 1 779 ? 0.302 20.020 -15.027 1.00 96.94 779 LEU A CA 1
ATOM 5973 C C . LEU A 1 779 ? -0.961 20.840 -14.763 1.00 96.94 779 LEU A C 1
ATOM 5975 O O . LEU A 1 779 ? -1.090 21.961 -15.255 1.00 96.94 779 LEU A O 1
ATOM 5979 N N . TRP A 1 780 ? -1.858 20.318 -13.927 1.00 96.12 780 TRP A N 1
ATOM 5980 C CA . TRP A 1 780 ? -3.081 21.022 -13.550 1.00 96.12 780 TRP A CA 1
ATOM 5981 C C . TRP A 1 780 ? -2.789 22.265 -12.695 1.00 96.12 780 TRP A C 1
ATOM 5983 O O . TRP A 1 780 ? -3.371 23.318 -12.938 1.00 96.12 780 TRP A O 1
ATOM 5993 N N . GLN A 1 781 ? -1.825 22.195 -11.767 1.00 95.56 781 GLN A N 1
ATOM 5994 C CA . GLN A 1 781 ? -1.439 23.324 -10.908 1.00 95.56 781 GLN A CA 1
ATOM 5995 C C . GLN A 1 781 ? -0.870 24.526 -11.691 1.00 95.56 781 GLN A C 1
ATOM 5997 O O . GLN A 1 781 ? -1.063 25.678 -11.295 1.00 95.56 781 GLN A O 1
ATOM 6002 N N . PHE A 1 782 ? -0.138 24.279 -12.784 1.00 97.12 782 PHE A N 1
ATOM 6003 C CA . PHE A 1 782 ? 0.579 25.324 -13.524 1.00 97.12 782 PHE A CA 1
ATOM 6004 C C . PHE A 1 782 ? -0.064 25.752 -14.851 1.00 97.12 782 PHE A C 1
ATOM 6006 O O . PHE A 1 782 ? 0.419 26.721 -15.444 1.00 97.12 782 PHE A O 1
ATOM 6013 N N . ALA A 1 783 ? -1.149 25.112 -15.299 1.00 95.81 783 ALA A N 1
ATOM 6014 C CA . ALA A 1 783 ? -1.829 25.420 -16.563 1.00 95.81 783 ALA A CA 1
ATOM 6015 C C . ALA A 1 783 ? -2.122 26.923 -16.757 1.00 95.81 783 ALA A C 1
ATOM 6017 O O . ALA A 1 783 ? -1.731 27.522 -17.764 1.00 95.81 783 ALA A O 1
ATOM 6018 N N . ASP A 1 784 ? -2.725 27.568 -15.755 1.00 94.12 784 ASP A N 1
ATOM 6019 C CA . ASP A 1 784 ? -3.090 28.986 -15.817 1.00 94.12 784 ASP A CA 1
ATOM 6020 C C . ASP A 1 784 ? -1.961 29.959 -15.481 1.00 94.12 784 ASP A C 1
ATOM 6022 O O . ASP A 1 784 ? -2.159 31.172 -15.568 1.00 94.12 784 ASP A O 1
ATOM 6026 N N . SER A 1 785 ? -0.781 29.492 -15.071 1.00 95.50 785 SER A N 1
ATOM 6027 C CA . SER A 1 785 ? 0.277 30.365 -14.540 1.00 95.50 785 SER A CA 1
ATOM 6028 C C . SER A 1 785 ? 1.600 30.285 -15.298 1.00 95.50 785 SER A C 1
ATOM 6030 O O . SER A 1 785 ? 2.297 31.298 -15.386 1.00 95.50 785 SER A O 1
ATOM 6032 N N . ALA A 1 786 ? 1.944 29.136 -15.881 1.00 98.06 786 ALA A N 1
ATOM 6033 C CA . ALA A 1 786 ? 3.247 28.945 -16.497 1.00 98.06 786 ALA A CA 1
ATOM 6034 C C . ALA A 1 786 ? 3.414 29.688 -17.830 1.00 98.06 786 ALA A C 1
ATOM 6036 O O . ALA A 1 786 ? 2.553 29.665 -18.712 1.00 98.06 786 ALA A O 1
ATOM 6037 N N . ASN A 1 787 ? 4.588 30.301 -17.987 1.00 98.06 787 ASN A N 1
ATOM 6038 C CA . ASN A 1 787 ? 5.059 30.909 -19.230 1.00 98.06 787 ASN A CA 1
ATOM 6039 C C . ASN A 1 787 ? 6.287 30.194 -19.831 1.00 98.06 787 ASN A C 1
ATOM 6041 O O . ASN A 1 787 ? 6.592 30.410 -21.006 1.00 98.06 787 ASN A O 1
ATOM 6045 N N . VAL A 1 788 ? 6.919 29.287 -19.077 1.00 98.69 788 VAL A N 1
ATOM 6046 C CA . VAL A 1 788 ? 7.923 28.327 -19.560 1.00 98.69 788 VAL A CA 1
ATOM 6047 C C . VAL A 1 788 ? 7.463 26.913 -19.200 1.00 98.69 788 VAL A C 1
ATOM 6049 O O . VAL A 1 788 ? 7.139 26.645 -18.043 1.00 98.69 788 VAL A O 1
ATOM 6052 N N . VAL A 1 789 ? 7.456 25.997 -20.166 1.00 98.75 789 VAL A N 1
ATOM 6053 C CA . VAL A 1 789 ? 7.149 24.575 -19.935 1.00 98.75 789 VAL A CA 1
ATOM 6054 C C . VAL A 1 789 ? 8.299 23.724 -20.461 1.00 98.75 789 VAL A C 1
ATOM 6056 O O . VAL A 1 789 ? 8.783 23.963 -21.565 1.00 98.75 789 VAL A O 1
ATOM 6059 N N . VAL A 1 790 ? 8.745 22.739 -19.680 1.00 98.75 790 VAL A N 1
ATOM 6060 C CA . VAL A 1 790 ? 9.784 21.776 -20.085 1.00 98.75 790 VAL A CA 1
ATOM 6061 C C . VAL A 1 790 ? 9.148 20.408 -20.310 1.00 98.75 790 VAL A C 1
ATOM 6063 O O . VAL A 1 790 ? 8.424 19.933 -19.441 1.00 98.75 790 VAL A O 1
ATOM 6066 N N . ILE A 1 791 ? 9.445 19.758 -21.432 1.00 98.00 791 ILE A N 1
ATOM 6067 C CA . ILE A 1 791 ? 9.062 18.373 -21.744 1.00 98.00 791 ILE A CA 1
ATOM 6068 C C . ILE A 1 791 ? 10.264 17.597 -22.299 1.00 98.00 791 ILE A C 1
ATOM 6070 O O . ILE A 1 791 ? 11.241 18.186 -22.761 1.00 98.00 791 ILE A O 1
ATOM 6074 N N . GLY A 1 792 ? 10.194 16.267 -22.255 1.00 95.19 792 GLY A N 1
ATOM 6075 C CA . GLY A 1 792 ? 11.256 15.385 -22.739 1.00 95.19 792 GLY A CA 1
ATOM 6076 C C . GLY A 1 792 ? 11.557 14.238 -21.780 1.00 95.19 792 GLY A C 1
ATOM 6077 O O . GLY A 1 792 ? 10.715 13.899 -20.947 1.00 95.19 792 GLY A O 1
ATOM 6078 N N . SER A 1 793 ? 12.745 13.646 -21.911 1.00 93.69 793 SER A N 1
ATOM 6079 C CA . SER A 1 793 ? 13.175 12.435 -21.193 1.00 93.69 793 SER A CA 1
ATOM 6080 C C . SER A 1 793 ? 13.545 12.663 -19.711 1.00 93.69 793 SER A C 1
ATOM 6082 O O . SER A 1 793 ? 13.291 13.720 -19.122 1.00 93.69 793 SER A O 1
ATOM 6084 N N . SER A 1 794 ? 14.210 11.676 -19.100 1.00 93.12 794 SER A N 1
ATOM 6085 C CA . SER A 1 794 ? 14.881 11.814 -17.803 1.00 93.12 794 SER A CA 1
ATOM 6086 C C . SER A 1 794 ? 16.018 12.853 -17.811 1.00 93.12 794 SER A C 1
ATOM 6088 O O . SER A 1 794 ? 16.373 13.383 -16.763 1.00 93.12 794 SER A O 1
ATOM 6090 N N . ARG A 1 795 ? 16.562 13.228 -18.978 1.00 95.06 795 ARG A N 1
ATOM 6091 C CA . ARG A 1 795 ? 17.630 14.238 -19.064 1.00 95.06 795 ARG A CA 1
ATOM 6092 C C . ARG A 1 795 ? 17.152 15.644 -18.669 1.00 95.06 795 ARG A C 1
ATOM 6094 O O . ARG A 1 795 ? 17.712 16.186 -17.717 1.00 95.06 795 ARG A O 1
ATOM 6101 N N . PRO A 1 796 ? 16.112 16.246 -19.287 1.00 96.31 796 PRO A N 1
ATOM 6102 C CA . PRO A 1 796 ? 15.565 17.519 -18.810 1.00 96.31 796 PRO A CA 1
ATOM 6103 C C . PRO A 1 796 ? 14.862 17.406 -17.447 1.00 96.31 796 PRO A C 1
ATOM 6105 O O . PRO A 1 796 ? 14.807 18.398 -16.724 1.00 96.31 796 PRO A O 1
ATOM 6108 N N . LEU A 1 797 ? 14.353 16.226 -17.067 1.00 95.00 797 LEU A N 1
ATOM 6109 C CA . LEU A 1 797 ? 13.799 15.965 -15.730 1.00 95.00 797 LEU A CA 1
ATOM 6110 C C . LEU A 1 797 ? 14.824 16.250 -14.616 1.00 95.00 797 LEU A C 1
ATOM 6112 O O . LEU A 1 797 ? 14.479 16.936 -13.658 1.00 95.00 797 LEU A O 1
ATOM 6116 N N . ASN A 1 798 ? 16.068 15.780 -14.747 1.00 94.56 798 ASN A N 1
ATOM 6117 C CA . ASN A 1 798 ? 17.130 16.096 -13.786 1.00 94.56 798 ASN A CA 1
ATOM 6118 C C . ASN A 1 798 ? 17.703 17.510 -14.009 1.00 94.56 798 ASN A C 1
ATOM 6120 O O . ASN A 1 798 ? 17.928 18.257 -13.059 1.00 94.56 798 ASN A O 1
ATOM 6124 N N . ALA A 1 799 ? 17.958 17.874 -15.273 1.00 96.44 799 ALA A N 1
ATOM 6125 C CA . ALA A 1 799 ? 18.804 19.016 -15.628 1.00 96.44 799 ALA A CA 1
ATOM 6126 C C . ALA A 1 799 ? 18.130 20.395 -15.570 1.00 96.44 799 ALA A C 1
ATOM 6128 O O . ALA A 1 799 ? 18.836 21.396 -15.441 1.00 96.44 799 ALA A O 1
ATOM 6129 N N . VAL A 1 800 ? 16.801 20.487 -15.711 1.00 97.44 800 VAL A N 1
ATOM 6130 C CA . VAL A 1 800 ? 16.104 21.784 -15.685 1.00 97.44 800 VAL A CA 1
ATOM 6131 C C . VAL A 1 800 ? 15.455 22.005 -14.332 1.00 97.44 800 VAL A C 1
ATOM 6133 O O . VAL A 1 800 ? 14.623 21.204 -13.911 1.00 97.44 800 VAL A O 1
ATOM 6136 N N . TYR A 1 801 ? 15.804 23.119 -13.688 1.00 93.81 801 TYR A N 1
ATOM 6137 C CA . TYR A 1 801 ? 15.492 23.426 -12.292 1.00 93.81 801 TYR A CA 1
ATOM 6138 C C . TYR A 1 801 ? 14.589 24.681 -12.197 1.00 93.81 801 TYR A C 1
ATOM 6140 O O . TYR A 1 801 ? 15.083 25.786 -11.966 1.00 93.81 801 TYR A O 1
ATOM 6148 N N . PRO A 1 802 ? 13.255 24.575 -12.383 1.00 96.81 802 PRO A N 1
ATOM 6149 C CA . PRO A 1 802 ? 12.371 25.729 -12.602 1.00 96.81 802 PRO A CA 1
ATOM 6150 C C . PRO A 1 802 ? 12.397 26.816 -11.522 1.00 96.81 802 PRO A C 1
ATOM 6152 O O . PRO A 1 802 ? 12.131 27.978 -11.816 1.00 96.81 802 PRO A O 1
ATOM 6155 N N . THR A 1 803 ? 12.706 26.458 -10.274 1.00 95.38 803 THR A N 1
ATOM 6156 C CA . THR A 1 803 ? 12.804 27.389 -9.138 1.00 95.38 803 THR A CA 1
ATOM 6157 C C . THR A 1 803 ? 14.095 28.218 -9.118 1.00 95.38 803 THR A C 1
ATOM 6159 O O . THR A 1 803 ? 14.191 29.154 -8.326 1.00 95.38 803 THR A O 1
ATOM 6162 N N . LYS A 1 804 ? 15.070 27.913 -9.989 1.00 96.06 804 LYS A N 1
ATOM 6163 C CA . LYS A 1 804 ? 16.340 28.647 -10.157 1.00 96.06 804 LYS A CA 1
ATOM 6164 C C . LYS A 1 804 ? 16.316 29.650 -11.322 1.00 96.06 804 LYS A C 1
ATOM 6166 O O . LYS A 1 804 ? 17.259 30.424 -11.461 1.00 96.06 804 LYS A O 1
ATOM 6171 N N . LEU A 1 805 ? 15.270 29.639 -12.154 1.00 97.56 805 LEU A N 1
ATOM 6172 C CA . LEU A 1 805 ? 15.079 30.610 -13.239 1.00 97.56 805 LEU A CA 1
ATOM 6173 C C . LEU A 1 805 ? 14.704 32.001 -12.690 1.00 97.56 805 LEU A C 1
ATOM 6175 O O . LEU A 1 805 ? 14.155 32.135 -11.594 1.00 97.56 805 LEU A O 1
ATOM 6179 N N . SER A 1 806 ? 14.968 33.046 -13.475 1.00 96.50 806 SER A N 1
ATOM 6180 C CA . SER A 1 806 ? 14.614 34.431 -13.163 1.00 96.50 806 SER A CA 1
ATOM 6181 C C . SER A 1 806 ? 13.118 34.576 -12.881 1.00 96.50 806 SER A C 1
ATOM 6183 O O . SER A 1 806 ? 12.284 34.091 -13.638 1.00 96.50 806 SER A O 1
ATOM 6185 N N . SER A 1 807 ? 12.749 35.336 -11.845 1.00 93.56 807 SER A N 1
ATOM 6186 C CA . SER A 1 807 ? 11.375 35.407 -11.305 1.00 93.56 807 SER A CA 1
ATOM 6187 C C . SER A 1 807 ? 10.286 35.944 -12.252 1.00 93.56 807 SER A C 1
ATOM 6189 O O . SER A 1 807 ? 9.103 35.872 -11.920 1.00 93.56 807 SER A O 1
ATOM 6191 N N . LYS A 1 808 ? 10.649 36.443 -13.443 1.00 94.25 808 LYS A N 1
ATOM 6192 C CA . LYS A 1 808 ? 9.708 36.709 -14.550 1.00 94.25 808 LYS A CA 1
ATOM 6193 C C . LYS A 1 808 ? 9.173 35.423 -15.208 1.00 94.25 808 LYS A C 1
ATOM 6195 O O . LYS A 1 808 ? 8.123 35.455 -15.852 1.00 94.25 808 LYS A O 1
ATOM 6200 N N . PHE A 1 809 ? 9.876 34.303 -15.053 1.00 97.62 809 PHE A N 1
ATOM 6201 C CA . PHE A 1 809 ? 9.520 33.006 -15.608 1.00 97.62 809 PHE A CA 1
ATOM 6202 C C . PHE A 1 809 ? 8.803 32.162 -14.555 1.00 97.62 809 PHE A C 1
ATOM 6204 O O . PHE A 1 809 ? 9.392 31.682 -13.588 1.00 97.62 809 PHE A O 1
ATOM 6211 N N . THR A 1 810 ? 7.502 31.960 -14.752 1.00 97.88 810 THR A N 1
ATOM 6212 C CA . THR A 1 810 ? 6.771 30.913 -14.036 1.00 97.88 810 THR A CA 1
ATOM 6213 C C . THR A 1 810 ? 6.957 29.639 -14.839 1.00 97.88 810 THR A C 1
ATOM 6215 O O . THR A 1 810 ? 6.327 29.446 -15.877 1.00 97.88 810 THR A O 1
ATOM 6218 N N . ALA A 1 811 ? 7.904 28.823 -14.393 1.00 98.06 811 ALA A N 1
ATOM 6219 C CA . ALA A 1 811 ? 8.317 27.613 -15.078 1.00 98.06 811 ALA A CA 1
ATOM 6220 C C . ALA A 1 811 ? 7.825 26.350 -14.359 1.00 98.06 811 ALA A C 1
ATOM 6222 O O . ALA A 1 811 ? 7.772 26.317 -13.125 1.00 98.06 811 ALA A O 1
ATOM 6223 N N . VAL A 1 812 ? 7.529 25.311 -15.143 1.00 98.44 812 VAL A N 1
ATOM 6224 C CA . VAL A 1 812 ? 7.204 23.956 -14.673 1.00 98.44 812 VAL A CA 1
ATOM 6225 C C . VAL A 1 812 ? 7.934 22.913 -15.524 1.00 98.44 812 VAL A C 1
ATOM 6227 O O . VAL A 1 812 ? 8.026 23.048 -16.748 1.00 98.44 812 VAL A O 1
ATOM 6230 N N . ASN A 1 813 ? 8.478 21.880 -14.879 1.00 98.25 813 ASN A N 1
ATOM 6231 C CA . ASN A 1 813 ? 9.183 20.787 -15.538 1.00 98.25 813 ASN A CA 1
ATOM 6232 C C . ASN A 1 813 ? 8.288 19.543 -15.618 1.00 98.25 813 ASN A C 1
ATOM 6234 O O . ASN A 1 813 ? 8.041 18.867 -14.623 1.00 98.25 813 ASN A O 1
ATOM 6238 N N . LEU A 1 814 ? 7.834 19.208 -16.824 1.00 97.38 814 LEU A N 1
ATOM 6239 C CA . LEU A 1 814 ? 7.012 18.039 -17.150 1.00 97.38 814 LEU A CA 1
ATOM 6240 C C . LEU A 1 814 ? 7.814 16.968 -17.922 1.00 97.38 814 LEU A C 1
ATOM 6242 O O . LEU A 1 814 ? 7.232 16.136 -18.612 1.00 97.38 814 LEU A O 1
ATOM 6246 N N . GLY A 1 815 ? 9.150 16.962 -17.801 1.00 94.88 815 GLY A N 1
ATOM 6247 C CA . GLY A 1 815 ? 10.001 15.867 -18.281 1.00 94.88 815 GLY A CA 1
ATOM 6248 C C . GLY A 1 815 ? 9.685 14.543 -17.572 1.00 94.88 815 GLY A C 1
ATOM 6249 O O . GLY A 1 815 ? 9.292 14.542 -16.402 1.00 94.88 815 GLY A O 1
ATOM 6250 N N . LEU A 1 816 ? 9.832 13.421 -18.277 1.00 89.62 816 LEU A N 1
ATOM 6251 C CA . LEU A 1 816 ? 9.392 12.089 -17.854 1.00 89.62 816 LEU A CA 1
ATOM 6252 C C . LEU A 1 816 ? 10.436 11.026 -18.221 1.00 89.62 816 LEU A C 1
ATOM 6254 O O . LEU A 1 816 ? 11.018 11.053 -19.305 1.00 89.62 816 LEU A O 1
ATOM 6258 N N . ALA A 1 817 ? 10.663 10.056 -17.334 1.00 84.31 817 ALA A N 1
ATOM 6259 C CA . ALA A 1 817 ? 11.634 8.989 -17.570 1.00 84.31 817 ALA A CA 1
ATOM 6260 C C . ALA A 1 817 ? 11.303 8.176 -18.841 1.00 84.31 817 ALA A C 1
ATOM 6262 O O . ALA A 1 817 ? 10.145 7.856 -19.102 1.00 84.31 817 ALA A O 1
ATOM 6263 N N . SER A 1 818 ? 12.327 7.871 -19.646 1.00 80.25 818 SER A N 1
ATOM 6264 C CA . SER A 1 818 ? 12.230 7.193 -20.957 1.00 80.25 818 SER A CA 1
ATOM 6265 C C . SER A 1 818 ? 11.343 7.855 -22.031 1.00 80.25 818 SER A C 1
ATOM 6267 O O . SER A 1 818 ? 11.158 7.268 -23.099 1.00 80.25 818 SER A O 1
ATOM 6269 N N . CYS A 1 819 ? 10.837 9.073 -21.806 1.00 87.56 819 CYS A N 1
ATOM 6270 C CA . CYS A 1 819 ? 9.954 9.777 -22.738 1.00 87.56 819 CYS A CA 1
ATOM 6271 C C . CYS A 1 819 ? 10.630 10.079 -24.088 1.00 87.56 819 CYS A C 1
ATOM 6273 O O . CYS A 1 819 ? 11.747 10.594 -24.141 1.00 87.56 819 CYS A O 1
ATOM 6275 N N . THR A 1 820 ? 9.931 9.772 -25.182 1.00 91.69 820 THR A N 1
ATOM 6276 C CA . THR A 1 820 ? 10.383 9.973 -26.568 1.00 91.69 820 THR A CA 1
ATOM 6277 C C . THR A 1 820 ? 9.911 11.312 -27.143 1.00 91.69 820 THR A C 1
ATOM 6279 O O . THR A 1 820 ? 9.022 11.968 -26.592 1.00 91.69 820 THR A O 1
ATOM 6282 N N . ILE A 1 821 ? 10.432 11.708 -28.312 1.00 95.12 821 ILE A N 1
ATOM 6283 C CA . ILE A 1 821 ? 9.916 12.876 -29.052 1.00 95.12 821 ILE A CA 1
ATOM 6284 C C . ILE A 1 821 ? 8.444 12.689 -29.476 1.00 95.12 821 ILE A C 1
ATOM 6286 O O . ILE A 1 821 ? 7.681 13.654 -29.523 1.00 95.12 821 ILE A O 1
ATOM 6290 N N . HIS A 1 822 ? 8.010 11.442 -29.705 1.00 94.25 822 HIS A N 1
ATOM 6291 C CA . HIS A 1 822 ? 6.610 11.093 -29.962 1.00 94.25 822 HIS A CA 1
ATOM 6292 C C . HIS A 1 822 ? 5.726 11.339 -28.736 1.00 94.25 822 HIS A C 1
ATOM 6294 O O . HIS A 1 822 ? 4.731 12.056 -28.836 1.00 94.25 822 HIS A O 1
ATOM 6300 N N . MET A 1 823 ? 6.133 10.819 -27.574 1.00 91.50 823 MET A N 1
ATOM 6301 C CA . MET A 1 823 ? 5.420 11.001 -26.308 1.00 91.50 823 MET A CA 1
ATOM 6302 C C . MET A 1 823 ? 5.406 12.467 -25.861 1.00 91.50 823 MET A C 1
ATOM 6304 O O . MET A 1 823 ? 4.383 12.953 -25.386 1.00 91.50 823 MET A O 1
ATOM 6308 N N . SER A 1 824 ? 6.499 13.199 -26.091 1.00 95.50 824 SER A N 1
ATOM 6309 C CA . SER A 1 824 ? 6.588 14.646 -25.859 1.00 95.50 824 SER A CA 1
ATOM 6310 C C . SER A 1 824 ? 5.584 15.415 -26.725 1.00 95.50 824 SER A C 1
ATOM 6312 O O . SER A 1 824 ? 4.865 16.276 -26.223 1.00 95.50 824 SER A O 1
ATOM 6314 N N . LYS A 1 825 ? 5.471 15.060 -28.013 1.00 96.69 825 LYS A N 1
ATOM 6315 C CA . LYS A 1 825 ? 4.469 15.610 -28.939 1.00 96.69 825 LYS A CA 1
ATOM 6316 C C . LYS A 1 825 ? 3.037 15.262 -28.500 1.00 96.69 825 LYS A C 1
ATOM 6318 O O . LYS A 1 825 ? 2.172 16.129 -28.555 1.00 96.69 825 LYS A O 1
ATOM 6323 N N . ASP A 1 826 ? 2.769 14.037 -28.043 1.00 93.50 826 ASP A N 1
ATOM 6324 C CA . ASP A 1 826 ? 1.423 13.632 -27.600 1.00 93.50 826 ASP A CA 1
ATOM 6325 C C . ASP A 1 826 ? 1.013 14.295 -26.271 1.00 93.50 826 ASP A C 1
ATOM 6327 O O . ASP A 1 826 ? -0.096 14.819 -26.179 1.00 93.50 826 ASP A O 1
ATOM 6331 N N . LEU A 1 827 ? 1.912 14.379 -25.282 1.00 94.12 827 LEU A N 1
ATOM 6332 C CA . LEU A 1 827 ? 1.707 15.144 -24.041 1.00 94.12 827 LEU A CA 1
ATOM 6333 C C . LEU A 1 827 ? 1.418 16.625 -24.337 1.00 94.12 827 LEU A C 1
ATOM 6335 O O . LEU A 1 827 ? 0.489 17.213 -23.774 1.00 94.12 827 LEU A O 1
ATOM 6339 N N . LEU A 1 828 ? 2.191 17.212 -25.259 1.00 96.94 828 LEU A N 1
ATOM 6340 C CA . LEU A 1 828 ? 2.033 18.598 -25.680 1.00 96.94 828 LEU A CA 1
ATOM 6341 C C . LEU A 1 828 ? 0.651 18.856 -26.286 1.00 96.94 828 LEU A C 1
ATOM 6343 O O . LEU A 1 828 ? -0.003 19.812 -25.882 1.00 96.94 828 LEU A O 1
ATOM 6347 N N . MET A 1 829 ? 0.188 18.020 -27.220 1.00 95.69 829 MET A N 1
ATOM 6348 C CA . MET A 1 829 ? -1.091 18.258 -27.904 1.00 95.69 829 MET A CA 1
ATOM 6349 C C . MET A 1 829 ? -2.318 17.889 -27.064 1.00 95.69 829 MET A C 1
ATOM 6351 O O . MET A 1 829 ? -3.356 18.525 -27.226 1.00 95.69 829 MET A O 1
ATOM 6355 N N . LYS A 1 830 ? -2.213 16.898 -26.169 1.00 93.56 830 LYS A N 1
ATOM 6356 C CA . LYS A 1 830 ? -3.345 16.425 -25.355 1.00 93.56 830 LYS A CA 1
ATOM 6357 C C . LYS A 1 830 ? -3.587 17.260 -24.104 1.00 93.56 830 LYS A C 1
ATOM 6359 O O . LYS A 1 830 ? -4.735 17.547 -23.802 1.00 93.56 830 LYS A O 1
ATOM 6364 N N . TYR A 1 831 ? -2.531 17.659 -23.394 1.00 94.94 831 TYR A N 1
ATOM 6365 C CA . TYR A 1 831 ? -2.670 18.284 -22.073 1.00 94.94 831 TYR A CA 1
ATOM 6366 C C . TYR A 1 831 ? -2.130 19.714 -22.008 1.00 94.94 831 TYR A C 1
ATOM 6368 O O . TYR A 1 831 ? -2.750 20.582 -21.401 1.00 94.94 831 TYR A O 1
ATOM 6376 N N . ILE A 1 832 ? -0.992 20.005 -22.644 1.00 97.19 832 ILE A N 1
ATOM 6377 C CA . ILE A 1 832 ? -0.343 21.316 -22.475 1.00 97.19 832 ILE A CA 1
ATOM 6378 C C . ILE A 1 832 ? -0.968 22.370 -23.406 1.00 97.19 832 ILE A C 1
ATOM 6380 O O . ILE A 1 832 ? -1.344 23.452 -22.960 1.00 97.19 832 ILE A O 1
ATOM 6384 N N . MET A 1 833 ? -1.121 22.078 -24.700 1.00 95.31 833 MET A N 1
ATOM 6385 C CA . MET A 1 833 ? -1.637 23.039 -25.685 1.00 95.31 833 MET A CA 1
ATOM 6386 C C . MET A 1 833 ? -3.097 23.463 -25.475 1.00 95.31 833 MET A C 1
ATOM 6388 O O . MET A 1 833 ? -3.369 24.651 -25.677 1.00 95.31 833 MET A O 1
ATOM 6392 N N . PRO A 1 834 ? -4.031 22.585 -25.053 1.00 94.88 834 PRO A N 1
ATOM 6393 C CA . PRO A 1 834 ? -5.384 23.011 -24.711 1.00 94.88 834 PRO A CA 1
ATOM 6394 C C . PRO A 1 834 ? -5.419 24.039 -23.580 1.00 94.88 834 PRO A C 1
ATOM 6396 O O . PRO A 1 834 ? -6.155 25.024 -23.674 1.00 94.88 834 PRO A O 1
ATOM 6399 N N . HIS A 1 835 ? -4.591 23.849 -22.550 1.00 96.00 835 HIS A N 1
ATOM 6400 C CA . HIS A 1 835 ? -4.779 24.496 -21.248 1.00 96.00 835 HIS A CA 1
ATOM 6401 C C . HIS A 1 835 ? -3.835 25.663 -21.004 1.00 96.00 835 HIS A C 1
ATOM 6403 O O . HIS A 1 835 ? -4.277 26.727 -20.582 1.00 96.00 835 HIS A O 1
ATOM 6409 N N . TYR A 1 836 ? -2.557 25.534 -21.362 1.00 96.88 836 TYR A N 1
ATOM 6410 C CA . TYR A 1 836 ? -1.545 26.545 -21.065 1.00 96.88 836 TYR A CA 1
ATOM 6411 C C . TYR A 1 836 ? -1.724 27.774 -21.963 1.00 96.88 836 TYR A C 1
ATOM 6413 O O . TYR A 1 836 ? -1.160 27.859 -23.060 1.00 96.88 836 TYR A O 1
ATOM 6421 N N . LYS A 1 837 ? -2.538 28.743 -21.522 1.00 94.19 837 LYS A N 1
ATOM 6422 C CA . LYS A 1 837 ? -2.819 29.987 -22.267 1.00 94.19 837 LYS A CA 1
ATOM 6423 C C . LYS A 1 837 ? -1.687 31.021 -22.168 1.00 94.19 837 LYS A C 1
ATOM 6425 O O . LYS A 1 837 ? -1.619 31.908 -23.012 1.00 94.19 837 LYS A O 1
ATOM 6430 N N . LYS A 1 838 ? -0.818 30.923 -21.151 1.00 96.75 838 LYS A N 1
ATOM 6431 C CA . LYS A 1 838 ? 0.273 31.885 -20.866 1.00 96.75 838 LYS A CA 1
ATOM 6432 C C . LYS A 1 838 ? 1.670 31.410 -21.289 1.00 96.75 838 LYS A C 1
ATOM 6434 O O . LYS A 1 838 ? 2.627 32.172 -21.142 1.00 96.75 838 LYS A O 1
ATOM 6439 N N . MET A 1 839 ? 1.790 30.196 -21.836 1.00 98.12 839 MET A N 1
ATOM 6440 C CA . MET A 1 839 ? 3.052 29.655 -22.352 1.00 98.12 839 MET A CA 1
ATOM 6441 C C . MET A 1 839 ? 3.643 30.585 -23.422 1.00 98.12 839 MET A C 1
ATOM 6443 O O . MET A 1 839 ? 2.980 30.897 -24.405 1.00 98.12 839 MET A O 1
ATOM 6447 N N . LYS A 1 840 ? 4.897 31.006 -23.224 1.00 98.19 840 LYS A N 1
ATOM 6448 C CA . LYS A 1 840 ? 5.737 31.706 -24.211 1.00 98.19 840 LYS A CA 1
ATOM 6449 C C . LYS A 1 840 ? 6.821 30.790 -24.770 1.00 98.19 840 LYS A C 1
ATOM 6451 O O . LYS A 1 840 ? 7.127 30.853 -25.957 1.00 98.19 840 LYS A O 1
ATOM 6456 N N . TYR A 1 841 ? 7.402 29.959 -23.905 1.00 98.75 841 TYR A N 1
ATOM 6457 C CA . TYR A 1 841 ? 8.560 29.129 -24.217 1.00 98.75 841 TYR A CA 1
ATOM 6458 C C . TYR A 1 841 ? 8.275 27.663 -23.903 1.00 98.75 841 TYR A C 1
ATOM 6460 O O . TYR A 1 841 ? 7.815 27.333 -22.808 1.00 98.75 841 TYR A O 1
ATOM 6468 N N . LEU A 1 842 ? 8.587 26.792 -24.858 1.00 98.81 842 LEU A N 1
ATOM 6469 C CA . LEU A 1 842 ? 8.541 25.345 -24.704 1.00 98.81 842 LEU A CA 1
ATOM 6470 C C . LEU A 1 842 ? 9.959 24.791 -24.846 1.00 98.81 842 LEU A C 1
ATOM 6472 O O . LEU A 1 842 ? 10.526 24.824 -25.934 1.00 98.81 842 LEU A O 1
ATOM 6476 N N . VAL A 1 843 ? 10.527 24.261 -23.771 1.00 98.81 843 VAL A N 1
ATOM 6477 C CA . VAL A 1 843 ? 11.806 23.544 -23.813 1.00 98.81 843 VAL A CA 1
ATOM 6478 C C . VAL A 1 843 ? 11.509 22.071 -24.071 1.00 98.81 843 VAL A C 1
ATOM 6480 O O . VAL A 1 843 ? 10.772 21.453 -23.306 1.00 98.81 843 VAL A O 1
ATOM 6483 N N . VAL A 1 844 ? 12.069 21.506 -25.138 1.00 98.44 844 VAL A N 1
ATOM 6484 C CA . VAL A 1 844 ? 11.906 20.091 -25.497 1.00 98.44 844 VAL A CA 1
ATOM 6485 C C . VAL A 1 844 ? 13.273 19.447 -25.687 1.00 98.44 844 VAL A C 1
ATOM 6487 O O . VAL A 1 844 ? 14.082 19.934 -26.478 1.00 98.44 844 VAL A O 1
ATOM 6490 N N . SER A 1 845 ? 13.560 18.362 -24.963 1.00 97.62 845 SER A N 1
ATOM 6491 C CA . SER A 1 845 ? 14.787 17.606 -25.227 1.00 97.62 845 SER A CA 1
ATOM 6492 C C . SER A 1 845 ? 14.676 16.847 -26.546 1.00 97.62 845 SER A C 1
ATOM 6494 O O . SER A 1 845 ? 13.648 16.253 -26.870 1.00 97.62 845 SER A O 1
ATOM 6496 N N . LEU A 1 846 ? 15.743 16.912 -27.338 1.00 96.62 846 LEU A N 1
ATOM 6497 C CA . LEU A 1 846 ? 15.795 16.276 -28.647 1.00 96.62 846 LEU A CA 1
ATOM 6498 C C . LEU A 1 846 ? 16.205 14.809 -28.534 1.00 96.62 846 LEU A C 1
ATOM 6500 O O . LEU A 1 846 ? 15.703 14.017 -29.315 1.00 96.62 846 LEU A O 1
ATOM 6504 N N . ASP A 1 847 ? 17.064 14.450 -27.570 1.00 92.88 847 ASP A N 1
ATOM 6505 C CA . ASP A 1 847 ? 17.446 13.068 -27.222 1.00 92.88 847 ASP A CA 1
ATOM 6506 C C . ASP A 1 847 ? 17.613 12.143 -28.435 1.00 92.88 847 ASP A C 1
ATOM 6508 O O . ASP A 1 847 ? 16.903 11.155 -28.613 1.00 92.88 847 ASP A O 1
ATOM 6512 N N . LEU A 1 848 ? 18.575 12.498 -29.290 1.00 92.12 848 LEU A N 1
ATOM 6513 C CA . LEU A 1 848 ? 18.875 11.824 -30.556 1.00 92.12 848 LEU A CA 1
ATOM 6514 C C . LEU A 1 848 ? 19.010 10.303 -30.416 1.00 92.12 848 LEU A C 1
ATOM 6516 O O . LEU A 1 848 ? 18.538 9.559 -31.269 1.00 92.12 848 LEU A O 1
ATOM 6520 N N . ASP A 1 849 ? 19.590 9.819 -29.320 1.00 88.44 849 ASP A N 1
ATOM 6521 C CA . ASP A 1 849 ? 19.752 8.394 -29.038 1.00 88.44 849 ASP A CA 1
ATOM 6522 C C . ASP A 1 849 ? 18.474 7.676 -28.556 1.00 88.44 849 ASP A C 1
ATOM 6524 O O . ASP A 1 849 ? 18.508 6.482 -28.273 1.00 88.44 849 ASP A O 1
ATOM 6528 N N . PHE A 1 850 ? 17.324 8.360 -28.551 1.00 89.00 850 PHE A N 1
ATOM 6529 C CA . PHE A 1 850 ? 15.986 7.759 -28.464 1.00 89.00 850 PHE A CA 1
ATOM 6530 C C . PHE A 1 850 ? 15.284 7.677 -29.839 1.00 89.00 850 PHE A C 1
ATOM 6532 O O . PHE A 1 850 ? 14.228 7.057 -29.928 1.00 89.00 850 PHE A O 1
ATOM 6539 N N . TRP A 1 851 ? 15.834 8.244 -30.928 1.00 90.81 851 TRP A N 1
ATOM 6540 C CA . TRP A 1 851 ? 15.172 8.312 -32.254 1.00 90.81 851 TRP A CA 1
ATOM 6541 C C . TRP A 1 851 ? 15.115 6.968 -33.012 1.00 90.81 851 TRP A C 1
ATOM 6543 O O . TRP A 1 851 ? 14.767 6.926 -34.191 1.00 90.81 851 TRP A O 1
ATOM 6553 N N . TRP A 1 852 ? 15.436 5.861 -32.337 1.00 85.62 852 TRP A N 1
ATOM 6554 C CA . TRP A 1 852 ? 15.144 4.493 -32.778 1.00 85.62 852 TRP A CA 1
ATOM 6555 C C . TRP A 1 852 ? 13.787 3.965 -32.290 1.00 85.62 852 TRP A C 1
ATOM 6557 O O . TRP A 1 852 ? 13.329 2.933 -32.773 1.00 85.62 852 TRP A O 1
ATOM 6567 N N . LYS A 1 853 ? 13.138 4.662 -31.352 1.00 86.56 853 LYS A N 1
ATOM 6568 C CA . LYS A 1 853 ? 11.819 4.313 -30.812 1.00 86.56 853 LYS A CA 1
ATOM 6569 C C . LYS A 1 853 ? 10.697 4.815 -31.722 1.00 86.56 853 LYS A C 1
ATOM 6571 O O . LYS A 1 853 ? 10.751 5.944 -32.202 1.00 86.56 853 LYS A O 1
ATOM 6576 N N . THR A 1 854 ? 9.664 3.999 -31.935 1.00 85.81 854 THR A N 1
ATOM 6577 C CA . THR A 1 854 ? 8.484 4.361 -32.740 1.00 85.81 854 THR A CA 1
ATOM 6578 C C . THR A 1 854 ? 7.415 5.110 -31.918 1.00 85.81 854 THR A C 1
ATOM 6580 O O . THR A 1 854 ? 7.543 5.243 -30.699 1.00 85.81 854 THR A O 1
ATOM 6583 N N . PRO A 1 855 ? 6.309 5.589 -32.530 1.00 83.69 855 PRO A N 1
ATOM 6584 C CA . PRO A 1 855 ? 5.181 6.169 -31.793 1.00 83.69 855 PRO A CA 1
ATOM 6585 C C . PRO A 1 855 ? 4.355 5.179 -30.946 1.00 83.69 855 PRO A C 1
ATOM 6587 O O . PRO A 1 855 ? 3.350 5.604 -30.375 1.00 83.69 855 PRO A O 1
ATOM 6590 N N . SER A 1 856 ? 4.700 3.885 -30.912 1.00 80.38 856 SER A N 1
ATOM 6591 C CA . SER A 1 856 ? 3.923 2.833 -30.232 1.00 80.38 856 SER A CA 1
ATOM 6592 C C . SER A 1 856 ? 4.103 2.833 -28.708 1.00 80.38 856 SER A C 1
ATOM 6594 O O . SER A 1 856 ? 5.080 3.367 -28.181 1.00 80.38 856 SER A O 1
ATOM 6596 N N . ALA A 1 857 ? 3.182 2.197 -27.974 1.00 70.44 857 ALA A N 1
ATOM 6597 C CA . ALA A 1 857 ? 3.312 2.088 -26.518 1.00 70.44 857 ALA A CA 1
ATOM 6598 C C . ALA A 1 857 ? 4.419 1.115 -26.090 1.00 70.44 857 ALA A C 1
ATOM 6600 O O . ALA A 1 857 ? 4.975 1.252 -24.995 1.00 70.44 857 ALA A O 1
ATOM 6601 N N . LYS A 1 858 ? 4.749 0.158 -26.968 1.00 70.88 858 LYS A N 1
ATOM 6602 C CA . LYS A 1 858 ? 5.879 -0.768 -26.814 1.00 70.88 858 LYS A CA 1
ATOM 6603 C C . LYS A 1 858 ? 7.207 -0.014 -26.705 1.00 70.88 858 LYS A C 1
ATOM 6605 O O . LYS A 1 858 ? 8.010 -0.338 -25.837 1.00 70.88 858 LYS A O 1
ATOM 6610 N N . ASP A 1 859 ? 7.362 1.066 -27.470 1.00 75.88 859 ASP A N 1
ATOM 6611 C CA . ASP A 1 859 ? 8.544 1.935 -27.452 1.00 75.88 859 ASP A CA 1
ATOM 6612 C C . ASP A 1 859 ? 8.381 3.146 -26.508 1.00 75.88 859 ASP A C 1
ATOM 6614 O O . ASP A 1 859 ? 8.786 4.271 -26.800 1.00 75.88 859 ASP A O 1
ATOM 6618 N N . ASP A 1 860 ? 7.776 2.903 -25.344 1.00 73.12 860 ASP A N 1
ATOM 6619 C CA . ASP A 1 860 ? 7.534 3.867 -24.264 1.00 73.12 860 ASP A CA 1
ATOM 6620 C C . ASP A 1 860 ? 6.602 5.061 -24.563 1.00 73.12 860 ASP A C 1
ATOM 6622 O O . ASP A 1 860 ? 6.455 5.909 -23.683 1.00 73.12 860 ASP A O 1
ATOM 6626 N N . ASN A 1 861 ? 5.882 5.138 -25.695 1.00 80.38 861 ASN A N 1
ATOM 6627 C CA . ASN A 1 861 ? 4.862 6.189 -25.849 1.00 80.38 861 ASN A CA 1
ATOM 6628 C C . ASN A 1 861 ? 3.624 5.927 -24.972 1.00 80.38 861 ASN A C 1
ATOM 6630 O O . ASN A 1 861 ? 2.668 5.265 -25.378 1.00 80.38 861 ASN A O 1
ATOM 6634 N N . TRP A 1 862 ? 3.623 6.508 -23.771 1.00 76.25 862 TRP A N 1
ATOM 6635 C CA . TRP A 1 862 ? 2.544 6.382 -22.788 1.00 76.25 862 TRP A CA 1
ATOM 6636 C C . TRP A 1 862 ? 1.166 6.785 -23.326 1.00 76.25 862 TRP A C 1
ATOM 6638 O O . TRP A 1 862 ? 0.161 6.220 -22.906 1.00 76.25 862 TRP A O 1
ATOM 6648 N N . PHE A 1 863 ? 1.112 7.744 -24.255 1.00 79.00 863 PHE A N 1
ATOM 6649 C CA . PHE A 1 863 ? -0.126 8.364 -24.737 1.00 79.00 863 PHE A CA 1
ATOM 6650 C C . PHE A 1 863 ? -0.607 7.830 -26.098 1.00 79.00 863 PHE A C 1
ATOM 6652 O O . PHE A 1 863 ? -1.496 8.437 -26.702 1.00 79.00 863 PHE A O 1
ATOM 6659 N N . ALA A 1 864 ? -0.050 6.715 -26.583 1.00 80.06 864 ALA A N 1
ATOM 6660 C CA . ALA A 1 864 ? -0.419 6.103 -27.859 1.00 80.06 864 ALA A CA 1
ATOM 6661 C C . ALA A 1 864 ? -1.850 5.522 -27.833 1.00 80.06 864 ALA A C 1
ATOM 6663 O O . ALA A 1 864 ? -2.091 4.449 -27.288 1.00 80.06 864 ALA A O 1
ATOM 6664 N N . ASP A 1 865 ? -2.813 6.208 -28.458 1.00 66.19 865 ASP A N 1
ATOM 6665 C CA . ASP A 1 865 ? -4.234 5.806 -28.434 1.00 66.19 865 ASP A CA 1
ATOM 6666 C C . ASP A 1 865 ? -4.545 4.488 -29.150 1.00 66.19 865 ASP A C 1
ATOM 6668 O O . ASP A 1 865 ? -5.565 3.868 -28.852 1.00 66.19 865 ASP A O 1
ATOM 6672 N N . ASN A 1 866 ? -3.693 4.096 -30.099 1.00 63.09 866 ASN A N 1
ATOM 6673 C CA . ASN A 1 866 ? -3.948 3.034 -31.075 1.00 63.09 866 ASN A CA 1
ATOM 6674 C C . ASN A 1 866 ? -3.248 1.705 -30.727 1.00 63.09 866 ASN A C 1
ATOM 6676 O O . ASN A 1 866 ? -3.124 0.836 -31.587 1.00 63.09 866 ASN A O 1
ATOM 6680 N N . ASP A 1 867 ? -2.748 1.557 -29.498 1.00 63.00 867 ASP A N 1
ATOM 6681 C CA . ASP A 1 867 ? -2.023 0.371 -29.036 1.00 63.00 867 ASP A CA 1
ATOM 6682 C C . ASP A 1 867 ? -2.767 -0.276 -27.856 1.00 63.00 867 ASP A C 1
ATOM 6684 O O . ASP A 1 867 ? -2.995 0.360 -26.829 1.00 63.00 867 ASP A O 1
ATOM 6688 N N . ALA A 1 868 ? -3.134 -1.555 -27.979 1.00 55.28 868 ALA A N 1
ATOM 6689 C CA . ALA A 1 868 ? -3.796 -2.304 -26.904 1.00 55.28 868 ALA A CA 1
ATOM 6690 C C . ALA A 1 868 ? -2.900 -2.504 -25.662 1.00 55.28 868 ALA A C 1
ATOM 6692 O O . ALA A 1 868 ? -3.389 -2.860 -24.593 1.00 55.28 868 ALA A O 1
ATOM 6693 N N . ASN A 1 869 ? -1.593 -2.250 -25.796 1.00 53.38 869 ASN A N 1
ATOM 6694 C CA . ASN A 1 869 ? -0.596 -2.331 -24.728 1.00 53.38 869 ASN A CA 1
ATOM 6695 C C . ASN A 1 869 ? -0.328 -0.957 -24.072 1.00 53.38 869 ASN A C 1
ATOM 6697 O O . ASN A 1 869 ? 0.654 -0.796 -23.345 1.00 53.38 869 ASN A O 1
ATOM 6701 N N . ALA A 1 870 ? -1.142 0.065 -24.365 1.00 61.41 870 ALA A N 1
ATOM 6702 C CA . ALA A 1 870 ? -0.890 1.429 -23.918 1.00 61.41 870 ALA A CA 1
ATOM 6703 C C . ALA A 1 870 ? -1.013 1.594 -22.398 1.00 61.41 870 ALA A C 1
ATOM 6705 O O . ALA A 1 870 ? -2.092 1.459 -21.824 1.00 61.41 870 ALA A O 1
ATOM 6706 N N . LYS A 1 871 ? 0.106 1.951 -21.751 1.00 62.97 871 LYS A N 1
ATOM 6707 C CA . LYS A 1 871 ? 0.245 2.052 -20.285 1.00 62.97 871 LYS A CA 1
ATOM 6708 C C . LYS A 1 871 ? -0.803 2.958 -19.628 1.00 62.97 871 LYS A C 1
ATOM 6710 O O . LYS A 1 871 ? -1.196 2.683 -18.502 1.00 62.97 871 LYS A O 1
ATOM 6715 N N . TYR A 1 872 ? -1.305 3.983 -20.326 1.00 67.31 872 TYR A N 1
ATOM 6716 C CA . TYR A 1 872 ? -2.372 4.846 -19.806 1.00 67.31 872 TYR A CA 1
ATOM 6717 C C . TYR A 1 872 ? -3.681 4.097 -19.490 1.00 67.31 872 TYR A C 1
ATOM 6719 O O . TYR A 1 872 ? -4.422 4.542 -18.621 1.00 67.31 872 TYR A O 1
ATOM 6727 N N . LEU A 1 873 ? -3.954 2.958 -20.143 1.00 64.00 873 LEU A N 1
ATOM 6728 C CA . LEU A 1 873 ? -5.144 2.130 -19.900 1.00 64.00 873 LEU A CA 1
ATOM 6729 C C . LEU A 1 873 ? -5.147 1.468 -18.511 1.00 64.00 873 LEU A C 1
ATOM 6731 O O . LEU A 1 873 ? -6.195 1.017 -18.062 1.00 64.00 873 LEU A O 1
ATOM 6735 N N . LEU A 1 874 ? -3.995 1.417 -17.830 1.00 64.25 874 LEU A N 1
ATOM 6736 C CA . LEU A 1 874 ? -3.861 0.870 -16.476 1.00 64.25 874 LEU A CA 1
ATOM 6737 C C . LEU A 1 874 ? -4.273 1.863 -15.374 1.00 64.25 874 LEU A C 1
ATOM 6739 O O . LEU A 1 874 ? -4.289 1.482 -14.208 1.00 64.25 874 LEU A O 1
ATOM 6743 N N . TYR A 1 875 ? -4.577 3.123 -15.714 1.00 75.12 875 TYR A N 1
ATOM 6744 C CA . TYR A 1 875 ? -4.844 4.188 -14.741 1.00 75.12 875 TYR A CA 1
ATOM 6745 C C . TYR A 1 875 ? -6.110 4.958 -15.133 1.00 75.12 875 TYR A C 1
ATOM 6747 O O . TYR A 1 875 ? -6.125 5.608 -16.188 1.00 75.12 875 TYR A O 1
ATOM 6755 N N . PRO A 1 876 ? -7.181 4.923 -14.318 1.00 73.88 876 PRO A N 1
ATOM 6756 C CA . PRO A 1 876 ? -8.470 5.454 -14.734 1.00 73.88 876 PRO A CA 1
ATOM 6757 C C . PRO A 1 876 ? -8.433 6.968 -14.954 1.00 73.88 876 PRO A C 1
ATOM 6759 O O . PRO A 1 876 ? -9.179 7.435 -15.803 1.00 73.88 876 PRO A O 1
ATOM 6762 N N . GLY A 1 877 ? -7.514 7.721 -14.336 1.00 82.06 877 GLY A N 1
ATOM 6763 C CA . GLY A 1 877 ? -7.334 9.153 -14.600 1.00 82.06 877 GLY A CA 1
ATOM 6764 C C . GLY A 1 877 ? -7.062 9.472 -16.072 1.00 82.06 877 GLY A C 1
ATOM 6765 O O . GLY A 1 877 ? -7.745 10.311 -16.650 1.00 82.06 877 GLY A O 1
ATOM 6766 N N . PHE A 1 878 ? -6.145 8.758 -16.733 1.00 84.00 878 PHE A N 1
ATOM 6767 C CA . PHE A 1 878 ? -5.856 9.011 -18.153 1.00 84.00 878 PHE A CA 1
ATOM 6768 C C . PHE A 1 878 ? -6.979 8.543 -19.092 1.00 84.00 878 PHE A C 1
ATOM 6770 O O . PHE A 1 878 ? -7.173 9.124 -20.163 1.00 84.00 878 PHE A O 1
ATOM 6777 N N . VAL A 1 879 ? -7.712 7.491 -18.711 1.00 79.19 879 VAL A N 1
ATOM 6778 C CA . VAL A 1 879 ? -8.889 7.005 -19.450 1.00 79.19 879 VAL A CA 1
ATOM 6779 C C . VAL A 1 879 ? -10.052 7.992 -19.306 1.00 79.19 879 VAL A C 1
ATOM 6781 O O . VAL A 1 879 ? -10.714 8.325 -20.286 1.00 79.19 879 VAL A O 1
ATOM 6784 N N . TYR A 1 880 ? -10.259 8.510 -18.099 1.00 82.38 880 TYR A N 1
ATOM 6785 C CA . TYR A 1 880 ? -11.284 9.484 -17.752 1.00 82.38 880 TYR A CA 1
ATOM 6786 C C . TYR A 1 880 ? -11.024 10.831 -18.429 1.00 82.38 880 TYR A C 1
ATOM 6788 O O . TYR A 1 880 ? -11.920 11.337 -19.100 1.00 82.38 880 TYR A O 1
ATOM 6796 N N . ASP A 1 881 ? -9.791 11.346 -18.375 1.00 89.88 881 ASP A N 1
ATOM 6797 C CA . ASP A 1 881 ? -9.375 12.546 -19.111 1.00 89.88 881 ASP A CA 1
ATOM 6798 C C . ASP A 1 881 ? -9.647 12.391 -20.615 1.00 89.88 881 ASP A C 1
ATOM 6800 O O . ASP A 1 881 ? -10.262 13.259 -21.230 1.00 89.88 881 ASP A O 1
ATOM 6804 N N . LYS A 1 882 ? -9.261 11.254 -21.214 1.00 85.50 882 LYS A N 1
ATOM 6805 C CA . LYS A 1 882 ? -9.526 10.954 -22.631 1.00 85.50 882 LYS A CA 1
ATOM 6806 C C . LYS A 1 882 ? -11.023 10.935 -22.956 1.00 85.50 882 LYS A C 1
ATOM 6808 O O . LYS A 1 882 ? -11.428 11.503 -23.970 1.00 85.50 882 LYS A O 1
ATOM 6813 N N . ASN A 1 883 ? -11.842 10.323 -22.101 1.00 83.88 883 ASN A N 1
ATOM 6814 C CA . ASN A 1 883 ? -13.297 10.272 -22.270 1.00 83.88 883 ASN A CA 1
ATOM 6815 C C . ASN A 1 883 ? -13.955 11.659 -22.136 1.00 83.88 883 ASN A C 1
ATOM 6817 O O . ASN A 1 883 ? -14.979 11.904 -22.768 1.00 83.88 883 ASN A O 1
ATOM 6821 N N . HIS A 1 884 ? -13.329 12.586 -21.405 1.00 88.69 884 HIS A N 1
ATOM 6822 C CA . HIS A 1 884 ? -13.715 14.000 -21.320 1.00 88.69 884 HIS A CA 1
ATOM 6823 C C . HIS A 1 884 ? -12.957 14.888 -22.328 1.00 88.69 884 HIS A C 1
ATOM 6825 O O . HIS A 1 884 ? -12.826 16.096 -22.132 1.00 88.69 884 HIS A O 1
ATOM 6831 N N . ASN A 1 885 ? -12.452 14.302 -23.425 1.00 90.88 885 ASN A N 1
ATOM 6832 C CA . ASN A 1 885 ? -11.727 14.996 -24.497 1.00 90.88 885 ASN A CA 1
ATOM 6833 C C . ASN A 1 885 ? -10.564 15.867 -23.973 1.00 90.88 885 ASN A C 1
ATOM 6835 O O . ASN A 1 885 ? -10.379 17.009 -24.391 1.00 90.88 885 ASN A O 1
ATOM 6839 N N . TYR A 1 886 ? -9.818 15.337 -23.001 1.00 92.56 886 TYR A N 1
ATOM 6840 C CA . TYR A 1 886 ? -8.724 15.994 -22.279 1.00 92.56 886 TYR A CA 1
ATOM 6841 C C . TYR A 1 886 ? -9.093 17.368 -21.689 1.00 92.56 886 TYR A C 1
ATOM 6843 O O . TYR A 1 886 ? -8.236 18.243 -21.562 1.00 92.56 886 TYR A O 1
ATOM 6851 N N . TRP A 1 887 ? -10.370 17.560 -21.334 1.00 93.31 887 TRP A N 1
ATOM 6852 C CA . TRP A 1 887 ? -10.943 18.791 -20.770 1.00 93.31 887 TRP A CA 1
ATOM 6853 C C . TRP A 1 887 ? -10.871 20.015 -21.699 1.00 93.31 887 TRP A C 1
ATOM 6855 O O . TRP A 1 887 ? -10.962 21.157 -21.252 1.00 93.31 887 TRP A O 1
ATOM 6865 N N . VAL A 1 888 ? -10.692 19.804 -23.011 1.00 93.25 888 VAL A N 1
ATOM 6866 C CA . VAL A 1 888 ? -10.563 20.878 -24.011 1.00 93.25 888 VAL A CA 1
ATOM 6867 C C . VAL A 1 888 ? -11.801 21.784 -24.001 1.00 93.25 888 VAL A C 1
ATOM 6869 O O . VAL A 1 888 ? -12.848 21.425 -24.538 1.00 93.25 888 VAL A O 1
ATOM 6872 N N . GLY A 1 889 ? -11.643 22.989 -23.449 1.00 87.12 889 GLY A N 1
ATOM 6873 C CA . GLY A 1 889 ? -12.696 24.006 -23.361 1.00 87.12 889 GLY A CA 1
ATOM 6874 C C . GLY A 1 889 ? -13.097 24.390 -21.936 1.00 87.12 889 GLY A C 1
ATOM 6875 O O . GLY A 1 889 ? -13.828 25.363 -21.791 1.00 87.12 889 GLY A O 1
ATOM 6876 N N . GLU A 1 890 ? -12.605 23.681 -20.918 1.00 88.81 890 GLU A N 1
ATOM 6877 C CA . GLU A 1 890 ? -12.769 24.065 -19.513 1.00 88.81 890 GLU A CA 1
ATOM 6878 C C . GLU A 1 890 ? -11.990 25.359 -19.184 1.00 88.81 890 GLU A C 1
ATOM 6880 O O . GLU A 1 890 ? -10.931 25.624 -19.770 1.00 88.81 890 GLU A O 1
ATOM 6885 N N . GLU A 1 891 ? -12.531 26.169 -18.268 1.00 85.19 891 GLU A N 1
ATOM 6886 C CA . GLU A 1 891 ? -11.932 27.422 -17.782 1.00 85.19 891 GLU A CA 1
ATOM 6887 C C . GLU A 1 891 ? -11.479 27.351 -16.311 1.00 85.19 891 GLU A C 1
ATOM 6889 O O . GLU A 1 891 ? -10.586 28.115 -15.949 1.00 85.19 891 GLU A O 1
ATOM 6894 N N . ASP A 1 892 ? -12.014 26.440 -15.482 1.00 88.31 892 ASP A N 1
ATOM 6895 C CA . ASP A 1 892 ? -11.495 26.179 -14.124 1.00 88.31 892 ASP A CA 1
ATOM 6896 C C . ASP A 1 892 ? -10.948 24.751 -13.971 1.00 88.31 892 ASP A C 1
ATOM 6898 O O . ASP A 1 892 ? -11.682 23.776 -13.801 1.00 88.31 892 ASP A O 1
ATOM 6902 N N . LEU A 1 893 ? -9.618 24.635 -13.976 1.00 90.31 893 LEU A N 1
ATOM 6903 C CA . LEU A 1 893 ? -8.899 23.372 -13.781 1.00 90.31 893 LEU A CA 1
ATOM 6904 C C . LEU A 1 893 ? -8.561 23.095 -12.301 1.00 90.31 893 LEU A C 1
ATOM 6906 O O . LEU A 1 893 ? -7.961 22.060 -11.993 1.00 90.31 893 LEU A O 1
ATOM 6910 N N . THR A 1 894 ? -8.961 23.965 -11.363 1.00 87.50 894 THR A N 1
ATOM 6911 C CA . THR A 1 894 ? -8.715 23.786 -9.919 1.00 87.50 894 THR A CA 1
ATOM 6912 C C . THR A 1 894 ? -9.243 22.445 -9.390 1.00 87.50 894 THR A C 1
ATOM 6914 O O . THR A 1 894 ? -8.503 21.783 -8.657 1.00 87.50 894 THR A O 1
ATOM 6917 N N . PRO A 1 895 ? -10.445 21.959 -9.777 1.00 86.88 895 PRO A N 1
ATOM 6918 C CA . PRO A 1 895 ? -10.934 20.655 -9.327 1.00 86.88 895 PRO A CA 1
ATOM 6919 C C . PRO A 1 895 ? -10.085 19.479 -9.831 1.00 86.88 895 PRO A C 1
ATOM 6921 O O . PRO A 1 895 ? -9.975 18.480 -9.126 1.00 86.88 895 PRO A O 1
ATOM 6924 N N . LEU A 1 896 ? -9.443 19.593 -11.002 1.00 88.94 896 LEU A N 1
ATOM 6925 C CA . LEU A 1 896 ? -8.534 18.569 -11.539 1.00 88.94 896 LEU A CA 1
ATOM 6926 C C . LEU A 1 896 ? -7.170 18.587 -10.843 1.00 88.94 896 LEU A C 1
ATOM 6928 O O . LEU A 1 896 ? -6.617 17.525 -10.561 1.00 88.94 896 LEU A O 1
ATOM 6932 N N . TYR A 1 897 ? -6.657 19.771 -10.495 1.00 90.81 897 TYR A N 1
ATOM 6933 C CA . TYR A 1 897 ? -5.476 19.899 -9.638 1.00 90.81 897 TYR A CA 1
ATOM 6934 C C . TYR A 1 897 ? -5.722 19.278 -8.259 1.00 90.81 897 TYR A C 1
ATOM 6936 O O . TYR A 1 897 ? -4.953 18.418 -7.834 1.00 90.81 897 TYR A O 1
ATOM 6944 N N . GLU A 1 898 ? -6.819 19.645 -7.595 1.00 82.38 898 GLU A N 1
ATOM 6945 C CA . GLU A 1 898 ? -7.186 19.085 -6.293 1.00 82.38 898 GLU A CA 1
ATOM 6946 C C . GLU A 1 898 ? -7.490 17.577 -6.391 1.00 82.38 898 GLU A C 1
ATOM 6948 O O . GLU A 1 898 ? -7.062 16.808 -5.536 1.00 82.38 898 GLU A O 1
ATOM 6953 N N . ALA A 1 899 ? -8.102 17.097 -7.480 1.00 82.38 899 ALA A N 1
ATOM 6954 C CA . ALA A 1 899 ? -8.267 15.664 -7.726 1.00 82.38 899 ALA A CA 1
ATOM 6955 C C . ALA A 1 899 ? -6.943 14.916 -7.945 1.00 82.38 899 ALA A C 1
ATOM 6957 O O . ALA A 1 899 ? -6.794 13.811 -7.432 1.00 82.38 899 ALA A O 1
ATOM 6958 N N . ALA A 1 900 ? -5.974 15.490 -8.660 1.00 86.06 900 ALA A N 1
ATOM 6959 C CA . ALA A 1 900 ? -4.653 14.887 -8.834 1.00 86.06 900 ALA A CA 1
ATOM 6960 C C . ALA A 1 900 ? -3.854 14.880 -7.521 1.00 86.06 900 ALA A C 1
ATOM 6962 O O . ALA A 1 900 ? -3.193 13.890 -7.199 1.00 86.06 900 ALA A O 1
ATOM 6963 N N . LYS A 1 901 ? -3.938 15.971 -6.751 1.00 80.62 901 LYS A N 1
ATOM 6964 C CA . LYS A 1 901 ? -3.333 16.164 -5.425 1.00 80.62 901 LYS A CA 1
ATOM 6965 C C . LYS A 1 901 ? -3.894 15.195 -4.380 1.00 80.62 901 LYS A C 1
ATOM 6967 O O . LYS A 1 901 ? -3.114 14.519 -3.718 1.00 80.62 901 LYS A O 1
ATOM 6972 N N . ASP A 1 902 ? -5.212 15.043 -4.302 1.00 72.00 902 ASP A N 1
ATOM 6973 C CA . ASP A 1 902 ? -5.870 14.053 -3.438 1.00 72.00 902 ASP A CA 1
ATOM 6974 C C . ASP A 1 902 ? -5.762 12.617 -3.980 1.00 72.00 902 ASP A C 1
ATOM 6976 O O . ASP A 1 902 ? -5.874 11.659 -3.220 1.00 72.00 902 ASP A O 1
ATOM 6980 N N . GLY A 1 903 ? -5.501 12.447 -5.281 1.00 65.94 903 GLY A N 1
ATOM 6981 C CA . GLY A 1 903 ? -5.233 11.162 -5.940 1.00 65.94 903 GLY A CA 1
ATOM 6982 C C . GLY A 1 903 ? -3.932 10.476 -5.496 1.00 65.94 903 GLY A C 1
ATOM 6983 O O . GLY A 1 903 ? -3.525 9.471 -6.080 1.00 65.94 903 GLY A O 1
ATOM 6984 N N . ILE A 1 904 ? -3.263 11.000 -4.463 1.00 59.06 904 ILE A N 1
ATOM 6985 C CA . ILE A 1 904 ? -2.205 10.312 -3.720 1.00 59.06 904 ILE A CA 1
ATOM 6986 C C . ILE A 1 904 ? -2.853 9.230 -2.852 1.00 59.06 904 ILE A C 1
ATOM 6988 O O . ILE A 1 904 ? -3.104 9.411 -1.663 1.00 59.06 904 ILE A O 1
ATOM 6992 N N . LEU A 1 905 ? -3.055 8.058 -3.445 1.00 50.34 905 LEU A N 1
ATOM 6993 C CA . LEU A 1 905 ? -3.298 6.839 -2.679 1.00 50.34 905 LEU A CA 1
ATOM 6994 C C . LEU A 1 905 ? -2.020 6.385 -1.928 1.00 50.34 905 LEU A C 1
ATOM 6996 O O . LEU A 1 905 ? -2.111 5.657 -0.941 1.00 50.34 905 LEU A O 1
ATOM 7000 N N . TYR A 1 906 ? -0.823 6.813 -2.377 1.00 51.38 906 TYR A N 1
ATOM 7001 C CA . TYR A 1 906 ? 0.464 6.217 -1.984 1.00 51.38 906 TYR A CA 1
ATOM 7002 C C . TYR A 1 906 ? 1.610 7.231 -1.801 1.00 51.38 906 TYR A C 1
ATOM 7004 O O . TYR A 1 906 ? 1.769 8.114 -2.643 1.00 51.38 906 TYR A O 1
ATOM 7012 N N . PRO A 1 907 ? 2.432 7.110 -0.733 1.00 45.69 907 PRO A N 1
ATOM 7013 C CA . PRO A 1 907 ? 3.519 8.048 -0.447 1.00 45.69 907 PRO A CA 1
ATOM 7014 C C . PRO A 1 907 ? 4.647 7.990 -1.487 1.00 45.69 907 PRO A C 1
ATOM 7016 O O . PRO A 1 907 ? 4.840 6.980 -2.168 1.00 45.69 907 PRO A O 1
ATOM 7019 N N . SER A 1 908 ? 5.411 9.079 -1.565 1.00 47.78 908 SER A N 1
ATOM 7020 C CA . SER A 1 908 ? 6.598 9.210 -2.408 1.00 47.78 908 SER A CA 1
ATOM 7021 C C . SER A 1 908 ? 7.681 8.185 -2.062 1.00 47.78 908 SER A C 1
ATOM 7023 O O . SER A 1 908 ? 7.829 7.748 -0.921 1.00 47.78 908 SER A O 1
ATOM 7025 N N . SER A 1 909 ? 8.499 7.847 -3.061 1.00 55.38 909 SER A N 1
ATOM 7026 C CA . SER A 1 909 ? 9.853 7.358 -2.787 1.00 55.38 909 SER A CA 1
ATOM 7027 C C . SER A 1 909 ? 10.719 8.529 -2.313 1.00 55.38 909 SER A C 1
ATOM 7029 O O . SER A 1 909 ? 10.542 9.638 -2.822 1.00 55.38 909 SER A O 1
ATOM 7031 N N . ASN A 1 910 ? 11.724 8.290 -1.465 1.00 58.50 910 ASN A N 1
ATOM 7032 C CA . ASN A 1 910 ? 12.631 9.348 -0.993 1.00 58.50 910 ASN A CA 1
ATOM 7033 C C . ASN A 1 910 ? 13.295 10.144 -2.140 1.00 58.50 910 ASN A C 1
ATOM 7035 O O . ASN A 1 910 ? 13.655 11.305 -1.977 1.00 58.50 910 ASN A O 1
ATOM 7039 N N . ARG A 1 911 ? 13.447 9.538 -3.331 1.00 60.34 911 ARG A N 1
ATOM 7040 C CA . ARG A 1 911 ? 14.011 10.196 -4.526 1.00 60.34 911 ARG A CA 1
ATOM 7041 C C . ARG A 1 911 ? 13.035 11.170 -5.212 1.00 60.34 911 ARG A C 1
ATOM 7043 O O . ARG A 1 911 ? 13.429 11.890 -6.117 1.00 60.34 911 ARG A O 1
ATOM 7050 N N . THR A 1 912 ? 11.765 11.181 -4.808 1.00 69.31 912 THR A N 1
ATOM 7051 C CA . THR A 1 912 ? 10.685 12.021 -5.364 1.00 69.31 912 THR A CA 1
ATOM 7052 C C . THR A 1 912 ? 10.125 13.050 -4.381 1.00 69.31 912 THR A C 1
ATOM 7054 O O . THR A 1 912 ? 9.330 13.879 -4.807 1.00 69.31 912 THR A O 1
ATOM 7057 N N . ASP A 1 913 ? 10.536 13.055 -3.109 1.00 68.56 913 ASP A N 1
ATOM 7058 C CA . ASP A 1 913 ? 9.949 13.909 -2.056 1.00 68.56 913 ASP A CA 1
ATOM 7059 C C . ASP A 1 913 ? 9.913 15.407 -2.421 1.00 68.56 913 ASP A C 1
ATOM 7061 O O . ASP A 1 913 ? 8.925 16.095 -2.166 1.00 68.56 913 ASP A O 1
ATOM 7065 N N . HIS A 1 914 ? 10.954 15.901 -3.095 1.00 81.25 914 HIS A N 1
ATOM 7066 C CA . HIS A 1 914 ? 11.080 17.310 -3.484 1.00 81.25 914 HIS A CA 1
ATOM 7067 C C . HIS A 1 914 ? 10.428 17.661 -4.834 1.00 81.25 914 HIS A C 1
ATOM 7069 O O . HIS A 1 914 ? 10.381 18.832 -5.206 1.00 81.25 914 HIS A O 1
ATOM 7075 N N . ILE A 1 915 ? 9.897 16.698 -5.598 1.00 87.62 915 ILE A N 1
ATOM 7076 C CA . ILE A 1 915 ? 9.528 16.933 -7.007 1.00 87.62 915 ILE A CA 1
ATOM 7077 C C . ILE A 1 915 ? 8.421 17.990 -7.187 1.00 87.62 915 ILE A C 1
ATOM 7079 O O . ILE A 1 915 ? 8.411 18.688 -8.198 1.00 87.62 915 ILE A O 1
ATOM 7083 N N . ILE A 1 916 ? 7.520 18.161 -6.211 1.00 88.50 916 ILE A N 1
ATOM 7084 C CA . ILE A 1 916 ? 6.513 19.239 -6.216 1.00 88.50 916 ILE A CA 1
ATOM 7085 C C . ILE A 1 916 ? 7.139 20.586 -5.819 1.00 88.50 916 ILE A C 1
ATOM 7087 O O . ILE A 1 916 ? 6.932 21.586 -6.506 1.00 88.50 916 ILE A O 1
ATOM 7091 N N . GLU A 1 917 ? 7.959 20.610 -4.763 1.00 89.19 917 GLU A N 1
ATOM 7092 C CA . GLU A 1 917 ? 8.667 21.804 -4.273 1.00 89.19 917 GLU A CA 1
ATOM 7093 C C . GLU A 1 917 ? 9.541 22.437 -5.370 1.00 89.19 917 GLU A C 1
ATOM 7095 O O . GLU A 1 917 ? 9.482 23.645 -5.617 1.00 89.19 917 GLU A O 1
ATOM 7100 N N . LEU A 1 918 ? 10.296 21.605 -6.093 1.00 92.62 918 LEU A N 1
ATOM 7101 C CA . LEU A 1 918 ? 11.191 22.019 -7.177 1.00 92.62 918 LEU A CA 1
ATOM 7102 C C . LEU A 1 918 ? 10.461 22.154 -8.530 1.00 92.62 918 LEU A C 1
ATOM 7104 O O . LEU A 1 918 ? 11.102 22.327 -9.568 1.00 92.62 918 LEU A O 1
ATOM 7108 N N . ARG A 1 919 ? 9.118 22.095 -8.534 1.00 95.19 919 ARG A N 1
ATOM 7109 C CA . ARG A 1 919 ? 8.224 22.216 -9.706 1.00 95.19 919 ARG A CA 1
ATOM 7110 C C . ARG A 1 919 ? 8.556 21.260 -10.856 1.00 95.19 919 ARG A C 1
ATOM 7112 O O . ARG A 1 919 ? 8.413 21.603 -12.032 1.00 95.19 919 ARG A O 1
ATOM 7119 N N . GLY A 1 920 ? 8.992 20.054 -10.511 1.00 93.19 920 GLY A N 1
ATOM 7120 C CA . GLY A 1 920 ? 9.157 18.929 -11.421 1.00 93.19 920 GLY A CA 1
ATOM 7121 C C . GLY A 1 920 ? 10.596 18.544 -11.757 1.00 93.19 920 GLY A C 1
ATOM 7122 O O . GLY A 1 920 ? 10.770 17.664 -12.598 1.00 93.19 920 GLY A O 1
ATOM 7123 N N . GLN A 1 921 ? 11.607 19.167 -11.147 1.00 94.31 921 GLN A N 1
ATOM 7124 C CA . GLN A 1 921 ? 12.991 18.684 -11.228 1.00 94.31 921 GLN A CA 1
ATOM 7125 C C . GLN A 1 921 ? 13.186 17.445 -10.332 1.00 94.31 921 GLN A C 1
ATOM 7127 O O . GLN A 1 921 ? 12.561 17.346 -9.274 1.00 94.31 921 GLN A O 1
ATOM 7132 N N . LEU A 1 922 ? 14.013 16.488 -10.771 1.00 89.75 922 LEU A N 1
ATOM 7133 C CA . LEU A 1 922 ? 14.390 15.311 -9.980 1.00 89.75 922 LEU A CA 1
ATOM 7134 C C . LEU A 1 922 ? 15.759 15.515 -9.314 1.00 89.75 922 LEU A C 1
ATOM 7136 O O . LEU A 1 922 ? 16.793 15.509 -9.982 1.00 89.75 922 LEU A O 1
ATOM 7140 N N . HIS A 1 923 ? 15.738 15.645 -7.989 1.00 85.94 923 HIS A N 1
ATOM 7141 C CA . HIS A 1 923 ? 16.916 15.824 -7.141 1.00 85.94 923 HIS A CA 1
ATOM 7142 C C . HIS A 1 923 ? 17.806 14.562 -7.166 1.00 85.94 923 HIS A C 1
ATOM 7144 O O . HIS A 1 923 ? 17.313 13.456 -6.924 1.00 85.94 923 HIS A O 1
ATOM 7150 N N . THR A 1 924 ? 19.095 14.698 -7.502 1.00 85.62 924 THR A N 1
ATOM 7151 C CA . THR A 1 924 ? 19.995 13.574 -7.834 1.00 85.62 924 THR A CA 1
ATOM 7152 C C . THR A 1 924 ? 21.460 13.838 -7.466 1.00 85.62 924 THR A C 1
ATOM 7154 O O . THR A 1 924 ? 22.077 14.818 -7.872 1.00 85.62 924 THR A O 1
ATOM 7157 N N . THR A 1 925 ? 22.062 12.907 -6.719 1.00 86.19 925 THR A N 1
ATOM 7158 C CA . THR A 1 925 ? 23.426 13.028 -6.173 1.00 86.19 925 THR A CA 1
ATOM 7159 C C . THR A 1 925 ? 24.526 12.915 -7.231 1.00 86.19 925 THR A C 1
ATOM 7161 O O . THR A 1 925 ? 24.501 12.004 -8.059 1.00 86.19 925 THR A O 1
ATOM 7164 N N . CYS A 1 926 ? 25.557 13.758 -7.142 1.00 88.69 926 CYS A N 1
ATOM 7165 C CA . CYS A 1 926 ? 26.678 13.748 -8.084 1.00 88.69 926 CYS A CA 1
ATOM 7166 C C . CYS A 1 926 ? 27.655 12.570 -7.920 1.00 88.69 926 CYS A C 1
ATOM 7168 O O . CYS A 1 926 ? 28.226 12.333 -6.852 1.00 88.69 926 CYS A O 1
ATOM 7170 N N . SER A 1 927 ? 27.953 11.914 -9.040 1.00 87.12 927 SER A N 1
ATOM 7171 C CA . SER A 1 927 ? 29.115 11.045 -9.219 1.00 87.12 927 SER A CA 1
ATOM 7172 C C . SER A 1 927 ? 30.418 11.850 -9.244 1.00 87.12 927 SER A C 1
ATOM 7174 O O . SER A 1 927 ? 30.489 12.964 -9.754 1.00 87.12 927 SER A O 1
ATOM 7176 N N . LYS A 1 928 ? 31.510 11.248 -8.754 1.00 85.94 928 LYS A N 1
ATOM 7177 C CA . LYS A 1 928 ? 32.841 11.893 -8.667 1.00 85.94 928 LYS A CA 1
ATOM 7178 C C . LYS A 1 928 ? 33.468 12.232 -10.030 1.00 85.94 928 LYS A C 1
ATOM 7180 O O . LYS A 1 928 ? 34.419 13.012 -10.081 1.00 85.94 928 LYS A O 1
ATOM 7185 N N . SER A 1 929 ? 32.992 11.622 -11.115 1.00 88.69 929 SER A N 1
ATOM 7186 C CA . SER A 1 929 ? 33.498 11.808 -12.479 1.00 88.69 929 SER A CA 1
ATOM 7187 C C . SER A 1 929 ? 32.545 11.238 -13.527 1.00 88.69 929 SER A C 1
ATOM 7189 O O . SER A 1 929 ? 31.774 10.324 -13.228 1.00 88.69 929 SER A O 1
ATOM 7191 N N . TRP A 1 930 ? 32.672 11.700 -14.771 1.00 86.00 930 TRP A N 1
ATOM 7192 C CA . TRP A 1 930 ? 32.002 11.103 -15.928 1.00 86.00 930 TRP A CA 1
ATOM 7193 C C . TRP A 1 930 ? 32.501 9.661 -16.202 1.00 86.00 930 TRP A C 1
ATOM 7195 O O . TRP A 1 930 ? 33.717 9.451 -16.272 1.00 86.00 930 TRP A O 1
ATOM 7205 N N . PRO A 1 931 ? 31.609 8.665 -16.393 1.00 82.06 931 PRO A N 1
ATOM 7206 C CA . PRO A 1 931 ? 31.975 7.305 -16.808 1.00 82.06 931 PRO A CA 1
ATOM 7207 C C . PRO A 1 931 ? 32.594 7.228 -18.213 1.00 82.06 931 PRO A C 1
ATOM 7209 O O . PRO A 1 931 ? 32.394 8.108 -19.048 1.00 82.06 931 PRO A O 1
ATOM 7212 N N . GLY A 1 932 ? 33.320 6.147 -18.509 1.00 77.62 932 GLY A N 1
ATOM 7213 C CA . GLY A 1 932 ? 33.884 5.896 -19.842 1.00 77.62 932 GLY A CA 1
ATOM 7214 C C . GLY A 1 932 ? 32.852 5.391 -20.863 1.00 77.62 932 GLY A C 1
ATOM 7215 O O . GLY A 1 932 ? 31.881 4.736 -20.500 1.00 77.62 932 GLY A O 1
ATOM 7216 N N . ALA A 1 933 ? 33.114 5.613 -22.156 1.00 66.19 933 ALA A N 1
ATOM 7217 C CA . ALA A 1 933 ? 32.213 5.288 -23.278 1.00 66.19 933 ALA A CA 1
ATOM 7218 C C . ALA A 1 933 ? 31.973 3.783 -23.545 1.00 66.19 933 ALA A C 1
ATOM 7220 O O . ALA A 1 933 ? 31.357 3.436 -24.546 1.00 66.19 933 ALA A O 1
ATOM 7221 N N . ALA A 1 934 ? 32.478 2.897 -22.683 1.00 59.12 934 ALA A N 1
ATOM 7222 C CA . ALA A 1 934 ? 32.166 1.466 -22.698 1.00 59.12 934 ALA A CA 1
ATOM 7223 C C . ALA A 1 934 ? 30.917 1.120 -21.858 1.00 59.12 934 ALA A C 1
ATOM 7225 O O . ALA A 1 934 ? 30.454 -0.015 -21.895 1.00 59.12 934 ALA A O 1
ATOM 7226 N N . PHE A 1 935 ? 30.371 2.081 -21.100 1.00 53.38 935 PHE A N 1
ATOM 7227 C CA . PHE A 1 935 ? 29.060 1.950 -20.467 1.00 53.38 935 PHE A CA 1
ATOM 7228 C C . PHE A 1 935 ? 27.954 2.337 -21.458 1.00 53.38 935 PHE A C 1
ATOM 7230 O O . PHE A 1 935 ? 27.941 3.465 -21.954 1.00 53.38 935 PHE A O 1
ATOM 7237 N N . GLY A 1 936 ? 27.000 1.428 -21.672 1.00 53.88 936 GLY A N 1
ATOM 7238 C CA . GLY A 1 936 ? 25.782 1.670 -22.452 1.00 53.88 936 GLY A CA 1
ATOM 7239 C C . GLY A 1 936 ? 25.862 1.239 -23.921 1.00 53.88 936 GLY A C 1
ATOM 7240 O O . GLY A 1 936 ? 26.627 1.800 -24.698 1.00 53.88 936 GLY A O 1
ATOM 7241 N N . ALA A 1 937 ? 24.987 0.287 -24.272 1.00 58.78 937 ALA A N 1
ATOM 7242 C CA . ALA A 1 937 ? 24.557 -0.079 -25.627 1.00 58.78 937 ALA A CA 1
ATOM 7243 C C . ALA A 1 937 ? 25.628 -0.534 -26.651 1.00 58.78 937 ALA A C 1
ATOM 7245 O O . ALA A 1 937 ? 26.826 -0.617 -26.398 1.00 58.78 937 ALA A O 1
ATOM 7246 N N . THR A 1 938 ? 25.135 -0.903 -27.837 1.00 65.19 938 THR A N 1
ATOM 7247 C CA . THR A 1 938 ? 25.916 -1.150 -29.058 1.00 65.19 938 THR A CA 1
ATOM 7248 C C . THR A 1 938 ? 25.559 -0.092 -30.104 1.00 65.19 938 THR A C 1
ATOM 7250 O O . THR A 1 938 ? 24.522 0.563 -29.987 1.00 65.19 938 THR A O 1
ATOM 7253 N N . VAL A 1 939 ? 26.407 0.094 -31.124 1.00 73.00 939 VAL A N 1
ATOM 7254 C CA . VAL A 1 939 ? 26.164 1.098 -32.176 1.00 73.00 939 VAL A CA 1
ATOM 7255 C C . VAL A 1 939 ? 24.866 0.783 -32.926 1.00 73.00 939 VAL A C 1
ATOM 7257 O O . VAL A 1 939 ? 24.756 -0.284 -33.530 1.00 73.00 939 VAL A O 1
ATOM 7260 N N . SER A 1 940 ? 23.916 1.719 -32.927 1.00 77.31 940 SER A N 1
ATOM 7261 C CA . SER A 1 940 ? 22.601 1.562 -33.557 1.00 77.31 940 SER A CA 1
ATOM 7262 C C . SER A 1 940 ? 22.417 2.456 -34.793 1.00 77.31 940 SER A C 1
ATOM 7264 O O . SER A 1 940 ? 22.792 3.630 -34.807 1.00 77.31 940 SER A O 1
ATOM 7266 N N . ASP A 1 941 ? 21.817 1.883 -35.840 1.00 84.62 941 ASP A N 1
ATOM 7267 C CA . ASP A 1 941 ? 21.282 2.580 -37.018 1.00 84.62 941 ASP A CA 1
ATOM 7268 C C . ASP A 1 941 ? 19.776 2.261 -37.100 1.00 84.62 941 ASP A C 1
ATOM 7270 O O . ASP A 1 941 ? 19.424 1.098 -37.316 1.00 84.62 941 ASP A O 1
ATOM 7274 N N . PRO A 1 942 ? 18.872 3.239 -36.892 1.00 82.06 942 PRO A N 1
ATOM 7275 C CA . PRO A 1 942 ? 17.429 2.987 -36.898 1.00 82.06 942 PRO A CA 1
ATOM 7276 C C . PRO A 1 942 ? 16.819 2.762 -38.285 1.00 82.06 942 PRO A C 1
ATOM 7278 O O . PRO A 1 942 ? 15.644 2.409 -38.392 1.00 82.06 942 PRO A O 1
ATOM 7281 N N . GLY A 1 943 ? 17.560 3.057 -39.355 1.00 86.56 943 GLY A N 1
ATOM 7282 C CA . GLY A 1 943 ? 16.987 3.222 -40.683 1.00 86.56 943 GLY A CA 1
ATOM 7283 C C . GLY A 1 943 ? 16.181 4.521 -40.848 1.00 86.56 943 GLY A C 1
ATOM 7284 O O . GLY A 1 943 ? 15.737 5.178 -39.905 1.00 86.56 943 GLY A O 1
ATOM 7285 N N . GLN A 1 944 ? 15.994 4.920 -42.107 1.00 87.94 944 GLN A N 1
ATOM 7286 C CA . GLN A 1 944 ? 15.481 6.250 -42.464 1.00 87.94 944 GLN A CA 1
ATOM 7287 C C . GLN A 1 944 ? 14.008 6.487 -42.087 1.00 87.94 944 GLN A C 1
ATOM 7289 O O . GLN A 1 944 ? 13.621 7.630 -41.856 1.00 87.94 944 GLN A O 1
ATOM 7294 N N . GLU A 1 945 ? 13.181 5.441 -42.014 1.00 88.06 945 GLU A N 1
ATOM 7295 C CA . GLU A 1 945 ? 11.740 5.570 -41.748 1.00 88.06 945 GLU A CA 1
ATOM 7296 C C . GLU A 1 945 ? 11.447 5.993 -40.299 1.00 88.06 945 GLU A C 1
ATOM 7298 O O . GLU A 1 945 ? 10.673 6.925 -40.069 1.00 88.06 945 GLU A O 1
ATOM 7303 N N . ILE A 1 946 ? 12.133 5.388 -39.321 1.00 89.06 946 ILE A N 1
ATOM 7304 C CA . ILE A 1 946 ? 11.969 5.722 -37.897 1.00 89.06 946 ILE A CA 1
ATOM 7305 C C . ILE A 1 946 ? 12.493 7.141 -37.616 1.00 89.06 946 ILE A C 1
ATOM 7307 O O . ILE A 1 946 ? 11.814 7.953 -36.977 1.00 89.06 946 ILE A O 1
ATOM 7311 N N . LEU A 1 947 ? 13.650 7.488 -38.196 1.00 92.94 947 LEU A N 1
ATOM 7312 C CA . LEU A 1 947 ? 14.218 8.839 -38.135 1.00 92.94 947 LEU A CA 1
ATOM 7313 C C . LEU A 1 947 ? 13.276 9.891 -38.746 1.00 92.94 947 LEU A C 1
ATOM 7315 O O . LEU A 1 947 ? 13.093 10.964 -38.167 1.00 92.94 947 LEU A O 1
ATOM 7319 N N . ALA A 1 948 ? 12.633 9.585 -39.878 1.00 93.88 948 ALA A N 1
ATOM 7320 C CA . ALA A 1 948 ? 11.646 10.466 -40.500 1.00 93.88 948 ALA A CA 1
ATOM 7321 C C . ALA A 1 948 ? 10.398 10.658 -39.617 1.00 93.88 948 ALA A C 1
ATOM 7323 O O . ALA A 1 948 ? 9.899 11.780 -39.504 1.00 93.88 948 ALA A O 1
ATOM 7324 N N . GLY A 1 949 ? 9.927 9.606 -38.938 1.00 94.19 949 GLY A N 1
ATOM 7325 C CA . GLY A 1 949 ? 8.837 9.694 -37.961 1.00 94.19 949 GLY A CA 1
ATOM 7326 C C . GLY A 1 949 ? 9.174 10.594 -36.765 1.00 94.19 949 GLY A C 1
ATOM 7327 O O . GLY A 1 949 ? 8.364 11.446 -36.371 1.00 94.19 949 GLY A O 1
ATOM 7328 N N . SER A 1 950 ? 10.378 10.447 -36.205 1.00 95.44 950 SER A N 1
ATOM 7329 C CA . SER A 1 950 ? 10.873 11.294 -35.108 1.00 95.44 950 SER A CA 1
ATOM 7330 C C . SER A 1 950 ? 10.999 12.761 -35.542 1.00 95.44 950 SER A C 1
ATOM 7332 O O . SER A 1 950 ? 10.437 13.654 -34.900 1.00 95.44 950 SER A O 1
ATOM 7334 N N . MET A 1 951 ? 11.607 13.009 -36.708 1.00 96.69 951 MET A N 1
ATOM 7335 C CA . MET A 1 951 ? 11.712 14.335 -37.329 1.00 96.69 951 MET A CA 1
ATOM 7336 C C . MET A 1 951 ? 10.337 14.981 -37.582 1.00 96.69 951 MET A C 1
ATOM 7338 O O . MET A 1 951 ? 10.156 16.177 -37.350 1.00 96.69 951 MET A O 1
ATOM 7342 N N . ASN A 1 952 ? 9.337 14.208 -38.017 1.00 97.12 952 ASN A N 1
ATOM 7343 C CA . ASN A 1 952 ? 7.976 14.710 -38.223 1.00 97.12 952 ASN A CA 1
ATOM 7344 C C . ASN A 1 952 ? 7.296 15.135 -36.906 1.00 97.12 952 ASN A C 1
ATOM 7346 O O . ASN A 1 952 ? 6.534 16.104 -36.877 1.00 97.12 952 ASN A O 1
ATOM 7350 N N . SER A 1 953 ? 7.603 14.451 -35.801 1.00 97.12 953 SER A N 1
ATOM 7351 C CA . SER A 1 953 ? 7.088 14.812 -34.472 1.00 97.12 953 SER A CA 1
ATOM 7352 C C . SER A 1 953 ? 7.687 16.129 -33.975 1.00 97.12 953 SER A C 1
ATOM 7354 O O . SER A 1 953 ? 6.943 16.986 -33.501 1.00 97.12 953 SER A O 1
ATOM 7356 N N . LEU A 1 954 ? 8.994 16.346 -34.178 1.00 98.25 954 LEU A N 1
ATOM 7357 C CA . LEU A 1 954 ? 9.649 17.628 -33.889 1.00 98.25 954 LEU A CA 1
ATOM 7358 C C . LEU A 1 954 ? 9.051 18.780 -34.717 1.00 98.25 954 LEU A C 1
ATOM 7360 O O . LEU A 1 954 ? 8.737 19.833 -34.164 1.00 98.25 954 LEU A O 1
ATOM 7364 N N . LYS A 1 955 ? 8.819 18.576 -36.021 1.00 98.25 955 LYS A N 1
ATOM 7365 C CA . LYS A 1 955 ? 8.163 19.583 -36.878 1.00 98.25 955 LYS A CA 1
ATOM 7366 C C . LYS A 1 955 ? 6.748 19.909 -36.405 1.00 98.25 955 LYS A C 1
ATOM 7368 O O . LYS A 1 955 ? 6.410 21.081 -36.298 1.00 98.25 955 LYS A O 1
ATOM 7373 N N . THR A 1 956 ? 5.969 18.897 -36.022 1.00 98.31 956 THR A N 1
ATOM 7374 C CA . THR A 1 956 ? 4.619 19.090 -35.462 1.00 98.31 956 THR A CA 1
ATOM 7375 C C . THR A 1 956 ? 4.663 19.927 -34.175 1.00 98.31 956 THR A C 1
ATOM 7377 O O . THR A 1 956 ? 3.872 20.853 -34.020 1.00 98.31 956 THR A O 1
ATOM 7380 N N . ILE A 1 957 ? 5.619 19.668 -33.271 1.00 98.62 957 ILE A N 1
ATOM 7381 C CA . ILE A 1 957 ? 5.823 20.481 -32.058 1.00 98.62 957 ILE A CA 1
ATOM 7382 C C . ILE A 1 957 ? 6.090 21.953 -32.416 1.00 98.62 957 ILE A C 1
ATOM 7384 O O . ILE A 1 957 ? 5.464 22.843 -31.838 1.00 98.62 957 ILE A O 1
ATOM 7388 N N . ILE A 1 958 ? 6.987 22.220 -33.370 1.00 98.62 958 ILE A N 1
ATOM 7389 C CA . ILE A 1 958 ? 7.372 23.581 -33.780 1.00 98.62 958 ILE A CA 1
ATOM 7390 C C . ILE A 1 958 ? 6.210 24.313 -34.465 1.00 98.62 958 ILE A C 1
ATOM 7392 O O . ILE A 1 958 ? 5.922 25.462 -34.124 1.00 98.62 958 ILE A O 1
ATOM 7396 N N . GLU A 1 959 ? 5.521 23.650 -35.395 1.00 98.19 959 GLU A N 1
ATOM 7397 C CA . GLU A 1 959 ? 4.468 24.239 -36.228 1.00 98.19 959 GLU A CA 1
ATOM 7398 C C . GLU A 1 959 ? 3.177 24.518 -35.446 1.00 98.19 959 GLU A C 1
ATOM 7400 O O . GLU A 1 959 ? 2.582 25.582 -35.620 1.00 98.19 959 GLU A O 1
ATOM 7405 N N . GLU A 1 960 ? 2.760 23.636 -34.532 1.00 98.00 960 GLU A N 1
ATOM 7406 C CA . GLU A 1 960 ? 1.620 23.915 -33.644 1.00 98.00 960 GLU A CA 1
ATOM 7407 C C . GLU A 1 960 ? 1.958 24.992 -32.596 1.00 98.00 960 GLU A C 1
ATOM 7409 O O . GLU A 1 960 ? 1.116 25.834 -32.276 1.00 98.00 960 GLU A O 1
ATOM 7414 N N . SER A 1 961 ? 3.207 25.039 -32.115 1.00 98.38 961 SER A N 1
ATOM 7415 C CA . SER A 1 961 ? 3.682 26.110 -31.224 1.00 98.38 961 SER A CA 1
ATOM 7416 C C . SER A 1 961 ? 3.690 27.476 -31.918 1.00 98.38 961 SER A C 1
ATOM 7418 O O . SER A 1 961 ? 3.248 28.470 -31.335 1.00 98.38 961 SER A O 1
ATOM 7420 N N . ALA A 1 962 ? 4.090 27.527 -33.194 1.00 97.81 962 ALA A N 1
ATOM 7421 C CA . ALA A 1 962 ? 4.110 28.753 -33.993 1.00 97.81 962 ALA A CA 1
ATOM 7422 C C . ALA A 1 962 ? 2.719 29.404 -34.092 1.00 97.81 962 ALA A C 1
ATOM 7424 O O . ALA A 1 962 ? 2.593 30.621 -33.946 1.00 97.81 962 ALA A O 1
ATOM 7425 N N . LYS A 1 963 ? 1.657 28.598 -34.251 1.00 96.81 963 LYS A N 1
ATOM 7426 C CA . LYS A 1 963 ? 0.257 29.073 -34.316 1.00 96.81 963 LYS A CA 1
ATOM 7427 C C . LYS A 1 963 ? -0.207 29.792 -33.045 1.00 96.81 963 LYS A C 1
ATOM 7429 O O . LYS A 1 963 ? -1.176 30.546 -33.102 1.00 96.81 963 LYS A O 1
ATOM 7434 N N . ARG A 1 964 ? 0.463 29.564 -31.910 1.00 95.25 964 ARG A N 1
ATOM 7435 C CA . ARG A 1 964 ? 0.165 30.184 -30.608 1.00 95.25 964 ARG A CA 1
ATOM 7436 C C . ARG A 1 964 ? 1.201 31.234 -30.186 1.00 95.25 964 ARG A C 1
ATOM 7438 O O . ARG A 1 964 ? 1.094 31.768 -29.089 1.00 95.25 964 ARG A O 1
ATOM 7445 N N . GLY A 1 965 ? 2.184 31.540 -31.039 1.00 96.25 965 GLY A N 1
ATOM 7446 C CA . GLY A 1 965 ? 3.281 32.461 -30.716 1.00 96.25 965 GLY A CA 1
ATOM 7447 C C . GLY A 1 965 ? 4.288 31.899 -29.705 1.00 96.25 965 GLY A C 1
ATOM 7448 O O . GLY A 1 965 ? 4.962 32.675 -29.035 1.00 96.25 965 GLY A O 1
ATOM 7449 N N . VAL A 1 966 ? 4.374 30.570 -29.576 1.00 98.44 966 VAL A N 1
ATOM 7450 C CA . VAL A 1 966 ? 5.272 29.888 -28.636 1.00 98.44 966 VAL A CA 1
ATOM 7451 C C . VAL A 1 966 ? 6.607 29.575 -29.310 1.00 98.44 966 VAL A C 1
ATOM 7453 O O . VAL A 1 966 ? 6.651 28.930 -30.364 1.00 98.44 966 VAL A O 1
ATOM 7456 N N . THR A 1 967 ? 7.697 29.993 -28.669 1.00 98.69 967 THR A N 1
ATOM 7457 C CA . THR A 1 967 ? 9.067 29.674 -29.083 1.00 98.69 967 THR A CA 1
ATOM 7458 C C . THR A 1 967 ? 9.493 28.330 -28.498 1.00 98.69 967 THR A C 1
ATOM 7460 O O . THR A 1 967 ? 9.471 28.128 -27.284 1.00 98.69 967 THR A O 1
ATOM 7463 N N . VAL A 1 968 ? 9.892 27.408 -29.368 1.00 98.81 968 VAL A N 1
ATOM 7464 C CA . VAL A 1 968 ? 10.374 26.069 -29.035 1.00 98.81 968 VAL A CA 1
ATOM 7465 C C . VAL A 1 968 ? 11.897 26.083 -28.942 1.00 98.81 968 VAL A C 1
ATOM 7467 O O . VAL A 1 968 ? 12.586 26.391 -29.910 1.00 98.81 968 VAL A O 1
ATOM 7470 N N . ILE A 1 969 ? 12.421 25.714 -27.779 1.00 98.81 969 ILE A N 1
ATOM 7471 C CA . ILE A 1 969 ? 13.848 25.546 -27.511 1.00 98.81 969 ILE A CA 1
ATOM 7472 C C . ILE A 1 969 ? 14.132 24.042 -27.558 1.00 98.81 969 ILE A C 1
ATOM 7474 O O . ILE A 1 969 ? 13.865 23.319 -26.595 1.00 98.81 969 ILE A O 1
ATOM 7478 N N . GLY A 1 970 ? 14.627 23.561 -28.698 1.00 98.44 970 GLY A N 1
ATOM 7479 C CA . GLY A 1 970 ? 15.060 22.176 -28.861 1.00 98.44 970 GLY A CA 1
ATOM 7480 C C . GLY A 1 970 ? 16.445 22.000 -28.257 1.00 98.44 970 GLY A C 1
ATOM 7481 O O . GLY A 1 970 ? 17.398 22.588 -28.760 1.00 98.44 970 GLY A O 1
ATOM 7482 N N . THR A 1 971 ? 16.578 21.219 -27.186 1.00 98.19 971 THR A N 1
ATOM 7483 C CA . THR A 1 971 ? 17.850 21.082 -26.461 1.00 98.19 971 THR A CA 1
ATOM 7484 C C . THR A 1 971 ? 18.508 19.713 -26.601 1.00 98.19 971 THR A C 1
ATOM 7486 O O . THR A 1 971 ? 17.844 18.674 -26.630 1.00 98.19 971 THR A O 1
ATOM 7489 N N . ILE A 1 972 ? 19.840 19.717 -26.652 1.00 97.75 972 ILE A N 1
ATOM 7490 C CA . ILE A 1 972 ? 20.685 18.527 -26.573 1.00 97.75 972 ILE A CA 1
ATOM 7491 C C . ILE A 1 972 ? 21.503 18.645 -25.288 1.00 97.75 972 ILE A C 1
ATOM 7493 O O . ILE A 1 972 ? 22.311 19.563 -25.138 1.00 97.75 972 ILE A O 1
ATOM 7497 N N . LEU A 1 973 ? 21.261 17.738 -24.341 1.00 96.62 973 LEU A N 1
ATOM 7498 C CA . LEU A 1 973 ? 21.833 17.824 -23.000 1.00 96.62 973 LEU A CA 1
ATOM 7499 C C . LEU A 1 973 ? 23.227 17.170 -22.908 1.00 96.62 973 LEU A C 1
ATOM 7501 O O . LEU A 1 973 ? 23.523 16.241 -23.671 1.00 96.62 973 LEU A O 1
ATOM 7505 N N . PRO A 1 974 ? 24.083 17.624 -21.972 1.00 96.00 974 PRO A N 1
ATOM 7506 C CA . PRO A 1 974 ? 25.368 16.993 -21.674 1.00 96.00 974 PRO A CA 1
ATOM 7507 C C . PRO A 1 974 ? 25.251 15.489 -21.394 1.00 96.00 974 PRO A C 1
ATOM 7509 O O . PRO A 1 974 ? 24.320 15.033 -20.735 1.00 96.00 974 PRO A O 1
ATOM 7512 N N . GLN A 1 975 ? 26.229 14.732 -21.880 1.00 93.69 975 GLN A N 1
ATOM 7513 C CA . GLN A 1 975 ? 26.450 13.304 -21.624 1.00 93.69 975 GLN A CA 1
ATOM 7514 C C . GLN A 1 975 ? 27.966 13.089 -21.559 1.00 93.69 975 GLN A C 1
ATOM 7516 O O . GLN A 1 975 ? 28.709 13.964 -21.994 1.00 93.69 975 GLN A O 1
ATOM 7521 N N . SER A 1 976 ? 28.455 11.940 -21.085 1.00 92.69 976 SER A N 1
ATOM 7522 C CA . SER A 1 976 ? 29.894 11.732 -20.877 1.00 92.69 976 SER A CA 1
ATOM 7523 C C . SER A 1 976 ? 30.753 12.179 -22.078 1.00 92.69 976 SER A C 1
ATOM 7525 O O . SER A 1 976 ? 30.619 11.616 -23.173 1.00 92.69 976 SER A O 1
ATOM 7527 N N . PRO A 1 977 ? 31.715 13.108 -21.880 1.00 92.94 977 PRO A N 1
ATOM 7528 C CA . PRO A 1 977 ? 32.669 13.519 -22.911 1.00 92.94 977 PRO A CA 1
ATOM 7529 C C . PRO A 1 977 ? 33.479 12.364 -23.519 1.00 92.94 977 PRO A C 1
ATOM 7531 O O . PRO A 1 977 ? 34.120 12.536 -24.555 1.00 92.94 977 PRO A O 1
ATOM 7534 N N . ALA A 1 978 ? 33.460 11.175 -22.906 1.00 89.44 978 ALA A N 1
ATOM 7535 C CA . ALA A 1 978 ? 34.067 9.982 -23.471 1.00 89.44 978 ALA A CA 1
ATOM 7536 C C . ALA A 1 978 ? 33.426 9.564 -24.812 1.00 89.44 978 ALA A C 1
ATOM 7538 O O . ALA A 1 978 ? 34.161 9.127 -25.702 1.00 89.44 978 ALA A O 1
ATOM 7539 N N . TYR A 1 979 ? 32.104 9.730 -24.998 1.00 89.56 979 TYR A N 1
ATOM 7540 C CA . TYR A 1 979 ? 31.405 9.299 -26.224 1.00 89.56 979 TYR A CA 1
ATOM 7541 C C . TYR A 1 979 ? 31.917 10.003 -27.484 1.00 89.56 979 TYR A C 1
ATOM 7543 O O . TYR A 1 979 ? 31.892 9.415 -28.567 1.00 89.56 979 TYR A O 1
ATOM 7551 N N . ARG A 1 980 ? 32.464 11.219 -27.345 1.00 89.75 980 ARG A N 1
ATOM 7552 C CA . ARG A 1 980 ? 33.120 11.984 -28.419 1.00 89.75 980 ARG A CA 1
ATOM 7553 C C . ARG A 1 980 ? 34.218 11.198 -29.143 1.00 89.75 980 ARG A C 1
ATOM 7555 O O . ARG A 1 980 ? 34.439 11.411 -30.330 1.00 89.75 980 ARG A O 1
ATOM 7562 N N . ASN A 1 981 ? 34.908 10.299 -28.439 1.00 86.75 981 ASN A N 1
ATOM 7563 C CA . ASN A 1 981 ? 35.987 9.474 -28.993 1.00 86.75 981 ASN A CA 1
ATOM 7564 C C . ASN A 1 981 ? 35.498 8.078 -29.432 1.00 86.75 981 ASN A C 1
ATOM 7566 O O . ASN A 1 981 ? 36.301 7.156 -29.561 1.00 86.75 981 ASN A O 1
ATOM 7570 N N . SER A 1 982 ? 34.187 7.910 -29.630 1.00 86.88 982 SER A N 1
ATOM 7571 C CA . SER A 1 982 ? 33.539 6.653 -30.007 1.00 86.88 982 SER A CA 1
ATOM 7572 C C . SER A 1 982 ? 32.601 6.837 -31.207 1.00 86.88 982 SER A C 1
ATOM 7574 O O . SER A 1 982 ? 32.173 7.952 -31.513 1.00 86.88 982 SER A O 1
ATOM 7576 N N . ALA A 1 983 ? 32.239 5.725 -31.853 1.00 87.12 983 ALA A N 1
ATOM 7577 C CA . ALA A 1 983 ? 31.230 5.694 -32.916 1.00 87.12 983 ALA A CA 1
ATOM 7578 C C . ALA A 1 983 ? 29.791 5.941 -32.411 1.00 87.12 983 ALA A C 1
ATOM 7580 O O . ALA A 1 983 ? 28.878 6.091 -33.220 1.00 87.12 983 ALA A O 1
ATOM 7581 N N . MET A 1 984 ? 29.586 5.984 -31.090 1.00 87.44 984 MET A N 1
ATOM 7582 C CA . MET A 1 984 ? 28.301 6.271 -30.456 1.00 87.44 984 MET A CA 1
ATOM 7583 C C . MET A 1 984 ? 28.205 7.765 -30.131 1.00 87.44 984 MET A C 1
ATOM 7585 O O . MET A 1 984 ? 29.167 8.383 -29.663 1.00 87.44 984 MET A O 1
ATOM 7589 N N . PHE A 1 985 ? 27.036 8.355 -30.371 1.00 89.69 985 PHE A N 1
ATOM 7590 C CA . PHE A 1 985 ? 26.737 9.739 -30.019 1.00 89.69 985 PHE A CA 1
ATOM 7591 C C . PHE A 1 985 ? 26.640 9.931 -28.499 1.00 89.69 985 PHE A C 1
ATOM 7593 O O . PHE A 1 985 ? 27.242 10.863 -27.963 1.00 89.69 985 PHE A O 1
ATOM 7600 N N . GLY A 1 986 ? 25.921 9.018 -27.836 1.00 88.19 986 GLY A N 1
ATOM 7601 C CA . GLY A 1 986 ? 25.586 9.021 -26.412 1.00 88.19 986 GLY A CA 1
ATOM 7602 C C . GLY A 1 986 ? 25.198 7.623 -25.908 1.00 88.19 986 GLY A C 1
ATOM 7603 O O . GLY A 1 986 ? 25.397 6.632 -26.615 1.00 88.19 986 GLY A O 1
ATOM 7604 N N . TYR A 1 987 ? 24.644 7.547 -24.696 1.00 84.94 987 TYR A N 1
ATOM 7605 C CA . TYR A 1 987 ? 24.489 6.310 -23.913 1.00 84.94 987 TYR A CA 1
ATOM 7606 C C . TYR A 1 987 ? 23.649 5.194 -24.564 1.00 84.94 987 TYR A C 1
ATOM 7608 O O . TYR A 1 987 ? 23.965 4.022 -24.368 1.00 84.94 987 TYR A O 1
ATOM 7616 N N . LEU A 1 988 ? 22.622 5.510 -25.366 1.00 84.75 988 LEU A N 1
ATOM 7617 C CA . LEU A 1 988 ? 21.846 4.493 -26.102 1.00 84.75 988 LEU A CA 1
ATOM 7618 C C . LEU A 1 988 ? 22.388 4.180 -27.513 1.00 84.75 988 LEU A C 1
ATOM 7620 O O . LEU A 1 988 ? 21.681 3.640 -28.364 1.00 84.75 988 LEU A O 1
ATOM 7624 N N . GLY A 1 989 ? 23.662 4.482 -27.766 1.00 85.19 989 GLY A N 1
ATOM 7625 C CA . GLY A 1 989 ? 24.428 3.866 -28.852 1.00 85.19 989 GLY A CA 1
ATOM 7626 C C . GLY A 1 989 ? 24.182 4.397 -30.266 1.00 85.19 989 GLY A C 1
ATOM 7627 O O . GLY A 1 989 ? 24.826 3.915 -31.194 1.00 85.19 989 GLY A O 1
ATOM 7628 N N . MET A 1 990 ? 23.314 5.397 -30.459 1.00 89.12 990 MET A N 1
ATOM 7629 C CA . MET A 1 990 ? 23.057 6.013 -31.774 1.00 89.12 990 MET A CA 1
ATOM 7630 C C . MET A 1 990 ? 24.354 6.321 -32.527 1.00 89.12 990 MET A C 1
ATOM 7632 O O . MET A 1 990 ? 25.248 6.967 -31.977 1.00 89.12 990 MET A O 1
ATOM 7636 N N . ASN A 1 991 ? 24.442 5.899 -33.789 1.00 90.62 991 ASN A N 1
ATOM 7637 C CA . ASN A 1 991 ? 25.591 6.165 -34.649 1.00 90.62 991 ASN A CA 1
ATOM 7638 C C . ASN A 1 991 ? 25.887 7.678 -34.743 1.00 90.62 991 ASN A C 1
ATOM 7640 O O . ASN A 1 991 ? 25.015 8.485 -35.080 1.00 90.62 991 ASN A O 1
ATOM 7644 N N . ARG A 1 992 ? 27.140 8.055 -34.460 1.00 91.25 992 ARG A N 1
ATOM 7645 C CA . ARG A 1 992 ? 27.615 9.443 -34.463 1.00 91.25 992 ARG A CA 1
ATOM 7646 C C . ARG A 1 992 ? 27.386 10.162 -35.793 1.00 91.25 992 ARG A C 1
ATOM 7648 O O . ARG A 1 992 ? 26.915 11.292 -35.763 1.00 91.25 992 ARG A O 1
ATOM 7655 N N . ASP A 1 993 ? 27.627 9.517 -36.933 1.00 92.19 993 ASP A N 1
ATOM 7656 C CA . ASP A 1 993 ? 27.452 10.150 -38.250 1.00 92.19 993 ASP A CA 1
ATOM 7657 C C . ASP A 1 993 ? 25.973 10.502 -38.517 1.00 92.19 993 ASP A 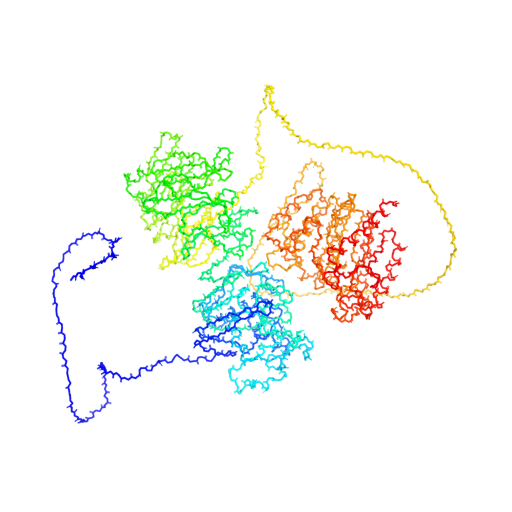C 1
ATOM 7659 O O . ASP A 1 993 ? 25.665 11.521 -39.140 1.00 92.19 993 ASP A O 1
ATOM 7663 N N . ILE A 1 994 ? 25.042 9.689 -37.998 1.00 93.81 994 ILE A N 1
ATOM 7664 C CA . ILE A 1 994 ? 23.595 9.942 -38.072 1.00 93.81 994 ILE A CA 1
ATOM 7665 C C . ILE A 1 994 ? 23.213 11.103 -37.147 1.00 93.81 994 ILE A C 1
ATOM 7667 O O . ILE A 1 994 ? 22.502 12.018 -37.566 1.00 93.81 994 ILE A O 1
ATOM 7671 N N . ALA A 1 995 ? 23.702 11.098 -35.905 1.00 94.31 995 ALA A N 1
ATOM 7672 C CA . ALA A 1 995 ? 23.419 12.154 -34.936 1.00 94.31 995 ALA A CA 1
ATOM 7673 C C . ALA A 1 995 ? 23.970 13.520 -35.380 1.00 94.31 995 ALA A C 1
ATOM 7675 O O . ALA A 1 995 ? 23.230 14.503 -35.383 1.00 94.31 995 ALA A O 1
ATOM 7676 N N . ASP A 1 996 ? 25.223 13.577 -35.836 1.00 94.62 996 ASP A N 1
ATOM 7677 C CA . ASP A 1 996 ? 25.859 14.804 -36.325 1.00 94.62 996 ASP A CA 1
ATOM 7678 C C . ASP A 1 996 ? 25.135 15.333 -37.589 1.00 94.62 996 ASP A C 1
ATOM 7680 O O . ASP A 1 996 ? 24.949 16.544 -37.745 1.00 94.62 996 ASP A O 1
ATOM 7684 N N . SER A 1 997 ? 24.617 14.441 -38.449 1.00 95.19 997 SER A N 1
ATOM 7685 C CA . SER A 1 997 ? 23.749 14.817 -39.577 1.00 95.19 997 SER A CA 1
ATOM 7686 C C . SER A 1 997 ? 22.404 15.405 -39.126 1.00 95.19 997 SER A C 1
ATOM 7688 O O . SER A 1 997 ? 21.940 16.378 -39.722 1.00 95.19 997 SER A O 1
ATOM 7690 N N . LEU A 1 998 ? 21.768 14.847 -38.090 1.00 96.19 998 LEU A N 1
ATOM 7691 C CA . LEU A 1 998 ? 20.499 15.353 -37.546 1.00 96.19 998 LEU A CA 1
ATOM 7692 C C . LEU A 1 998 ? 20.673 16.724 -36.876 1.00 96.19 998 LEU A C 1
ATOM 7694 O O . LEU A 1 998 ? 19.861 17.618 -37.106 1.00 96.19 998 LEU A O 1
ATOM 7698 N N . ILE A 1 999 ? 21.774 16.935 -36.146 1.00 96.75 999 ILE A N 1
ATOM 7699 C CA . ILE A 1 999 ? 22.162 18.253 -35.611 1.00 96.75 999 ILE A CA 1
ATOM 7700 C C . ILE A 1 999 ? 22.333 19.262 -36.758 1.00 96.75 999 ILE A C 1
ATOM 7702 O O . ILE A 1 999 ? 21.833 20.387 -36.682 1.00 96.75 999 ILE A O 1
ATOM 7706 N N . GLY A 1 1000 ? 22.954 18.839 -37.863 1.00 97.12 1000 GLY A N 1
ATOM 7707 C CA . GLY A 1 1000 ? 23.064 19.631 -39.089 1.00 97.12 1000 GLY A CA 1
ATOM 7708 C C . GLY A 1 1000 ? 21.719 20.017 -39.724 1.00 97.12 1000 GLY A C 1
ATOM 7709 O O . GLY A 1 1000 ? 21.627 21.087 -40.326 1.00 97.12 1000 GLY A O 1
ATOM 7710 N N . GLU A 1 1001 ? 20.665 19.206 -39.580 1.00 96.94 1001 GLU A N 1
ATOM 7711 C CA . GLU A 1 1001 ? 19.300 19.593 -39.971 1.00 96.94 1001 GLU A CA 1
ATOM 7712 C C . GLU A 1 1001 ? 18.651 20.546 -38.956 1.00 96.94 1001 GLU A C 1
ATOM 7714 O O . GLU A 1 1001 ? 17.989 21.500 -39.364 1.00 96.94 1001 GLU A O 1
ATOM 7719 N N . PHE A 1 1002 ? 18.873 20.370 -37.649 1.00 97.56 1002 PHE A N 1
ATOM 7720 C CA . PHE A 1 1002 ? 18.312 21.265 -36.626 1.00 97.56 1002 PHE A CA 1
ATOM 7721 C C . PHE A 1 1002 ? 18.816 22.711 -36.769 1.00 97.56 1002 PHE A C 1
ATOM 7723 O O . PHE A 1 1002 ? 18.022 23.645 -36.665 1.00 97.56 1002 PHE A O 1
ATOM 7730 N N . VAL A 1 1003 ? 20.095 22.906 -37.114 1.00 97.19 1003 VAL A N 1
ATOM 7731 C CA . VAL A 1 1003 ? 20.666 24.236 -37.422 1.00 97.19 1003 VAL A CA 1
ATOM 7732 C C . VAL A 1 1003 ? 19.987 24.885 -38.641 1.00 97.19 1003 VAL A C 1
ATOM 7734 O O . VAL A 1 1003 ? 19.799 26.101 -38.681 1.00 97.19 1003 VAL A O 1
ATOM 7737 N N . LYS A 1 1004 ? 19.560 24.098 -39.639 1.00 97.19 1004 LYS A N 1
ATOM 7738 C CA . LYS A 1 1004 ? 18.769 24.611 -40.777 1.00 97.19 1004 LYS A CA 1
ATOM 7739 C C . LYS A 1 1004 ? 17.326 24.906 -40.370 1.00 97.19 1004 LYS A C 1
ATOM 7741 O O . LYS A 1 1004 ? 16.727 25.846 -40.890 1.00 97.19 1004 LYS A O 1
ATOM 7746 N N . MET A 1 1005 ? 16.759 24.123 -39.450 1.00 96.81 1005 MET A N 1
ATOM 7747 C CA . MET A 1 1005 ? 15.413 24.350 -38.922 1.00 96.81 1005 MET A CA 1
ATOM 7748 C C . MET A 1 1005 ? 15.332 25.646 -38.108 1.00 96.81 1005 MET A C 1
ATOM 7750 O O . MET A 1 1005 ? 14.371 26.381 -38.292 1.00 96.81 1005 MET A O 1
ATOM 7754 N N . GLU A 1 1006 ? 16.350 25.995 -37.320 1.00 96.25 1006 GLU A N 1
ATOM 7755 C CA . GLU A 1 1006 ? 16.450 27.295 -36.627 1.00 96.25 1006 GLU A CA 1
ATOM 7756 C C . GLU A 1 1006 ? 16.453 28.482 -37.613 1.00 96.25 1006 GLU A C 1
ATOM 7758 O O . GLU A 1 1006 ? 15.816 29.506 -37.382 1.00 96.25 1006 GLU A O 1
ATOM 7763 N N . GLN A 1 1007 ? 17.081 28.317 -38.780 1.00 94.62 1007 GLN A N 1
ATOM 7764 C CA . GLN A 1 1007 ? 17.054 29.312 -39.864 1.00 94.62 1007 GLN A CA 1
ATOM 7765 C C . GLN A 1 1007 ? 15.726 29.336 -40.651 1.00 94.62 1007 GLN A C 1
ATOM 7767 O O . GLN A 1 1007 ? 15.471 30.284 -41.394 1.00 94.62 1007 GLN A O 1
ATOM 7772 N N . THR A 1 1008 ? 14.893 28.297 -40.521 1.00 95.88 1008 THR A N 1
ATOM 7773 C CA . THR A 1 1008 ? 13.644 28.111 -41.286 1.00 95.88 1008 THR A CA 1
ATOM 7774 C C . THR A 1 1008 ? 12.404 28.501 -40.479 1.00 95.88 1008 THR A C 1
ATOM 7776 O O . THR A 1 1008 ? 11.482 29.113 -41.016 1.00 95.88 1008 THR A O 1
ATOM 7779 N N . TYR A 1 1009 ? 12.376 28.158 -39.191 1.00 97.06 1009 TYR A N 1
ATOM 7780 C CA . TYR A 1 1009 ? 11.264 28.388 -38.276 1.00 97.06 1009 TYR A CA 1
ATOM 7781 C C . TYR A 1 1009 ? 11.659 29.473 -37.273 1.00 97.06 1009 TYR A C 1
ATOM 7783 O O . TYR A 1 1009 ? 12.395 29.215 -36.327 1.00 97.06 1009 TYR A O 1
ATOM 7791 N N . SER A 1 1010 ? 11.127 30.688 -37.432 1.00 95.75 1010 SER A N 1
ATOM 7792 C CA . SER A 1 1010 ? 11.464 31.842 -36.575 1.00 95.75 1010 SER A CA 1
ATOM 7793 C C . SER A 1 1010 ? 11.037 31.706 -35.104 1.00 95.75 1010 SER A C 1
ATOM 7795 O O . SER A 1 1010 ? 11.285 32.612 -34.314 1.00 95.75 1010 SER A O 1
ATOM 7797 N N . ASN A 1 1011 ? 10.360 30.613 -34.745 1.00 98.06 1011 ASN A N 1
ATOM 7798 C CA . ASN A 1 1011 ? 10.001 30.240 -33.381 1.00 98.06 1011 ASN A CA 1
ATOM 7799 C C . ASN A 1 1011 ? 10.746 28.981 -32.892 1.00 98.06 1011 ASN A C 1
ATOM 7801 O O . ASN A 1 1011 ? 10.337 28.418 -31.884 1.00 98.06 1011 ASN A O 1
ATOM 7805 N N . PHE A 1 1012 ? 11.794 28.511 -33.577 1.00 98.56 1012 PHE A N 1
ATOM 7806 C CA . PHE A 1 1012 ? 12.644 27.410 -33.113 1.00 98.56 1012 PHE A CA 1
ATOM 7807 C C . PHE A 1 1012 ? 14.056 27.908 -32.793 1.00 98.56 1012 PHE A C 1
ATOM 7809 O O . PHE A 1 1012 ? 14.607 28.721 -33.530 1.00 98.56 1012 PHE A O 1
ATOM 7816 N N . VAL A 1 1013 ? 14.633 27.407 -31.701 1.00 98.44 1013 VAL A N 1
ATOM 7817 C CA . VAL A 1 1013 ? 16.001 27.700 -31.249 1.00 98.44 1013 VAL A CA 1
ATOM 7818 C C . VAL A 1 1013 ? 16.681 26.392 -30.848 1.00 98.44 1013 VAL A C 1
ATOM 7820 O O . VAL A 1 1013 ? 16.086 25.592 -30.121 1.00 98.44 1013 VAL A O 1
ATOM 7823 N N . LEU A 1 1014 ? 17.921 26.176 -31.288 1.00 98.38 1014 LEU A N 1
ATOM 7824 C CA . LEU A 1 1014 ? 18.721 25.001 -30.947 1.00 98.38 1014 LEU A CA 1
ATOM 7825 C C . LEU A 1 1014 ? 19.629 25.297 -29.743 1.00 98.38 1014 LEU A C 1
ATOM 7827 O O . LEU A 1 1014 ? 20.599 26.045 -29.836 1.00 98.38 1014 LEU A O 1
ATOM 7831 N N . PHE A 1 1015 ? 19.349 24.657 -28.610 1.00 98.31 1015 PHE A N 1
ATOM 7832 C CA . PHE A 1 1015 ? 20.137 24.778 -27.382 1.00 98.31 1015 PHE A CA 1
ATOM 7833 C C . PHE A 1 1015 ? 20.976 23.513 -27.145 1.00 98.31 1015 PHE A C 1
ATOM 7835 O O . PHE A 1 1015 ? 20.668 22.682 -26.286 1.00 98.31 1015 PHE A O 1
ATOM 7842 N N . ASP A 1 1016 ? 22.019 23.344 -27.962 1.00 97.56 1016 ASP A N 1
ATOM 7843 C CA . ASP A 1 1016 ? 23.013 22.280 -27.796 1.00 97.56 1016 ASP A CA 1
ATOM 7844 C C . ASP A 1 1016 ? 24.022 22.638 -26.692 1.00 97.56 1016 ASP A C 1
ATOM 7846 O O . ASP A 1 1016 ? 24.969 23.400 -26.894 1.00 97.56 1016 ASP A O 1
ATOM 7850 N N . GLU A 1 1017 ? 23.825 22.054 -25.511 1.00 97.56 1017 GLU A N 1
ATOM 7851 C CA . GLU A 1 1017 ? 24.776 22.101 -24.400 1.00 97.56 1017 GLU A CA 1
ATOM 7852 C C . GLU A 1 1017 ? 25.690 20.865 -24.351 1.00 97.56 1017 GLU A C 1
ATOM 7854 O O . GLU A 1 1017 ? 26.644 20.856 -23.575 1.00 97.56 1017 GLU A O 1
ATOM 7859 N N . ASN A 1 1018 ? 25.464 19.861 -25.207 1.00 96.25 1018 ASN A N 1
ATOM 7860 C CA . ASN A 1 1018 ? 26.334 18.697 -25.369 1.00 96.25 1018 ASN A CA 1
ATOM 7861 C C . ASN A 1 1018 ? 27.598 19.036 -26.180 1.00 96.25 1018 ASN A C 1
ATOM 7863 O O . ASN A 1 1018 ? 28.711 18.640 -25.817 1.00 96.25 1018 ASN A O 1
ATOM 7867 N N . LYS A 1 1019 ? 27.425 19.795 -27.270 1.00 95.19 1019 LYS A N 1
ATOM 7868 C CA . LYS A 1 1019 ? 28.485 20.292 -28.164 1.00 95.19 1019 LYS A CA 1
ATOM 7869 C C . LYS A 1 1019 ? 29.332 19.152 -28.746 1.00 95.19 1019 LYS A C 1
ATOM 7871 O O . LYS A 1 1019 ? 30.549 19.273 -28.875 1.00 95.19 1019 LYS A O 1
ATOM 7876 N N . GLY A 1 1020 ? 28.713 18.001 -29.021 1.00 90.56 1020 GLY A N 1
ATOM 7877 C CA . GLY A 1 1020 ? 29.402 16.780 -29.459 1.00 90.56 1020 GLY A CA 1
ATOM 7878 C C . GLY A 1 1020 ? 30.424 16.246 -28.441 1.00 90.56 1020 GLY A C 1
ATOM 7879 O O . GLY A 1 1020 ? 31.486 15.754 -28.826 1.00 90.56 1020 GLY A O 1
ATOM 7880 N N . GLY A 1 1021 ? 30.153 16.401 -27.141 1.00 91.19 1021 GLY A N 1
ATOM 7881 C CA . GLY A 1 1021 ? 31.074 16.068 -26.049 1.00 91.19 1021 GLY A CA 1
ATOM 7882 C C . GLY A 1 1021 ? 32.261 17.033 -25.895 1.00 91.19 1021 GLY A C 1
ATOM 7883 O O . GLY A 1 1021 ? 33.309 16.638 -25.382 1.00 91.19 1021 GLY A O 1
ATOM 7884 N N . LEU A 1 1022 ? 32.133 18.283 -26.361 1.00 94.50 1022 LEU A N 1
ATOM 7885 C CA . LEU A 1 1022 ? 33.078 19.388 -26.098 1.00 94.50 1022 LEU A CA 1
ATOM 7886 C C . LEU A 1 1022 ? 32.642 20.303 -24.941 1.00 94.50 1022 LEU A C 1
ATOM 7888 O O . LEU A 1 1022 ? 33.275 21.332 -24.702 1.00 94.50 1022 LEU A O 1
ATOM 7892 N N . HIS A 1 1023 ? 31.558 19.966 -24.248 1.00 95.94 1023 HIS A N 1
ATOM 7893 C CA . HIS A 1 1023 ? 31.022 20.779 -23.165 1.00 95.94 1023 HIS A CA 1
ATOM 7894 C C . HIS A 1 1023 ? 31.942 20.866 -21.936 1.00 95.94 1023 HIS A C 1
ATOM 7896 O O . HIS A 1 1023 ? 32.799 20.019 -21.690 1.00 95.94 1023 HIS A O 1
ATOM 7902 N N . ASP A 1 1024 ? 31.694 21.874 -21.108 1.00 95.00 1024 ASP A N 1
ATOM 7903 C CA . ASP A 1 1024 ? 32.514 22.266 -19.960 1.00 95.00 1024 ASP A CA 1
ATOM 7904 C C . ASP A 1 1024 ? 31.944 21.848 -18.587 1.00 95.00 1024 ASP A C 1
ATOM 7906 O O . ASP A 1 1024 ? 32.534 22.172 -17.558 1.00 95.00 1024 ASP A O 1
ATOM 7910 N N . TYR A 1 1025 ? 30.848 21.076 -18.556 1.00 96.50 1025 TYR A N 1
ATOM 7911 C CA . TYR A 1 1025 ? 30.338 20.425 -17.339 1.00 96.50 1025 TYR A CA 1
ATOM 7912 C C . TYR A 1 1025 ? 31.392 19.472 -16.758 1.00 96.50 1025 TYR A C 1
ATOM 7914 O O . TYR A 1 1025 ? 31.762 18.466 -17.375 1.00 96.50 1025 TYR A O 1
ATOM 7922 N N . ALA A 1 1026 ? 31.894 19.812 -15.574 1.00 93.62 1026 ALA A N 1
ATOM 7923 C CA . ALA A 1 1026 ? 33.035 19.158 -14.949 1.00 93.62 1026 ALA A CA 1
ATOM 7924 C C . ALA A 1 1026 ? 32.714 17.749 -14.415 1.00 93.62 1026 ALA A C 1
ATOM 7926 O O . ALA A 1 1026 ? 31.560 17.359 -14.249 1.00 93.62 1026 ALA A O 1
ATOM 7927 N N . ASN A 1 1027 ? 33.763 16.995 -14.075 1.00 90.38 1027 ASN A N 1
ATOM 7928 C CA . ASN A 1 1027 ? 33.629 15.852 -13.168 1.00 90.38 1027 ASN A CA 1
ATOM 7929 C C . ASN A 1 1027 ? 33.018 16.335 -11.843 1.00 90.38 1027 ASN A C 1
ATOM 7931 O O . ASN A 1 1027 ? 33.523 17.306 -11.276 1.00 90.38 1027 ASN A O 1
ATOM 7935 N N . GLY A 1 1028 ? 31.960 15.676 -11.364 1.00 87.69 1028 GLY A N 1
ATOM 7936 C CA . GLY A 1 1028 ? 31.168 16.171 -10.232 1.00 87.69 1028 GLY A CA 1
ATOM 7937 C C . GLY A 1 1028 ? 29.920 16.970 -10.624 1.00 87.69 1028 GLY A C 1
ATOM 7938 O O . GLY A 1 1028 ? 29.275 17.511 -9.739 1.00 87.69 1028 GLY A O 1
ATOM 7939 N N . MET A 1 1029 ? 29.572 17.055 -11.915 1.00 95.94 1029 MET A N 1
ATOM 7940 C CA . MET A 1 1029 ? 28.307 17.642 -12.404 1.00 95.94 1029 MET A CA 1
ATOM 7941 C C . MET A 1 1029 ? 27.358 16.600 -13.029 1.00 95.94 1029 MET A C 1
ATOM 7943 O O . MET A 1 1029 ? 26.324 16.955 -13.592 1.00 95.94 1029 MET A O 1
ATOM 7947 N N . ASN A 1 1030 ? 27.688 15.312 -12.925 1.00 93.19 1030 ASN A N 1
ATOM 7948 C CA . ASN A 1 1030 ? 26.947 14.195 -13.506 1.00 93.19 1030 ASN A CA 1
ATOM 7949 C C . ASN A 1 1030 ? 26.375 13.261 -12.428 1.00 93.19 1030 ASN A C 1
ATOM 7951 O O . ASN A 1 1030 ? 27.057 12.988 -11.446 1.00 93.19 1030 ASN A O 1
ATOM 7955 N N . GLU A 1 1031 ? 25.164 12.732 -12.622 1.00 90.38 1031 GLU A N 1
ATOM 7956 C CA . GLU A 1 1031 ? 24.659 11.587 -11.840 1.00 90.38 1031 GLU A CA 1
ATOM 7957 C C . GLU A 1 1031 ? 25.312 10.304 -12.379 1.00 90.38 1031 GLU A C 1
ATOM 7959 O O . GLU A 1 1031 ? 25.981 9.579 -11.642 1.00 90.38 1031 GLU A O 1
ATOM 7964 N N . ASP A 1 1032 ? 25.199 10.074 -13.693 1.00 89.06 1032 ASP A N 1
ATOM 7965 C CA . ASP A 1 1032 ? 25.693 8.881 -14.386 1.00 89.06 1032 ASP A CA 1
ATOM 7966 C C . ASP A 1 1032 ? 26.497 9.236 -15.664 1.00 89.06 1032 ASP A C 1
ATOM 7968 O O . ASP A 1 1032 ? 27.376 10.100 -15.635 1.00 89.06 1032 ASP A O 1
ATOM 7972 N N . SER A 1 1033 ? 26.268 8.534 -16.777 1.00 88.69 1033 SER A N 1
ATOM 7973 C CA . SER A 1 1033 ? 26.893 8.764 -18.088 1.00 88.69 1033 SER A CA 1
ATOM 7974 C C . SER A 1 1033 ? 26.079 9.659 -19.035 1.00 88.69 1033 SER A C 1
ATOM 7976 O O . SER A 1 1033 ? 26.615 10.075 -20.062 1.00 88.69 1033 SER A O 1
ATOM 7978 N N . GLN A 1 1034 ? 24.828 9.983 -18.704 1.00 89.56 1034 GLN A N 1
ATOM 7979 C CA . GLN A 1 1034 ? 23.881 10.706 -19.563 1.00 89.56 1034 GLN A CA 1
ATOM 7980 C C . GLN A 1 1034 ? 22.980 11.717 -18.825 1.00 89.56 1034 GLN A C 1
ATOM 7982 O O . GLN A 1 1034 ? 22.273 12.484 -19.478 1.00 89.56 1034 GLN A O 1
ATOM 7987 N N . HIS A 1 1035 ? 22.984 11.712 -17.492 1.00 94.25 1035 HIS A N 1
ATOM 7988 C CA . HIS A 1 1035 ? 22.223 12.614 -16.635 1.00 94.25 1035 HIS A CA 1
ATOM 7989 C C . HIS A 1 1035 ? 23.154 13.568 -15.876 1.00 94.25 1035 HIS A C 1
ATOM 7991 O O . HIS A 1 1035 ? 24.191 13.167 -15.337 1.00 94.25 1035 HIS A O 1
ATOM 7997 N N . LEU A 1 1036 ? 22.757 14.840 -15.795 1.00 96.00 1036 LEU A N 1
ATOM 7998 C CA . LEU A 1 1036 ? 23.333 15.791 -14.846 1.00 96.00 1036 LEU A CA 1
ATOM 7999 C C . LEU A 1 1036 ? 22.786 15.504 -13.439 1.00 96.00 1036 LEU A C 1
ATOM 8001 O O . LEU A 1 1036 ? 21.625 15.124 -13.300 1.00 96.00 1036 LEU A O 1
ATOM 8005 N N . CYS A 1 1037 ? 23.622 15.713 -12.424 1.00 92.75 1037 CYS A N 1
ATOM 8006 C CA . CYS A 1 1037 ? 23.186 15.844 -11.029 1.00 92.75 1037 CYS A CA 1
ATOM 8007 C C . CYS A 1 1037 ? 22.822 17.310 -10.728 1.00 92.75 1037 CYS A C 1
ATOM 8009 O O . CYS A 1 1037 ? 22.967 18.167 -11.604 1.00 92.75 1037 CYS A O 1
ATOM 8011 N N . ASP A 1 1038 ? 22.404 17.633 -9.502 1.00 92.19 1038 ASP A N 1
ATOM 8012 C CA . ASP A 1 1038 ? 21.960 18.989 -9.136 1.00 92.19 1038 ASP A CA 1
ATOM 8013 C C . ASP A 1 1038 ? 22.981 20.104 -9.435 1.00 92.19 1038 ASP A C 1
ATOM 8015 O O . ASP A 1 1038 ? 22.618 21.098 -10.065 1.00 92.19 1038 ASP A O 1
ATOM 8019 N N . GLU A 1 1039 ? 24.264 19.943 -9.091 1.00 94.25 1039 GLU A N 1
ATOM 8020 C CA . GLU A 1 1039 ? 25.316 20.918 -9.426 1.00 94.25 1039 GLU A CA 1
ATOM 8021 C C . GLU A 1 1039 ? 25.480 21.139 -10.945 1.00 94.25 1039 GLU A C 1
ATOM 8023 O O . GLU A 1 1039 ? 25.841 22.232 -11.392 1.00 94.25 1039 GLU A O 1
ATOM 8028 N N . GLY A 1 1040 ? 25.193 20.119 -11.760 1.00 96.56 1040 GLY A N 1
ATOM 8029 C CA . GLY A 1 1040 ? 25.122 20.250 -13.216 1.00 96.56 1040 GLY A CA 1
ATOM 8030 C C . GLY A 1 1040 ? 23.828 20.921 -13.683 1.00 96.56 1040 GLY A C 1
ATOM 8031 O O . GLY A 1 1040 ? 23.859 21.768 -14.580 1.00 96.56 1040 GLY A O 1
ATOM 8032 N N . ALA A 1 1041 ? 22.702 20.582 -13.054 1.00 96.69 1041 ALA A N 1
ATOM 8033 C CA . ALA A 1 1041 ? 21.383 21.139 -13.334 1.00 96.69 1041 ALA A CA 1
ATOM 8034 C C . ALA A 1 1041 ? 21.312 22.646 -13.038 1.00 96.69 1041 ALA A C 1
ATOM 8036 O O . ALA A 1 1041 ? 20.706 23.390 -13.810 1.00 96.69 1041 ALA A O 1
ATOM 8037 N N . GLU A 1 1042 ? 21.974 23.134 -11.983 1.00 96.56 1042 GLU A N 1
ATOM 8038 C CA . GLU A 1 1042 ? 22.099 24.573 -11.716 1.00 96.56 1042 GLU A CA 1
ATOM 8039 C C . GLU A 1 1042 ? 22.847 25.301 -12.843 1.00 96.56 1042 GLU A C 1
ATOM 8041 O O . GLU A 1 1042 ? 22.365 26.322 -13.342 1.00 96.56 1042 GLU A O 1
ATOM 8046 N N . LEU A 1 1043 ? 23.987 24.764 -13.300 1.00 97.62 1043 LEU A N 1
ATOM 8047 C CA . LEU A 1 1043 ? 24.771 25.357 -14.390 1.00 97.62 1043 LEU A CA 1
ATOM 8048 C C . LEU A 1 1043 ? 23.995 25.363 -15.715 1.00 97.62 1043 LEU A C 1
ATOM 8050 O O . LEU A 1 1043 ? 23.967 26.382 -16.411 1.00 97.62 1043 LEU A O 1
ATOM 8054 N N . TYR A 1 1044 ? 23.341 24.248 -16.046 1.00 98.50 1044 TYR A N 1
ATOM 8055 C CA . TYR A 1 1044 ? 22.486 24.137 -17.226 1.00 98.50 1044 TYR A CA 1
ATOM 8056 C C . TYR A 1 1044 ? 21.317 25.132 -17.148 1.00 98.50 1044 TYR A C 1
ATOM 8058 O O . TYR A 1 1044 ? 21.056 25.878 -18.094 1.00 98.50 1044 TYR A O 1
ATOM 8066 N N . THR A 1 1045 ? 20.649 25.209 -15.995 1.00 98.38 1045 THR A N 1
ATOM 8067 C CA . THR A 1 1045 ? 19.492 26.089 -15.789 1.00 98.38 1045 THR A CA 1
ATOM 8068 C C . THR A 1 1045 ? 19.875 27.567 -15.848 1.00 98.38 1045 THR A C 1
ATOM 8070 O O . THR A 1 1045 ? 19.145 28.345 -16.452 1.00 98.38 1045 THR A O 1
ATOM 8073 N N . HIS A 1 1046 ? 21.041 27.970 -15.331 1.00 98.31 1046 HIS A N 1
ATOM 8074 C CA . HIS A 1 1046 ? 21.554 29.338 -15.489 1.00 98.31 1046 HIS A CA 1
ATOM 8075 C C . HIS A 1 1046 ? 21.771 29.713 -16.969 1.00 98.31 1046 HIS A C 1
ATOM 8077 O O . HIS A 1 1046 ? 21.504 30.844 -17.388 1.00 98.31 1046 HIS A O 1
ATOM 8083 N N . ARG A 1 1047 ? 22.259 28.774 -17.791 1.00 98.50 1047 ARG A N 1
ATOM 8084 C CA . ARG A 1 1047 ? 22.448 28.988 -19.239 1.00 98.50 1047 ARG A CA 1
ATOM 8085 C C . ARG A 1 1047 ? 21.110 29.071 -19.972 1.00 98.50 1047 ARG A C 1
ATOM 8087 O O . ARG A 1 1047 ? 20.939 29.953 -20.810 1.00 98.50 1047 ARG A O 1
ATOM 8094 N N . LEU A 1 1048 ? 20.147 28.229 -19.597 1.00 98.56 1048 LEU A N 1
ATOM 8095 C CA . LEU A 1 1048 ? 18.776 28.304 -20.097 1.00 98.56 1048 LEU A CA 1
ATOM 8096 C C . LEU A 1 1048 ? 18.093 29.627 -19.704 1.00 98.56 1048 LEU A C 1
ATOM 8098 O O . LEU A 1 1048 ? 17.455 30.239 -20.554 1.00 98.56 1048 LEU A O 1
ATOM 8102 N N . ASP A 1 1049 ? 18.263 30.110 -18.468 1.00 98.50 1049 ASP A N 1
ATOM 8103 C CA . ASP A 1 1049 ? 17.741 31.415 -18.036 1.00 98.50 1049 ASP A CA 1
ATOM 8104 C C . ASP A 1 1049 ? 18.341 32.557 -18.858 1.00 98.50 1049 ASP A C 1
ATOM 8106 O O . ASP A 1 1049 ? 17.624 33.441 -19.318 1.00 98.50 1049 ASP A O 1
ATOM 8110 N N . SER A 1 1050 ? 19.650 32.497 -19.118 1.00 98.38 1050 SER A N 1
ATOM 8111 C CA . SER A 1 1050 ? 20.353 33.475 -19.956 1.00 98.38 1050 SER A CA 1
ATOM 8112 C C . SER A 1 1050 ? 19.770 33.527 -21.377 1.00 98.38 1050 SER A C 1
ATOM 8114 O O . SER A 1 1050 ? 19.533 34.616 -21.901 1.00 98.38 1050 SER A O 1
ATOM 8116 N N . LEU A 1 1051 ? 19.468 32.366 -21.974 1.00 98.31 1051 LEU A N 1
ATOM 8117 C CA . LEU A 1 1051 ? 18.811 32.269 -23.282 1.00 98.31 1051 LEU A CA 1
ATOM 8118 C C . LEU A 1 1051 ? 17.363 32.784 -23.241 1.00 98.31 1051 LEU A C 1
ATOM 8120 O O . LEU A 1 1051 ? 16.964 33.569 -24.099 1.00 98.31 1051 LEU A O 1
ATOM 8124 N N . LEU A 1 1052 ? 16.576 32.387 -22.237 1.00 98.25 1052 LEU A N 1
ATOM 8125 C CA . LEU A 1 1052 ? 15.198 32.854 -22.056 1.00 98.25 1052 LEU A CA 1
ATOM 8126 C C . LEU A 1 1052 ? 15.142 34.378 -21.854 1.00 98.25 1052 LEU A C 1
ATOM 8128 O O . LEU A 1 1052 ? 14.269 35.041 -22.411 1.00 98.25 1052 LEU A O 1
ATOM 8132 N N . LEU A 1 1053 ? 16.095 34.958 -21.118 1.00 97.56 1053 LEU A N 1
ATOM 8133 C CA . LEU A 1 1053 ? 16.252 36.405 -20.969 1.00 97.56 1053 LEU A CA 1
ATOM 8134 C C . LEU A 1 1053 ? 16.626 37.087 -22.290 1.00 97.56 1053 LEU A C 1
ATOM 8136 O O . LEU A 1 1053 ? 16.116 38.171 -22.561 1.00 97.56 1053 LEU A O 1
ATOM 8140 N N . GLU A 1 1054 ? 17.477 36.485 -23.124 1.00 96.81 1054 GLU A N 1
ATOM 8141 C CA . GLU A 1 1054 ? 17.781 37.024 -24.456 1.00 96.81 1054 GLU A CA 1
ATOM 8142 C C . GLU A 1 1054 ? 16.544 37.002 -25.372 1.00 96.81 1054 GLU A C 1
ATOM 8144 O O . GLU A 1 1054 ? 16.309 37.954 -26.115 1.00 96.81 1054 GLU A O 1
ATOM 8149 N N . LEU A 1 1055 ? 15.731 35.944 -25.298 1.00 95.75 1055 LEU A N 1
ATOM 8150 C CA . LEU A 1 1055 ? 14.519 35.771 -26.105 1.00 95.75 1055 LEU A CA 1
ATOM 8151 C C . LEU A 1 1055 ? 13.325 36.613 -25.622 1.00 95.75 1055 LEU A C 1
ATOM 8153 O O . LEU A 1 1055 ? 12.490 36.981 -26.439 1.00 95.75 1055 LEU A O 1
ATOM 8157 N N . ASP A 1 1056 ? 13.224 36.935 -24.329 1.00 92.25 1056 ASP A N 1
ATOM 8158 C CA . ASP A 1 1056 ? 12.170 37.804 -23.763 1.00 92.25 1056 ASP A CA 1
ATOM 8159 C C . ASP A 1 1056 ? 12.489 39.310 -23.904 1.00 92.25 1056 ASP A C 1
ATOM 8161 O O . ASP A 1 1056 ? 11.684 40.158 -23.523 1.00 92.25 1056 ASP A O 1
ATOM 8165 N N . ASN A 1 1057 ? 13.665 39.642 -24.451 1.00 85.06 1057 ASN A N 1
ATOM 8166 C CA . ASN A 1 1057 ? 14.117 41.003 -24.761 1.00 85.06 1057 ASN A CA 1
ATOM 8167 C C . ASN A 1 1057 ? 14.102 41.323 -26.280 1.00 85.06 1057 ASN A C 1
ATOM 8169 O O . ASN A 1 1057 ? 14.609 42.378 -26.672 1.00 85.06 1057 ASN A O 1
ATOM 8173 N N . LYS A 1 1058 ? 13.568 40.425 -27.123 1.00 71.69 1058 LYS A N 1
ATOM 8174 C CA . LYS A 1 1058 ? 13.454 40.564 -28.590 1.00 71.69 1058 LYS A CA 1
ATOM 8175 C C . LYS A 1 1058 ? 12.017 40.858 -29.026 1.00 71.69 1058 LYS A C 1
ATOM 8177 O O . LYS A 1 1058 ? 11.883 41.616 -30.011 1.00 71.69 1058 LYS A O 1
#

pLDDT: mean 78.87, std 25.13, range [20.77, 98.81]

Secondary structure (DSSP, 8-state):
--------------S---------------------------SS------------S-----PPP----TTEEEE-SSEEEEEE-TT-TT--EEEEEE-S-EEEESSSPBHHHHHHHH-----GGGTTSBP-S--HHHHHHHHHHHHHHTTPPPSEE-SEEEE-TTS-EEEEET-EE-TTS-SEEPPBHHHHHHHHHHH--STTSB-HHHHTT----TT--TTGGGGT--TTT-TT----SSBSSEEEEEEE-----S-EEESEEEESS--TT-PEEEES--TTS-TTT--TT----SS---TT---TTEEE--EE---SS-EEE-TTS-EE----EE---HHHHHHHTT-TT--EEEEEEETTTTEEEEEEGGGTT---EE-SS-TT-EEEEE-TTSSEEEEES--TB--S---EEEEESSTT-TT-EE--SS--EEEEEEEPTTS-EEEEEES--B-TTSHHHHTTSEEEEEEEETTEE---EEEEES--TTEE-SSEEEE-SSB-EEEE-SSTTSPEEEE-GGG-BEEEEEE-TTTT--EEEEEES-HHHHHHHSS---EEEEEEEE-TTS-EEEEEEPPTT-EEEEEEE-TTSSEEEEEEE-TTS---EEEEEETTT--EEEEEE-S-EEEEEEEE---PPP---------------------------------------------------------------------------------PPP-----------------------TTTTT----TT--HHHHHHHHHHHHHHHHTTT-SEEEESSHHHHHH--GGGS-TT--EEE---TT--HHHHHHHIIIIIHHH-SS--EEEEE--GGGTT--SSTTTT-TT-TT-TT-GGGGSHHHHHHHHTGGGTT-S--HHHHHHHHHT--SPPPTTTTTTTTTTT----PPPSSPPPTTSS---B---HHHHHHHHHHHHHHHHHHHTTTPEEEEEE----GGGGGSSBSSTT-BBHHHHHHHHHHHHHHHHH-TTEEEEESSGGGT----TTSBSSSS-B-HHHHHHHHHHHHHHHHHHTT-

Radius of gyration: 37.48 Å; chains: 1; bounding box: 75×141×125 Å

Sequence (1058 aa):
MRKTVFFCFFWLLAFGLWTSCSNVKSSESDNDIDDEQEFSSPSEDIDEDQKSSSSSESSSSSEKPEYSIEGFVKQKGPKTVSLTDASDESNVTMEVQLDYDFYIGRTEVTREQYAALMGGDIPENEKNLPQVNVNFYDAVLYANALSKSKGLDTVYTYTNSNFTPTGSCVFLEGLVTHYEVFGYRLPTEAEWVYVAKKFWDVENSWNADNSSSIPHEVCTAPGLDSLHVKLEENPDAVCNMTGNVAEWVDGWLADFKDTTLTNYVGASSPNSLKENIIKGGNCRLSPNDININTRRDVYPIAMNSSADYVGFRLVLGAIDKPLWLDPSGAVNTVKINIVATIESILGTLNARRAKAKLVFRNDVSGKLTFIDYTKNASRAIEIEDDAGAFHPDVSPDGNYIAFSTKIEGISGKSEVYVCRLDSACSEKIKLPVESAAIPRFRVLEPGDTALVYVSDAGSNKDSLTWAGYSTWIVPFAGGEFGTPRLLLKGSFNGGVTEGLAVTGSKLLRVATWDDPDKVKYDVWYNNEQACNVSLATDGSNRTLFLDFGSSTGQKFVGQKYGTHEQILVMNSNGNLVDAVAAPAGYSYDHTEWVTGKNAAVATLSDQNGSHKKIVLIDMETKKIVELVESDELWHPVLWVERSTPLVAEQSSSSSSETPKASSSSTSVQTSSSSGNVETSSSSEIAPISSSSEYIESSSSSENVKTSSSSEFVLTSSSSEDIGTSSSSEFTETSSSSEIAPTSSSGEHSLVLDPDSAGIYVYSYTQFKDFIIRYKMELLWQFADSANVVVIGSSRPLNAVYPTKLSSKFTAVNLGLASCTIHMSKDLLMKYIMPHYKKMKYLVVSLDLDFWWKTPSAKDDNWFADNDANAKYLLYPGFVYDKNHNYWVGEEDLTPLYEAAKDGILYPSSNRTDHIIELRGQLHTTCSKSWPGAAFGATVSDPGQEILAGSMNSLKTIIEESAKRGVTVIGTILPQSPAYRNSAMFGYLGMNRDIADSLIGEFVKMEQTYSNFVLFDENKGGLHDYANGMNEDSQHLCDEGAELYTHRLDSLLLELDNK

Foldseek 3Di:
DDDDDDDDDDDDDDDDDDDDDDDDDDDDDDDYDDDDDDDDDDDDDDDDDYDDDDDDDDDDDDDDDDDDDPQKAKDADFDKDWAFAPPDPVGAIEIETEGHMKIWGLWAQFPLNLCVQQNDDDDPQRRQWHDFQAFLVSQLVSQCSVCVVVVFHHQWDADDWDAAPVGHTQDGFLIDGNQQGQTKDFAALRRLLVQCVLVPDLVQAQAQVHPVQAADGWPPTRCCVVSVPPCVRDVNHHTQSAARAKAFGFEEAADAHNYYYYQERYALFHDLLQAGFIARHYNYHHSVRTDRNHTQDPDGGHRRDTDNRYGHIMMGDHGPQHWHAHRHHHTDSWRKRFHDAPCRVCVLQVNFLWWKKKWFADVVQQFIWMAGNLAVSRDIATADPGRQWDQWEAEQVRFKIKTKNDDAADWDAMWIWMATPDNHSHLIDTDPDRGWHQWYWDADPPGFIKIKTKRIRHAPPDPVVQQQIFIWMWTAPPSDTHDIDTQGRGGQNQDDDDFKTFDADFWTKMWGDPDSVDIDIDTAPVSAGWHLWHAAQQPQRKIKTWHAQDPSVCVVVVHTDGGQQKTWIDGPVRDTDAIAGDDPQWHWDLWYDAHNTQKIKTFTAGPVRWRFWIWIARRPVRDIDTGIGIGHIHNMYMYIHDDDDPDPPDPDDDDDDDDDDDDDDDDDDDYDDDDDDDDDDDDDDDDDDDDDDDDDDDDDDDDDDDDDDDDDDDDDDDDDDDDDDDDDDDDDDDDDDDDDDDDDDDPDDDDDDLVQFLFQDDASDDQLSVLQLLLQLLLLVCLAPFQEEEEEAVACQAQAQQVLFDPVGPYAYNYGHLDALLLRLLCCVLRRVLRNLNHAEYEYELPLLLLLAANEVVSVNLRNPPYSSRVSVVGSNSVVCVVCSVVRPDDRSPVSSVSSVSSCSHDDSPQCPCCVVSNRHGAFFADQFADAPVAAEEADDSDDPSNVNSVVSVVSVLVSCVVSNHAYEHEHGAFRLNCLVDLAQFRSRYGPVVVVVVVVVLVVVVVVRVRYHYHYQHPSSPHDQGRRQARYGRHGHPNVSSVSNVVVSVVVVVVVVD